Protein AF-0000000085149514 (afdb_homodimer)

InterPro domains:
  IPR011990 Tetratricopeptide-like helical domain superfamily [G3DSA:1.25.40.10] (76-224)
  IPR011990 Tetratricopeptide-like helical domain superfamily [G3DSA:1.25.40.10] (225-409)
  IPR011990 Tetratricopeptide-like helical domain superfamily [SSF48452] (76-214)
  IPR011990 Tetratricopeptide-like helical domain superfamily [SSF48452] (236-387)
  IPR029787 Nucleotide cyclase [SSF55073] (459-567)
  IPR043128 Reverse transcriptase/Diguanylate cyclase domain [G3DSA:3.30.70.270] (490-583)
  IPR051476 Bacterial Response Regulator Aspartate Phosphatase [PTHR46630] (238-574)

Organism: Shewanella frigidimarina (strain NCIMB 400) (NCBI:txid318167)

pLDDT: mean 81.16, std 20.0, range [20.03, 98.31]

Solvent-accessible surface area (backbone atoms only — not comparable to full-atom values): 60755 Å² total; per-residue (Å²): 129,80,77,74,70,80,73,72,73,52,68,67,52,74,69,37,94,53,37,66,69,60,40,70,72,46,54,72,68,54,34,52,49,45,35,58,67,28,32,78,29,38,46,69,60,25,48,52,53,48,53,51,51,54,55,44,32,73,78,52,70,58,56,69,70,56,48,49,40,49,50,51,53,49,27,52,40,30,51,76,69,67,38,32,70,60,19,36,55,46,18,52,51,48,32,52,47,21,54,73,73,67,39,62,78,50,30,28,51,25,32,42,46,29,16,54,29,27,48,77,71,64,38,54,63,62,17,43,36,30,36,42,43,18,30,51,49,11,51,48,62,64,34,48,29,38,34,35,48,28,28,48,54,49,21,52,51,25,43,75,67,67,37,46,68,61,16,49,51,33,38,52,52,27,59,71,44,40,69,60,23,74,64,40,86,79,81,75,64,60,74,62,71,48,58,52,37,41,49,51,12,49,43,30,43,75,72,63,40,52,68,60,14,49,52,30,36,51,54,35,61,66,37,80,88,57,44,52,50,47,41,23,51,39,24,46,49,48,20,54,56,27,53,78,68,66,37,62,70,58,23,52,54,24,46,53,54,20,52,58,37,49,71,68,53,83,47,68,66,58,41,26,53,46,28,38,56,48,15,53,52,28,43,71,75,64,40,43,69,61,14,46,53,28,26,52,52,15,36,54,48,31,54,72,68,70,35,64,68,60,33,45,55,41,44,51,52,41,22,53,37,26,45,76,69,69,35,49,69,62,16,52,51,44,48,54,52,39,44,54,50,23,62,76,67,66,35,28,64,59,33,20,52,53,23,45,55,53,14,50,51,27,44,76,70,68,37,25,61,59,12,29,54,29,44,52,50,17,45,53,22,44,54,51,31,49,53,51,50,52,50,49,52,52,45,48,48,49,27,50,50,43,39,59,47,47,73,55,52,77,84,76,76,81,78,73,82,60,73,64,41,65,65,48,47,60,48,51,60,56,48,58,66,58,57,65,66,62,66,72,69,76,80,83,80,80,76,84,73,57,73,70,54,55,65,52,48,54,52,52,47,49,29,54,52,43,46,21,53,74,63,63,40,40,25,18,37,37,38,36,38,47,47,83,91,48,49,85,45,45,79,64,46,50,61,57,50,54,59,66,45,54,69,69,39,44,80,40,79,74,52,93,43,30,37,34,35,42,33,70,63,15,42,67,68,32,41,51,48,51,50,53,38,49,51,49,55,46,33,71,76,37,70,84,64,66,67,52,68,10,52,26,59,64,51,89,83,59,44,71,66,52,37,46,48,44,9,48,49,41,30,49,51,52,47,44,51,51,42,54,70,57,44,66,78,78,122,130,81,76,72,69,81,73,73,74,52,66,67,52,75,70,37,94,52,37,67,68,60,40,70,74,47,55,71,68,55,35,53,51,45,35,57,68,28,31,76,27,38,45,68,62,24,47,53,53,50,53,52,52,52,54,43,31,72,77,53,72,58,58,68,69,56,46,49,40,50,51,50,54,47,27,53,41,30,51,76,70,67,38,32,71,61,19,36,53,47,18,52,51,47,32,52,47,21,54,73,72,68,38,61,77,51,31,29,51,25,32,42,44,28,16,53,29,27,47,76,71,64,38,55,64,59,17,43,36,28,36,44,42,18,31,50,48,12,56,54,63,64,32,48,30,38,32,34,47,28,28,49,53,49,20,53,51,25,43,77,69,66,36,44,68,61,16,49,50,33,41,52,51,29,58,72,44,39,69,59,23,74,65,40,87,80,78,74,65,60,74,62,71,49,58,52,37,39,48,50,12,50,43,30,41,74,72,64,41,51,67,61,13,50,52,29,35,51,54,35,61,67,38,81,87,56,43,54,50,47,42,23,51,39,24,47,50,48,20,53,56,26,53,77,68,67,36,62,68,58,24,51,54,25,47,54,53,20,52,59,37,49,70,66,53,82,48,67,67,59,41,25,53,46,26,38,56,49,15,53,52,28,44,74,75,65,41,44,69,60,16,44,52,28,26,52,52,16,37,52,49,30,54,73,69,69,34,63,68,59,32,45,56,40,45,53,51,41,22,52,38,26,45,76,69,68,34,50,68,62,15,50,52,46,48,54,51,39,42,54,48,23,61,77,69,65,36,26,64,58,32,20,53,51,24,45,54,54,14,52,52,27,44,75,70,69,37,24,60,61,12,29,54,28,45,52,50,17,43,54,23,46,52,51,30,49,52,51,49,53,51,49,53,50,45,49,50,49,29,51,49,44,39,58,48,46,74,60,52,77,83,76,74,81,80,74,80,57,73,65,41,63,64,48,48,58,47,50,61,57,49,60,66,59,57,66,67,64,68,73,67,76,79,82,82,82,78,85,74,59,76,71,53,56,65,52,49,54,50,53,48,51,32,54,52,48,48,21,55,75,62,57,39,40,26,19,36,37,36,37,39,46,46,83,92,48,50,85,46,43,82,65,45,50,61,58,50,53,60,66,45,53,70,68,39,44,80,41,80,73,51,94,43,30,36,33,35,41,33,69,64,15,41,67,69,33,42,52,50,50,49,54,39,49,50,48,56,44,34,70,76,36,71,85,62,65,69,53,66,9,53,27,60,65,49,89,85,57,45,70,64,51,38,46,49,43,10,47,49,41,31,48,50,52,48,47,52,51,43,55,70,59,48,68,78,77,125

Structure (mmCIF, N/CA/C/O backbone):
data_AF-0000000085149514-model_v1
#
loop_
_entity.id
_entity.type
_entity.pdbx_description
1 polymer 'Uncharacterized protein'
#
loop_
_atom_site.group_PDB
_atom_site.id
_atom_site.type_symbol
_atom_site.label_atom_id
_atom_site.label_alt_id
_atom_site.label_comp_id
_atom_site.label_asym_id
_atom_site.label_entity_id
_atom_site.label_seq_id
_atom_site.pdbx_PDB_ins_code
_atom_site.Cartn_x
_atom_site.Cartn_y
_atom_site.Cartn_z
_atom_site.occupancy
_atom_site.B_iso_or_equiv
_atom_site.auth_seq_id
_atom_site.auth_comp_id
_atom_site.auth_asym_id
_atom_site.auth_atom_id
_atom_site.pdbx_PDB_model_num
ATOM 1 N N . MET A 1 1 ? 41.094 -24.156 -29.297 1 20.64 1 MET A N 1
ATOM 2 C CA . MET A 1 1 ? 40.375 -24.859 -28.234 1 20.64 1 MET A CA 1
ATOM 3 C C . MET A 1 1 ? 38.906 -24.531 -28.281 1 20.64 1 MET A C 1
ATOM 5 O O . MET A 1 1 ? 38.5 -23.359 -28.234 1 20.64 1 MET A O 1
ATOM 9 N N . THR A 1 2 ? 38.125 -25.219 -29.062 1 24.23 2 THR A N 1
ATOM 10 C CA . THR A 1 2 ? 36.719 -25.016 -29.406 1 24.23 2 THR A CA 1
ATOM 11 C C . THR A 1 2 ? 35.875 -24.797 -28.156 1 24.23 2 THR A C 1
ATOM 13 O O . THR A 1 2 ? 35.938 -25.594 -27.219 1 24.23 2 THR A O 1
ATOM 16 N N . THR A 1 3 ? 35.688 -23.625 -27.703 1 31.42 3 THR A N 1
ATOM 17 C CA . THR A 1 3 ? 34.781 -23.266 -26.625 1 31.42 3 THR A CA 1
ATOM 18 C C . THR A 1 3 ? 33.5 -24.109 -26.672 1 31.42 3 THR A C 1
ATOM 20 O O . THR A 1 3 ? 32.75 -24.031 -27.641 1 31.42 3 THR A O 1
ATOM 23 N N . ALA A 1 4 ? 33.562 -25.328 -26.328 1 36.44 4 ALA A N 1
ATOM 24 C CA . ALA A 1 4 ? 32.406 -26.25 -26.297 1 36.44 4 ALA A CA 1
ATOM 25 C C . ALA A 1 4 ? 31.172 -25.547 -25.766 1 36.44 4 ALA A C 1
ATOM 27 O O . ALA A 1 4 ? 31.109 -25.156 -24.594 1 36.44 4 ALA A O 1
ATOM 28 N N . ALA A 1 5 ? 30.594 -24.766 -26.484 1 39.62 5 ALA A N 1
ATOM 29 C CA . ALA A 1 5 ? 29.25 -24.281 -26.234 1 39.62 5 ALA A CA 1
ATOM 30 C C . ALA A 1 5 ? 28.375 -25.375 -25.609 1 39.62 5 ALA A C 1
ATOM 32 O O . ALA A 1 5 ? 28.219 -26.453 -26.188 1 39.62 5 ALA A O 1
ATOM 33 N N . PHE A 1 6 ? 28.391 -25.562 -24.359 1 46.84 6 PHE A N 1
ATOM 34 C CA . PHE A 1 6 ? 27.625 -26.562 -23.625 1 46.84 6 PHE A CA 1
ATOM 35 C C . PHE A 1 6 ? 26.203 -26.656 -24.172 1 46.84 6 PHE A C 1
ATOM 37 O O . PHE A 1 6 ? 25.469 -25.672 -24.219 1 46.84 6 PHE A O 1
ATOM 44 N N . ALA A 1 7 ? 26.031 -27.531 -25.141 1 52.53 7 ALA A N 1
ATOM 45 C CA . ALA A 1 7 ? 24.812 -27.75 -25.922 1 52.53 7 ALA A CA 1
ATOM 46 C C . ALA A 1 7 ? 23.641 -28.094 -25.016 1 52.53 7 ALA A C 1
ATOM 48 O O . ALA A 1 7 ? 23.766 -28.938 -24.109 1 52.53 7 ALA A O 1
ATOM 49 N N . GLN A 1 8 ? 22.578 -27.266 -24.812 1 68.5 8 GLN A N 1
ATOM 50 C CA . GLN A 1 8 ? 21.266 -27.578 -24.234 1 68.5 8 GLN A CA 1
ATOM 51 C C . GLN A 1 8 ? 20.734 -28.906 -24.75 1 68.5 8 GLN A C 1
ATOM 53 O O . GLN A 1 8 ? 21.031 -29.297 -25.891 1 68.5 8 GLN A O 1
ATOM 58 N N . PRO A 1 9 ? 20.219 -29.719 -23.781 1 81.5 9 PRO A N 1
ATOM 59 C CA . PRO A 1 9 ? 19.641 -30.984 -24.25 1 81.5 9 PRO A CA 1
ATOM 60 C C . PRO A 1 9 ? 18.703 -30.797 -25.438 1 81.5 9 PRO A C 1
ATOM 62 O O . PRO A 1 9 ? 18.016 -29.781 -25.547 1 81.5 9 PRO A O 1
ATOM 65 N N . SER A 1 10 ? 18.797 -31.703 -26.297 1 78 10 SER A N 1
ATOM 66 C CA . SER A 1 10 ? 17.969 -31.625 -27.5 1 78 10 SER A CA 1
ATOM 67 C C . SER A 1 10 ? 16.484 -31.766 -27.141 1 78 10 SER A C 1
ATOM 69 O O . SER A 1 10 ? 16.125 -32.469 -26.188 1 78 10 SER A O 1
ATOM 71 N N . GLN A 1 11 ? 15.734 -31.125 -27.922 1 81.44 11 GLN A N 1
ATOM 72 C CA . GLN A 1 11 ? 14.289 -31.188 -27.734 1 81.44 11 GLN A CA 1
ATOM 73 C C . GLN A 1 11 ? 13.773 -32.625 -27.922 1 81.44 11 GLN A C 1
ATOM 75 O O . GLN A 1 11 ? 12.828 -33.031 -27.234 1 81.44 11 GLN A O 1
ATOM 80 N N . ARG A 1 12 ? 14.391 -33.312 -28.797 1 82.12 12 ARG A N 1
ATOM 81 C CA . ARG A 1 12 ? 14.023 -34.688 -29 1 82.12 12 ARG A CA 1
ATOM 82 C C . ARG A 1 12 ? 14.188 -35.5 -27.734 1 82.12 12 ARG A C 1
ATOM 84 O O . ARG A 1 12 ? 13.32 -36.312 -27.391 1 82.12 12 ARG A O 1
ATOM 91 N N . LEU A 1 13 ? 15.203 -35.312 -27.062 1 86.69 13 LEU A N 1
ATOM 92 C CA . LEU A 1 13 ? 15.461 -36.031 -25.828 1 86.69 13 LEU A CA 1
ATOM 93 C C . LEU A 1 13 ? 14.461 -35.625 -24.75 1 86.69 13 LEU A C 1
ATOM 95 O O . LEU A 1 13 ? 13.93 -36.469 -24.047 1 86.69 13 LEU A O 1
ATOM 99 N N . LEU A 1 14 ? 14.164 -34.438 -24.672 1 86.88 14 LEU A N 1
ATOM 100 C CA . LEU A 1 14 ? 13.305 -33.906 -23.609 1 86.88 14 LEU A CA 1
ATOM 101 C C . LEU A 1 14 ? 11.867 -34.375 -23.781 1 86.88 14 LEU A C 1
ATOM 103 O O . LEU A 1 14 ? 11.133 -34.5 -22.797 1 86.88 14 LEU A O 1
ATOM 107 N N . LEU A 1 15 ? 11.523 -34.719 -25.016 1 82.69 15 LEU A N 1
ATOM 108 C CA . LEU A 1 15 ? 10.148 -35.125 -25.297 1 82.69 15 LEU A CA 1
ATOM 109 C C . LEU A 1 15 ? 10.062 -36.625 -25.484 1 82.69 15 LEU A C 1
ATOM 111 O O . LEU A 1 15 ? 9 -37.156 -25.812 1 82.69 15 LEU A O 1
ATOM 115 N N . SER A 1 16 ? 11.148 -37.25 -25.234 1 85.88 16 SER A N 1
ATOM 116 C CA . SER A 1 16 ? 11.211 -38.688 -25.484 1 85.88 16 SER A CA 1
ATOM 117 C C . SER A 1 16 ? 10.438 -39.469 -24.422 1 85.88 16 SER A C 1
ATOM 119 O O . SER A 1 16 ? 10.469 -39.125 -23.25 1 85.88 16 SER A O 1
ATOM 121 N N . ASP A 1 17 ? 9.766 -40.562 -24.812 1 82.62 17 ASP A N 1
ATOM 122 C CA . ASP A 1 17 ? 9.062 -41.469 -23.891 1 82.62 17 ASP A CA 1
ATOM 123 C C . ASP A 1 17 ? 10.047 -42.219 -23.016 1 82.62 17 ASP A C 1
ATOM 125 O O . ASP A 1 17 ? 9.688 -42.688 -21.922 1 82.62 17 ASP A O 1
ATOM 129 N N . ASP A 1 18 ? 11.227 -42.344 -23.484 1 89.5 18 ASP A N 1
ATOM 130 C CA . ASP A 1 18 ? 12.258 -43.031 -22.734 1 89.5 18 ASP A CA 1
ATOM 131 C C . ASP A 1 18 ? 13.305 -42.062 -22.188 1 89.5 18 ASP A C 1
ATOM 133 O O . ASP A 1 18 ? 14.508 -42.344 -22.234 1 89.5 18 ASP A O 1
ATOM 137 N N . ILE A 1 19 ? 12.867 -40.969 -21.75 1 90.62 19 ILE A N 1
ATOM 138 C CA . ILE A 1 19 ? 13.766 -39.906 -21.328 1 90.62 19 ILE A CA 1
ATOM 139 C C . ILE A 1 19 ? 14.68 -40.406 -20.219 1 90.62 19 ILE A C 1
ATOM 141 O O . ILE A 1 19 ? 15.852 -40.031 -20.141 1 90.62 19 ILE A O 1
ATOM 145 N N . ILE A 1 20 ? 14.219 -41.312 -19.359 1 92.81 20 ILE A N 1
ATOM 146 C CA . ILE A 1 20 ? 15.008 -41.812 -18.25 1 92.81 20 ILE A CA 1
ATOM 147 C C . ILE A 1 20 ? 16.172 -42.625 -18.766 1 92.81 20 ILE A C 1
ATOM 149 O O . ILE A 1 20 ? 17.344 -42.344 -18.469 1 92.81 20 ILE A O 1
ATOM 153 N N . ALA A 1 21 ? 15.906 -43.594 -19.625 1 93.19 21 ALA A N 1
ATOM 154 C CA . ALA A 1 21 ? 16.938 -44.469 -20.141 1 93.19 21 ALA A CA 1
ATOM 155 C C . ALA A 1 21 ? 17.922 -43.719 -21.016 1 93.19 21 ALA A C 1
ATOM 157 O O . ALA A 1 21 ? 19.141 -43.969 -20.953 1 93.19 21 ALA A O 1
ATOM 158 N N . GLU A 1 22 ? 17.422 -42.875 -21.781 1 93.19 22 GLU A N 1
ATOM 159 C CA . GLU A 1 22 ? 18.297 -42.094 -22.672 1 93.19 22 GLU A CA 1
ATOM 160 C C . GLU A 1 22 ? 19.203 -41.156 -21.891 1 93.19 22 GLU A C 1
ATOM 162 O O . GLU A 1 22 ? 20.359 -40.969 -22.25 1 93.19 22 GLU A O 1
ATOM 167 N N . THR A 1 23 ? 18.625 -40.562 -20.906 1 93.75 23 THR A N 1
ATOM 168 C CA . THR A 1 23 ? 19.391 -39.625 -20.109 1 93.75 23 THR A CA 1
ATOM 169 C C . THR A 1 23 ? 20.484 -40.312 -19.312 1 93.75 23 THR A C 1
ATOM 171 O O . THR A 1 23 ? 21.594 -39.781 -19.156 1 93.75 23 THR A O 1
ATOM 174 N N . GLN A 1 24 ? 20.25 -41.5 -18.828 1 93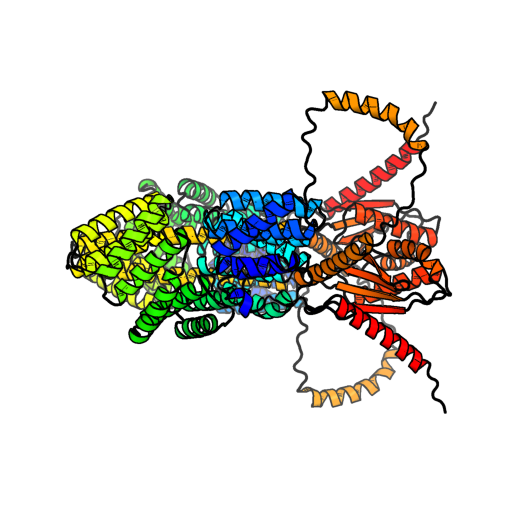 24 GLN A N 1
ATOM 175 C CA . GLN A 1 24 ? 21.188 -42.25 -18 1 93 24 GLN A CA 1
ATOM 176 C C . GLN A 1 24 ? 22.422 -42.656 -18.797 1 93 24 GLN A C 1
ATOM 178 O O . GLN A 1 24 ? 23.453 -43 -18.219 1 93 24 GLN A O 1
ATOM 183 N N . GLN A 1 25 ? 22.422 -42.5 -20.109 1 92.12 25 GLN A N 1
ATOM 184 C CA . GLN A 1 25 ? 23.562 -42.844 -20.969 1 92.12 25 GLN A CA 1
ATOM 185 C C . GLN A 1 25 ? 24.469 -41.625 -21.172 1 92.12 25 GLN A C 1
ATOM 187 O O . GLN A 1 25 ? 25.578 -41.781 -21.703 1 92.12 25 GLN A O 1
ATOM 192 N N . LEU A 1 26 ? 24.031 -40.531 -20.703 1 93.38 26 LEU A N 1
ATOM 193 C CA . LEU A 1 26 ? 24.781 -39.312 -20.906 1 93.38 26 LEU A CA 1
ATOM 194 C C . LEU A 1 26 ? 25.797 -39.094 -19.781 1 93.38 26 LEU A C 1
ATOM 196 O O . LEU A 1 26 ? 25.812 -39.844 -18.797 1 93.38 26 LEU A O 1
ATOM 200 N N . SER A 1 27 ? 26.703 -38.062 -19.953 1 92 27 SER A N 1
ATOM 201 C CA . SER A 1 27 ? 27.625 -37.656 -18.891 1 92 27 SER A CA 1
ATOM 202 C C . SER A 1 27 ? 26.875 -37.062 -17.703 1 92 27 SER A C 1
ATOM 204 O O . SER A 1 27 ? 25.703 -36.688 -17.828 1 92 27 SER A O 1
ATOM 206 N N . ILE A 1 28 ? 27.484 -37.031 -16.562 1 93.06 28 ILE A N 1
ATOM 207 C CA . ILE A 1 28 ? 26.859 -36.5 -15.359 1 93.06 28 ILE A CA 1
ATOM 208 C C . ILE A 1 28 ? 26.391 -35.062 -15.602 1 93.06 28 ILE A C 1
ATOM 210 O O . ILE A 1 28 ? 25.266 -34.719 -15.242 1 93.06 28 ILE A O 1
ATOM 214 N N . ARG A 1 29 ? 27.172 -34.312 -16.219 1 90.88 29 ARG A N 1
ATOM 215 C CA . ARG A 1 29 ? 26.828 -32.906 -16.5 1 90.88 29 ARG A CA 1
ATOM 216 C C . ARG A 1 29 ? 25.609 -32.812 -17.406 1 90.88 29 ARG A C 1
ATOM 218 O O . ARG A 1 29 ? 24.719 -31.969 -17.203 1 90.88 29 ARG A O 1
ATOM 225 N N . GLU A 1 30 ? 25.625 -33.625 -18.359 1 92.25 30 GLU A N 1
ATOM 226 C CA . GLU A 1 30 ? 24.5 -33.656 -19.297 1 92.25 30 GLU A CA 1
ATOM 227 C C . GLU A 1 30 ? 23.219 -34.125 -18.625 1 92.25 30 GLU A C 1
ATOM 229 O O . GLU A 1 30 ? 22.141 -33.656 -18.938 1 92.25 30 GLU A O 1
ATOM 234 N N . GLN A 1 31 ? 23.344 -35.125 -17.75 1 94.94 31 GLN A N 1
ATOM 235 C CA . GLN A 1 31 ? 22.188 -35.562 -17 1 94.94 31 GLN A CA 1
ATOM 236 C C . GLN A 1 31 ? 21.594 -34.438 -16.156 1 94.94 31 GLN A C 1
ATOM 238 O O . GLN A 1 31 ? 20.359 -34.281 -16.125 1 94.94 31 GLN A O 1
ATOM 243 N N . LEU A 1 32 ? 22.438 -33.719 -15.531 1 95.25 32 LEU A N 1
ATOM 244 C CA . LEU A 1 32 ? 21.984 -32.594 -14.711 1 95.25 32 LEU A CA 1
ATOM 245 C C . LEU A 1 32 ? 21.328 -31.531 -15.562 1 95.25 32 LEU A C 1
ATOM 247 O O . LEU A 1 32 ? 20.375 -30.891 -15.117 1 95.25 32 LEU A O 1
ATOM 251 N N . ASP A 1 33 ? 21.797 -31.344 -16.766 1 92.5 33 ASP A N 1
ATOM 252 C CA . ASP A 1 33 ? 21.188 -30.391 -17.688 1 92.5 33 ASP A CA 1
ATOM 253 C C . ASP A 1 33 ? 19.766 -30.844 -18.062 1 92.5 33 ASP A C 1
ATOM 255 O O . ASP A 1 33 ? 18.859 -30.016 -18.141 1 92.5 33 ASP A O 1
ATOM 259 N N . VAL A 1 34 ? 19.641 -32.094 -18.281 1 93.5 34 VAL A N 1
ATOM 260 C CA . VAL A 1 34 ? 18.328 -32.625 -18.594 1 93.5 34 VAL A CA 1
ATOM 261 C C . VAL A 1 34 ? 17.391 -32.438 -17.391 1 93.5 34 VAL A C 1
ATOM 263 O O . VAL A 1 34 ? 16.25 -31.984 -17.562 1 93.5 34 VAL A O 1
ATOM 266 N N . ILE A 1 35 ? 17.859 -32.781 -16.203 1 95.06 35 ILE A N 1
ATOM 267 C CA . ILE A 1 35 ? 17.062 -32.656 -14.992 1 95.06 35 ILE A CA 1
ATOM 268 C C . ILE A 1 35 ? 16.625 -31.188 -14.82 1 95.06 35 ILE A C 1
ATOM 270 O O . ILE A 1 35 ? 15.469 -30.922 -14.477 1 95.06 35 ILE A O 1
ATOM 274 N N . ASN A 1 36 ? 17.469 -30.266 -15.055 1 92.81 36 ASN A N 1
ATOM 275 C CA . ASN A 1 36 ? 17.125 -28.844 -14.969 1 92.81 36 ASN A CA 1
ATOM 276 C C . ASN A 1 36 ? 15.953 -28.484 -15.883 1 92.81 36 ASN A C 1
ATOM 278 O O . ASN A 1 36 ? 15.062 -27.734 -15.492 1 92.81 36 ASN A O 1
ATOM 282 N N . ASN A 1 37 ? 15.961 -29.016 -17.031 1 89.12 37 ASN A N 1
ATOM 283 C CA . ASN A 1 37 ? 14.961 -28.672 -18.031 1 89.12 37 ASN A CA 1
ATOM 284 C C . ASN A 1 37 ? 13.617 -29.328 -17.734 1 89.12 37 ASN A C 1
ATOM 286 O O . ASN A 1 37 ? 12.562 -28.766 -18.016 1 89.12 37 ASN A O 1
ATOM 290 N N . ILE A 1 38 ? 13.672 -30.484 -17.094 1 90.88 38 ILE A N 1
ATOM 291 C CA . ILE A 1 38 ? 12.422 -31.234 -17 1 90.88 38 ILE A CA 1
ATOM 292 C C . ILE A 1 38 ? 11.867 -31.125 -15.586 1 90.88 38 ILE A C 1
A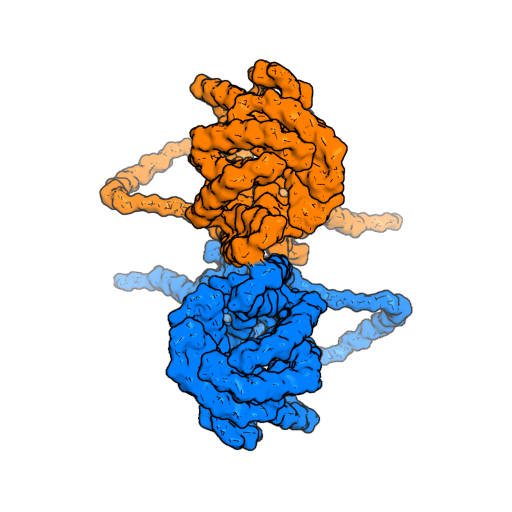TOM 294 O O . ILE A 1 38 ? 10.727 -31.516 -15.328 1 90.88 38 ILE A O 1
ATOM 298 N N . ASN A 1 39 ? 12.586 -30.562 -14.688 1 91.62 39 ASN A N 1
ATOM 299 C CA . ASN A 1 39 ? 12.219 -30.547 -13.281 1 91.62 39 ASN A CA 1
ATOM 300 C C . ASN A 1 39 ? 10.836 -29.938 -13.07 1 91.62 39 ASN A C 1
ATOM 302 O O . ASN A 1 39 ? 10.039 -30.438 -12.281 1 91.62 39 ASN A O 1
ATOM 306 N N . THR A 1 40 ? 10.508 -28.859 -13.828 1 88.94 40 THR A N 1
ATOM 307 C CA . THR A 1 40 ? 9.234 -28.156 -13.656 1 88.94 40 THR A CA 1
ATOM 308 C C . THR A 1 40 ? 8.219 -28.656 -14.68 1 88.94 40 THR A C 1
ATOM 310 O O . THR A 1 40 ? 7.039 -28.297 -14.609 1 88.94 40 THR A O 1
ATOM 313 N N . GLN A 1 41 ? 8.625 -29.422 -15.57 1 88.81 41 GLN A N 1
ATOM 314 C CA . GLN A 1 41 ? 7.75 -29.812 -16.672 1 88.81 41 GLN A CA 1
ATOM 315 C C . GLN A 1 41 ? 7.344 -31.281 -16.547 1 88.81 41 GLN A C 1
ATOM 317 O O . GLN A 1 41 ? 6.23 -31.656 -16.922 1 88.81 41 GLN A O 1
ATOM 322 N N . SER A 1 42 ? 8.25 -32.062 -16.125 1 89.44 42 SER A N 1
ATOM 323 C CA . SER A 1 42 ? 8.062 -33.469 -15.805 1 89.44 42 SER A CA 1
ATOM 324 C C . SER A 1 42 ? 8.758 -33.875 -14.5 1 89.44 42 SER A C 1
ATOM 326 O O . SER A 1 42 ? 9.766 -34.562 -14.508 1 89.44 42 SER A O 1
ATOM 328 N N . SER A 1 43 ? 8.117 -33.469 -13.453 1 90.62 43 SER A N 1
ATOM 329 C CA . SER A 1 43 ? 8.766 -33.5 -12.148 1 90.62 43 SER A CA 1
ATOM 330 C C . SER A 1 43 ? 8.992 -34.938 -11.688 1 90.62 43 SER A C 1
ATOM 332 O O . SER A 1 43 ? 9.977 -35.219 -11.008 1 90.62 43 SER A O 1
ATOM 334 N N . ALA A 1 44 ? 8.133 -35.812 -12.047 1 89.31 44 ALA A N 1
ATOM 335 C CA . ALA A 1 44 ? 8.289 -37.219 -11.648 1 89.31 44 ALA A CA 1
ATOM 336 C C . ALA A 1 44 ? 9.5 -37.844 -12.336 1 89.31 44 ALA A C 1
ATOM 338 O O . ALA A 1 44 ? 10.25 -38.594 -11.711 1 89.31 44 ALA A O 1
ATOM 339 N N . ASP A 1 45 ? 9.664 -37.562 -13.602 1 91.44 45 ASP A N 1
ATOM 340 C CA . ASP A 1 45 ? 10.836 -38.062 -14.328 1 91.44 45 ASP A CA 1
ATOM 341 C C . ASP A 1 45 ? 12.117 -37.5 -13.742 1 91.44 45 ASP A C 1
ATOM 343 O O . ASP A 1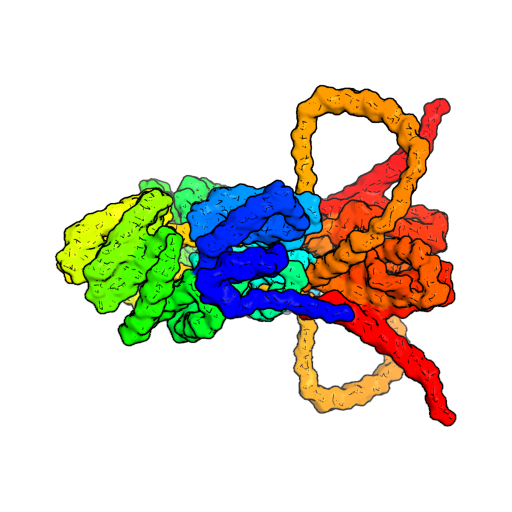 45 ? 13.117 -38.188 -13.609 1 91.44 45 ASP A O 1
ATOM 347 N N . ALA A 1 46 ? 12.039 -36.219 -13.484 1 94.12 46 ALA A N 1
ATOM 348 C CA . ALA A 1 46 ? 13.195 -35.562 -12.867 1 94.12 46 ALA A CA 1
ATOM 349 C C . ALA A 1 46 ? 13.547 -36.219 -11.539 1 94.12 46 ALA A C 1
ATOM 351 O O . ALA A 1 46 ? 14.727 -36.438 -11.234 1 94.12 46 ALA A O 1
ATOM 352 N N . LYS A 1 47 ? 12.555 -36.5 -10.758 1 94.31 47 LYS A N 1
ATOM 353 C CA . LYS A 1 47 ? 12.773 -37.156 -9.469 1 94.31 47 LYS A CA 1
ATOM 354 C C . LYS A 1 47 ? 13.469 -38.5 -9.648 1 94.31 47 LYS A C 1
ATOM 356 O O . LYS A 1 47 ? 14.406 -38.812 -8.914 1 94.31 47 LYS A O 1
ATOM 361 N N . THR A 1 48 ? 13.039 -39.281 -10.602 1 94.75 48 THR A N 1
ATOM 362 C CA . THR A 1 48 ? 13.633 -40.594 -10.867 1 94.75 48 THR A CA 1
ATOM 363 C C . THR A 1 48 ? 15.117 -40.469 -11.219 1 94.75 48 THR A C 1
ATOM 365 O O . THR A 1 48 ? 15.945 -41.219 -10.734 1 94.75 48 THR A O 1
ATOM 368 N N . LEU A 1 49 ? 15.383 -39.5 -12.07 1 96.5 49 LEU A N 1
ATOM 369 C CA . LEU A 1 49 ? 16.766 -39.281 -12.477 1 96.5 49 LEU A CA 1
ATOM 370 C C . LEU A 1 49 ? 17.594 -38.781 -11.297 1 96.5 49 LEU A C 1
ATOM 372 O O . LEU A 1 49 ? 18.75 -39.188 -11.141 1 96.5 49 LEU A O 1
ATOM 376 N N . ILE A 1 50 ? 17.016 -37.938 -10.484 1 97.56 50 ILE A N 1
ATOM 377 C CA . ILE A 1 50 ? 17.703 -37.406 -9.305 1 97.56 50 ILE A CA 1
ATOM 378 C C . ILE A 1 50 ? 18.016 -38.562 -8.344 1 97.56 50 ILE A C 1
ATOM 380 O O . ILE A 1 50 ? 19.156 -38.688 -7.875 1 97.56 50 ILE A O 1
ATOM 384 N N . ASP A 1 51 ? 17.062 -39.406 -8.078 1 96.62 51 ASP A N 1
ATOM 385 C CA . ASP A 1 51 ? 17.25 -40.531 -7.191 1 96.62 51 ASP A CA 1
ATOM 386 C C . ASP A 1 51 ? 18.359 -41.469 -7.703 1 96.62 51 ASP A C 1
ATOM 388 O O . ASP A 1 51 ? 19.172 -41.938 -6.926 1 96.62 51 ASP A O 1
ATOM 392 N N . SER A 1 52 ? 18.312 -41.688 -8.953 1 96.38 52 SER A N 1
ATOM 393 C CA . SER A 1 52 ? 19.328 -42.531 -9.562 1 96.38 52 SER A CA 1
ATOM 394 C C . SER A 1 52 ? 20.734 -41.969 -9.383 1 96.38 52 SER A C 1
ATOM 396 O O . SER A 1 52 ? 21.672 -42.688 -9.031 1 96.38 52 SER A O 1
ATOM 398 N N . LEU A 1 53 ? 20.906 -40.688 -9.672 1 96.5 53 LEU A N 1
ATOM 399 C CA . LEU A 1 53 ? 22.188 -40.031 -9.539 1 96.5 53 LEU A CA 1
ATOM 400 C C . LEU A 1 53 ? 22.641 -39.969 -8.086 1 96.5 53 LEU A C 1
ATOM 402 O O . LEU A 1 53 ? 23.844 -40.062 -7.801 1 96.5 53 LEU A O 1
ATOM 406 N N . GLU A 1 54 ? 21.75 -39.75 -7.191 1 96.75 54 GLU A N 1
ATOM 407 C CA . GLU A 1 54 ? 22.094 -39.75 -5.773 1 96.75 54 GLU A CA 1
ATOM 408 C C . GLU A 1 54 ? 22.578 -41.125 -5.312 1 96.75 54 GLU A C 1
ATOM 410 O O . GLU A 1 54 ? 23.5 -41.219 -4.504 1 96.75 54 GLU A O 1
ATOM 415 N N . GLN A 1 55 ? 21.938 -42.188 -5.809 1 95.31 55 GLN A N 1
ATOM 416 C CA . GLN A 1 55 ? 22.391 -43.531 -5.508 1 95.31 55 GLN A CA 1
ATOM 417 C C . GLN A 1 55 ? 23.797 -43.781 -6.062 1 95.31 55 GLN A C 1
ATOM 419 O O . GLN A 1 55 ? 24.641 -44.406 -5.41 1 95.31 55 GLN A O 1
ATOM 424 N N . GLN A 1 56 ? 24.016 -43.312 -7.234 1 94.44 56 GLN A N 1
ATOM 425 C CA . GLN A 1 56 ? 25.344 -43.406 -7.836 1 94.44 56 GLN A CA 1
ATOM 426 C C . GLN A 1 56 ? 26.375 -42.656 -7.016 1 94.44 56 GLN A C 1
ATOM 428 O O . GLN A 1 56 ? 27.516 -43.094 -6.855 1 94.44 56 GLN A O 1
ATOM 433 N N . HIS A 1 57 ? 26.031 -41.469 -6.629 1 94.31 57 HIS A N 1
ATOM 434 C CA . HIS A 1 57 ? 26.938 -40.625 -5.832 1 94.31 57 HIS A CA 1
ATOM 435 C C . HIS A 1 57 ? 27.359 -41.344 -4.562 1 94.31 57 HIS A C 1
ATOM 437 O O . HIS A 1 57 ? 28.5 -41.188 -4.105 1 94.31 57 HIS A O 1
ATOM 443 N N . VAL A 1 58 ? 26.5 -42.125 -3.951 1 93 58 VAL A N 1
ATOM 444 C CA . VAL A 1 58 ? 26.812 -42.906 -2.744 1 93 58 VAL A CA 1
ATOM 445 C C . VAL A 1 58 ? 27.859 -43.969 -3.061 1 93 58 VAL A C 1
ATOM 447 O O . VAL A 1 58 ? 28.766 -44.219 -2.264 1 93 58 VAL A O 1
ATOM 450 N N . LYS A 1 59 ? 27.797 -44.594 -4.184 1 93.31 59 LYS A N 1
ATOM 451 C CA . LYS A 1 59 ? 28.719 -45.625 -4.594 1 93.31 59 LYS A CA 1
ATOM 452 C C . LYS A 1 59 ? 30.031 -45.062 -5.102 1 93.31 59 LYS A C 1
ATOM 454 O O . LYS A 1 59 ? 31.109 -45.531 -4.738 1 93.31 59 LYS A O 1
ATOM 459 N N . GLN A 1 60 ? 29.891 -44.062 -5.961 1 93.56 60 GLN A N 1
ATOM 460 C CA . GLN A 1 60 ? 31.031 -43.344 -6.527 1 93.56 60 GLN A CA 1
ATOM 461 C C . GLN A 1 60 ? 30.812 -41.844 -6.43 1 93.56 60 GLN A C 1
ATOM 463 O O . GLN A 1 60 ? 30.156 -41.219 -7.293 1 93.56 60 GLN A O 1
ATOM 468 N N . PRO A 1 61 ? 31.422 -41.25 -5.5 1 92.69 61 PRO A N 1
ATOM 469 C CA . PRO A 1 61 ? 31.156 -39.844 -5.227 1 92.69 61 PRO A CA 1
ATOM 470 C C . PRO A 1 61 ? 31.422 -38.938 -6.441 1 92.69 61 PRO A C 1
ATOM 472 O O . PRO A 1 61 ? 32.438 -39.094 -7.113 1 92.69 61 PRO A O 1
ATOM 475 N N . LEU A 1 62 ? 30.453 -38.094 -6.711 1 94.81 62 LEU A N 1
ATOM 476 C CA . LEU A 1 62 ? 30.562 -37.094 -7.773 1 94.81 62 LEU A CA 1
ATOM 477 C C . LEU A 1 62 ? 31.516 -35.969 -7.379 1 94.81 62 LEU A C 1
ATOM 479 O O . LEU A 1 62 ? 31.828 -35.812 -6.199 1 94.81 62 LEU A O 1
ATOM 483 N N . ALA A 1 63 ? 31.938 -35.25 -8.461 1 93.31 63 ALA A N 1
ATOM 484 C CA . ALA A 1 63 ? 32.688 -34.031 -8.18 1 93.31 63 ALA A CA 1
ATOM 485 C C . ALA A 1 63 ? 31.844 -33.062 -7.336 1 93.31 63 ALA A C 1
ATOM 487 O O . ALA A 1 63 ? 30.625 -33.031 -7.461 1 93.31 63 ALA A O 1
ATOM 488 N N . ASN A 1 64 ? 32.5 -32.281 -6.516 1 92.69 64 ASN A N 1
ATOM 489 C CA . ASN A 1 64 ? 31.812 -31.375 -5.605 1 92.69 64 ASN A CA 1
ATOM 490 C C . ASN A 1 64 ? 30.828 -30.469 -6.352 1 92.69 64 ASN A C 1
ATOM 492 O O . ASN A 1 64 ? 29.703 -30.25 -5.883 1 92.69 64 ASN A O 1
ATOM 496 N N . ILE A 1 65 ? 31.219 -30.031 -7.48 1 94.19 65 ILE A N 1
ATOM 497 C CA . ILE A 1 65 ? 30.375 -29.094 -8.242 1 94.19 65 ILE A CA 1
ATOM 498 C C . ILE A 1 65 ? 29.125 -29.812 -8.727 1 94.19 65 ILE A C 1
ATOM 500 O O . ILE A 1 65 ? 28.031 -29.25 -8.703 1 94.19 65 ILE A O 1
ATOM 504 N N . ASP A 1 66 ? 29.281 -31.016 -9.164 1 95.06 66 ASP A N 1
ATOM 505 C CA . ASP A 1 66 ? 28.156 -31.797 -9.656 1 95.06 66 ASP A CA 1
ATOM 506 C C . ASP A 1 66 ? 27.25 -32.219 -8.516 1 95.06 66 ASP A C 1
ATOM 508 O O . ASP A 1 66 ? 26.016 -32.219 -8.656 1 95.06 66 ASP A O 1
ATOM 512 N N . ALA A 1 67 ? 27.844 -32.594 -7.426 1 95.88 67 ALA A N 1
ATOM 513 C CA . ALA A 1 67 ? 27.078 -32.969 -6.246 1 95.88 67 ALA A CA 1
ATOM 514 C C . ALA A 1 67 ? 26.25 -31.781 -5.734 1 95.88 67 ALA A C 1
ATOM 516 O O . ALA A 1 67 ? 25.094 -31.953 -5.316 1 95.88 67 ALA A O 1
ATOM 517 N N . LEU A 1 68 ? 26.844 -30.656 -5.766 1 96.38 68 LEU A N 1
ATOM 518 C CA . LEU A 1 68 ? 26.156 -29.438 -5.332 1 96.38 68 LEU A CA 1
ATOM 519 C C . LEU A 1 68 ? 24.984 -29.125 -6.262 1 96.38 68 LEU A C 1
ATOM 521 O O . LEU A 1 68 ? 23.906 -28.766 -5.801 1 96.38 68 LEU A O 1
ATOM 525 N N . ARG A 1 69 ? 25.203 -29.203 -7.5 1 97.19 69 ARG A N 1
ATOM 526 C CA . ARG A 1 69 ? 24.141 -28.922 -8.461 1 97.19 69 ARG A CA 1
ATOM 527 C C . ARG A 1 69 ? 23.016 -29.953 -8.359 1 97.19 69 ARG A C 1
ATOM 529 O O . ARG A 1 69 ? 21.844 -29.609 -8.484 1 97.19 69 ARG A O 1
ATOM 536 N N . LEU A 1 70 ? 23.422 -31.188 -8.141 1 97.25 70 LEU A N 1
ATOM 537 C CA . LEU A 1 70 ? 22.422 -32.25 -7.926 1 97.25 70 LEU A CA 1
ATOM 538 C C . LEU A 1 70 ? 21.562 -31.906 -6.715 1 97.25 70 LEU A C 1
ATOM 540 O O . LEU A 1 70 ? 20.328 -32.062 -6.773 1 97.25 70 LEU A O 1
ATOM 544 N N . THR A 1 71 ? 22.141 -31.469 -5.66 1 97.69 71 THR A N 1
ATOM 545 C CA . THR A 1 71 ? 21.422 -31.078 -4.453 1 97.69 71 THR A CA 1
ATOM 546 C C . THR A 1 71 ? 20.484 -29.906 -4.738 1 97.69 71 THR A C 1
ATOM 548 O O . THR A 1 71 ? 19.344 -29.891 -4.25 1 97.69 71 THR A O 1
ATOM 551 N N . LEU A 1 72 ? 20.953 -29 -5.48 1 98.06 72 LEU A N 1
ATOM 552 C CA . LEU A 1 72 ? 20.156 -27.828 -5.852 1 98.06 72 LEU A CA 1
ATOM 553 C C . LEU A 1 72 ? 18.922 -28.25 -6.645 1 98.06 72 LEU A C 1
ATOM 555 O O . LEU A 1 72 ? 17.812 -27.797 -6.355 1 98.06 72 LEU A O 1
ATOM 559 N N . LEU A 1 73 ? 19.125 -29.047 -7.617 1 97.81 73 LEU A N 1
ATOM 560 C CA . LEU A 1 73 ? 18.031 -29.5 -8.453 1 97.81 73 LEU A CA 1
ATOM 561 C C . LEU A 1 73 ? 17.047 -30.344 -7.645 1 97.81 73 LEU A C 1
ATOM 563 O O . LEU A 1 73 ? 15.836 -30.266 -7.867 1 97.81 73 LEU A O 1
ATOM 567 N N . HIS A 1 74 ? 17.578 -31.109 -6.734 1 97.94 74 HIS A N 1
ATOM 568 C CA . HIS A 1 74 ? 16.719 -31.859 -5.824 1 97.94 74 HIS A CA 1
ATOM 569 C C . HIS A 1 74 ? 15.875 -30.938 -4.973 1 97.94 74 HIS A C 1
ATOM 571 O O . HIS A 1 74 ? 14.688 -31.188 -4.754 1 97.94 74 HIS A O 1
ATOM 577 N N . CYS A 1 75 ? 16.5 -29.922 -4.477 1 97.69 75 CYS A N 1
ATOM 578 C CA . CYS A 1 75 ? 15.773 -28.922 -3.68 1 97.69 75 CYS A CA 1
ATOM 579 C C . CYS A 1 75 ? 14.562 -28.391 -4.438 1 97.69 75 CYS A C 1
ATOM 581 O O . CYS A 1 75 ? 13.453 -28.375 -3.906 1 97.69 75 CYS A O 1
ATOM 583 N N . PHE A 1 76 ? 14.727 -28 -5.66 1 96.56 76 PHE A N 1
ATOM 584 C CA . PHE A 1 76 ? 13.641 -27.453 -6.461 1 96.56 76 PHE A CA 1
ATOM 585 C C . PHE A 1 76 ? 12.617 -28.531 -6.797 1 96.56 76 PHE A C 1
ATOM 587 O O . PHE A 1 76 ? 11.43 -28.25 -6.938 1 96.56 76 PHE A O 1
ATOM 594 N N . ASN A 1 77 ? 13.141 -29.719 -6.957 1 95.44 77 ASN A N 1
ATOM 595 C CA . ASN A 1 77 ? 12.219 -30.828 -7.223 1 95.44 77 ASN A CA 1
ATOM 596 C C . ASN A 1 77 ? 11.297 -31.078 -6.035 1 95.44 77 ASN A C 1
ATOM 598 O O . ASN A 1 77 ? 10.117 -31.406 -6.223 1 95.44 77 ASN A O 1
ATOM 602 N N . LEU A 1 78 ? 11.812 -30.984 -4.848 1 94.44 78 LEU A N 1
ATOM 603 C CA . LEU A 1 78 ? 11 -31.141 -3.646 1 94.44 78 LEU A CA 1
ATOM 604 C C . LEU A 1 78 ? 9.836 -30.156 -3.641 1 94.44 78 LEU A C 1
ATOM 606 O O . LEU A 1 78 ? 8.742 -30.484 -3.188 1 94.44 78 LEU A O 1
ATOM 610 N N . LEU A 1 79 ? 10.047 -28.969 -4.141 1 91.81 79 LEU A N 1
ATOM 611 C CA . LEU A 1 79 ? 9 -27.953 -4.195 1 91.81 79 LEU A CA 1
ATOM 612 C C . LEU A 1 79 ? 7.832 -28.438 -5.062 1 91.81 79 LEU A C 1
ATOM 614 O O . LEU A 1 79 ? 6.672 -28.156 -4.75 1 91.81 79 LEU A O 1
ATOM 618 N N . GLU A 1 80 ? 8.148 -29.125 -6.133 1 87.56 80 GLU A N 1
ATOM 619 C CA . GLU A 1 80 ? 7.133 -29.594 -7.066 1 87.56 80 GLU A CA 1
ATOM 620 C C . GLU A 1 80 ? 6.207 -30.609 -6.402 1 87.56 80 GLU A C 1
ATOM 622 O O . GLU A 1 80 ? 5.062 -30.781 -6.824 1 87.56 80 GLU A O 1
ATOM 627 N N . PHE A 1 81 ? 6.684 -31.188 -5.355 1 87.38 81 PHE A N 1
ATOM 628 C CA . PHE A 1 81 ? 5.895 -32.219 -4.695 1 87.38 81 PHE A CA 1
ATOM 629 C C . PHE A 1 81 ? 5.34 -31.719 -3.367 1 87.38 81 PHE A C 1
ATOM 631 O O . PHE A 1 81 ? 4.82 -32.5 -2.568 1 87.38 81 PHE A O 1
ATOM 638 N N . GLY A 1 82 ? 5.574 -30.469 -3.057 1 83.56 82 GLY A N 1
ATOM 639 C CA . GLY A 1 82 ? 5.012 -29.875 -1.86 1 83.56 82 GLY A CA 1
ATOM 640 C C . GLY A 1 82 ? 5.801 -30.188 -0.604 1 83.56 82 GLY A C 1
ATOM 641 O O . GLY A 1 82 ? 5.297 -30.031 0.509 1 83.56 82 GLY A O 1
ATOM 642 N N . GLU A 1 83 ? 6.914 -30.719 -0.766 1 91.06 83 GLU A N 1
ATOM 643 C CA . GLU A 1 83 ? 7.781 -31 0.375 1 91.06 83 GLU A CA 1
ATOM 644 C C . GLU A 1 83 ? 8.609 -29.781 0.758 1 91.06 83 GLU A C 1
ATOM 646 O O . GLU A 1 83 ? 9.844 -29.828 0.72 1 91.06 83 GLU A O 1
ATOM 651 N N . PHE A 1 84 ? 7.988 -28.797 1.254 1 92.06 84 PHE A N 1
ATOM 652 C CA . PHE A 1 84 ? 8.57 -27.484 1.442 1 92.06 84 PHE A CA 1
ATOM 653 C C . PHE A 1 84 ? 9.539 -27.484 2.623 1 92.06 84 PHE A C 1
ATOM 655 O O . PHE A 1 84 ? 10.617 -26.891 2.545 1 92.06 84 PHE A O 1
ATOM 662 N N . ASN A 1 85 ? 9.172 -28.125 3.709 1 93.62 85 ASN A N 1
ATOM 663 C CA . ASN A 1 85 ? 10.062 -28.172 4.867 1 93.62 85 ASN A CA 1
ATOM 664 C C . ASN A 1 85 ? 11.367 -28.891 4.547 1 93.62 85 ASN A C 1
ATOM 666 O O . ASN A 1 85 ? 12.445 -28.438 4.949 1 93.62 85 ASN A O 1
ATOM 670 N N . GLN A 1 86 ? 11.211 -29.938 3.861 1 95.56 86 GLN A N 1
ATOM 671 C CA . GLN A 1 86 ? 12.406 -30.672 3.451 1 95.56 86 GLN A CA 1
ATOM 672 C C . GLN A 1 86 ? 13.273 -29.828 2.514 1 95.56 86 GLN A C 1
ATOM 674 O O . GLN A 1 86 ? 14.5 -29.891 2.574 1 95.56 86 GLN A O 1
ATOM 679 N N . ALA A 1 87 ? 12.617 -29.094 1.628 1 97.06 87 ALA A N 1
ATOM 680 C CA . ALA A 1 87 ? 13.336 -28.219 0.715 1 97.06 87 ALA A CA 1
ATOM 681 C C . ALA A 1 87 ? 14.133 -27.156 1.482 1 97.06 87 ALA A C 1
ATOM 683 O O . ALA A 1 87 ? 15.273 -26.844 1.125 1 97.06 87 ALA A O 1
ATOM 684 N N . ILE A 1 88 ? 13.547 -26.609 2.504 1 97.5 88 ILE A N 1
ATOM 685 C CA . ILE A 1 88 ? 14.219 -25.594 3.312 1 97.5 88 ILE A CA 1
ATOM 686 C C . ILE A 1 88 ? 15.477 -26.188 3.945 1 97.5 88 ILE A C 1
ATOM 688 O O . ILE A 1 88 ? 16.547 -25.578 3.891 1 97.5 88 ILE A O 1
ATOM 692 N N . VAL A 1 89 ? 15.336 -27.391 4.523 1 97.25 89 VAL A N 1
ATOM 693 C CA . VAL A 1 89 ? 16.469 -28.047 5.164 1 97.25 89 VAL A CA 1
ATOM 694 C C . VAL A 1 89 ? 17.562 -28.312 4.137 1 97.25 89 VAL A C 1
ATOM 696 O O . VAL A 1 89 ? 18.734 -28.031 4.379 1 97.25 89 VAL A O 1
ATOM 699 N N . LEU A 1 90 ? 17.156 -28.812 3.051 1 97.56 90 LEU A N 1
ATOM 700 C CA . LEU A 1 90 ? 18.125 -29.156 2.004 1 97.56 90 LEU A CA 1
ATOM 701 C C . LEU A 1 90 ? 18.812 -27.906 1.47 1 97.56 90 LEU A C 1
ATOM 703 O O . LEU A 1 90 ? 20 -27.922 1.175 1 97.56 90 LEU A O 1
ATOM 707 N N . ALA A 1 91 ? 18.047 -26.875 1.228 1 98.19 91 ALA A N 1
ATOM 708 C CA . ALA A 1 91 ? 18.594 -25.609 0.741 1 98.19 91 ALA A CA 1
ATOM 709 C C . ALA A 1 91 ? 19.625 -25.062 1.708 1 98.19 91 ALA A C 1
ATOM 711 O O . ALA A 1 91 ? 20.688 -24.578 1.286 1 98.19 91 ALA A O 1
ATOM 712 N N . LYS A 1 92 ? 19.344 -25.094 2.973 1 97.56 92 LYS A N 1
ATOM 713 C CA . LYS A 1 92 ? 20.297 -24.609 3.977 1 97.56 92 LYS A CA 1
ATOM 714 C C . LYS A 1 92 ? 21.578 -25.438 3.961 1 97.56 92 LYS A C 1
ATOM 716 O O . LYS A 1 92 ? 22.672 -24.891 4.039 1 97.56 92 LYS A O 1
ATOM 721 N N . GLN A 1 93 ? 21.422 -26.703 3.924 1 96.62 93 GLN A N 1
ATOM 722 C CA . GLN A 1 93 ? 22.578 -27.594 3.832 1 96.62 93 GLN A CA 1
ATOM 723 C C . GLN A 1 93 ? 23.391 -27.312 2.568 1 96.62 93 GLN A C 1
ATOM 725 O O . GLN A 1 93 ? 24.625 -27.281 2.607 1 96.62 93 GLN A O 1
ATOM 730 N N . GLY A 1 94 ? 22.656 -27.188 1.471 1 97.56 94 GLY A N 1
ATOM 731 C CA . GLY A 1 94 ? 23.312 -26.891 0.214 1 97.56 94 GLY A CA 1
ATOM 732 C C . GLY A 1 94 ? 24.094 -25.578 0.249 1 97.56 94 GLY A C 1
ATOM 733 O O . GLY A 1 94 ? 25.203 -25.5 -0.267 1 97.56 94 GLY A O 1
ATOM 734 N N . GLU A 1 95 ? 23.5 -24.594 0.771 1 96.94 95 GLU A N 1
ATOM 735 C CA . GLU A 1 95 ? 24.188 -23.312 0.893 1 96.94 95 GLU A CA 1
ATOM 736 C C . GLU A 1 95 ? 25.453 -23.438 1.735 1 96.94 95 GLU A C 1
ATOM 738 O O . GLU A 1 95 ? 26.484 -22.844 1.403 1 96.94 95 GLU A O 1
ATOM 743 N N . SER A 1 96 ? 25.375 -24.156 2.859 1 95.19 96 SER A N 1
ATOM 744 C CA . SER A 1 96 ? 26.531 -24.406 3.705 1 95.19 96 SER A CA 1
ATOM 745 C C . SER A 1 96 ? 27.625 -25.141 2.941 1 95.19 96 SER A C 1
ATOM 747 O O . SER A 1 96 ? 28.797 -24.797 3.031 1 95.19 96 SER A O 1
ATOM 749 N N . ASN A 1 97 ? 27.281 -26.156 2.254 1 95.81 97 ASN A N 1
ATOM 750 C CA . ASN A 1 97 ? 28.234 -26.922 1.448 1 95.81 97 ASN A CA 1
ATOM 751 C C . ASN A 1 97 ? 28.875 -26.047 0.377 1 95.81 97 ASN A C 1
ATOM 753 O O . ASN A 1 97 ? 30.062 -26.219 0.066 1 95.81 97 ASN A O 1
ATOM 757 N N . ALA A 1 98 ? 28 -25.156 -0.233 1 96.38 98 ALA A N 1
ATOM 758 C CA . ALA A 1 98 ? 28.531 -24.25 -1.24 1 96.38 98 ALA A CA 1
ATOM 759 C C . ALA A 1 98 ? 29.672 -23.406 -0.665 1 96.38 98 ALA A C 1
ATOM 761 O O . ALA A 1 98 ? 30.688 -23.188 -1.332 1 96.38 98 ALA A O 1
ATOM 762 N N . ARG A 1 99 ? 29.547 -23.016 0.512 1 92.38 99 ARG A N 1
ATOM 763 C CA . ARG A 1 99 ? 30.594 -22.266 1.187 1 92.38 99 ARG A CA 1
ATOM 764 C C . ARG A 1 99 ? 31.812 -23.141 1.464 1 92.38 99 ARG A C 1
ATOM 766 O O . ARG A 1 99 ? 32.938 -22.75 1.202 1 92.38 99 ARG A O 1
ATOM 773 N N . GLN A 1 100 ? 31.562 -24.297 1.974 1 90.06 100 GLN A N 1
ATOM 774 C CA . GLN A 1 100 ? 32.625 -25.234 2.336 1 90.06 100 GLN A CA 1
ATOM 775 C C . GLN A 1 100 ? 33.438 -25.641 1.112 1 90.06 100 GLN A C 1
ATOM 777 O O . GLN A 1 100 ? 34.656 -25.75 1.185 1 90.06 100 GLN A O 1
ATOM 782 N N . PHE A 1 101 ? 32.719 -25.875 0 1 92.75 101 PHE A N 1
ATOM 783 C CA . PHE A 1 101 ? 33.375 -26.312 -1.228 1 92.75 101 PHE A CA 1
ATOM 784 C C . PHE A 1 101 ? 33.906 -25.125 -2.014 1 92.75 101 PHE A C 1
ATOM 786 O O . PHE A 1 101 ? 34.5 -25.297 -3.094 1 92.75 101 PHE A O 1
ATOM 793 N N . LYS A 1 102 ? 33.656 -23.844 -1.539 1 89.94 102 LYS A N 1
ATOM 794 C CA . LYS A 1 102 ? 34.125 -22.594 -2.121 1 89.94 102 LYS A CA 1
ATOM 795 C C . LYS A 1 102 ? 33.438 -22.328 -3.463 1 89.94 102 LYS A C 1
ATOM 797 O O . LYS A 1 102 ? 34.094 -21.922 -4.426 1 89.94 102 LYS A O 1
ATOM 802 N N . TYR A 1 103 ? 32.219 -22.703 -3.594 1 93.44 103 TYR A N 1
ATOM 803 C CA . TYR A 1 103 ? 31.359 -22.328 -4.707 1 93.44 103 TYR A CA 1
ATOM 804 C C . TYR A 1 103 ? 30.328 -21.297 -4.27 1 93.44 103 TYR A C 1
ATOM 806 O O . TYR A 1 103 ? 29.125 -21.516 -4.391 1 93.44 103 TYR A O 1
ATOM 814 N N . ASP A 1 104 ? 30.719 -20.188 -3.951 1 92.62 104 ASP A N 1
ATOM 815 C CA . ASP A 1 104 ? 29.859 -19.125 -3.416 1 92.62 104 ASP A CA 1
ATOM 816 C C . ASP A 1 104 ? 28.828 -18.688 -4.449 1 92.62 104 ASP A C 1
ATOM 818 O O . ASP A 1 104 ? 27.734 -18.25 -4.086 1 92.62 104 ASP A O 1
ATOM 822 N N . THR A 1 105 ? 29.141 -18.875 -5.645 1 93.62 105 THR A N 1
ATOM 823 C CA . THR A 1 105 ? 28.25 -18.469 -6.715 1 93.62 105 THR A CA 1
ATOM 824 C C . THR A 1 105 ? 26.969 -19.297 -6.711 1 93.62 105 THR A C 1
ATOM 826 O O . THR A 1 105 ? 25.969 -18.922 -7.32 1 93.62 105 THR A O 1
ATOM 829 N N . ALA A 1 106 ? 26.984 -20.391 -6 1 96.44 106 ALA A N 1
ATOM 830 C CA . ALA A 1 106 ? 25.828 -21.266 -5.934 1 96.44 106 ALA A CA 1
ATOM 831 C C . ALA A 1 106 ? 24.875 -20.844 -4.82 1 96.44 106 ALA A C 1
ATOM 833 O O . ALA A 1 106 ? 23.719 -21.25 -4.797 1 96.44 106 ALA A O 1
ATOM 834 N N . ARG A 1 107 ? 25.281 -20.062 -3.963 1 97 107 ARG A N 1
ATOM 835 C CA . ARG A 1 107 ? 24.547 -19.734 -2.744 1 97 107 ARG A CA 1
ATOM 836 C C . ARG A 1 107 ? 23.219 -19.078 -3.07 1 97 107 ARG A C 1
ATOM 838 O O . ARG A 1 107 ? 22.172 -19.453 -2.52 1 97 107 ARG A O 1
ATOM 845 N N . PRO A 1 108 ? 23.219 -18.094 -4.008 1 97.25 108 PRO A N 1
ATOM 846 C CA . PRO A 1 108 ? 21.938 -17.438 -4.289 1 97.25 108 PRO A CA 1
ATOM 847 C C . PRO A 1 108 ? 20.859 -18.422 -4.77 1 97.25 108 PRO A C 1
ATOM 849 O O . PRO A 1 108 ? 19.672 -18.234 -4.496 1 97.25 108 PRO A O 1
ATOM 852 N N . TYR A 1 109 ? 21.266 -19.406 -5.426 1 97.94 109 TYR A N 1
ATOM 853 C CA . TYR A 1 109 ? 20.297 -20.375 -5.945 1 97.94 109 TYR A CA 1
ATOM 854 C C . TYR A 1 109 ? 19.641 -21.156 -4.816 1 97.94 109 TYR A C 1
ATOM 856 O O . TYR A 1 109 ? 18.438 -21.422 -4.859 1 97.94 109 TYR A O 1
ATOM 864 N N . PHE A 1 110 ? 20.406 -21.531 -3.869 1 98.06 110 PHE A N 1
ATOM 865 C CA . PHE A 1 110 ? 19.859 -22.219 -2.715 1 98.06 110 PHE A CA 1
ATOM 866 C C . PHE A 1 110 ? 18.938 -21.312 -1.921 1 98.06 110 PHE A C 1
ATOM 868 O O . PHE A 1 110 ? 17.906 -21.734 -1.409 1 98.06 110 PHE A O 1
ATOM 875 N N . MET A 1 111 ? 19.312 -20.062 -1.858 1 97.38 111 MET A N 1
ATOM 876 C CA . MET A 1 111 ? 18.453 -19.078 -1.208 1 97.38 111 MET A CA 1
ATOM 877 C C . MET A 1 111 ? 17.125 -18.938 -1.95 1 97.38 111 MET A C 1
ATOM 879 O O . MET A 1 111 ? 16.078 -18.734 -1.329 1 97.38 111 MET A O 1
ATOM 883 N N . GLN A 1 112 ? 17.188 -18.984 -3.195 1 97.44 112 GLN A N 1
ATOM 884 C CA . GLN A 1 112 ? 15.984 -18.891 -4.016 1 97.44 112 GLN A CA 1
ATOM 885 C C . GLN A 1 112 ? 15.055 -20.078 -3.752 1 97.44 112 GLN A C 1
ATOM 887 O O . GLN A 1 112 ? 13.836 -19.906 -3.672 1 97.44 112 GLN A O 1
ATOM 892 N N . CYS A 1 113 ? 15.641 -21.234 -3.684 1 97.44 113 CYS A N 1
ATOM 893 C CA . CYS A 1 113 ? 14.836 -22.406 -3.367 1 97.44 113 CYS A CA 1
ATOM 894 C C . CYS A 1 113 ? 14.188 -22.266 -1.995 1 97.44 113 CYS A C 1
ATOM 896 O O . CYS A 1 113 ? 13 -22.562 -1.833 1 97.44 113 CYS A O 1
ATOM 898 N N . GLN A 1 114 ? 14.938 -21.828 -1.068 1 97.38 114 GLN A N 1
ATOM 899 C CA . GLN A 1 114 ? 14.414 -21.594 0.273 1 97.38 114 GLN A CA 1
ATOM 900 C C . GLN A 1 114 ? 13.281 -20.562 0.249 1 97.38 114 GLN A C 1
ATOM 902 O O . GLN A 1 114 ? 12.258 -20.75 0.908 1 97.38 114 GLN A O 1
ATOM 907 N N . ALA A 1 115 ? 13.477 -19.516 -0.476 1 94.94 115 ALA A N 1
ATOM 908 C CA . ALA A 1 115 ? 12.477 -18.453 -0.592 1 94.94 115 ALA A CA 1
ATOM 909 C C . ALA A 1 115 ? 11.172 -19 -1.17 1 94.94 115 ALA A C 1
ATOM 911 O O . ALA A 1 115 ? 10.086 -18.688 -0.68 1 94.94 115 ALA A O 1
ATOM 912 N N . ALA A 1 116 ? 11.289 -19.766 -2.166 1 94.38 116 ALA A N 1
ATOM 913 C CA . ALA A 1 116 ? 10.109 -20.359 -2.797 1 94.38 116 ALA A CA 1
ATOM 914 C C . ALA A 1 116 ? 9.352 -21.25 -1.818 1 94.38 116 ALA A C 1
ATOM 916 O O . ALA A 1 116 ? 8.117 -21.25 -1.806 1 94.38 116 ALA A O 1
ATOM 917 N N . ALA A 1 117 ? 10.102 -22 -1.034 1 93.44 117 ALA A N 1
ATOM 918 C CA . ALA A 1 117 ? 9.477 -22.844 -0.029 1 93.44 117 ALA A CA 1
ATOM 919 C C . ALA A 1 117 ? 8.727 -22.016 1.006 1 93.44 117 ALA A C 1
ATOM 921 O O . ALA A 1 117 ? 7.582 -22.328 1.351 1 93.44 117 ALA A O 1
ATOM 922 N N . HIS A 1 118 ? 9.344 -20.969 1.445 1 90.75 118 HIS A N 1
ATOM 923 C CA . HIS A 1 118 ? 8.719 -20.078 2.42 1 90.75 118 HIS A CA 1
ATOM 924 C C . HIS A 1 118 ? 7.473 -19.422 1.839 1 90.75 118 HIS A C 1
ATOM 926 O O . HIS A 1 118 ? 6.488 -19.203 2.551 1 90.75 118 HIS A O 1
ATOM 932 N N . GLN A 1 119 ? 7.555 -19.062 0.615 1 86.69 119 GLN A N 1
ATOM 933 C CA . GLN A 1 119 ? 6.383 -18.484 -0.042 1 86.69 119 GLN A CA 1
ATOM 934 C C . GLN A 1 119 ? 5.188 -19.438 0.047 1 86.69 119 GLN A C 1
ATOM 936 O O . GLN A 1 119 ? 4.082 -19 0.388 1 86.69 119 GLN A O 1
ATOM 941 N N . SER A 1 120 ? 5.43 -20.672 -0.26 1 81.88 120 SER A N 1
ATOM 942 C CA . SER A 1 120 ? 4.363 -21.656 -0.274 1 81.88 120 SER A CA 1
ATOM 943 C C . SER A 1 120 ? 3.816 -21.906 1.128 1 81.88 120 SER A C 1
ATOM 945 O O . SER A 1 120 ? 2.65 -22.266 1.29 1 81.88 120 SER A O 1
ATOM 947 N N . LEU A 1 121 ? 4.672 -21.672 2.131 1 83 121 LEU A N 1
ATOM 948 C CA . LEU A 1 121 ? 4.262 -21.891 3.514 1 83 121 LEU A CA 1
ATOM 949 C C . LEU A 1 121 ? 3.617 -20.625 4.094 1 83 121 LEU A C 1
ATOM 951 O O . LEU A 1 121 ? 3.135 -20.641 5.23 1 83 121 LEU A O 1
ATOM 955 N N . GLY A 1 122 ? 3.662 -19.547 3.328 1 75.62 122 GLY A N 1
ATOM 956 C CA . GLY A 1 122 ? 3.051 -18.312 3.785 1 75.62 122 GLY A CA 1
ATOM 957 C C . GLY A 1 122 ? 3.975 -17.484 4.656 1 75.62 122 GLY A C 1
ATOM 958 O O . GLY A 1 122 ? 3.535 -16.516 5.285 1 75.62 122 GLY A O 1
ATOM 959 N N . ASN A 1 123 ? 5.219 -17.859 4.73 1 83.25 123 ASN A N 1
ATOM 960 C CA . ASN A 1 123 ? 6.207 -17.078 5.469 1 83.25 123 ASN A CA 1
ATOM 961 C C . ASN A 1 123 ? 6.73 -15.914 4.645 1 83.25 123 ASN A C 1
ATOM 963 O O . ASN A 1 123 ? 7.848 -15.961 4.133 1 83.25 123 ASN A O 1
ATOM 967 N N . THR A 1 124 ? 5.996 -14.883 4.59 1 80.12 124 THR A N 1
ATOM 968 C CA . THR A 1 124 ? 6.199 -13.781 3.65 1 80.12 124 THR A CA 1
ATOM 969 C C . THR A 1 124 ? 7.492 -13.031 3.967 1 80.12 124 THR A C 1
ATOM 971 O O . THR A 1 124 ? 8.266 -12.703 3.061 1 80.12 124 THR A O 1
ATOM 974 N N . LEU A 1 125 ? 7.719 -12.711 5.199 1 79 125 LEU A N 1
ATOM 975 C CA . LEU A 1 125 ? 8.914 -11.945 5.551 1 79 125 LEU A CA 1
ATOM 976 C C . LEU A 1 125 ? 10.18 -12.695 5.133 1 79 125 LEU A C 1
ATOM 978 O O . LEU A 1 125 ? 11.078 -12.109 4.531 1 79 125 LEU A O 1
ATOM 982 N N . GLN A 1 126 ? 10.234 -13.984 5.52 1 87.44 126 GLN A N 1
ATOM 983 C CA . GLN A 1 126 ? 11.398 -14.789 5.156 1 87.44 126 GLN A CA 1
ATOM 984 C C . GLN A 1 126 ? 11.555 -14.875 3.641 1 87.44 126 GLN A C 1
ATOM 986 O O . GLN A 1 126 ? 12.672 -14.773 3.119 1 87.44 126 GLN A O 1
ATOM 991 N N . GLU A 1 127 ? 10.453 -15.094 2.939 1 90.44 127 GLU A N 1
ATOM 992 C CA . GLU A 1 127 ? 10.469 -15.141 1.48 1 90.44 127 GLU A CA 1
ATOM 993 C C . GLU A 1 127 ? 11.07 -13.875 0.886 1 90.44 127 GLU A C 1
ATOM 995 O O . GLU A 1 127 ? 11.93 -13.945 0.003 1 90.44 127 GLU A O 1
ATOM 1000 N N . GLN A 1 128 ? 10.641 -12.789 1.371 1 85.94 128 GLN A N 1
ATOM 1001 C CA . GLN A 1 128 ? 11.078 -11.5 0.832 1 85.94 128 GLN A CA 1
ATOM 1002 C C . GLN A 1 128 ? 12.555 -11.25 1.137 1 85.94 128 GLN A C 1
ATOM 1004 O O . GLN A 1 128 ? 13.305 -10.82 0.263 1 85.94 128 GLN A O 1
ATOM 1009 N N . GLN A 1 129 ? 12.93 -11.531 2.334 1 86.94 129 GLN A N 1
ATOM 1010 C CA . GLN A 1 129 ? 14.312 -11.32 2.738 1 86.94 129 GLN A CA 1
ATOM 1011 C C . GLN A 1 129 ? 15.258 -12.188 1.913 1 86.94 129 GLN A C 1
ATOM 1013 O O . GLN A 1 129 ? 16.297 -11.711 1.434 1 86.94 129 GLN A O 1
ATOM 1018 N N . LEU A 1 130 ? 14.875 -13.367 1.8 1 92.88 130 LEU A N 1
ATOM 1019 C CA . LEU A 1 130 ? 15.719 -14.305 1.055 1 92.88 130 LEU A CA 1
ATOM 1020 C C . LEU A 1 130 ? 15.781 -13.914 -0.419 1 92.88 130 LEU A C 1
ATOM 1022 O O . LEU A 1 130 ? 16.844 -14.031 -1.048 1 92.88 130 LEU A O 1
ATOM 1026 N N . THR A 1 131 ? 14.703 -13.492 -1 1 93.62 131 THR A N 1
ATOM 1027 C CA . THR A 1 131 ? 14.68 -13.078 -2.398 1 93.62 131 THR A CA 1
ATOM 1028 C C . THR A 1 131 ? 15.594 -11.883 -2.627 1 93.62 131 THR A C 1
ATOM 1030 O O . THR A 1 131 ? 16.375 -11.867 -3.576 1 93.62 131 THR A O 1
ATOM 1033 N N . GLU A 1 132 ? 15.5 -10.953 -1.751 1 88.06 132 GLU A N 1
ATOM 1034 C CA . GLU A 1 132 ? 16.344 -9.773 -1.872 1 88.06 132 GLU A CA 1
ATOM 1035 C C . GLU A 1 132 ? 17.812 -10.117 -1.655 1 88.06 132 GLU A C 1
ATOM 1037 O O . GLU A 1 132 ? 18.688 -9.594 -2.352 1 88.06 132 GLU A O 1
ATOM 1042 N N . GLU A 1 133 ? 18.062 -10.953 -0.697 1 90.31 133 GLU A N 1
ATOM 1043 C CA . GLU A 1 133 ? 19.438 -11.359 -0.436 1 90.31 133 GLU A CA 1
ATOM 1044 C C . GLU A 1 133 ? 20.016 -12.164 -1.605 1 90.31 133 GLU A C 1
ATOM 1046 O O . GLU A 1 133 ? 21.172 -11.984 -1.979 1 90.31 133 GLU A O 1
ATOM 1051 N N . ALA A 1 134 ? 19.219 -13.031 -2.109 1 95.75 134 ALA A N 1
ATOM 1052 C CA . ALA A 1 134 ? 19.656 -13.812 -3.268 1 95.75 134 ALA A CA 1
ATOM 1053 C C . ALA A 1 134 ? 19.984 -12.906 -4.445 1 95.75 134 ALA A C 1
ATOM 1055 O O . ALA A 1 134 ? 20.984 -13.117 -5.137 1 95.75 134 ALA A O 1
ATOM 1056 N N . LEU A 1 135 ? 19.125 -11.977 -4.676 1 92.62 135 LEU A N 1
ATOM 1057 C CA . LEU A 1 135 ? 19.375 -11.039 -5.77 1 92.62 135 LEU A CA 1
ATOM 1058 C C . LEU A 1 135 ? 20.641 -10.242 -5.535 1 92.62 135 LEU A C 1
ATOM 1060 O O . LEU A 1 135 ? 21.438 -10.047 -6.457 1 92.62 135 LEU A O 1
ATOM 1064 N N . ARG A 1 136 ? 20.781 -9.82 -4.34 1 88.19 136 ARG A N 1
ATOM 1065 C CA . ARG A 1 136 ? 21.984 -9.07 -3.982 1 88.19 136 ARG A CA 1
ATOM 1066 C C . ARG A 1 136 ? 23.234 -9.898 -4.238 1 88.19 136 ARG A C 1
ATOM 1068 O O . ARG A 1 136 ? 24.172 -9.43 -4.883 1 88.19 136 ARG A O 1
ATOM 1075 N N . LEU A 1 137 ? 23.281 -11.109 -3.756 1 90.5 137 LEU A N 1
ATOM 1076 C CA . LEU A 1 137 ? 24.422 -11.984 -3.938 1 90.5 137 LEU A CA 1
ATOM 1077 C C . LEU A 1 137 ? 24.625 -12.328 -5.41 1 90.5 137 LEU A C 1
ATOM 1079 O O . LEU A 1 137 ? 25.766 -12.414 -5.883 1 90.5 137 LEU A O 1
ATOM 1083 N N . ALA A 1 138 ? 23.516 -12.539 -6.098 1 94.31 138 ALA A N 1
ATOM 1084 C CA . ALA A 1 138 ? 23.594 -12.844 -7.527 1 94.31 138 ALA A CA 1
ATOM 1085 C C . ALA A 1 138 ? 24.266 -11.703 -8.289 1 94.31 138 ALA A C 1
ATOM 1087 O O . ALA A 1 138 ? 25.062 -11.945 -9.188 1 94.31 138 ALA A O 1
ATOM 1088 N N . LYS A 1 139 ? 23.859 -10.602 -7.938 1 89.19 139 LYS A N 1
ATOM 1089 C CA . LYS A 1 139 ? 24.453 -9.438 -8.57 1 89.19 139 LYS A CA 1
ATOM 1090 C C . LYS A 1 139 ? 25.938 -9.305 -8.203 1 89.19 139 LYS A C 1
ATOM 1092 O O . LYS A 1 139 ? 26.766 -9.008 -9.062 1 89.19 139 LYS A O 1
ATOM 1097 N N . ARG A 1 140 ? 26.188 -9.594 -6.934 1 84.94 140 ARG A N 1
ATOM 1098 C CA . ARG A 1 140 ? 27.562 -9.539 -6.445 1 84.94 140 ARG A CA 1
ATOM 1099 C C . ARG A 1 140 ? 28.469 -10.492 -7.227 1 84.94 140 ARG A C 1
ATOM 1101 O O . ARG A 1 140 ? 29.578 -10.125 -7.594 1 84.94 140 ARG A O 1
ATOM 1108 N N . TYR A 1 141 ? 27.984 -11.609 -7.543 1 89.62 141 TYR A N 1
ATOM 1109 C CA . TYR A 1 141 ? 28.766 -12.648 -8.203 1 89.62 141 TYR A CA 1
ATOM 1110 C C . TYR A 1 141 ? 28.547 -12.625 -9.711 1 89.62 141 TYR A C 1
ATOM 1112 O O . TYR A 1 141 ? 29.047 -13.484 -10.438 1 89.62 141 TYR A O 1
ATOM 1120 N N . SER A 1 142 ? 27.672 -11.727 -10.164 1 88.62 142 SER A N 1
ATOM 1121 C CA . SER A 1 142 ? 27.312 -11.617 -11.57 1 88.62 142 SER A CA 1
ATOM 1122 C C . SER A 1 142 ? 26.75 -12.938 -12.094 1 88.62 142 SER A C 1
ATOM 1124 O O . SER A 1 142 ? 27.156 -13.406 -13.164 1 88.62 142 SER A O 1
ATOM 1126 N N . GLU A 1 143 ? 26.078 -13.562 -11.289 1 92.88 143 GLU A N 1
ATOM 1127 C CA . GLU A 1 143 ? 25.375 -14.797 -11.648 1 92.88 143 GLU A CA 1
ATOM 1128 C C . GLU A 1 143 ? 24.078 -14.492 -12.375 1 92.88 143 GLU A C 1
ATOM 1130 O O . GLU A 1 143 ? 23.016 -14.406 -11.75 1 92.88 143 GLU A O 1
ATOM 1135 N N . LYS A 1 144 ? 24.125 -14.477 -13.672 1 93.62 144 LYS A N 1
ATOM 1136 C CA . LYS A 1 144 ? 22.984 -14.008 -14.461 1 93.62 144 LYS A CA 1
ATOM 1137 C C . LYS A 1 144 ? 21.797 -14.938 -14.312 1 93.62 144 LYS A C 1
ATOM 1139 O O . LYS A 1 144 ? 20.641 -14.484 -14.297 1 93.62 144 LYS A O 1
ATOM 1144 N N . GLN A 1 145 ? 22.016 -16.203 -14.211 1 96.19 145 GLN A N 1
ATOM 1145 C CA . GLN A 1 145 ? 20.922 -17.141 -13.992 1 96.19 145 GLN A CA 1
ATOM 1146 C C . GLN A 1 145 ? 20.188 -16.828 -12.695 1 96.19 145 GLN A C 1
ATOM 1148 O O . GLN A 1 145 ? 18.953 -16.781 -12.664 1 96.19 145 GLN A O 1
ATOM 1153 N N . ALA A 1 146 ? 20.922 -16.547 -11.68 1 96.69 146 ALA A N 1
ATOM 1154 C CA . ALA A 1 146 ? 20.344 -16.25 -10.375 1 96.69 146 ALA A CA 1
ATOM 1155 C C . ALA A 1 146 ? 19.641 -14.898 -10.391 1 96.69 146 ALA A C 1
ATOM 1157 O O . ALA A 1 146 ? 18.625 -14.711 -9.703 1 96.69 146 ALA A O 1
ATOM 1158 N N . ILE A 1 147 ? 20.188 -14.008 -11.148 1 95.38 147 ILE A N 1
ATOM 1159 C CA . ILE A 1 147 ? 19.531 -12.711 -11.266 1 95.38 147 ILE A CA 1
ATOM 1160 C C . ILE A 1 147 ? 18.156 -12.875 -11.914 1 95.38 147 ILE A C 1
ATOM 1162 O O . ILE A 1 147 ? 17.156 -12.383 -11.391 1 95.38 147 ILE A O 1
ATOM 1166 N N . VAL A 1 148 ? 18.141 -13.555 -12.992 1 96.44 148 VAL A N 1
ATOM 1167 C CA . VAL A 1 148 ? 16.891 -13.781 -13.711 1 96.44 148 VAL A CA 1
ATOM 1168 C C . VAL A 1 148 ? 15.875 -14.453 -12.781 1 96.44 148 VAL A C 1
ATOM 1170 O O . VAL A 1 148 ? 14.727 -14.016 -12.672 1 96.44 148 VAL A O 1
ATOM 1173 N N . ASN A 1 149 ? 16.312 -15.461 -12.062 1 97.06 149 ASN A N 1
ATOM 1174 C CA . ASN A 1 149 ? 15.438 -16.188 -11.156 1 97.06 149 ASN A CA 1
ATOM 1175 C C . ASN A 1 149 ? 14.906 -15.281 -10.047 1 97.06 149 ASN A C 1
ATOM 1177 O O . ASN A 1 149 ? 13.734 -15.352 -9.688 1 97.06 149 ASN A O 1
ATOM 1181 N N . SER A 1 150 ? 15.781 -14.484 -9.531 1 96 150 SER A N 1
ATOM 1182 C CA . SER A 1 150 ? 15.398 -13.594 -8.438 1 96 150 SER A CA 1
ATOM 1183 C C . SER A 1 150 ? 14.414 -12.531 -8.914 1 96 150 SER A C 1
ATOM 1185 O O . SER A 1 150 ? 13.484 -12.172 -8.195 1 96 150 SER A O 1
ATOM 1187 N N . LEU A 1 151 ? 14.703 -12.062 -10.055 1 94 151 LEU A N 1
ATOM 1188 C CA . LEU A 1 151 ? 13.805 -11.055 -10.609 1 94 151 LEU A CA 1
ATOM 1189 C C . LEU A 1 151 ? 12.422 -11.633 -10.867 1 94 151 LEU A C 1
ATOM 1191 O O . LEU A 1 151 ? 11.406 -10.969 -10.633 1 94 151 LEU A O 1
ATOM 1195 N N . TYR A 1 152 ? 12.406 -12.797 -11.297 1 96 152 TYR A N 1
ATOM 1196 C CA . TYR A 1 152 ? 11.125 -13.484 -11.469 1 96 152 TYR A CA 1
ATOM 1197 C C . TYR A 1 152 ? 10.398 -13.609 -10.133 1 96 152 TYR A C 1
ATOM 1199 O O . TYR A 1 152 ? 9.211 -13.281 -10.039 1 96 152 TYR A O 1
ATOM 1207 N N . ALA A 1 153 ? 11.086 -14.062 -9.164 1 94.69 153 ALA A N 1
ATOM 1208 C CA . ALA A 1 153 ? 10.492 -14.242 -7.84 1 94.69 153 ALA A CA 1
ATOM 1209 C C . ALA A 1 153 ? 9.977 -12.914 -7.289 1 94.69 153 ALA A C 1
ATOM 1211 O O . ALA A 1 153 ? 8.867 -12.852 -6.75 1 94.69 153 ALA A O 1
ATOM 1212 N N . ARG A 1 154 ? 10.75 -11.945 -7.465 1 91.06 154 ARG A N 1
ATOM 1213 C CA . ARG A 1 154 ? 10.359 -10.625 -6.977 1 91.06 154 ARG A CA 1
ATOM 1214 C C . ARG A 1 154 ? 9.156 -10.094 -7.746 1 91.06 154 ARG A C 1
ATOM 1216 O O . ARG A 1 154 ? 8.289 -9.422 -7.172 1 91.06 154 ARG A O 1
ATOM 1223 N N . SER A 1 155 ? 9.148 -10.312 -9.023 1 91.44 155 SER A N 1
ATOM 1224 C CA . SER A 1 155 ? 8.016 -9.867 -9.828 1 91.44 155 SER A CA 1
ATOM 1225 C C . SER A 1 155 ? 6.719 -10.531 -9.367 1 91.44 155 SER A C 1
ATOM 1227 O O . SER A 1 155 ? 5.664 -9.891 -9.336 1 91.44 155 SER A O 1
ATOM 1229 N N . ARG A 1 156 ? 6.758 -11.75 -9.023 1 91.56 156 ARG A N 1
ATOM 1230 C CA . ARG A 1 156 ? 5.582 -12.445 -8.516 1 91.56 156 ARG A CA 1
ATOM 1231 C C . ARG A 1 156 ? 5.109 -11.836 -7.199 1 91.56 156 ARG A C 1
ATOM 1233 O O . ARG A 1 156 ? 3.904 -11.688 -6.973 1 91.56 156 ARG A O 1
ATOM 1240 N N . GLN A 1 157 ? 6.109 -11.57 -6.418 1 86.75 157 GLN A N 1
ATOM 1241 C CA . GLN A 1 157 ? 5.789 -10.898 -5.16 1 86.75 157 GLN A CA 1
ATOM 1242 C C . GLN A 1 157 ? 5.105 -9.562 -5.41 1 86.75 157 GLN A C 1
ATOM 1244 O O . GLN A 1 157 ? 4.09 -9.25 -4.781 1 86.75 157 GLN A O 1
ATOM 1249 N N . ASN A 1 158 ? 5.656 -8.836 -6.281 1 83.94 158 ASN A N 1
ATOM 1250 C CA . ASN A 1 158 ? 5.117 -7.52 -6.602 1 83.94 158 ASN A CA 1
ATOM 1251 C C . ASN A 1 158 ? 3.721 -7.617 -7.203 1 83.94 158 ASN A C 1
ATOM 1253 O O . ASN A 1 158 ? 2.857 -6.781 -6.922 1 83.94 158 ASN A O 1
ATOM 1257 N N . THR A 1 159 ? 3.51 -8.57 -8.039 1 85.44 159 THR A N 1
ATOM 1258 C CA . THR A 1 159 ? 2.184 -8.781 -8.602 1 85.44 159 THR A CA 1
ATOM 1259 C C . THR A 1 159 ? 1.164 -9.062 -7.504 1 85.44 159 THR A C 1
ATOM 1261 O O . THR A 1 159 ? 0.063 -8.508 -7.516 1 85.44 159 THR A O 1
ATOM 1264 N N . SER A 1 160 ? 1.574 -9.93 -6.566 1 81.88 160 SER A N 1
ATOM 1265 C CA . SER A 1 160 ? 0.688 -10.266 -5.457 1 81.88 160 SER A CA 1
ATOM 1266 C C . SER A 1 160 ? 0.396 -9.047 -4.594 1 81.88 160 SER A C 1
ATOM 1268 O O . SER A 1 160 ? -0.66 -8.961 -3.963 1 81.88 160 SER A O 1
ATOM 1270 N N . LEU A 1 161 ? 1.303 -8.148 -4.637 1 75.31 161 LEU A N 1
ATOM 1271 C CA . LEU A 1 161 ? 1.151 -6.93 -3.848 1 75.31 161 LEU A CA 1
ATOM 1272 C C . LEU A 1 161 ? 0.553 -5.809 -4.691 1 75.31 161 LEU A C 1
ATOM 1274 O O . LEU A 1 161 ? 0.5 -4.656 -4.254 1 75.31 161 LEU A O 1
ATOM 1278 N N . GLU A 1 162 ? 0.268 -6.109 -5.938 1 76.12 162 GLU A N 1
ATOM 1279 C CA . GLU A 1 162 ? -0.383 -5.203 -6.879 1 76.12 162 GLU A CA 1
ATOM 1280 C C . GLU A 1 162 ? 0.547 -4.059 -7.277 1 76.12 162 GLU A C 1
ATOM 1282 O O . GLU A 1 162 ? 0.091 -2.949 -7.555 1 76.12 162 GLU A O 1
ATOM 1287 N N . ASN A 1 163 ? 1.789 -4.281 -7.082 1 76.88 163 ASN A N 1
ATOM 1288 C CA . ASN A 1 163 ? 2.811 -3.402 -7.641 1 76.88 163 ASN A CA 1
ATOM 1289 C C . ASN A 1 163 ? 3.164 -3.793 -9.07 1 76.88 163 ASN A C 1
ATOM 1291 O O . ASN A 1 163 ? 4.285 -4.234 -9.344 1 76.88 163 ASN A O 1
ATOM 1295 N N . TYR A 1 164 ? 2.303 -3.566 -9.984 1 77.62 164 TYR A N 1
ATOM 1296 C CA . TYR A 1 164 ? 2.369 -4.148 -11.32 1 77.62 164 TYR A CA 1
ATOM 1297 C C . TYR A 1 164 ? 3.486 -3.508 -12.133 1 77.62 164 TYR A C 1
ATOM 1299 O O . TYR A 1 164 ? 4.199 -4.195 -12.867 1 77.62 164 TYR A O 1
ATOM 1307 N N . ASN A 1 165 ? 3.652 -2.25 -12.008 1 73.31 165 ASN A N 1
ATOM 1308 C CA . ASN A 1 165 ? 4.688 -1.571 -12.781 1 73.31 165 ASN A CA 1
ATOM 1309 C C . ASN A 1 165 ? 6.078 -2.088 -12.438 1 73.31 165 ASN A C 1
ATOM 1311 O O . ASN A 1 165 ? 6.891 -2.348 -13.32 1 73.31 165 ASN A O 1
ATOM 1315 N N . THR A 1 166 ? 6.297 -2.215 -11.148 1 77.81 166 THR A N 1
ATOM 1316 C CA . THR A 1 166 ? 7.582 -2.746 -10.703 1 77.81 166 THR A CA 1
ATOM 1317 C C . THR A 1 166 ? 7.762 -4.188 -11.172 1 77.81 166 THR A C 1
ATOM 1319 O O . THR A 1 166 ? 8.867 -4.594 -11.531 1 77.81 166 THR A O 1
ATOM 1322 N N . ALA A 1 167 ? 6.703 -4.93 -11.133 1 87.19 167 ALA A N 1
ATOM 1323 C CA . ALA A 1 167 ? 6.758 -6.309 -11.609 1 87.19 167 ALA A CA 1
ATOM 1324 C C . ALA A 1 167 ? 7.164 -6.367 -13.078 1 87.19 167 ALA A C 1
ATOM 1326 O O . ALA A 1 167 ? 8.039 -7.145 -13.461 1 87.19 167 ALA A O 1
ATOM 1327 N N . ILE A 1 168 ? 6.566 -5.52 -13.914 1 84.19 168 ILE A N 1
ATOM 1328 C CA . ILE A 1 168 ? 6.852 -5.516 -15.344 1 84.19 168 ILE A CA 1
ATOM 1329 C C . ILE A 1 168 ? 8.297 -5.098 -15.586 1 84.19 168 ILE A C 1
ATOM 1331 O O . ILE A 1 168 ? 8.977 -5.656 -16.453 1 84.19 168 ILE A O 1
ATOM 1335 N N . GLU A 1 169 ? 8.734 -4.156 -14.828 1 82 169 GLU A N 1
ATOM 1336 C CA . GLU A 1 169 ? 10.117 -3.709 -14.961 1 82 169 GLU A CA 1
ATOM 1337 C C . GLU A 1 169 ? 11.102 -4.84 -14.656 1 82 169 GLU A C 1
ATOM 1339 O O . GLU A 1 169 ? 12.07 -5.039 -15.383 1 82 169 GLU A O 1
ATOM 1344 N N . ASP A 1 170 ? 10.891 -5.535 -13.578 1 90.25 170 ASP A N 1
ATOM 1345 C CA . ASP A 1 170 ? 11.727 -6.672 -13.219 1 90.25 170 ASP A CA 1
ATOM 1346 C C . ASP A 1 170 ? 11.727 -7.73 -14.32 1 90.25 170 ASP A C 1
ATOM 1348 O O . ASP A 1 170 ? 12.773 -8.25 -14.695 1 90.25 170 ASP A O 1
ATOM 1352 N N . LEU A 1 171 ? 10.539 -8.016 -14.859 1 93.38 171 LEU A N 1
ATOM 1353 C CA . LEU A 1 171 ? 10.406 -9.055 -15.867 1 93.38 171 LEU A CA 1
ATOM 1354 C C . LEU A 1 171 ? 11.07 -8.641 -17.172 1 93.38 171 LEU A C 1
ATOM 1356 O O . LEU A 1 171 ? 11.695 -9.461 -17.844 1 93.38 171 LEU A O 1
ATOM 1360 N N . ARG A 1 172 ? 10.898 -7.41 -17.562 1 86.94 172 ARG A N 1
ATOM 1361 C CA . ARG A 1 172 ? 11.562 -6.902 -18.766 1 86.94 172 ARG A CA 1
ATOM 1362 C C . ARG A 1 172 ? 13.078 -6.996 -18.641 1 86.94 172 ARG A C 1
ATOM 1364 O O . ARG A 1 172 ? 13.766 -7.402 -19.578 1 86.94 172 ARG A O 1
ATOM 1371 N N . PHE A 1 173 ? 13.586 -6.648 -17.469 1 89.12 173 PHE A N 1
ATOM 1372 C CA . PHE A 1 173 ? 15.016 -6.75 -17.219 1 89.12 173 PHE A CA 1
ATOM 1373 C C . PHE A 1 173 ? 15.477 -8.203 -17.281 1 89.12 173 PHE A C 1
ATOM 1375 O O . PHE A 1 173 ? 16.516 -8.508 -17.891 1 89.12 173 PHE A O 1
ATOM 1382 N N . ALA A 1 174 ? 14.742 -9.047 -16.641 1 94.75 174 ALA A N 1
ATOM 1383 C CA . ALA A 1 174 ? 15.07 -10.469 -16.672 1 94.75 174 ALA A CA 1
ATOM 1384 C C . ALA A 1 174 ? 15.109 -10.992 -18.109 1 94.75 174 ALA A C 1
ATOM 1386 O O . ALA A 1 174 ? 16 -11.758 -18.469 1 94.75 174 ALA A O 1
ATOM 1387 N N . LEU A 1 175 ? 14.164 -10.586 -18.938 1 91.69 175 LEU A N 1
ATOM 1388 C CA . LEU A 1 175 ? 14.109 -11.023 -20.328 1 91.69 175 LEU A CA 1
ATOM 1389 C C . LEU A 1 175 ? 15.305 -10.484 -21.125 1 91.69 175 LEU A C 1
ATOM 1391 O O . LEU A 1 175 ? 15.844 -11.18 -21.984 1 91.69 175 LEU A O 1
ATOM 1395 N N . ASP A 1 176 ? 15.625 -9.266 -20.812 1 88.62 176 ASP A N 1
ATOM 1396 C CA . ASP A 1 176 ? 16.734 -8.617 -21.516 1 88.62 176 ASP A CA 1
ATOM 1397 C C . ASP A 1 176 ? 18.031 -9.383 -21.312 1 88.62 176 ASP A C 1
ATOM 1399 O O . ASP A 1 176 ? 18.875 -9.438 -22.219 1 88.62 176 ASP A O 1
ATOM 1403 N N . ILE A 1 177 ? 18.203 -10.008 -20.141 1 91.81 177 ILE A N 1
ATOM 1404 C CA . ILE A 1 177 ? 19.484 -10.641 -19.859 1 91.81 177 ILE A CA 1
ATOM 1405 C C . ILE A 1 177 ? 19.344 -12.164 -19.953 1 91.81 177 ILE A C 1
ATOM 1407 O O . ILE A 1 177 ? 20.266 -12.898 -19.609 1 91.81 177 ILE A O 1
ATOM 1411 N N . PHE A 1 178 ? 18.234 -12.672 -20.422 1 94.06 178 PHE A N 1
ATOM 1412 C CA . PHE A 1 178 ? 17.938 -14.102 -20.375 1 94.06 178 PHE A CA 1
ATOM 1413 C C . PHE A 1 178 ? 18.906 -14.883 -21.266 1 94.06 178 PHE A C 1
ATOM 1415 O O . PHE A 1 178 ? 19.406 -15.938 -20.875 1 94.06 178 PHE A O 1
ATOM 1422 N N . ASP A 1 179 ? 19.172 -14.336 -22.453 1 90.5 179 ASP A N 1
ATOM 1423 C CA . ASP A 1 179 ? 20.047 -15.039 -23.375 1 90.5 179 ASP A CA 1
ATOM 1424 C C . ASP A 1 179 ? 21.469 -15.148 -22.812 1 90.5 179 ASP A C 1
ATOM 1426 O O . ASP A 1 179 ? 22.125 -16.188 -22.953 1 90.5 179 ASP A O 1
ATOM 1430 N N . GLU A 1 180 ? 21.812 -14.117 -22.156 1 90.25 180 GLU A N 1
ATOM 1431 C CA . GLU A 1 180 ? 23.125 -14.141 -21.5 1 90.25 180 GLU A CA 1
ATOM 1432 C C . GLU A 1 180 ? 23.125 -15.133 -20.344 1 90.25 180 GLU A C 1
ATOM 1434 O O . GLU A 1 180 ? 24.141 -15.797 -20.094 1 90.25 180 GLU A O 1
ATOM 1439 N N . ALA A 1 181 ? 22.078 -15.219 -19.656 1 93.25 181 ALA A N 1
ATOM 1440 C CA . ALA A 1 181 ? 21.953 -16.141 -18.531 1 93.25 181 ALA A CA 1
ATOM 1441 C C . ALA A 1 181 ? 22.016 -17.594 -19 1 93.25 181 ALA A C 1
ATOM 1443 O O . ALA A 1 181 ? 22.594 -18.453 -18.328 1 93.25 181 ALA A O 1
ATOM 1444 N N . GLN A 1 182 ? 21.484 -17.844 -20.172 1 88.88 182 GLN A N 1
ATOM 1445 C CA . GLN A 1 182 ? 21.453 -19.203 -20.719 1 88.88 182 GLN A CA 1
ATOM 1446 C C . GLN A 1 182 ? 22.859 -19.672 -21.094 1 88.88 182 GLN A C 1
ATOM 1448 O O . GLN A 1 182 ? 23.141 -20.875 -21.109 1 88.88 182 GLN A O 1
ATOM 1453 N N . THR A 1 183 ? 23.719 -18.656 -21.359 1 86.06 183 THR A N 1
ATOM 1454 C CA . THR A 1 183 ? 25.062 -19 -21.812 1 86.06 183 THR A CA 1
ATOM 1455 C C . THR A 1 183 ? 26.078 -18.828 -20.688 1 86.06 183 THR A C 1
ATOM 1457 O O . THR A 1 183 ? 27.281 -18.734 -20.953 1 86.06 183 THR A O 1
ATOM 1460 N N . GLN A 1 184 ? 25.5 -18.766 -19.531 1 87.75 184 GLN A N 1
ATOM 1461 C CA . GLN A 1 184 ? 26.375 -18.641 -18.359 1 87.75 184 GLN A CA 1
ATOM 1462 C C . GLN A 1 184 ? 27.328 -19.844 -18.266 1 87.75 184 GLN A C 1
ATOM 1464 O O . GLN A 1 184 ? 26.938 -20.984 -18.516 1 87.75 184 GLN A O 1
ATOM 1469 N N . PHE A 1 185 ? 28.578 -19.578 -17.906 1 80.25 185 PHE A N 1
ATOM 1470 C CA . PHE A 1 185 ? 29.625 -20.594 -17.906 1 80.25 185 PHE A CA 1
ATOM 1471 C C . PHE A 1 185 ? 29.266 -21.75 -16.969 1 80.25 185 PHE A C 1
ATOM 1473 O O . PHE A 1 185 ? 29.234 -22.906 -17.391 1 80.25 185 PHE A O 1
ATOM 1480 N N . GLN A 1 186 ? 29.078 -21.406 -15.758 1 84.81 186 GLN A N 1
ATOM 1481 C CA . GLN A 1 186 ? 28.641 -22.422 -14.812 1 84.81 186 GLN A CA 1
ATOM 1482 C C . GLN A 1 186 ? 27.125 -22.453 -14.703 1 84.81 186 GLN A C 1
ATOM 1484 O O . GLN A 1 186 ? 26.5 -21.5 -14.242 1 84.81 186 GLN A O 1
ATOM 1489 N N . ASP A 1 187 ? 26.625 -23.594 -15.156 1 90 187 ASP A N 1
ATOM 1490 C CA . ASP A 1 187 ? 25.172 -23.734 -15.141 1 90 187 ASP A CA 1
ATOM 1491 C C . ASP A 1 187 ? 24.688 -24.281 -13.797 1 90 187 ASP A C 1
ATOM 1493 O O . ASP A 1 187 ? 25.125 -25.359 -13.367 1 90 187 ASP A O 1
ATOM 1497 N N . TRP A 1 188 ? 23.891 -23.562 -13.133 1 94.81 188 TRP A N 1
ATOM 1498 C CA . TRP A 1 188 ? 23.312 -24.047 -11.883 1 94.81 188 TRP A CA 1
ATOM 1499 C C . TRP A 1 188 ? 21.828 -24.359 -12.062 1 94.81 188 TRP A C 1
ATOM 1501 O O . TRP A 1 188 ? 21.438 -25.531 -12.062 1 94.81 188 TRP A O 1
ATOM 1511 N N . TYR A 1 189 ? 21.047 -23.312 -12.234 1 95 189 TYR A N 1
ATOM 1512 C CA . TYR A 1 189 ? 19.609 -23.469 -12.43 1 95 189 TYR A CA 1
ATOM 1513 C C . TYR A 1 189 ? 19 -22.188 -13 1 95 189 TYR A C 1
ATOM 1515 O O . TYR A 1 189 ? 19.266 -21.094 -12.5 1 95 189 TYR A O 1
ATOM 1523 N N . ILE A 1 190 ? 18.281 -22.328 -14 1 92.81 190 ILE A N 1
ATOM 1524 C CA . ILE A 1 190 ? 17.547 -21.203 -14.555 1 92.81 190 ILE A CA 1
ATOM 1525 C C . ILE A 1 190 ? 16.141 -21.656 -14.953 1 92.81 190 ILE A C 1
ATOM 1527 O O . ILE A 1 190 ? 15.961 -22.75 -15.484 1 92.81 190 ILE A O 1
ATOM 1531 N N . LEU A 1 191 ? 15.203 -20.891 -14.633 1 91.69 191 LEU A N 1
ATOM 1532 C CA . LEU A 1 191 ? 13.828 -21.203 -15.016 1 91.69 191 LEU A CA 1
ATOM 1533 C C . LEU A 1 191 ? 13.625 -21.016 -16.516 1 91.69 191 LEU A C 1
ATOM 1535 O O . LEU A 1 191 ? 14.383 -20.297 -17.172 1 91.69 191 LEU A O 1
ATOM 1539 N N . PRO A 1 192 ? 12.711 -21.656 -17.047 1 88.62 192 PRO A N 1
ATOM 1540 C CA . PRO A 1 192 ? 12.406 -21.469 -18.469 1 88.62 192 PRO A CA 1
ATOM 1541 C C . PRO A 1 192 ? 11.945 -20.047 -18.797 1 88.62 192 PRO A C 1
ATOM 1543 O O . PRO A 1 192 ? 11.289 -19.406 -17.969 1 88.62 192 PRO A O 1
ATOM 1546 N N . LYS A 1 193 ? 12.234 -19.609 -19.984 1 89.56 193 LYS A N 1
ATOM 1547 C CA . LYS A 1 193 ? 11.875 -18.266 -20.453 1 89.56 193 LYS A CA 1
ATOM 1548 C C . LYS A 1 193 ? 10.359 -18.062 -20.406 1 89.56 193 LYS A C 1
ATOM 1550 O O . LYS A 1 193 ? 9.891 -16.969 -20.125 1 89.56 193 LYS A O 1
ATOM 1555 N N . SER A 1 194 ? 9.664 -19.125 -20.594 1 91.12 194 SER A N 1
ATOM 1556 C CA . SER A 1 194 ? 8.211 -19.078 -20.625 1 91.12 194 SER A CA 1
ATOM 1557 C C . SER A 1 194 ? 7.637 -18.656 -19.281 1 91.12 194 SER A C 1
ATOM 1559 O O . SER A 1 194 ? 6.543 -18.094 -19.219 1 91.12 194 SER A O 1
ATOM 1561 N N . TYR A 1 195 ? 8.312 -18.891 -18.188 1 92.12 195 TYR A N 1
ATOM 1562 C CA . TYR A 1 195 ? 7.879 -18.422 -16.875 1 92.12 195 TYR A CA 1
ATOM 1563 C C . TYR A 1 195 ? 7.801 -16.906 -16.828 1 92.12 195 TYR A C 1
ATOM 1565 O O . TYR A 1 195 ? 6.848 -16.328 -16.297 1 92.12 195 TYR A O 1
ATOM 1573 N N . LEU A 1 196 ? 8.812 -16.297 -17.422 1 93.31 196 LEU A N 1
ATOM 1574 C CA . LEU A 1 196 ? 8.844 -14.836 -17.453 1 93.31 196 LEU A CA 1
ATOM 1575 C C . LEU A 1 196 ? 7.699 -14.273 -18.281 1 93.31 196 LEU A C 1
ATOM 1577 O O . LEU A 1 196 ? 6.988 -13.367 -17.844 1 93.31 196 LEU A O 1
ATOM 1581 N N . GLN A 1 197 ? 7.547 -14.828 -19.406 1 92.06 197 GLN A N 1
ATOM 1582 C CA . GLN A 1 197 ? 6.496 -14.367 -20.312 1 92.06 197 GLN A CA 1
ATOM 1583 C C . GLN A 1 197 ? 5.113 -14.617 -19.719 1 92.06 197 GLN A C 1
ATOM 1585 O O . GLN A 1 197 ? 4.219 -13.773 -19.844 1 92.06 197 GLN A O 1
ATOM 1590 N N . ALA A 1 198 ? 4.969 -15.766 -19.125 1 93.62 198 ALA A N 1
ATOM 1591 C CA . ALA A 1 198 ? 3.697 -16.078 -18.484 1 93.62 198 ALA A CA 1
ATOM 1592 C C . ALA A 1 198 ? 3.393 -15.102 -17.359 1 93.62 198 ALA A C 1
ATOM 1594 O O . ALA A 1 198 ? 2.24 -14.703 -17.156 1 93.62 198 ALA A O 1
ATOM 1595 N N . GLU A 1 199 ? 4.379 -14.75 -16.625 1 94.25 199 GLU A N 1
ATOM 1596 C CA . GLU A 1 199 ? 4.172 -13.789 -15.531 1 94.25 199 GLU A CA 1
ATOM 1597 C C . GLU A 1 199 ? 3.82 -12.406 -16.078 1 94.25 199 GLU A C 1
ATOM 1599 O O . GLU A 1 199 ? 3.018 -11.688 -15.477 1 94.25 199 GLU A O 1
ATOM 1604 N N . ILE A 1 200 ? 4.438 -12.031 -17.188 1 92.81 200 ILE A N 1
ATOM 1605 C CA . ILE A 1 200 ? 4.066 -10.766 -17.828 1 92.81 200 ILE A CA 1
ATOM 1606 C C . ILE A 1 200 ? 2.584 -10.797 -18.188 1 92.81 200 ILE A C 1
ATOM 1608 O O . ILE A 1 200 ? 1.855 -9.836 -17.938 1 92.81 200 ILE A O 1
ATOM 1612 N N . SER A 1 201 ? 2.156 -11.891 -18.75 1 92.69 201 SER A N 1
ATOM 1613 C CA . SER A 1 201 ? 0.74 -12.062 -19.062 1 92.69 201 SER A CA 1
ATOM 1614 C C . SER A 1 201 ? -0.122 -11.906 -17.812 1 92.69 201 SER A C 1
ATOM 1616 O O . SER A 1 201 ? -1.151 -11.227 -17.844 1 92.69 201 SER A O 1
ATOM 1618 N N . ASN A 1 202 ? 0.29 -12.531 -16.781 1 93.06 202 ASN A N 1
ATOM 1619 C CA . ASN A 1 202 ? -0.448 -12.469 -15.523 1 93.06 202 ASN A CA 1
ATOM 1620 C C . ASN A 1 202 ? -0.542 -11.039 -15 1 93.06 202 ASN A C 1
ATOM 1622 O O . ASN A 1 202 ? -1.58 -10.641 -14.477 1 93.06 202 ASN A O 1
ATOM 1626 N N . VAL A 1 203 ? 0.556 -10.312 -15.102 1 89.19 203 VAL A N 1
ATOM 1627 C CA . VAL A 1 203 ? 0.579 -8.93 -14.641 1 89.19 203 VAL A CA 1
ATOM 1628 C C . VAL A 1 203 ? -0.422 -8.102 -15.445 1 89.19 203 VAL A C 1
ATOM 1630 O O . VAL A 1 203 ? -1.239 -7.375 -14.875 1 89.19 203 VAL A O 1
ATOM 1633 N N . PHE A 1 204 ? -0.405 -8.211 -16.734 1 87.25 204 PHE A N 1
ATOM 1634 C CA . PHE A 1 204 ? -1.314 -7.457 -17.594 1 87.25 204 PHE A CA 1
ATOM 1635 C C . PHE A 1 204 ? -2.762 -7.852 -17.328 1 87.25 204 PHE A C 1
ATOM 1637 O O . PHE A 1 204 ? -3.65 -7 -17.297 1 87.25 204 PHE A O 1
ATOM 1644 N N . PHE A 1 205 ? -2.961 -9.141 -17.094 1 89.5 205 PHE A N 1
ATOM 1645 C CA . PHE A 1 205 ? -4.301 -9.609 -16.766 1 89.5 205 PHE A CA 1
ATOM 1646 C C . PHE A 1 205 ? -4.797 -8.969 -15.469 1 89.5 205 PHE A C 1
ATOM 1648 O O . PHE A 1 205 ? -5.938 -8.508 -15.398 1 89.5 205 PHE A O 1
ATOM 1655 N N . SER A 1 206 ? -3.93 -8.953 -14.516 1 86.25 206 SER A N 1
ATOM 1656 C CA . SER A 1 206 ? -4.273 -8.398 -13.211 1 86.25 206 SER A CA 1
ATOM 1657 C C . SER A 1 206 ? -4.539 -6.898 -13.305 1 86.25 206 SER A C 1
ATOM 1659 O O . SER A 1 206 ? -5.34 -6.355 -12.539 1 86.25 206 SER A O 1
ATOM 1661 N N . MET A 1 207 ? -3.947 -6.266 -14.281 1 79.31 207 MET A N 1
ATOM 1662 C CA . MET A 1 207 ? -4.137 -4.832 -14.5 1 79.31 207 MET A CA 1
ATOM 1663 C C . MET A 1 207 ? -5.422 -4.57 -15.281 1 79.31 207 MET A C 1
ATOM 1665 O O . MET A 1 207 ? -5.852 -3.424 -15.406 1 79.31 207 MET A O 1
ATOM 1669 N N . GLY A 1 208 ? -5.961 -5.641 -15.891 1 80.81 208 GLY A N 1
ATOM 1670 C CA . GLY A 1 208 ? -7.18 -5.512 -16.672 1 80.81 208 GLY A CA 1
ATOM 1671 C C . GLY A 1 208 ? -6.91 -5.305 -18.156 1 80.81 208 GLY A C 1
ATOM 1672 O O . GLY A 1 208 ? -7.84 -5.066 -18.938 1 80.81 208 GLY A O 1
ATOM 1673 N N . ASP A 1 209 ? -5.664 -5.238 -18.469 1 86.56 209 ASP A N 1
ATOM 1674 C CA . ASP A 1 209 ? -5.309 -5.16 -19.891 1 86.56 209 ASP A CA 1
ATOM 1675 C C . ASP A 1 209 ? -5.355 -6.535 -20.547 1 86.56 209 ASP A C 1
ATOM 1677 O O . ASP A 1 209 ? -4.32 -7.172 -20.734 1 86.56 209 ASP A O 1
ATOM 1681 N N . ILE A 1 210 ? -6.457 -6.945 -20.969 1 89.69 210 ILE A N 1
ATOM 1682 C CA . ILE A 1 210 ? -6.734 -8.297 -21.438 1 89.69 210 ILE A CA 1
ATOM 1683 C C . ILE A 1 210 ? -6.035 -8.539 -22.766 1 89.69 210 ILE A C 1
ATOM 1685 O O . ILE A 1 210 ? -5.57 -9.648 -23.047 1 89.69 210 ILE A O 1
ATOM 1689 N N . GLU A 1 211 ? -5.965 -7.531 -23.609 1 90.5 211 GLU A N 1
ATOM 1690 C CA . GLU A 1 211 ? -5.332 -7.672 -24.906 1 90.5 211 GLU A CA 1
ATOM 1691 C C . GLU A 1 211 ? -3.854 -8.031 -24.766 1 90.5 211 GLU A C 1
ATOM 1693 O O . GLU A 1 211 ? -3.377 -8.984 -25.391 1 90.5 211 GLU A O 1
ATOM 1698 N N . GLU A 1 212 ? -3.146 -7.305 -23.953 1 90.5 212 GLU A N 1
ATOM 1699 C CA . GLU A 1 212 ? -1.733 -7.594 -23.719 1 90.5 212 GLU A CA 1
ATOM 1700 C C . GLU A 1 212 ? -1.55 -8.93 -23.016 1 90.5 212 GLU A C 1
ATOM 1702 O O . GLU A 1 212 ? -0.602 -9.664 -23.297 1 90.5 212 GLU A O 1
ATOM 1707 N N . ALA A 1 213 ? -2.428 -9.195 -22.016 1 92.69 213 ALA A N 1
ATOM 1708 C CA . ALA A 1 213 ? -2.377 -10.492 -21.328 1 92.69 213 ALA A CA 1
ATOM 1709 C C . ALA A 1 213 ? -2.488 -11.641 -22.328 1 92.69 213 ALA A C 1
ATOM 1711 O O . ALA A 1 213 ? -1.719 -12.602 -22.266 1 92.69 213 ALA A O 1
ATOM 1712 N N . LEU A 1 214 ? -3.447 -11.477 -23.25 1 93.44 214 LEU A N 1
ATOM 1713 C CA . LEU A 1 214 ? -3.668 -12.508 -24.266 1 93.44 214 LEU A CA 1
ATOM 1714 C C . LEU A 1 214 ? -2.457 -12.641 -25.172 1 93.44 214 LEU A C 1
ATOM 1716 O O . LEU A 1 214 ? -2.047 -13.758 -25.516 1 93.44 214 LEU A O 1
ATOM 1720 N N . HIS A 1 215 ? -1.902 -11.562 -25.578 1 92.88 215 HIS A N 1
ATOM 1721 C CA . HIS A 1 215 ? -0.731 -11.555 -26.438 1 92.88 215 HIS A CA 1
ATOM 1722 C C . HIS A 1 215 ? 0.412 -12.359 -25.828 1 92.88 215 HIS A C 1
ATOM 1724 O O . HIS A 1 215 ? 0.957 -13.258 -26.484 1 92.88 215 HIS A O 1
ATOM 1730 N N . PHE A 1 216 ? 0.742 -12.109 -24.641 1 92.5 216 PHE A N 1
ATOM 1731 C CA . PHE A 1 216 ? 1.859 -12.781 -24 1 92.5 216 PHE A CA 1
ATOM 1732 C C . PHE A 1 216 ? 1.502 -14.234 -23.672 1 92.5 216 PHE A C 1
ATOM 1734 O O . PHE A 1 216 ? 2.361 -15.117 -23.719 1 92.5 216 PHE A O 1
ATOM 1741 N N . ALA A 1 217 ? 0.284 -14.469 -23.312 1 94.62 217 ALA A N 1
ATOM 1742 C CA . ALA A 1 217 ? -0.142 -15.852 -23.078 1 94.62 217 ALA A CA 1
ATOM 1743 C C . ALA A 1 217 ? 0.025 -16.688 -24.344 1 94.62 217 ALA A C 1
ATOM 1745 O O . ALA A 1 217 ? 0.47 -17.844 -24.281 1 94.62 217 ALA A O 1
ATOM 1746 N N . GLU A 1 218 ? -0.322 -16.109 -25.453 1 94.25 218 GLU A N 1
ATOM 1747 C CA . GLU A 1 218 ? -0.175 -16.812 -26.734 1 94.25 218 GLU A CA 1
ATOM 1748 C C . GLU A 1 218 ? 1.296 -17.047 -27.062 1 94.25 218 GLU A C 1
ATOM 1750 O O . GLU A 1 218 ? 1.669 -18.109 -27.562 1 94.25 218 GLU A O 1
ATOM 1755 N N . LEU A 1 219 ? 2.092 -16.047 -26.797 1 91.06 219 LEU A N 1
ATOM 1756 C CA . LEU A 1 219 ? 3.529 -16.172 -27.016 1 91.06 219 LEU A CA 1
ATOM 1757 C C . LEU A 1 219 ? 4.105 -17.312 -26.172 1 91.06 219 LEU A C 1
ATOM 1759 O O . LEU A 1 219 ? 4.941 -18.078 -26.656 1 91.06 219 LEU A O 1
ATOM 1763 N N . THR A 1 220 ? 3.686 -17.438 -24.969 1 92.12 220 THR A N 1
ATOM 1764 C CA . THR A 1 220 ? 4.156 -18.469 -24.047 1 92.12 220 THR A CA 1
ATOM 1765 C C . THR A 1 220 ? 3.742 -19.844 -24.547 1 92.12 220 THR A C 1
ATOM 1767 O O . THR A 1 220 ? 4.535 -20.797 -24.5 1 92.12 220 THR A O 1
ATOM 1770 N N . TYR A 1 221 ? 2.559 -19.953 -24.984 1 91.94 221 TYR A N 1
ATOM 1771 C CA . TYR A 1 221 ? 2.02 -21.234 -25.406 1 91.94 221 TYR A CA 1
ATOM 1772 C C . TYR A 1 221 ? 2.693 -21.734 -26.672 1 91.94 221 TYR A C 1
ATOM 1774 O O . TYR A 1 221 ? 2.83 -22.938 -26.891 1 91.94 221 TYR A O 1
ATOM 1782 N N . LYS A 1 222 ? 3.15 -20.812 -27.516 1 88.56 222 LYS A N 1
ATOM 1783 C CA . LYS A 1 222 ? 3.781 -21.141 -28.797 1 88.56 222 LYS A CA 1
ATOM 1784 C C . LYS A 1 222 ? 5.242 -21.531 -28.594 1 88.56 222 LYS A C 1
ATOM 1786 O O . LYS A 1 222 ? 5.879 -22.062 -29.516 1 88.56 222 LYS A O 1
ATOM 1791 N N . ASP A 1 223 ? 5.715 -21.359 -27.406 1 85.94 223 ASP A N 1
ATOM 1792 C CA . ASP A 1 223 ? 7.102 -21.734 -27.109 1 85.94 223 ASP A CA 1
ATOM 1793 C C . ASP A 1 223 ? 7.301 -23.234 -27.219 1 85.94 223 ASP A C 1
ATOM 1795 O O . ASP A 1 223 ? 6.727 -24 -26.422 1 85.94 223 ASP A O 1
ATOM 1799 N N . SER A 1 224 ? 8.203 -23.656 -28.062 1 81.5 224 SER A N 1
ATOM 1800 C CA . SER A 1 224 ? 8.398 -25.062 -28.359 1 81.5 224 SER A CA 1
ATOM 1801 C C . SER A 1 224 ? 9.133 -25.781 -27.234 1 81.5 224 SER A C 1
ATOM 1803 O O . SER A 1 224 ? 9.109 -27 -27.141 1 81.5 224 SER A O 1
ATOM 1805 N N . SER A 1 225 ? 9.672 -25.047 -26.406 1 79.94 225 SER A N 1
ATOM 1806 C CA . SER A 1 225 ? 10.43 -25.656 -25.312 1 79.94 225 SER A CA 1
ATOM 1807 C C . SER A 1 225 ? 9.508 -26.078 -24.172 1 79.94 225 SER A C 1
ATOM 1809 O O . SER A 1 225 ? 9.945 -26.75 -23.234 1 79.94 225 SER A O 1
ATOM 1811 N N . THR A 1 226 ? 8.25 -25.797 -24.281 1 87.81 226 THR A N 1
ATOM 1812 C CA . THR A 1 226 ? 7.32 -26.078 -23.188 1 87.81 226 THR A CA 1
ATOM 1813 C C . THR A 1 226 ? 6.582 -27.391 -23.438 1 87.81 226 THR A C 1
ATOM 1815 O O . THR A 1 226 ? 6.207 -27.688 -24.578 1 87.81 226 THR A O 1
ATOM 1818 N N . PHE A 1 227 ? 6.539 -28.156 -22.391 1 86.75 227 PHE A N 1
ATOM 1819 C CA . PHE A 1 227 ? 5.801 -29.422 -22.453 1 86.75 227 PHE A CA 1
ATOM 1820 C C . PHE A 1 227 ? 5.301 -29.812 -21.078 1 86.75 227 PHE A C 1
ATOM 1822 O O . PHE A 1 227 ? 5.602 -29.156 -20.078 1 86.75 227 PHE A O 1
ATOM 1829 N N . GLY A 1 228 ? 4.418 -30.828 -21.031 1 88.38 228 GLY A N 1
ATOM 1830 C CA . GLY A 1 228 ? 3.957 -31.375 -19.766 1 88.38 228 GLY A CA 1
ATOM 1831 C C . GLY A 1 228 ? 3.184 -30.391 -18.922 1 88.38 228 GLY A C 1
ATOM 1832 O O . GLY A 1 228 ? 2.234 -29.766 -19.406 1 88.38 228 GLY A O 1
ATOM 1833 N N . LYS A 1 229 ? 3.633 -30.172 -17.75 1 89.19 229 LYS A N 1
ATOM 1834 C CA . LYS A 1 229 ? 2.951 -29.344 -16.75 1 89.19 229 LYS A CA 1
ATOM 1835 C C . LYS A 1 229 ? 2.834 -27.891 -17.234 1 89.19 229 LYS A C 1
ATOM 1837 O O . LYS A 1 229 ? 1.817 -27.234 -17 1 89.19 229 LYS A O 1
ATOM 1842 N N . LEU A 1 230 ? 3.82 -27.422 -17.859 1 89.88 230 LEU A N 1
ATOM 1843 C CA . LEU A 1 230 ? 3.807 -26.047 -18.312 1 89.88 230 LEU A CA 1
ATOM 1844 C C . LEU A 1 230 ? 2.811 -25.859 -19.453 1 89.88 230 LEU A C 1
ATOM 1846 O O . LEU A 1 230 ? 2.105 -24.844 -19.5 1 89.88 230 LEU A O 1
ATOM 1850 N N . LYS A 1 231 ? 2.842 -26.781 -20.312 1 91.12 231 LYS A N 1
ATOM 1851 C CA . LYS A 1 231 ? 1.88 -26.703 -21.406 1 91.12 231 LYS A CA 1
ATOM 1852 C C . LYS A 1 231 ? 0.447 -26.719 -20.875 1 91.12 231 LYS A C 1
ATOM 1854 O O . LYS A 1 231 ? -0.419 -26.016 -21.391 1 91.12 231 LYS A O 1
ATOM 1859 N N . PHE A 1 232 ? 0.199 -27.609 -19.953 1 93.31 232 PHE A N 1
ATOM 1860 C CA . PHE A 1 232 ? -1.096 -27.625 -19.297 1 93.31 232 PHE A CA 1
ATOM 1861 C C . PHE A 1 232 ? -1.417 -26.25 -18.703 1 93.31 232 PHE A C 1
ATOM 1863 O O . PHE A 1 232 ? -2.494 -25.703 -18.938 1 93.31 232 PHE A O 1
ATOM 1870 N N . ALA A 1 233 ? -0.513 -25.734 -17.969 1 92.88 233 ALA A N 1
ATOM 1871 C CA . ALA A 1 233 ? -0.709 -24.453 -17.281 1 92.88 233 ALA A CA 1
ATOM 1872 C C . ALA A 1 233 ? -0.988 -23.328 -18.266 1 92.88 233 ALA A C 1
ATOM 1874 O O . ALA A 1 233 ? -1.83 -22.469 -18.016 1 92.88 233 ALA A O 1
ATOM 1875 N N . PHE A 1 234 ? -0.308 -23.344 -19.359 1 94.56 234 PHE A N 1
ATOM 1876 C CA . PHE A 1 234 ? -0.467 -22.266 -20.328 1 94.56 234 PHE A CA 1
ATOM 1877 C C . PHE A 1 234 ? -1.803 -22.391 -21.047 1 94.56 234 PHE A C 1
ATOM 1879 O O . PHE A 1 234 ? -2.438 -21.391 -21.375 1 94.56 234 PHE A O 1
ATOM 1886 N N . ALA A 1 235 ? -2.184 -23.609 -21.297 1 95.44 235 ALA A N 1
ATOM 1887 C CA . ALA A 1 235 ? -3.506 -23.812 -21.875 1 95.44 235 ALA A CA 1
ATOM 1888 C C . ALA A 1 235 ? -4.605 -23.328 -20.938 1 95.44 235 ALA A C 1
ATOM 1890 O O . ALA A 1 235 ? -5.562 -22.688 -21.375 1 95.44 235 ALA A O 1
ATOM 1891 N N . ILE A 1 236 ? -4.469 -23.625 -19.719 1 95.25 236 ILE A N 1
ATOM 1892 C CA . ILE A 1 236 ? -5.422 -23.172 -18.703 1 95.25 236 ILE A CA 1
ATOM 1893 C C . ILE A 1 236 ? -5.461 -21.641 -18.672 1 95.25 236 ILE A C 1
ATOM 1895 O O . ILE A 1 236 ? -6.539 -21.047 -18.625 1 95.25 236 ILE A O 1
ATOM 1899 N N . ASN A 1 237 ? -4.348 -21.062 -18.625 1 94.44 237 ASN A N 1
ATOM 1900 C CA . ASN A 1 237 ? -4.266 -19.609 -18.609 1 94.44 237 ASN A CA 1
ATOM 1901 C C . ASN A 1 237 ? -4.977 -18.984 -19.797 1 94.44 237 ASN A C 1
ATOM 1903 O O . ASN A 1 237 ? -5.711 -18 -19.641 1 94.44 237 ASN A O 1
ATOM 1907 N N . LEU A 1 238 ? -4.727 -19.484 -20.938 1 95.5 238 LEU A N 1
ATOM 1908 C CA . LEU A 1 238 ? -5.371 -18.984 -22.141 1 95.5 238 LEU A CA 1
ATOM 1909 C C . LEU A 1 238 ? -6.883 -19.172 -22.078 1 95.5 238 LEU A C 1
ATOM 1911 O O . LEU A 1 238 ? -7.641 -18.281 -22.484 1 95.5 238 LEU A O 1
ATOM 1915 N N . ALA A 1 239 ? -7.309 -20.312 -21.578 1 96.12 239 ALA A N 1
ATOM 1916 C CA . ALA A 1 239 ? -8.742 -20.516 -21.391 1 96.12 239 ALA A CA 1
ATOM 1917 C C . ALA A 1 239 ? -9.336 -19.453 -20.469 1 96.12 239 ALA A C 1
ATOM 1919 O O . ALA A 1 239 ? -10.398 -18.891 -20.766 1 96.12 239 ALA A O 1
ATOM 1920 N N . ARG A 1 240 ? -8.68 -19.203 -19.422 1 94.5 240 ARG A N 1
ATOM 1921 C CA . ARG A 1 240 ? -9.156 -18.25 -18.438 1 94.5 240 ARG A CA 1
ATOM 1922 C C . ARG A 1 240 ? -9.234 -16.844 -19.016 1 94.5 240 ARG A C 1
ATOM 1924 O O . ARG A 1 240 ? -10.195 -16.109 -18.766 1 94.5 240 ARG A O 1
ATOM 1931 N N . ILE A 1 241 ? -8.227 -16.406 -19.719 1 94.25 241 ILE A N 1
ATOM 1932 C CA . ILE A 1 241 ? -8.219 -15.094 -20.344 1 94.25 241 ILE A CA 1
ATOM 1933 C C . ILE A 1 241 ? -9.375 -14.977 -21.328 1 94.25 241 ILE A C 1
ATOM 1935 O O . ILE A 1 241 ? -10.07 -13.961 -21.375 1 94.25 241 ILE A O 1
ATOM 1939 N N . ASN A 1 242 ? -9.602 -16 -22.062 1 94.5 242 ASN A N 1
ATOM 1940 C CA . ASN A 1 242 ? -10.672 -15.984 -23.047 1 94.5 242 ASN A CA 1
ATOM 1941 C C . ASN A 1 242 ? -12.047 -16.047 -22.391 1 94.5 242 ASN A C 1
ATOM 1943 O O . ASN A 1 242 ? -13.047 -15.633 -22.984 1 94.5 242 ASN A O 1
ATOM 1947 N N . MET A 1 243 ? -12.141 -16.594 -21.25 1 94 243 MET A N 1
ATOM 1948 C CA . MET A 1 243 ? -13.391 -16.516 -20.5 1 94 243 MET A CA 1
ATOM 1949 C C . MET A 1 243 ? -13.797 -15.07 -20.25 1 94 243 MET A C 1
ATOM 1951 O O . MET A 1 243 ? -14.969 -14.719 -20.375 1 94 243 MET A O 1
ATOM 1955 N N . VAL A 1 244 ? -12.812 -14.273 -19.922 1 91.88 244 VAL A N 1
ATOM 1956 C CA . VAL A 1 244 ? -13.07 -12.867 -19.625 1 91.88 244 VAL A CA 1
ATOM 1957 C C . VAL A 1 244 ? -13.508 -12.156 -20.906 1 91.88 244 VAL A C 1
ATOM 1959 O O . VAL A 1 244 ? -14.328 -11.242 -20.859 1 91.88 244 VAL A O 1
ATOM 1962 N N . GLN A 1 245 ? -13.086 -12.633 -22 1 91.88 245 GLN A N 1
ATOM 1963 C CA . GLN A 1 245 ? -13.445 -12.055 -23.297 1 91.88 245 GLN A CA 1
ATOM 1964 C C . GLN A 1 245 ? -14.742 -12.656 -23.828 1 91.88 245 GLN A C 1
ATOM 1966 O O . GLN A 1 245 ? -15.195 -12.297 -24.922 1 91.88 245 GLN A O 1
ATOM 1971 N N . ASN A 1 246 ? -15.297 -13.617 -23.109 1 92.44 246 ASN A N 1
ATOM 1972 C CA . ASN A 1 246 ? -16.5 -14.336 -23.484 1 92.44 246 ASN A CA 1
ATOM 1973 C C . ASN A 1 246 ? -16.359 -15.008 -24.859 1 92.44 246 ASN A C 1
ATOM 1975 O O . ASN A 1 246 ? -17.297 -14.992 -25.656 1 92.44 246 ASN A O 1
ATOM 1979 N N . ASP A 1 247 ? -15.203 -15.391 -25.141 1 94.62 247 ASP A N 1
ATOM 1980 C CA . ASP A 1 247 ? -14.945 -16.156 -26.359 1 94.62 247 ASP A CA 1
ATOM 1981 C C . ASP A 1 247 ? -15.047 -17.656 -26.094 1 94.62 247 ASP A C 1
ATOM 1983 O O . ASP A 1 247 ? -14.031 -18.344 -25.938 1 94.62 247 ASP A O 1
ATOM 1987 N N . LYS A 1 248 ? -16.156 -18.234 -26.172 1 95.31 248 LYS A N 1
ATOM 1988 C CA . LYS A 1 248 ? -16.438 -19.609 -25.797 1 95.31 248 LYS A CA 1
ATOM 1989 C C . LYS A 1 248 ? -15.68 -20.594 -26.688 1 95.31 248 LYS A C 1
ATOM 1991 O O . LYS A 1 248 ? -15.25 -21.656 -26.219 1 95.31 248 LYS A O 1
ATOM 1996 N N . ALA A 1 249 ? -15.586 -20.25 -27.953 1 96.69 249 ALA A N 1
ATOM 1997 C CA . ALA A 1 249 ? -14.891 -21.141 -28.891 1 96.69 249 ALA A CA 1
ATOM 1998 C C . ALA A 1 249 ? -13.438 -21.344 -28.469 1 96.69 249 ALA A C 1
ATOM 2000 O O . ALA A 1 249 ? -12.938 -22.469 -28.453 1 96.69 249 ALA A O 1
ATOM 2001 N N . GLN A 1 250 ? -12.781 -20.281 -28.141 1 96.75 250 GLN A N 1
ATOM 2002 C CA . GLN A 1 250 ? -11.383 -20.359 -27.719 1 96.75 250 GLN A CA 1
ATOM 2003 C C . GLN A 1 250 ? -11.258 -21.047 -26.375 1 96.75 250 GLN A C 1
ATOM 2005 O O . GLN A 1 250 ? -10.289 -21.766 -26.125 1 96.75 250 GLN A O 1
ATOM 2010 N N . VAL A 1 251 ? -12.172 -20.812 -25.484 1 97.31 251 VAL A N 1
ATOM 2011 C CA . VAL A 1 251 ? -12.164 -21.484 -24.188 1 97.31 251 VAL A CA 1
ATOM 2012 C C . VAL A 1 251 ? -12.227 -23 -24.391 1 97.31 251 VAL A C 1
ATOM 2014 O O . VAL A 1 251 ? -11.438 -23.734 -23.797 1 97.31 251 VAL A O 1
ATOM 2017 N N . LEU A 1 252 ? -13.141 -23.438 -25.266 1 97.44 252 LEU A N 1
ATOM 2018 C CA . LEU A 1 252 ? -13.305 -24.859 -25.516 1 97.44 252 LEU A CA 1
ATOM 2019 C C . LEU A 1 252 ? -12.047 -25.438 -26.156 1 97.44 252 LEU A C 1
ATOM 2021 O O . LEU A 1 252 ? -11.648 -26.562 -25.844 1 97.44 252 LEU A O 1
ATOM 2025 N N . TYR A 1 253 ? -11.461 -24.688 -27.047 1 97.19 253 TYR A N 1
ATOM 2026 C CA . TYR A 1 253 ? -10.234 -25.141 -27.703 1 97.19 253 TYR A CA 1
ATOM 2027 C C . TYR A 1 253 ? -9.133 -25.391 -26.688 1 97.19 253 TYR A C 1
ATOM 2029 O O . TYR A 1 253 ? -8.539 -26.484 -26.672 1 97.19 253 TYR A O 1
ATOM 2037 N N . TYR A 1 254 ? -8.875 -24.484 -25.875 1 97.19 254 TYR A N 1
ATOM 2038 C CA . TYR A 1 254 ? -7.785 -24.609 -24.906 1 97.19 254 TYR A CA 1
ATOM 2039 C C . TYR A 1 254 ? -8.164 -25.562 -23.781 1 97.19 254 TYR A C 1
ATOM 2041 O O . TYR A 1 254 ? -7.293 -26.203 -23.188 1 97.19 254 TYR A O 1
ATOM 2049 N N . LEU A 1 255 ? -9.438 -25.656 -23.422 1 97.25 255 LEU A N 1
ATOM 2050 C CA . LEU A 1 255 ? -9.898 -26.672 -22.484 1 97.25 255 LEU A CA 1
ATOM 2051 C C . LEU A 1 255 ? -9.523 -28.062 -22.953 1 97.25 255 LEU A C 1
ATOM 2053 O O . LEU A 1 255 ? -8.992 -28.875 -22.172 1 97.25 255 LEU A O 1
ATOM 2057 N N . ASN A 1 256 ? -9.781 -28.312 -24.188 1 96.94 256 ASN A N 1
ATOM 2058 C CA . ASN A 1 256 ? -9.445 -29.609 -24.766 1 96.94 256 ASN A CA 1
ATOM 2059 C C . ASN A 1 256 ? -7.938 -29.859 -24.703 1 96.94 256 ASN A C 1
ATOM 2061 O O . ASN A 1 256 ? -7.508 -30.969 -24.391 1 96.94 256 ASN A O 1
ATOM 2065 N N . LYS A 1 257 ? -7.16 -28.875 -25.047 1 95.94 257 LYS A N 1
ATOM 2066 C CA . LYS A 1 257 ? -5.707 -29 -24.984 1 95.94 257 LYS A CA 1
ATOM 2067 C C . LYS A 1 257 ? -5.242 -29.266 -23.547 1 95.94 257 LYS A C 1
ATOM 2069 O O . LYS A 1 257 ? -4.359 -30.094 -23.312 1 95.94 257 LYS A O 1
ATOM 2074 N N . ALA A 1 258 ? -5.828 -28.547 -22.625 1 96.06 258 ALA A N 1
ATOM 2075 C CA . ALA A 1 258 ? -5.469 -28.703 -21.203 1 96.06 258 ALA A CA 1
ATOM 2076 C C . ALA A 1 258 ? -5.824 -30.094 -20.703 1 96.06 258 ALA A C 1
ATOM 2078 O O . ALA A 1 258 ? -5.047 -30.719 -19.984 1 96.06 258 ALA A O 1
ATOM 2079 N N . GLU A 1 259 ? -6.969 -30.594 -21.047 1 95.62 259 GLU A N 1
ATOM 2080 C CA . GLU A 1 259 ? -7.402 -31.922 -20.625 1 95.62 259 GLU A CA 1
ATOM 2081 C C . GLU A 1 259 ? -6.477 -33 -21.172 1 95.62 259 GLU A C 1
ATOM 2083 O O . GLU A 1 259 ? -6.145 -33.969 -20.469 1 95.62 259 GLU A O 1
ATOM 2088 N N . THR A 1 260 ? -6.07 -32.812 -22.391 1 93.12 260 THR A N 1
ATOM 2089 C CA . THR A 1 260 ? -5.148 -33.75 -23 1 93.12 260 THR A CA 1
ATOM 2090 C C . THR A 1 260 ? -3.834 -33.812 -22.234 1 93.12 260 THR A C 1
ATOM 2092 O O . THR A 1 260 ? -3.297 -34.906 -21.984 1 93.12 260 THR A O 1
ATOM 2095 N N . GLU A 1 261 ? -3.33 -32.688 -21.859 1 90.38 261 GLU A N 1
ATOM 2096 C CA . GLU A 1 261 ? -2.078 -32.625 -21.109 1 90.38 261 GLU A CA 1
ATOM 2097 C C . GLU A 1 261 ? -2.258 -33.156 -19.703 1 90.38 261 GLU A C 1
ATOM 2099 O O . GLU A 1 261 ? -1.368 -33.812 -19.172 1 90.38 261 GLU A O 1
ATOM 2104 N N . ASN A 1 262 ? -3.348 -32.812 -19.062 1 89.75 262 ASN A N 1
ATOM 2105 C CA . ASN A 1 262 ? -3.605 -33.25 -17.688 1 89.75 262 ASN A CA 1
ATOM 2106 C C . ASN A 1 262 ? -3.662 -34.781 -17.578 1 89.75 262 ASN A C 1
ATOM 2108 O O . ASN A 1 262 ? -3.262 -35.344 -16.562 1 89.75 262 ASN A O 1
ATOM 2112 N N . ASN A 1 263 ? -4.145 -35.375 -18.547 1 86.69 263 ASN A N 1
ATOM 2113 C CA . ASN A 1 263 ? -4.281 -36.812 -18.578 1 86.69 263 ASN A CA 1
ATOM 2114 C C . ASN A 1 263 ? -2.918 -37.531 -18.594 1 86.69 263 ASN A C 1
ATOM 2116 O O . ASN A 1 263 ? -2.809 -38.688 -18.25 1 86.69 263 ASN A O 1
ATOM 2120 N N . LYS A 1 264 ? -1.899 -36.75 -18.938 1 81 264 LYS A N 1
ATOM 2121 C CA . LYS A 1 264 ? -0.551 -37.312 -18.984 1 81 264 LYS A CA 1
ATOM 2122 C C . LYS A 1 264 ? 0.156 -37.156 -17.641 1 81 264 LYS A C 1
ATOM 2124 O O . LYS A 1 264 ? 1.24 -37.719 -17.438 1 81 264 LYS A O 1
ATOM 2129 N N . ASN A 1 265 ? -0.528 -36.438 -16.766 1 78.06 265 ASN A N 1
ATOM 2130 C CA . ASN A 1 265 ? 0.103 -36.188 -15.477 1 78.06 265 ASN A CA 1
ATOM 2131 C C . ASN A 1 265 ? 0.144 -37.469 -14.625 1 78.06 265 ASN A C 1
ATOM 2133 O O . ASN A 1 265 ? -0.847 -38.188 -14.539 1 78.06 265 ASN A O 1
ATOM 2137 N N . THR A 1 266 ? 1.343 -37.656 -14.055 1 74.44 266 THR A N 1
ATOM 2138 C CA . THR A 1 266 ? 1.488 -38.875 -13.242 1 74.44 266 THR A CA 1
ATOM 2139 C C . THR A 1 266 ? 1.526 -38.5 -11.758 1 74.44 266 THR A C 1
ATOM 2141 O O . THR A 1 266 ? 1.346 -39.375 -10.898 1 74.44 266 THR A O 1
ATOM 2144 N N . SER A 1 267 ? 1.676 -37.312 -11.414 1 77.75 267 SER A N 1
ATOM 2145 C CA . SER A 1 267 ? 1.692 -36.875 -10.016 1 77.75 267 SER A CA 1
ATOM 2146 C C . SER A 1 267 ? 0.282 -36.625 -9.5 1 77.75 267 SER A C 1
ATOM 2148 O O . SER A 1 267 ? -0.487 -35.875 -10.125 1 77.75 267 SER A O 1
ATOM 2150 N N . GLU A 1 268 ? -0.012 -37.219 -8.359 1 82.06 268 GLU A N 1
ATOM 2151 C CA . GLU A 1 268 ? -1.336 -37.062 -7.766 1 82.06 268 GLU A CA 1
ATOM 2152 C C . GLU A 1 268 ? -1.608 -35.594 -7.43 1 82.06 268 GLU A C 1
ATOM 2154 O O . GLU A 1 268 ? -2.732 -35.125 -7.586 1 82.06 268 GLU A O 1
ATOM 2159 N N . ARG A 1 269 ? -0.665 -34.938 -6.961 1 82.12 269 ARG A N 1
ATOM 2160 C CA . ARG A 1 269 ? -0.844 -33.531 -6.594 1 82.12 269 ARG A CA 1
ATOM 2161 C C . ARG A 1 269 ? -1.132 -32.688 -7.824 1 82.12 269 ARG A C 1
ATOM 2163 O O . ARG A 1 269 ? -1.992 -31.797 -7.785 1 82.12 269 ARG A O 1
ATOM 2170 N N . ASP A 1 270 ? -0.388 -32.938 -8.844 1 84.94 270 ASP A N 1
ATOM 2171 C CA . ASP A 1 270 ? -0.605 -32.219 -10.086 1 84.94 270 ASP A CA 1
ATOM 2172 C C . ASP A 1 270 ? -1.995 -32.5 -10.648 1 84.94 270 ASP A C 1
ATOM 2174 O O . ASP A 1 270 ? -2.643 -31.594 -11.195 1 84.94 270 ASP A O 1
ATOM 2178 N N . PHE A 1 271 ? -2.303 -33.719 -10.453 1 88.25 271 PHE A N 1
ATOM 2179 C CA . PHE A 1 271 ? -3.625 -34.094 -10.922 1 88.25 271 PHE A CA 1
ATOM 2180 C C . PHE A 1 271 ? -4.715 -33.375 -10.148 1 88.25 271 PHE A C 1
ATOM 2182 O O . PHE A 1 271 ? -5.699 -32.906 -10.734 1 88.25 271 PHE A O 1
ATOM 2189 N N . ALA A 1 272 ? -4.598 -33.312 -8.875 1 90 272 ALA A N 1
ATOM 2190 C CA . ALA A 1 272 ? -5.555 -32.594 -8.039 1 90 272 ALA A CA 1
ATOM 2191 C C . ALA A 1 272 ? -5.66 -31.141 -8.453 1 90 272 ALA A C 1
ATOM 2193 O O . ALA A 1 272 ? -6.762 -30.594 -8.578 1 90 272 ALA A O 1
ATOM 2194 N N . THR A 1 273 ? -4.566 -30.484 -8.648 1 90.5 273 THR A N 1
ATOM 2195 C CA . THR A 1 273 ? -4.539 -29.094 -9.086 1 90.5 273 THR A CA 1
ATOM 2196 C C . THR A 1 273 ? -5.207 -28.938 -10.453 1 90.5 273 THR A C 1
ATOM 2198 O O . THR A 1 273 ? -5.996 -28.016 -10.664 1 90.5 273 THR A O 1
ATOM 2201 N N . GLY A 1 274 ? -4.809 -29.828 -11.336 1 92.94 274 GLY A N 1
ATOM 2202 C CA . GLY A 1 274 ? -5.406 -29.797 -12.664 1 92.94 274 GLY A CA 1
ATOM 2203 C C . GLY A 1 274 ? -6.914 -29.953 -12.641 1 92.94 274 GLY A C 1
ATOM 2204 O O . GLY A 1 274 ? -7.625 -29.203 -13.312 1 92.94 274 GLY A O 1
ATOM 2205 N N . ASN A 1 275 ? -7.355 -30.906 -11.852 1 94.81 275 ASN A N 1
ATOM 2206 C CA . ASN A 1 275 ? -8.797 -31.125 -11.742 1 94.81 275 ASN A CA 1
ATOM 2207 C C . ASN A 1 275 ? -9.516 -29.891 -11.227 1 94.81 275 ASN A C 1
ATOM 2209 O O . ASN A 1 275 ? -10.602 -29.562 -11.703 1 94.81 275 ASN A O 1
ATOM 2213 N N . ALA A 1 276 ? -8.961 -29.25 -10.273 1 94.88 276 ALA A N 1
ATOM 2214 C CA . ALA A 1 276 ? -9.562 -28.031 -9.727 1 94.88 276 ALA A CA 1
ATOM 2215 C C . ALA A 1 276 ? -9.703 -26.953 -10.797 1 94.88 276 ALA A C 1
ATOM 2217 O O . ALA A 1 276 ? -10.75 -26.328 -10.914 1 94.88 276 ALA A O 1
ATOM 2218 N N . LEU A 1 277 ? -8.695 -26.734 -11.531 1 95.5 277 LEU A N 1
ATOM 2219 C CA . LEU A 1 277 ? -8.68 -25.703 -12.562 1 95.5 277 LEU A CA 1
ATOM 2220 C C . LEU A 1 277 ? -9.641 -26.062 -13.695 1 95.5 277 LEU A C 1
ATOM 2222 O O . LEU A 1 277 ? -10.367 -25.188 -14.188 1 95.5 277 LEU A O 1
ATOM 2226 N N . LEU A 1 278 ? -9.625 -27.297 -14.07 1 96.88 278 LEU A N 1
ATOM 2227 C CA . LEU A 1 278 ? -10.531 -27.75 -15.125 1 96.88 278 LEU A CA 1
ATOM 2228 C C . LEU A 1 278 ? -11.984 -27.625 -14.688 1 96.88 278 LEU A C 1
ATOM 2230 O O . LEU A 1 278 ? -12.852 -27.297 -15.492 1 96.88 278 LEU A O 1
ATOM 2234 N N . ALA A 1 279 ? -12.242 -27.922 -13.43 1 96.81 279 ALA A N 1
ATOM 2235 C CA . ALA A 1 279 ? -13.594 -27.797 -12.906 1 96.81 279 ALA A CA 1
ATOM 2236 C C . ALA A 1 279 ? -14.133 -26.375 -13.125 1 96.81 279 ALA A C 1
ATOM 2238 O O . ALA A 1 279 ? -15.297 -26.203 -13.508 1 96.81 279 ALA A O 1
ATOM 2239 N N . SER A 1 280 ? -13.336 -25.422 -12.883 1 96.38 280 SER A N 1
ATOM 2240 C CA . SER A 1 280 ? -13.75 -24.031 -13.047 1 96.38 280 SER A CA 1
ATOM 2241 C C . SER A 1 280 ? -14.078 -23.719 -14.5 1 96.38 280 SER A C 1
ATOM 2243 O O . SER A 1 280 ? -15.008 -22.969 -14.781 1 96.38 280 SER A O 1
ATOM 2245 N N . ILE A 1 281 ? -13.328 -24.234 -15.391 1 96.38 281 ILE A N 1
ATOM 2246 C CA . ILE A 1 281 ? -13.562 -23.969 -16.812 1 96.38 281 ILE A CA 1
ATOM 2247 C C . ILE A 1 281 ? -14.82 -24.688 -17.266 1 96.38 281 ILE A C 1
ATOM 2249 O O . ILE A 1 281 ? -15.617 -24.141 -18.031 1 96.38 281 ILE A O 1
ATOM 2253 N N . HIS A 1 282 ? -14.938 -25.922 -16.797 1 97.31 282 HIS A N 1
ATOM 2254 C CA . HIS A 1 282 ? -16.156 -26.656 -17.141 1 97.31 282 HIS A CA 1
ATOM 2255 C C . HIS A 1 282 ? -17.391 -25.969 -16.594 1 97.31 282 HIS A C 1
ATOM 2257 O O . HIS A 1 282 ? -18.453 -26.016 -17.219 1 97.31 282 HIS A O 1
ATOM 2263 N N . LEU A 1 283 ? -17.281 -25.406 -15.461 1 96.19 283 LEU A N 1
ATOM 2264 C CA . LEU A 1 283 ? -18.375 -24.594 -14.922 1 96.19 283 LEU A CA 1
ATOM 2265 C C . LEU A 1 283 ? -18.75 -23.484 -15.898 1 96.19 283 LEU A C 1
ATOM 2267 O O . LEU A 1 283 ? -19.938 -23.266 -16.156 1 96.19 283 LEU A O 1
ATOM 2271 N N . TYR A 1 284 ? -17.812 -22.828 -16.422 1 95.19 284 TYR A N 1
ATOM 2272 C CA . TYR A 1 284 ? -18.047 -21.719 -17.344 1 95.19 284 TYR A CA 1
ATOM 2273 C C . TYR A 1 284 ? -18.719 -22.203 -18.625 1 95.19 284 TYR A C 1
ATOM 2275 O O . TYR A 1 284 ? -19.609 -21.562 -19.156 1 95.19 284 TYR A O 1
ATOM 2283 N N . VAL A 1 285 ? -18.281 -23.359 -19.125 1 96.5 285 VAL A N 1
ATOM 2284 C CA . VAL A 1 285 ? -18.766 -23.812 -20.422 1 96.5 285 VAL A CA 1
ATOM 2285 C C . VAL A 1 285 ? -20.109 -24.5 -20.25 1 96.5 285 VAL A C 1
ATOM 2287 O O . VAL A 1 285 ? -20.75 -24.875 -21.234 1 96.5 285 VAL A O 1
ATOM 2290 N N . GLY A 1 286 ? -20.547 -24.797 -19.016 1 96.38 286 GLY A N 1
ATOM 2291 C CA . GLY A 1 286 ? -21.891 -25.297 -18.781 1 96.38 286 GLY A CA 1
ATOM 2292 C C . GLY A 1 286 ? -21.922 -26.797 -18.531 1 96.38 286 GLY A C 1
ATOM 2293 O O . GLY A 1 286 ? -23 -27.406 -18.516 1 96.38 286 GLY A O 1
ATOM 2294 N N . ASP A 1 287 ? -20.766 -27.391 -18.438 1 97.19 287 ASP A N 1
ATOM 2295 C CA . ASP A 1 287 ? -20.688 -28.812 -18.109 1 97.19 287 ASP A CA 1
ATOM 2296 C C . ASP A 1 287 ? -20.625 -29.016 -16.594 1 97.19 287 ASP A C 1
ATOM 2298 O O . ASP A 1 287 ? -19.578 -29.422 -16.062 1 97.19 287 ASP A O 1
ATOM 2302 N N . TYR A 1 288 ? -21.703 -28.906 -15.984 1 97.81 288 TYR A N 1
ATOM 2303 C CA . TYR A 1 288 ? -21.75 -28.828 -14.523 1 97.81 288 TYR A CA 1
ATOM 2304 C C . TYR A 1 288 ? -21.469 -30.188 -13.891 1 97.81 288 TYR A C 1
ATOM 2306 O O . TYR A 1 288 ? -20.859 -30.266 -12.828 1 97.81 288 TYR A O 1
ATOM 2314 N N . ASN A 1 289 ? -21.891 -31.266 -14.508 1 98 289 ASN A N 1
ATOM 2315 C CA . ASN A 1 289 ? -21.641 -32.594 -13.969 1 98 289 ASN A CA 1
ATOM 2316 C C . ASN A 1 289 ? -20.141 -32.938 -13.961 1 98 289 ASN A C 1
ATOM 2318 O O . ASN A 1 289 ? -19.641 -33.469 -12.984 1 98 289 ASN A O 1
ATOM 2322 N N . ILE A 1 290 ? -19.547 -32.625 -15.07 1 97.88 290 ILE A N 1
ATOM 2323 C CA . ILE A 1 290 ? -18.109 -32.844 -15.164 1 97.88 290 ILE A CA 1
ATOM 2324 C C . ILE A 1 290 ? -17.375 -31.969 -14.141 1 97.88 290 ILE A C 1
ATOM 2326 O O . ILE A 1 290 ? -16.469 -32.438 -13.445 1 97.88 290 ILE A O 1
ATOM 2330 N N . ALA A 1 291 ? -17.797 -30.719 -14.07 1 98 291 ALA A N 1
ATOM 2331 C CA . ALA A 1 291 ? -17.203 -29.797 -13.109 1 98 291 ALA A CA 1
ATOM 2332 C C . ALA A 1 291 ? -17.328 -30.328 -11.688 1 98 291 ALA A C 1
ATOM 2334 O O . ALA A 1 291 ? -16.375 -30.266 -10.906 1 98 291 ALA A O 1
ATOM 2335 N N . GLU A 1 292 ? -18.469 -30.812 -11.328 1 98.19 292 GLU A N 1
ATOM 2336 C CA . GLU A 1 292 ? -18.703 -31.359 -9.992 1 98.19 292 GLU A CA 1
ATOM 2337 C C . GLU A 1 292 ? -17.766 -32.531 -9.703 1 98.19 292 GLU A C 1
ATOM 2339 O O . GLU A 1 292 ? -17.156 -32.594 -8.641 1 98.19 292 GLU A O 1
ATOM 2344 N N . LYS A 1 293 ? -17.719 -33.406 -10.633 1 98.19 293 LYS A N 1
ATOM 2345 C CA . LYS A 1 293 ? -16.875 -34.594 -10.461 1 98.19 293 LYS A CA 1
ATOM 2346 C C . LYS A 1 293 ? -15.414 -34.188 -10.273 1 98.19 293 LYS A C 1
ATOM 2348 O O . LYS A 1 293 ? -14.727 -34.719 -9.398 1 98.19 293 LYS A O 1
ATOM 2353 N N . LEU A 1 294 ? -14.953 -33.344 -11.148 1 97.5 294 LEU A N 1
ATOM 2354 C CA . LEU A 1 294 ? -13.57 -32.875 -11.07 1 97.5 294 LEU A CA 1
ATOM 2355 C C . LEU A 1 294 ? -13.305 -32.188 -9.734 1 97.5 294 LEU A C 1
ATOM 2357 O O . LEU A 1 294 ? -12.273 -32.438 -9.102 1 97.5 294 LEU A O 1
ATOM 2361 N N . ALA A 1 295 ? -14.195 -31.312 -9.289 1 97.81 295 ALA A N 1
ATOM 2362 C CA . ALA A 1 295 ? -14.039 -30.578 -8.031 1 97.81 295 ALA A CA 1
ATOM 2363 C C . ALA A 1 295 ? -13.984 -31.547 -6.848 1 97.81 295 ALA A C 1
ATOM 2365 O O . ALA A 1 295 ? -13.117 -31.438 -5.98 1 97.81 295 ALA A O 1
ATOM 2366 N N . LEU A 1 296 ? -14.922 -32.469 -6.84 1 97.94 296 LEU A N 1
ATOM 2367 C CA . LEU A 1 296 ? -14.984 -33.438 -5.754 1 97.94 296 LEU A CA 1
ATOM 2368 C C . LEU A 1 296 ? -13.711 -34.281 -5.699 1 97.94 296 LEU A C 1
ATOM 2370 O O . LEU A 1 296 ? -13.18 -34.562 -4.617 1 97.94 296 LEU A O 1
ATOM 2374 N N . SER A 1 297 ? -13.266 -34.688 -6.867 1 96.56 297 SER A N 1
ATOM 2375 C CA . SER A 1 297 ? -12.016 -35.469 -6.934 1 96.56 297 SER A CA 1
ATOM 2376 C C . SER A 1 297 ? -10.852 -34.656 -6.383 1 96.56 297 SER A C 1
ATOM 2378 O O . SER A 1 297 ? -10.023 -35.188 -5.629 1 96.56 297 SER A O 1
ATOM 2380 N N . SER A 1 298 ? -10.789 -33.438 -6.797 1 96.06 298 SER A N 1
ATOM 2381 C CA . SER A 1 298 ? -9.727 -32.562 -6.328 1 96.06 298 SER A CA 1
ATOM 2382 C C . SER A 1 298 ? -9.797 -32.375 -4.816 1 96.06 298 SER A C 1
ATOM 2384 O O . SER A 1 298 ? -8.773 -32.406 -4.129 1 96.06 298 SER A O 1
ATOM 2386 N N . ILE A 1 299 ? -10.953 -32.156 -4.25 1 96.44 299 ILE A N 1
ATOM 2387 C CA . ILE A 1 299 ? -11.164 -31.969 -2.82 1 96.44 299 ILE A CA 1
ATOM 2388 C C . ILE A 1 299 ? -10.688 -33.219 -2.059 1 96.44 299 ILE A C 1
ATOM 2390 O O . ILE A 1 299 ? -10.008 -33.094 -1.036 1 96.44 299 ILE A O 1
ATOM 2394 N N . GLU A 1 300 ? -11.023 -34.344 -2.57 1 96.12 300 GLU A N 1
ATOM 2395 C CA . GLU A 1 300 ? -10.617 -35.594 -1.935 1 96.12 300 GLU A CA 1
ATOM 2396 C C . GLU A 1 300 ? -9.102 -35.688 -1.843 1 96.12 300 GLU A C 1
ATOM 2398 O O . GLU A 1 300 ? -8.555 -36 -0.783 1 96.12 300 GLU A O 1
ATOM 2403 N N . LEU A 1 301 ? -8.461 -35.406 -2.934 1 92.06 301 LEU A N 1
ATOM 2404 C CA . LEU A 1 301 ? -7.012 -35.531 -2.99 1 92.06 301 LEU A CA 1
ATOM 2405 C C . LEU A 1 301 ? -6.34 -34.5 -2.098 1 92.06 301 LEU A C 1
ATOM 2407 O O . LEU A 1 301 ? -5.43 -34.844 -1.332 1 92.06 301 LEU A O 1
ATOM 2411 N N . PHE A 1 302 ? -6.77 -33.25 -2.137 1 91.88 302 PHE A N 1
ATOM 2412 C CA . PHE A 1 302 ? -6.145 -32.219 -1.337 1 91.88 302 PHE A CA 1
ATOM 2413 C C . PHE A 1 302 ? -6.457 -32.406 0.143 1 91.88 302 PHE A C 1
ATOM 2415 O O . PHE A 1 302 ? -5.691 -31.969 1.006 1 91.88 302 PHE A O 1
ATOM 2422 N N . THR A 1 303 ? -7.574 -32.969 0.464 1 92.88 303 THR A N 1
ATOM 2423 C CA . THR A 1 303 ? -7.852 -33.344 1.848 1 92.88 303 THR A CA 1
ATOM 2424 C C . THR A 1 303 ? -6.859 -34.406 2.338 1 92.88 303 THR A C 1
ATOM 2426 O O . THR A 1 303 ? -6.352 -34.312 3.457 1 92.88 303 THR A O 1
ATOM 2429 N N . LYS A 1 304 ? -6.617 -35.375 1.433 1 88.81 304 LYS A N 1
ATOM 2430 C CA . LYS A 1 304 ? -5.641 -36.406 1.737 1 88.81 304 LYS A CA 1
ATOM 2431 C C . LYS A 1 304 ? -4.266 -35.812 2.027 1 88.81 304 LYS A C 1
ATOM 2433 O O . LYS A 1 304 ? -3.559 -36.281 2.926 1 88.81 304 LYS A O 1
ATOM 2438 N N . TYR A 1 305 ? -3.955 -34.781 1.331 1 81 305 TYR A N 1
ATOM 2439 C CA . TYR A 1 305 ? -2.639 -34.156 1.467 1 81 305 TYR A CA 1
ATOM 2440 C C . TYR A 1 305 ? -2.658 -33.062 2.518 1 81 305 TYR A C 1
ATOM 2442 O O . TYR A 1 305 ? -1.679 -32.312 2.676 1 81 305 TYR A O 1
ATOM 2450 N N . GLN A 1 306 ? -3.785 -32.844 3.238 1 83.94 306 GLN A N 1
ATOM 2451 C CA . GLN A 1 306 ? -3.943 -31.891 4.332 1 83.94 306 GLN A CA 1
ATOM 2452 C C . GLN A 1 306 ? -3.609 -30.469 3.881 1 83.94 306 GLN A C 1
ATOM 2454 O O . GLN A 1 306 ? -2.793 -29.781 4.504 1 83.94 306 GLN A O 1
ATOM 2459 N N . GLU A 1 307 ? -4.258 -30.094 2.787 1 86.25 307 GLU A N 1
ATOM 2460 C CA . GLU A 1 307 ? -4.145 -28.75 2.24 1 86.25 307 GLU A CA 1
ATOM 2461 C C . GLU A 1 307 ? -5.473 -28 2.34 1 86.25 307 GLU A C 1
ATOM 2463 O O . GLU A 1 307 ? -6.176 -27.844 1.341 1 86.25 307 GLU A O 1
ATOM 2468 N N . PRO A 1 308 ? -5.68 -27.422 3.463 1 88.75 308 PRO A N 1
ATOM 2469 C CA . PRO A 1 308 ? -7.023 -26.891 3.727 1 88.75 308 PRO A CA 1
ATOM 2470 C C . PRO A 1 308 ? -7.359 -25.672 2.883 1 88.75 308 PRO A C 1
ATOM 2472 O O . PRO A 1 308 ? -8.516 -25.469 2.516 1 88.75 308 PRO A O 1
ATOM 2475 N N . ILE A 1 309 ? -6.422 -24.859 2.561 1 88.69 309 ILE A N 1
ATOM 2476 C CA . ILE A 1 309 ? -6.684 -23.641 1.799 1 88.69 309 ILE A CA 1
ATOM 2477 C C . ILE A 1 309 ? -7.113 -24 0.379 1 88.69 309 ILE A C 1
ATOM 2479 O O . ILE A 1 309 ? -8.047 -23.406 -0.163 1 88.69 309 ILE A O 1
ATOM 2483 N N . TYR A 1 310 ? -6.496 -24.969 -0.192 1 89.06 310 TYR A N 1
ATOM 2484 C CA . TYR A 1 310 ? -6.883 -25.438 -1.52 1 89.06 310 TYR A CA 1
ATOM 2485 C C . TYR A 1 310 ? -8.289 -26.031 -1.503 1 89.06 310 TYR A C 1
ATOM 2487 O O . TYR A 1 310 ? -9.102 -25.734 -2.385 1 89.06 310 TYR A O 1
ATOM 2495 N N . VAL A 1 311 ? -8.508 -26.828 -0.49 1 94.31 311 VAL A N 1
ATOM 2496 C CA . VAL A 1 311 ? -9.82 -27.453 -0.358 1 94.31 311 VAL A CA 1
ATOM 2497 C C . VAL A 1 311 ? -10.898 -26.359 -0.273 1 94.31 311 VAL A C 1
ATOM 2499 O O . VAL A 1 311 ? -11.914 -26.438 -0.968 1 94.31 311 VAL A O 1
ATOM 2502 N N . MET A 1 312 ? -10.602 -25.359 0.55 1 95.06 312 MET A N 1
ATOM 2503 C CA . MET A 1 312 ? -11.531 -24.25 0.751 1 95.06 312 MET A CA 1
ATOM 2504 C C . MET A 1 312 ? -11.828 -23.547 -0.566 1 95.06 312 MET A C 1
ATOM 2506 O O . MET A 1 312 ? -12.984 -23.281 -0.891 1 95.06 312 MET A O 1
ATOM 2510 N N . ARG A 1 313 ? -10.859 -23.328 -1.379 1 95.06 313 ARG A N 1
ATOM 2511 C CA . ARG A 1 313 ? -11 -22.594 -2.631 1 95.06 313 ARG A CA 1
ATOM 2512 C C . ARG A 1 313 ? -11.734 -23.438 -3.676 1 95.06 313 ARG A C 1
ATOM 2514 O O . ARG A 1 313 ? -12.516 -22.906 -4.465 1 95.06 313 ARG A O 1
ATOM 2521 N N . ILE A 1 314 ? -11.516 -24.703 -3.666 1 96.44 314 ILE A N 1
ATOM 2522 C CA . ILE A 1 314 ? -12.211 -25.578 -4.609 1 96.44 314 ILE A CA 1
ATOM 2523 C C . ILE A 1 314 ? -13.68 -25.703 -4.203 1 96.44 314 ILE A C 1
ATOM 2525 O O . ILE A 1 314 ? -14.562 -25.797 -5.059 1 96.44 314 ILE A O 1
ATOM 2529 N N . LYS A 1 315 ? -13.891 -25.719 -2.926 1 97.44 315 LYS A N 1
ATOM 2530 C CA . LYS A 1 315 ? -15.266 -25.75 -2.445 1 97.44 315 LYS A CA 1
ATOM 2531 C C . LYS A 1 315 ? -16.047 -24.531 -2.91 1 97.44 315 LYS A C 1
ATOM 2533 O O . LYS A 1 315 ? -17.25 -24.609 -3.152 1 97.44 315 LYS A O 1
ATOM 2538 N N . ARG A 1 316 ? -15.383 -23.406 -3.041 1 97.12 316 ARG A N 1
ATOM 2539 C CA . ARG A 1 316 ? -16.016 -22.234 -3.629 1 97.12 316 ARG A CA 1
ATOM 2540 C C . ARG A 1 316 ? -16.516 -22.531 -5.043 1 97.12 316 ARG A C 1
ATOM 2542 O O . ARG A 1 316 ? -17.656 -22.203 -5.383 1 97.12 316 ARG A O 1
ATOM 2549 N N . THR A 1 317 ? -15.633 -23.125 -5.832 1 96.88 317 THR A N 1
ATOM 2550 C CA . THR A 1 317 ? -16.016 -23.516 -7.191 1 96.88 317 THR A CA 1
ATOM 2551 C C . THR A 1 317 ? -17.172 -24.5 -7.176 1 96.88 317 THR A C 1
ATOM 2553 O O . THR A 1 317 ? -18.109 -24.375 -7.969 1 96.88 317 THR A O 1
ATOM 2556 N N . LEU A 1 318 ? -17.109 -25.438 -6.266 1 98 318 LEU A N 1
ATOM 2557 C CA . LEU A 1 318 ? -18.156 -26.438 -6.156 1 98 318 LEU A CA 1
ATOM 2558 C C . LEU A 1 318 ? -19.484 -25.797 -5.785 1 98 318 LEU A C 1
ATOM 2560 O O . LEU A 1 318 ? -20.531 -26.188 -6.305 1 98 318 LEU A O 1
ATOM 2564 N N . ALA A 1 319 ? -19.438 -24.859 -4.898 1 98.06 319 ALA A N 1
ATOM 2565 C CA . ALA A 1 319 ? -20.656 -24.125 -4.531 1 98.06 319 ALA A CA 1
ATOM 2566 C C . ALA A 1 319 ? -21.281 -23.453 -5.746 1 98.06 319 ALA A C 1
ATOM 2568 O O . ALA A 1 319 ? -22.5 -23.484 -5.934 1 98.06 319 ALA A O 1
ATOM 2569 N N . LYS A 1 320 ? -20.484 -22.828 -6.551 1 97.38 320 LYS A N 1
ATOM 2570 C CA . LYS A 1 320 ? -20.969 -22.188 -7.766 1 97.38 320 LYS A CA 1
ATOM 2571 C C . LYS A 1 320 ? -21.578 -23.203 -8.719 1 97.38 320 LYS A C 1
ATOM 2573 O O . LYS A 1 320 ? -22.578 -22.922 -9.383 1 97.38 320 LYS A O 1
ATOM 2578 N N . VAL A 1 321 ? -20.938 -24.375 -8.781 1 97.81 321 VAL A N 1
ATOM 2579 C CA . VAL A 1 321 ? -21.484 -25.453 -9.602 1 97.81 321 VAL A CA 1
ATOM 2580 C C . VAL A 1 321 ? -22.859 -25.844 -9.086 1 97.81 321 VAL A C 1
ATOM 2582 O O . VAL A 1 321 ? -23.797 -26 -9.867 1 97.81 321 VAL A O 1
ATOM 2585 N N . TYR A 1 322 ? -22.969 -25.969 -7.805 1 98.31 322 TYR A N 1
ATOM 2586 C CA . TYR A 1 322 ? -24.25 -26.344 -7.199 1 98.31 322 TYR A CA 1
ATOM 2587 C C . TYR A 1 322 ? -25.312 -25.297 -7.473 1 98.31 322 TYR A C 1
ATOM 2589 O O . TYR A 1 322 ? -26.469 -25.641 -7.766 1 98.31 322 TYR A O 1
ATOM 2597 N N . PHE A 1 323 ? -25 -24.031 -7.332 1 97.12 323 PHE A N 1
ATOM 2598 C CA . PHE A 1 323 ? -25.953 -23 -7.699 1 97.12 323 PHE A CA 1
ATOM 2599 C C . PHE A 1 323 ? -26.422 -23.172 -9.141 1 97.12 323 PHE A C 1
ATOM 2601 O O . PHE A 1 323 ? -27.609 -23.078 -9.438 1 97.12 323 PHE A O 1
ATOM 2608 N N . ALA A 1 324 ? -25.469 -23.422 -10.07 1 96.19 324 ALA A N 1
ATOM 2609 C CA . ALA A 1 324 ? -25.781 -23.562 -11.484 1 96.19 324 ALA A CA 1
ATOM 2610 C C . ALA A 1 324 ? -26.688 -24.781 -11.727 1 96.19 324 ALA A C 1
ATOM 2612 O O . ALA A 1 324 ? -27.469 -24.797 -12.672 1 96.19 324 ALA A O 1
ATOM 2613 N N . GLN A 1 325 ? -26.594 -25.719 -10.828 1 97.56 325 GLN A N 1
ATOM 2614 C CA . GLN A 1 325 ? -27.406 -26.938 -10.922 1 97.56 325 GLN A CA 1
ATOM 2615 C C . GLN A 1 325 ? -28.703 -26.781 -10.133 1 97.56 325 GLN A C 1
ATOM 2617 O O . GLN A 1 325 ? -29.438 -27.766 -9.938 1 97.56 325 GLN A O 1
ATOM 2622 N N . ASN A 1 326 ? -28.922 -25.641 -9.562 1 96.62 326 ASN A N 1
ATOM 2623 C CA . ASN A 1 326 ? -30.109 -25.328 -8.773 1 96.62 326 ASN A CA 1
ATOM 2624 C C . ASN A 1 326 ? -30.141 -26.125 -7.465 1 96.62 326 ASN A C 1
ATOM 2626 O O . ASN A 1 326 ? -31.203 -26.547 -7.016 1 96.62 326 ASN A O 1
ATOM 2630 N N . LYS A 1 327 ? -28.953 -26.484 -7.043 1 97.69 327 LYS A N 1
ATOM 2631 C CA . LYS A 1 327 ? -28.781 -27.078 -5.719 1 97.69 327 LYS A CA 1
ATOM 2632 C C . LYS A 1 327 ? -28.422 -26.031 -4.684 1 97.69 327 LYS A C 1
ATOM 2634 O O . LYS A 1 327 ? -27.359 -26.109 -4.055 1 97.69 327 LYS A O 1
ATOM 2639 N N . ASP A 1 328 ? -29.328 -25.156 -4.422 1 97.38 328 ASP A N 1
ATOM 2640 C CA . ASP A 1 328 ? -29.062 -23.938 -3.656 1 97.38 328 ASP A CA 1
ATOM 2641 C C . ASP A 1 328 ? -28.719 -24.266 -2.207 1 97.38 328 ASP A C 1
ATOM 2643 O O . ASP A 1 328 ? -27.797 -23.672 -1.638 1 97.38 328 ASP A O 1
ATOM 2647 N N . ASN A 1 329 ? -29.422 -25.203 -1.598 1 97.44 329 ASN A N 1
ATOM 2648 C CA . ASN A 1 329 ? -29.172 -25.547 -0.203 1 97.44 329 ASN A CA 1
ATOM 2649 C C . ASN A 1 329 ? -27.766 -26.094 -0.011 1 97.44 329 ASN A C 1
ATOM 2651 O O . ASN A 1 329 ? -27.094 -25.766 0.966 1 97.44 329 ASN A O 1
ATOM 2655 N N . GLN A 1 330 ? -27.375 -26.938 -0.962 1 97.56 330 GLN A N 1
ATOM 2656 C CA . GLN A 1 330 ? -26.016 -27.484 -0.9 1 97.56 330 GLN A CA 1
ATOM 2657 C C . GLN A 1 330 ? -24.969 -26.391 -1.088 1 97.56 330 GLN A C 1
ATOM 2659 O O . GLN A 1 330 ? -23.953 -26.375 -0.386 1 97.56 330 GLN A O 1
ATOM 2664 N N . ALA A 1 331 ? -25.219 -25.516 -2.023 1 98.12 331 ALA A N 1
ATOM 2665 C CA . ALA A 1 331 ? -24.297 -24.422 -2.301 1 98.12 331 ALA A CA 1
ATOM 2666 C C . ALA A 1 331 ? -24.141 -23.516 -1.082 1 98.12 331 ALA A C 1
ATOM 2668 O O . ALA A 1 331 ? -23.031 -23.172 -0.688 1 98.12 331 ALA A O 1
ATOM 2669 N N . LEU A 1 332 ? -25.281 -23.156 -0.479 1 97.69 332 LEU A N 1
ATOM 2670 C CA . LEU A 1 332 ? -25.281 -22.266 0.668 1 97.69 332 LEU A CA 1
ATOM 2671 C C . LEU A 1 332 ? -24.594 -22.906 1.864 1 97.69 332 LEU A C 1
ATOM 2673 O O . LEU A 1 332 ? -23.859 -22.234 2.6 1 97.69 332 LEU A O 1
ATOM 2677 N N . SER A 1 333 ? -24.859 -24.188 2.053 1 97.62 333 SER A N 1
ATOM 2678 C CA . SER A 1 333 ? -24.203 -24.906 3.137 1 97.62 333 SER A CA 1
ATOM 2679 C C . SER A 1 333 ? -22.688 -24.906 2.963 1 97.62 333 SER A C 1
ATOM 2681 O O . SER A 1 333 ? -21.953 -24.656 3.92 1 97.62 333 SER A O 1
ATOM 2683 N N . LEU A 1 334 ? -22.25 -25.141 1.739 1 97.56 334 LEU A N 1
ATOM 2684 C CA . LEU A 1 334 ? -20.828 -25.141 1.434 1 97.56 334 LEU A CA 1
ATOM 2685 C C . LEU A 1 334 ? -20.219 -23.766 1.633 1 97.56 334 LEU A C 1
ATOM 2687 O O . LEU A 1 334 ? -19.125 -23.625 2.191 1 97.56 334 LEU A O 1
ATOM 2691 N N . LEU A 1 335 ? -20.875 -22.734 1.17 1 97.75 335 LEU A N 1
ATOM 2692 C CA . LEU A 1 335 ? -20.391 -21.375 1.291 1 97.75 335 LEU A CA 1
ATOM 2693 C C . LEU A 1 335 ? -20.281 -20.953 2.756 1 97.75 335 LEU A C 1
ATOM 2695 O O . LEU A 1 335 ? -19.297 -20.328 3.156 1 97.75 335 LEU A O 1
ATOM 2699 N N . ASN A 1 336 ? -21.266 -21.312 3.545 1 97.25 336 ASN A N 1
ATOM 2700 C CA . ASN A 1 336 ? -21.203 -20.984 4.965 1 97.25 336 ASN A CA 1
ATOM 2701 C C . ASN A 1 336 ? -20.031 -21.672 5.652 1 97.25 336 ASN A C 1
ATOM 2703 O O . ASN A 1 336 ? -19.375 -21.094 6.512 1 97.25 336 ASN A O 1
ATOM 2707 N N . GLU A 1 337 ? -19.828 -22.906 5.254 1 97.31 337 GLU A N 1
ATOM 2708 C CA . GLU A 1 337 ? -18.703 -23.672 5.793 1 97.31 337 GLU A CA 1
ATOM 2709 C C . GLU A 1 337 ? -17.375 -22.969 5.488 1 97.31 337 GLU A C 1
ATOM 2711 O O . GLU A 1 337 ? -16.547 -22.781 6.383 1 97.31 337 GLU A O 1
ATOM 2716 N N . ILE A 1 338 ? -17.188 -22.531 4.258 1 97.19 338 ILE A N 1
ATOM 2717 C CA . ILE A 1 338 ? -15.891 -22 3.877 1 97.19 338 ILE A CA 1
ATOM 2718 C C . ILE A 1 338 ? -15.766 -20.562 4.367 1 97.19 338 ILE A C 1
ATOM 2720 O O . ILE A 1 338 ? -14.656 -20.047 4.551 1 97.19 338 ILE A O 1
ATOM 2724 N N . ILE A 1 339 ? -16.812 -19.844 4.57 1 97.31 339 ILE A N 1
ATOM 2725 C CA . ILE A 1 339 ? -16.781 -18.516 5.188 1 97.31 339 ILE A CA 1
ATOM 2726 C C . ILE A 1 339 ? -16.219 -18.625 6.605 1 97.31 339 ILE A C 1
ATOM 2728 O O . ILE A 1 339 ? -15.352 -17.859 7.004 1 97.31 339 ILE A O 1
ATOM 2732 N N . GLU A 1 340 ? -16.688 -19.609 7.367 1 96.12 340 GLU A N 1
ATOM 2733 C CA . GLU A 1 340 ? -16.172 -19.859 8.711 1 96.12 340 GLU A CA 1
ATOM 2734 C C . GLU A 1 340 ? -14.695 -20.219 8.68 1 96.12 340 GLU A C 1
ATOM 2736 O O . GLU A 1 340 ? -13.906 -19.719 9.484 1 96.12 340 GLU A O 1
ATOM 2741 N N . GLN A 1 341 ? -14.359 -21.078 7.738 1 95.06 341 GLN A N 1
ATOM 2742 C CA . GLN A 1 341 ? -12.977 -21.516 7.605 1 95.06 341 GLN A CA 1
ATOM 2743 C C . GLN A 1 341 ? -12.062 -20.344 7.246 1 95.06 341 GLN A C 1
ATOM 2745 O O . GLN A 1 341 ? -10.969 -20.203 7.805 1 95.06 341 GLN A O 1
ATOM 2750 N N . ALA A 1 342 ? -12.508 -19.531 6.258 1 95 342 ALA A N 1
ATOM 2751 C CA . ALA A 1 342 ? -11.711 -18.391 5.824 1 95 342 ALA A CA 1
ATOM 2752 C C . ALA A 1 342 ? -11.523 -17.391 6.965 1 95 342 ALA A C 1
ATOM 2754 O O . ALA A 1 342 ? -10.469 -16.766 7.082 1 95 342 ALA A O 1
ATOM 2755 N N . THR A 1 343 ? -12.523 -17.188 7.805 1 93.62 343 THR A N 1
ATOM 2756 C CA . THR A 1 343 ? -12.445 -16.312 8.969 1 93.62 343 THR A CA 1
ATOM 2757 C C . THR A 1 343 ? -11.414 -16.828 9.969 1 93.62 343 THR A C 1
ATOM 2759 O O . THR A 1 343 ? -10.57 -16.062 10.438 1 93.62 343 THR A O 1
ATOM 2762 N N . GLU A 1 344 ? -11.406 -18.156 10.211 1 92.06 344 GLU A N 1
ATOM 2763 C CA . GLU A 1 344 ? -10.492 -18.781 11.156 1 92.06 344 GLU A CA 1
ATOM 2764 C C . GLU A 1 344 ? -9.047 -18.703 10.656 1 92.06 344 GLU A C 1
ATOM 2766 O O . GLU A 1 344 ? -8.125 -18.469 11.445 1 92.06 344 GLU A O 1
ATOM 2771 N N . LEU A 1 345 ? -8.945 -18.859 9.336 1 88.5 345 LEU A N 1
ATOM 2772 C CA . LEU A 1 345 ? -7.613 -18.906 8.742 1 88.5 345 LEU A CA 1
ATOM 2773 C C . LEU A 1 345 ? -7.148 -17.516 8.352 1 88.5 345 LEU A C 1
ATOM 2775 O O . LEU A 1 345 ? -6.059 -17.344 7.797 1 88.5 345 LEU A O 1
ATOM 2779 N N . GLU A 1 346 ? -7.992 -16.469 8.516 1 89.5 346 GLU A N 1
ATOM 2780 C CA . GLU A 1 346 ? -7.703 -15.07 8.195 1 89.5 346 GLU A CA 1
ATOM 2781 C C . GLU A 1 346 ? -7.375 -14.898 6.715 1 89.5 346 GLU A C 1
ATOM 2783 O O . GLU A 1 346 ? -6.398 -14.234 6.359 1 89.5 346 GLU A O 1
ATOM 2788 N N . GLN A 1 347 ? -8.062 -15.688 5.891 1 90.88 347 GLN A N 1
ATOM 2789 C CA . GLN A 1 347 ? -7.996 -15.523 4.441 1 90.88 347 GLN A CA 1
ATOM 2790 C C . GLN A 1 347 ? -9.023 -14.508 3.955 1 90.88 347 GLN A C 1
ATOM 2792 O O . GLN A 1 347 ? -10.047 -14.883 3.369 1 90.88 347 GLN A O 1
ATOM 2797 N N . PHE A 1 348 ? -8.703 -13.258 4.07 1 91.44 348 PHE A N 1
ATOM 2798 C CA . PHE A 1 348 ? -9.688 -12.195 3.959 1 91.44 348 PHE A CA 1
ATOM 2799 C C . PHE A 1 348 ? -10.047 -11.938 2.498 1 91.44 348 PHE A C 1
ATOM 2801 O O . PHE A 1 348 ? -11.18 -11.586 2.182 1 91.44 348 PHE A O 1
ATOM 2808 N N . SER A 1 349 ? -9.102 -12.117 1.606 1 90.06 349 SER A N 1
ATOM 2809 C CA . SER A 1 349 ? -9.422 -11.969 0.191 1 90.06 349 SER A CA 1
ATOM 2810 C C . SER A 1 349 ? -10.422 -13.023 -0.265 1 90.06 349 SER A C 1
ATOM 2812 O O . SER A 1 349 ? -11.344 -12.719 -1.026 1 90.06 349 SER A O 1
ATOM 2814 N N . ASP A 1 350 ? -10.195 -14.25 0.185 1 92.69 350 ASP A N 1
ATOM 2815 C CA . ASP A 1 350 ? -11.156 -15.312 -0.101 1 92.69 350 ASP A CA 1
ATOM 2816 C C . ASP A 1 350 ? -12.508 -15.008 0.528 1 92.69 350 ASP A C 1
ATOM 2818 O O . ASP A 1 350 ? -13.547 -15.172 -0.114 1 92.69 350 ASP A O 1
ATOM 2822 N N . LEU A 1 351 ? -12.438 -14.539 1.769 1 95.19 351 LEU A N 1
ATOM 2823 C CA . LEU A 1 351 ? -13.656 -14.211 2.5 1 95.19 351 LEU A CA 1
ATOM 2824 C C . LEU A 1 351 ? -14.469 -13.156 1.757 1 95.19 351 LEU A C 1
ATOM 2826 O O . LEU A 1 351 ? -15.695 -13.227 1.714 1 95.19 351 LEU A O 1
ATOM 2830 N N . GLU A 1 352 ? -13.781 -12.172 1.246 1 95.56 352 GLU A N 1
ATOM 2831 C CA . GLU A 1 352 ? -14.438 -11.141 0.445 1 95.56 352 GLU A CA 1
ATOM 2832 C C . GLU A 1 352 ? -15.195 -11.766 -0.728 1 95.56 352 GLU A C 1
ATOM 2834 O O . GLU A 1 352 ? -16.359 -11.422 -0.979 1 95.56 352 GLU A O 1
ATOM 2839 N N . GLU A 1 353 ? -14.57 -12.656 -1.427 1 94.81 353 GLU A N 1
ATOM 2840 C CA . GLU A 1 353 ? -15.195 -13.297 -2.58 1 94.81 353 GLU A CA 1
ATOM 2841 C C . GLU A 1 353 ? -16.375 -14.156 -2.156 1 94.81 353 GLU A C 1
ATOM 2843 O O . GLU A 1 353 ? -17.422 -14.148 -2.809 1 94.81 353 GLU A O 1
ATOM 2848 N N . PHE A 1 354 ? -16.25 -14.984 -1.083 1 97.81 354 PHE A N 1
ATOM 2849 C CA . PHE A 1 354 ? -17.328 -15.852 -0.618 1 97.81 354 PHE A CA 1
ATOM 2850 C C . PHE A 1 354 ? -18.562 -15.039 -0.257 1 97.81 354 PHE A C 1
ATOM 2852 O O . PHE A 1 354 ? -19.672 -15.383 -0.654 1 97.81 354 PHE A O 1
ATOM 2859 N N . ASN A 1 355 ? -18.312 -13.945 0.457 1 97.38 355 ASN A N 1
ATOM 2860 C CA . ASN A 1 355 ? -19.406 -13.07 0.82 1 97.38 355 ASN A CA 1
ATOM 2861 C C . ASN A 1 355 ? -20.047 -12.43 -0.41 1 97.38 355 ASN A C 1
ATOM 2863 O O . ASN A 1 355 ? -21.266 -12.188 -0.436 1 97.38 355 ASN A O 1
ATOM 2867 N N . GLN A 1 356 ? -19.281 -12.141 -1.407 1 96.69 356 GLN A N 1
ATOM 2868 C CA . GLN A 1 356 ? -19.812 -11.609 -2.654 1 96.69 356 GLN A CA 1
ATOM 2869 C C . GLN A 1 356 ? -20.781 -12.602 -3.311 1 96.69 356 GLN A C 1
ATOM 2871 O O . GLN A 1 356 ? -21.859 -12.219 -3.766 1 96.69 356 GLN A O 1
ATOM 2876 N N . ILE A 1 357 ? -20.359 -13.836 -3.367 1 96.62 357 ILE A N 1
ATOM 2877 C CA . ILE A 1 357 ? -21.141 -14.875 -4.027 1 96.62 357 ILE A CA 1
ATOM 2878 C C . ILE A 1 357 ? -22.5 -15.023 -3.33 1 96.62 357 ILE A C 1
ATOM 2880 O O . ILE A 1 357 ? -23.547 -15.008 -3.982 1 96.62 357 ILE A O 1
ATOM 2884 N N . ILE A 1 358 ? -22.484 -15.094 -2.018 1 97.19 358 ILE A N 1
ATOM 2885 C CA . ILE A 1 358 ? -23.719 -15.32 -1.27 1 97.19 358 ILE A CA 1
ATOM 2886 C C . ILE A 1 358 ? -24.594 -14.07 -1.318 1 97.19 358 ILE A C 1
ATOM 2888 O O . ILE A 1 358 ? -25.812 -14.164 -1.422 1 97.19 358 ILE A O 1
ATOM 2892 N N . SER A 1 359 ? -23.969 -12.891 -1.193 1 97.12 359 SER A N 1
ATOM 2893 C CA . SER A 1 359 ? -24.703 -11.641 -1.297 1 97.12 359 SER A CA 1
ATOM 2894 C C . SER A 1 359 ? -25.438 -11.539 -2.629 1 97.12 359 SER A C 1
ATOM 2896 O O . SER A 1 359 ? -26.609 -11.18 -2.67 1 97.12 359 SER A O 1
ATOM 2898 N N . GLN A 1 360 ? -24.766 -11.844 -3.676 1 95.94 360 GLN A N 1
ATOM 2899 C CA . GLN A 1 360 ? -25.359 -11.789 -5.012 1 95.94 360 GLN A CA 1
ATOM 2900 C C . GLN A 1 360 ? -26.5 -12.789 -5.16 1 95.94 360 GLN A C 1
ATOM 2902 O O . GLN A 1 360 ? -27.516 -12.484 -5.785 1 95.94 360 GLN A O 1
ATOM 2907 N N . TYR A 1 361 ? -26.328 -14.039 -4.559 1 96 361 TYR A N 1
ATOM 2908 C CA . TYR A 1 361 ? -27.375 -15.047 -4.582 1 96 361 TYR A CA 1
ATOM 2909 C C . TYR A 1 361 ? -28.656 -14.508 -3.951 1 96 361 TYR A C 1
ATOM 2911 O O . TYR A 1 361 ? -29.734 -14.586 -4.551 1 96 361 TYR A O 1
ATOM 2919 N N . TYR A 1 362 ? -28.531 -13.906 -2.816 1 96.88 362 TYR A N 1
ATOM 2920 C CA . TYR A 1 362 ? -29.703 -13.414 -2.104 1 96.88 362 TYR A CA 1
ATOM 2921 C C . TYR A 1 362 ? -30.328 -12.219 -2.828 1 96.88 362 TYR A C 1
ATOM 2923 O O . TYR A 1 362 ? -31.547 -12.062 -2.846 1 96.88 362 TYR A O 1
ATOM 2931 N N . ALA A 1 363 ? -29.516 -11.383 -3.387 1 96.5 363 ALA A N 1
ATOM 2932 C CA . ALA A 1 363 ? -30.047 -10.258 -4.152 1 96.5 363 ALA A CA 1
ATOM 2933 C C . ALA A 1 363 ? -30.844 -10.742 -5.355 1 96.5 363 ALA A C 1
ATOM 2935 O O . ALA A 1 363 ? -31.906 -10.188 -5.66 1 96.5 363 ALA A O 1
ATOM 2936 N N . GLU A 1 364 ? -30.359 -11.789 -6.047 1 95.31 364 GLU A N 1
ATOM 2937 C CA . GLU A 1 364 ? -31.047 -12.352 -7.203 1 95.31 364 GLU A CA 1
ATOM 2938 C C . GLU A 1 364 ? -32.375 -12.992 -6.797 1 95.31 364 GLU A C 1
ATOM 2940 O O . GLU A 1 364 ? -33.312 -13.039 -7.59 1 95.31 364 GLU A O 1
ATOM 2945 N N . GLN A 1 365 ? -32.469 -13.469 -5.543 1 95.88 365 GLN A N 1
ATOM 2946 C CA . GLN A 1 365 ? -33.688 -14.055 -5.008 1 95.88 365 GLN A CA 1
ATOM 2947 C C . GLN A 1 365 ? -34.594 -12.984 -4.391 1 95.88 365 GLN A C 1
ATOM 2949 O O . GLN A 1 365 ? -35.562 -13.297 -3.736 1 95.88 365 GLN A O 1
ATOM 2954 N N . ASN A 1 366 ? -34.188 -11.695 -4.48 1 96.19 366 ASN A N 1
ATOM 2955 C CA . ASN A 1 366 ? -34.906 -10.547 -3.953 1 96.19 366 ASN A CA 1
ATOM 2956 C C . ASN A 1 366 ? -35 -10.594 -2.43 1 96.19 366 ASN A C 1
ATOM 2958 O O . ASN A 1 366 ? -36 -10.188 -1.846 1 96.19 366 ASN A O 1
ATOM 2962 N N . GLN A 1 367 ? -34.094 -11.352 -1.838 1 96.75 367 GLN A N 1
ATOM 2963 C CA . GLN A 1 367 ? -33.938 -11.328 -0.389 1 96.75 367 GLN A CA 1
ATOM 2964 C C . GLN A 1 367 ? -32.875 -10.312 0.025 1 96.75 367 GLN A C 1
ATOM 2966 O O . GLN A 1 367 ? -31.781 -10.68 0.466 1 96.75 367 GLN A O 1
ATOM 2971 N N . PHE A 1 368 ? -33.25 -9.078 0.022 1 96.69 368 PHE A N 1
ATOM 2972 C CA . PHE A 1 368 ? -32.281 -7.984 0.063 1 96.69 368 PHE A CA 1
ATOM 2973 C C . PHE A 1 368 ? -31.766 -7.77 1.48 1 96.69 368 PHE A C 1
ATOM 2975 O O . PHE A 1 368 ? -30.688 -7.211 1.674 1 96.69 368 PHE A O 1
ATOM 2982 N N . GLU A 1 369 ? -32.5 -8.195 2.498 1 96.75 369 GLU A N 1
ATOM 2983 C CA . GLU A 1 369 ? -31.969 -8.102 3.854 1 96.75 369 GLU A CA 1
ATOM 2984 C C . GLU A 1 369 ? -30.719 -8.953 4.012 1 96.75 369 GLU A C 1
ATOM 2986 O O . GLU A 1 369 ? -29.703 -8.477 4.508 1 96.75 369 GLU A O 1
ATOM 2991 N N . SER A 1 370 ? -30.875 -10.188 3.564 1 96.75 370 SER A N 1
ATOM 2992 C CA . SER A 1 370 ? -29.719 -11.086 3.607 1 96.75 370 SER A CA 1
ATOM 2993 C C . SER A 1 370 ? -28.609 -10.602 2.686 1 96.75 370 SER A C 1
ATOM 2995 O O . SER A 1 370 ? -27.438 -10.633 3.057 1 96.75 370 SER A O 1
ATOM 2997 N N . ALA A 1 371 ? -28.969 -10.148 1.514 1 97.56 371 ALA A N 1
ATOM 2998 C CA . ALA A 1 371 ? -27.984 -9.625 0.567 1 97.56 371 ALA A CA 1
ATOM 2999 C C . ALA A 1 371 ? -27.188 -8.484 1.181 1 97.56 371 ALA A C 1
ATOM 3001 O O . ALA A 1 371 ? -25.953 -8.438 1.047 1 97.56 371 ALA A O 1
ATOM 3002 N N . TYR A 1 372 ? -27.922 -7.625 1.87 1 97.06 372 TYR A N 1
ATOM 3003 C CA . TYR A 1 372 ? -27.297 -6.469 2.512 1 97.06 372 TYR A CA 1
ATOM 3004 C C . TYR A 1 372 ? -26.328 -6.906 3.596 1 97.06 372 TYR A C 1
ATOM 3006 O O . TYR A 1 372 ? -25.203 -6.395 3.676 1 97.06 372 TYR A O 1
ATOM 3014 N N . GLN A 1 373 ? -26.719 -7.832 4.391 1 96.44 373 GLN A N 1
ATOM 3015 C CA . GLN A 1 373 ? -25.875 -8.289 5.488 1 96.44 373 GLN A CA 1
ATOM 3016 C C . GLN A 1 373 ? -24.562 -8.891 4.965 1 96.44 373 GLN A C 1
ATOM 3018 O O . GLN A 1 373 ? -23.484 -8.594 5.48 1 96.44 373 GLN A O 1
ATOM 3023 N N . PHE A 1 374 ? -24.625 -9.711 3.906 1 96.75 374 PHE A N 1
ATOM 3024 C CA . PHE A 1 374 ? -23.438 -10.336 3.359 1 96.75 374 PHE A CA 1
ATOM 3025 C C . PHE A 1 374 ? -22.578 -9.312 2.607 1 96.75 374 PHE A C 1
ATOM 3027 O O . PHE A 1 374 ? -21.359 -9.453 2.523 1 96.75 374 PHE A O 1
ATOM 3034 N N . GLN A 1 375 ? -23.219 -8.305 2.08 1 96.56 375 GLN A N 1
ATOM 3035 C CA . GLN A 1 375 ? -22.469 -7.227 1.439 1 96.56 375 GLN A CA 1
ATOM 3036 C C . GLN A 1 375 ? -21.672 -6.426 2.465 1 96.56 375 GLN A C 1
ATOM 3038 O O . GLN A 1 375 ? -20.562 -5.977 2.178 1 96.56 375 GLN A O 1
ATOM 3043 N N . VAL A 1 376 ? -22.297 -6.207 3.637 1 96.56 376 VAL A N 1
ATOM 3044 C CA . VAL A 1 376 ? -21.594 -5.551 4.73 1 96.56 376 VAL A CA 1
ATOM 3045 C C . VAL A 1 376 ? -20.391 -6.398 5.145 1 96.56 376 VAL A C 1
ATOM 3047 O O . VAL A 1 376 ? -19.281 -5.875 5.34 1 96.56 376 VAL A O 1
ATOM 3050 N N . GLN A 1 377 ? -20.578 -7.684 5.215 1 96 377 GLN A N 1
ATOM 3051 C CA . GLN A 1 377 ? -19.484 -8.586 5.566 1 96 377 GLN A CA 1
ATOM 3052 C C . GLN A 1 377 ? -18.406 -8.586 4.492 1 96 377 GLN A C 1
ATOM 3054 O O . GLN A 1 377 ? -17.219 -8.695 4.801 1 96 377 GLN A O 1
ATOM 3059 N N . ARG A 1 378 ? -18.828 -8.508 3.223 1 96.5 378 ARG A N 1
ATOM 3060 C CA . ARG A 1 378 ? -17.875 -8.398 2.121 1 96.5 378 ARG A CA 1
ATOM 3061 C C . ARG A 1 378 ? -16.984 -7.176 2.283 1 96.5 378 ARG A C 1
ATOM 3063 O O . ARG A 1 378 ? -15.773 -7.258 2.109 1 96.5 378 ARG A O 1
ATOM 3070 N N . PHE A 1 379 ? -17.641 -6.078 2.635 1 95.31 379 PHE A N 1
ATOM 3071 C CA . PHE A 1 379 ? -16.906 -4.832 2.84 1 95.31 379 PHE A CA 1
ATOM 3072 C C . PHE A 1 379 ? -15.898 -4.98 3.965 1 95.31 379 PHE A C 1
ATOM 3074 O O . PHE A 1 379 ? -14.742 -4.574 3.824 1 95.31 379 PHE A O 1
ATOM 3081 N N . ASP A 1 380 ? -16.312 -5.535 5.066 1 93.06 380 ASP A N 1
ATOM 3082 C CA . ASP A 1 380 ? -15.422 -5.727 6.211 1 93.06 380 ASP A CA 1
ATOM 3083 C C . ASP A 1 380 ? -14.242 -6.621 5.855 1 93.06 380 ASP A C 1
ATOM 3085 O O . ASP A 1 380 ? -13.102 -6.336 6.234 1 93.06 380 ASP A O 1
ATOM 3089 N N . ALA A 1 381 ? -14.508 -7.664 5.113 1 93 381 ALA A N 1
ATOM 3090 C CA . ALA A 1 381 ? -13.453 -8.57 4.676 1 93 381 ALA A CA 1
ATOM 3091 C C . ALA A 1 381 ? -12.453 -7.848 3.771 1 93 381 ALA A C 1
ATOM 3093 O O . ALA A 1 381 ? -11.242 -8.047 3.885 1 93 381 ALA A O 1
ATOM 3094 N N . ALA A 1 382 ? -12.992 -7.047 2.902 1 92.25 382 ALA A N 1
ATOM 3095 C CA . ALA A 1 382 ? -12.141 -6.285 1.994 1 92.25 382 ALA A CA 1
ATOM 3096 C C . ALA A 1 382 ? -11.227 -5.336 2.766 1 92.25 382 ALA A C 1
ATOM 3098 O O . ALA A 1 382 ? -10.055 -5.168 2.42 1 92.25 382 ALA A O 1
ATOM 3099 N N . LYS A 1 383 ? -11.742 -4.691 3.76 1 88.44 383 LYS A N 1
ATOM 3100 C CA . LYS A 1 383 ? -10.953 -3.787 4.586 1 88.44 383 LYS A CA 1
ATOM 3101 C C . LYS A 1 383 ? -9.828 -4.535 5.305 1 88.44 383 LYS A C 1
ATOM 3103 O O . LYS A 1 383 ? -8.703 -4.047 5.383 1 88.44 383 LYS A O 1
ATOM 3108 N N . GLN A 1 384 ? -10.172 -5.664 5.777 1 87.19 384 GLN A N 1
ATOM 3109 C CA . GLN A 1 384 ? -9.172 -6.48 6.449 1 87.19 384 GLN A CA 1
ATOM 3110 C C . GLN A 1 384 ? -8.109 -6.965 5.469 1 87.19 384 GLN A C 1
ATOM 3112 O O . GLN A 1 384 ? -6.922 -7.02 5.805 1 87.19 384 GLN A O 1
ATOM 3117 N N . ALA A 1 385 ? -8.531 -7.363 4.305 1 86.44 385 ALA A N 1
ATOM 3118 C CA . ALA A 1 385 ? -7.59 -7.789 3.273 1 86.44 385 ALA A CA 1
ATOM 3119 C C . ALA A 1 385 ? -6.625 -6.664 2.91 1 86.44 385 ALA A C 1
ATOM 3121 O O . ALA A 1 385 ? -5.422 -6.895 2.756 1 86.44 385 ALA A O 1
ATOM 3122 N N . THR A 1 386 ? -7.145 -5.527 2.803 1 81.31 386 THR A N 1
ATOM 3123 C CA . THR A 1 386 ? -6.328 -4.359 2.482 1 81.31 386 THR A CA 1
ATOM 3124 C C . THR A 1 386 ? -5.324 -4.078 3.596 1 81.31 386 THR A C 1
ATOM 3126 O O . THR A 1 386 ? -4.168 -3.744 3.328 1 81.31 386 THR A O 1
ATOM 3129 N N . ALA A 1 387 ? -5.758 -4.145 4.781 1 77 387 ALA A N 1
ATOM 3130 C CA . ALA A 1 387 ? -4.855 -3.949 5.91 1 77 387 ALA A CA 1
ATOM 3131 C C . ALA A 1 387 ? -3.709 -4.957 5.879 1 77 387 ALA A C 1
ATOM 3133 O O . ALA A 1 387 ? -2.555 -4.598 6.125 1 77 387 ALA A O 1
ATOM 3134 N N . LYS A 1 388 ? -4.047 -6.137 5.555 1 77.06 388 LYS A N 1
ATOM 3135 C CA . LYS A 1 388 ? -3.027 -7.18 5.449 1 77.06 388 LYS A CA 1
ATOM 3136 C C . LYS A 1 388 ? -2.055 -6.883 4.309 1 77.06 388 LYS A C 1
ATOM 3138 O O . LYS A 1 388 ? -0.849 -7.102 4.441 1 77.06 388 LYS A O 1
ATOM 3143 N N . LEU A 1 389 ? -2.582 -6.461 3.232 1 75.69 389 LEU A N 1
ATOM 3144 C CA . LEU A 1 389 ? -1.755 -6.109 2.084 1 75.69 389 LEU A CA 1
ATOM 3145 C C . LEU A 1 389 ? -0.809 -4.965 2.426 1 75.69 389 LEU A C 1
ATOM 3147 O O . LEU A 1 389 ? 0.364 -4.984 2.043 1 75.69 389 LEU A O 1
ATOM 3151 N N . ASN A 1 390 ? -1.265 -4.004 3.1 1 69.12 390 ASN A N 1
ATOM 3152 C CA . ASN A 1 390 ? -0.435 -2.881 3.523 1 69.12 390 ASN A CA 1
ATOM 3153 C C . ASN A 1 390 ? 0.71 -3.338 4.422 1 69.12 390 ASN A C 1
ATOM 3155 O O . ASN A 1 390 ? 1.835 -2.85 4.297 1 69.12 390 ASN A O 1
ATOM 3159 N N . ASN A 1 391 ? 0.427 -4.234 5.234 1 67.38 391 ASN A N 1
ATOM 3160 C CA . ASN A 1 391 ? 1.471 -4.797 6.082 1 67.38 391 ASN A CA 1
ATOM 3161 C C . ASN A 1 391 ? 2.521 -5.539 5.262 1 67.38 391 ASN A C 1
ATOM 3163 O O . ASN A 1 391 ? 3.715 -5.465 5.559 1 67.38 391 ASN A O 1
ATOM 3167 N N . ALA A 1 392 ? 1.986 -6.195 4.293 1 72 392 ALA A N 1
ATOM 3168 C CA . ALA A 1 392 ? 2.91 -6.906 3.412 1 72 392 ALA A CA 1
ATOM 3169 C C . ALA A 1 392 ? 3.809 -5.93 2.658 1 72 392 ALA A C 1
ATOM 3171 O O . ALA A 1 392 ? 4.996 -6.191 2.465 1 72 392 ALA A O 1
ATOM 3172 N N . HIS A 1 393 ? 3.305 -4.855 2.191 1 68.25 393 HIS A N 1
ATOM 3173 C CA . HIS A 1 393 ? 4.102 -3.801 1.579 1 68.25 393 HIS A CA 1
ATOM 3174 C C . HIS A 1 393 ? 5.199 -3.32 2.521 1 68.25 393 HIS A C 1
ATOM 3176 O O . HIS A 1 393 ? 6.348 -3.143 2.105 1 68.25 393 HIS A O 1
ATOM 3182 N N . PHE A 1 394 ? 4.816 -3.119 3.729 1 62.09 394 PHE A N 1
ATOM 3183 C CA . PHE A 1 394 ? 5.762 -2.648 4.734 1 62.09 394 PHE A CA 1
ATOM 3184 C C . PHE A 1 394 ? 6.895 -3.65 4.922 1 62.09 394 PHE A C 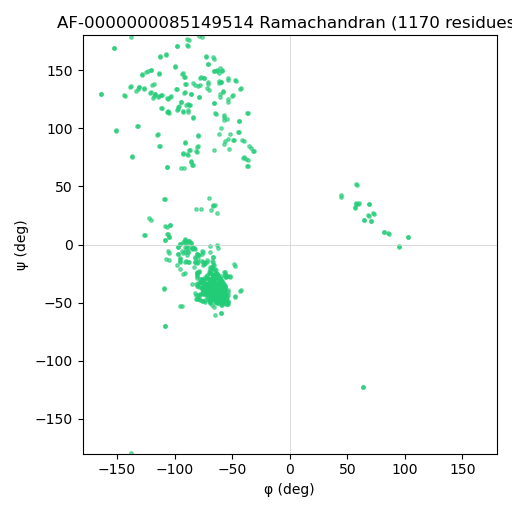1
ATOM 3186 O O . PHE A 1 394 ? 8.062 -3.266 4.996 1 62.09 394 PHE A O 1
ATOM 3193 N N . MET A 1 395 ? 6.57 -4.906 4.973 1 65.75 395 MET A N 1
ATOM 3194 C CA . MET A 1 395 ? 7.574 -5.953 5.148 1 65.75 395 MET A CA 1
ATOM 3195 C C . MET A 1 395 ? 8.523 -6 3.955 1 65.75 395 MET A C 1
ATOM 3197 O O . MET A 1 395 ? 9.727 -6.219 4.125 1 65.75 395 MET A O 1
ATOM 3201 N N . GLN A 1 396 ? 7.938 -5.91 2.793 1 71.88 396 GLN A N 1
ATOM 3202 C CA . GLN A 1 396 ? 8.773 -5.887 1.594 1 71.88 396 GLN A CA 1
ATOM 3203 C C . GLN A 1 396 ? 9.75 -4.715 1.625 1 71.88 396 GLN A C 1
ATOM 3205 O O . GLN A 1 396 ? 10.914 -4.867 1.268 1 71.88 396 GLN A O 1
ATOM 3210 N N . TYR A 1 397 ? 9.328 -3.652 2.045 1 62.53 397 TYR A N 1
ATOM 3211 C CA . TYR A 1 397 ? 10.18 -2.475 2.146 1 62.53 397 TYR A CA 1
ATOM 3212 C C . TYR A 1 397 ? 11.289 -2.689 3.17 1 62.53 397 TYR A C 1
ATOM 3214 O O . TYR A 1 397 ? 12.453 -2.367 2.914 1 62.53 397 TYR A O 1
ATOM 3222 N N . LYS A 1 398 ? 10.875 -3.182 4.25 1 60.31 398 LYS A N 1
ATOM 3223 C CA . LYS A 1 398 ? 11.852 -3.471 5.293 1 60.31 398 LYS A CA 1
ATOM 3224 C C . LYS A 1 398 ? 12.922 -4.43 4.789 1 60.31 398 LYS A C 1
ATOM 3226 O O . LYS A 1 398 ? 14.109 -4.242 5.062 1 60.31 398 LYS A O 1
ATOM 3231 N N . ALA A 1 399 ? 12.438 -5.418 4.098 1 66.81 399 ALA A N 1
ATOM 3232 C CA . ALA A 1 399 ? 13.367 -6.391 3.533 1 66.81 399 ALA A CA 1
ATOM 3233 C C . ALA A 1 399 ? 14.328 -5.719 2.553 1 66.81 399 ALA A C 1
ATOM 3235 O O . ALA A 1 399 ? 15.523 -6.031 2.531 1 66.81 399 ALA A O 1
ATOM 3236 N N . ARG A 1 400 ? 13.836 -4.855 1.77 1 67.81 400 ARG A N 1
ATOM 3237 C CA . ARG A 1 400 ? 14.648 -4.16 0.779 1 67.81 400 ARG A CA 1
ATOM 3238 C C . ARG A 1 400 ? 15.664 -3.24 1.453 1 67.81 400 ARG A C 1
ATOM 3240 O O . ARG A 1 400 ? 16.828 -3.184 1.045 1 67.81 400 ARG A O 1
ATOM 3247 N N . ILE A 1 401 ? 15.18 -2.605 2.521 1 59.06 401 ILE A N 1
ATOM 3248 C CA . ILE A 1 401 ? 16.062 -1.713 3.264 1 59.06 401 ILE A CA 1
ATOM 3249 C C . ILE A 1 401 ? 17.156 -2.525 3.959 1 59.06 401 ILE A C 1
ATOM 3251 O O . ILE A 1 401 ? 18.328 -2.131 3.967 1 59.06 401 ILE A O 1
ATOM 3255 N N . THR A 1 402 ? 16.703 -3.65 4.523 1 57.41 402 THR A N 1
ATOM 3256 C CA . THR A 1 402 ? 17.641 -4.52 5.211 1 57.41 402 THR A CA 1
ATOM 3257 C C . THR A 1 402 ? 18.688 -5.07 4.238 1 57.41 402 THR A C 1
ATOM 3259 O O . THR A 1 402 ? 19.875 -5.117 4.551 1 57.41 402 THR A O 1
ATOM 3262 N N . ALA A 1 403 ? 18.125 -5.516 3.129 1 61.31 403 ALA A N 1
ATOM 3263 C CA . ALA A 1 403 ? 19.031 -6.055 2.115 1 61.31 403 ALA A CA 1
ATOM 3264 C C . ALA A 1 403 ? 19.984 -4.98 1.62 1 61.31 403 ALA A C 1
ATOM 3266 O O . ALA A 1 403 ? 21.156 -5.266 1.358 1 61.31 403 ALA A O 1
ATOM 3267 N N . GLN A 1 404 ? 19.406 -3.832 1.618 1 55.03 404 GLN A N 1
ATOM 3268 C CA . GLN A 1 404 ? 20.234 -2.717 1.179 1 55.03 404 GLN A CA 1
ATOM 3269 C C . GLN A 1 404 ? 21.234 -2.307 2.268 1 55.03 404 GLN A C 1
ATOM 3271 O O . GLN A 1 404 ? 22.359 -1.924 1.971 1 55.03 404 GLN A O 1
ATOM 3276 N N . SER A 1 405 ? 20.672 -2.516 3.578 1 49.72 405 SER A N 1
ATOM 3277 C CA . SER A 1 405 ? 21.531 -2.195 4.711 1 49.72 405 SER A CA 1
ATOM 3278 C C . SER A 1 405 ? 22.594 -3.268 4.918 1 49.72 405 SER A C 1
ATOM 3280 O O . SER A 1 405 ? 23.719 -2.961 5.301 1 49.72 405 SER A O 1
ATOM 3282 N N . GLU A 1 406 ? 22.141 -4.754 4.941 1 46.09 406 GLU A N 1
ATOM 3283 C CA . GLU A 1 406 ? 23.109 -5.844 5.09 1 46.09 406 GLU A CA 1
ATOM 3284 C C . GLU A 1 406 ? 24.125 -5.836 3.959 1 46.09 406 GLU A C 1
ATOM 3286 O O . GLU A 1 406 ? 25.25 -6.32 4.125 1 46.09 406 GLU A O 1
ATOM 3291 N N . ALA A 1 407 ? 23.531 -5.656 2.965 1 44.88 407 ALA A N 1
ATOM 3292 C CA . ALA A 1 407 ? 24.484 -5.516 1.869 1 44.88 407 ALA A CA 1
ATOM 3293 C C . ALA A 1 407 ? 25.609 -4.551 2.238 1 44.88 407 ALA A C 1
ATOM 3295 O O . ALA A 1 407 ? 26.734 -4.695 1.767 1 44.88 407 ALA A O 1
ATOM 3296 N N . SER A 1 408 ? 25.219 -3.697 3.375 1 38.5 408 SER A N 1
ATOM 3297 C CA . SER A 1 408 ? 26.219 -2.758 3.869 1 38.5 408 SER A CA 1
ATOM 3298 C C . SER A 1 408 ? 26.984 -3.342 5.047 1 38.5 408 SER A C 1
ATOM 3300 O O . SER A 1 408 ? 27.969 -2.75 5.512 1 38.5 408 SER A O 1
ATOM 3302 N N . THR A 1 409 ? 26.438 -4.512 5.914 1 35.81 409 THR A N 1
ATOM 3303 C CA . THR A 1 409 ? 27.188 -5.059 7.047 1 35.81 409 THR A CA 1
ATOM 3304 C C . THR A 1 409 ? 28.078 -6.211 6.602 1 35.81 409 THR A C 1
ATOM 3306 O O . THR A 1 409 ? 27.625 -7.137 5.922 1 35.81 409 THR A O 1
ATOM 3309 N N . PRO A 1 410 ? 29.312 -6.371 6.867 1 32.28 410 PRO A N 1
ATOM 3310 C CA . PRO A 1 410 ? 30.125 -7.574 6.668 1 32.28 410 PRO A CA 1
ATOM 3311 C C . PRO A 1 410 ? 29.625 -8.766 7.484 1 32.28 410 PRO A C 1
ATOM 3313 O O . PRO A 1 410 ? 28.984 -8.578 8.516 1 32.28 410 PRO A O 1
ATOM 3316 N N . PRO A 1 411 ? 29.516 -10.047 7.141 1 32.69 411 PRO A N 1
ATOM 3317 C CA . PRO A 1 411 ? 29.125 -11.242 7.891 1 32.69 411 PRO A CA 1
ATOM 3318 C C . PRO A 1 411 ? 29.609 -11.227 9.336 1 32.69 411 PRO A C 1
ATOM 3320 O O . PRO A 1 411 ? 30.766 -10.883 9.586 1 32.69 411 PRO A O 1
ATOM 3323 N N . GLU A 1 412 ? 28.797 -11.148 10.336 1 32.19 412 GLU A N 1
ATOM 3324 C CA . GLU A 1 412 ? 29.219 -11.32 11.719 1 32.19 412 GLU A CA 1
ATOM 3325 C C . GLU A 1 412 ? 30.047 -12.594 11.891 1 32.19 412 GLU A C 1
ATOM 3327 O O . GLU A 1 412 ? 29.688 -13.648 11.375 1 32.19 412 GLU A O 1
ATOM 3332 N N . LYS A 1 413 ? 31.203 -12.594 12.461 1 32.81 413 LYS A N 1
ATOM 3333 C CA . LYS A 1 413 ? 31.891 -13.766 13 1 32.81 413 LYS A CA 1
ATOM 3334 C C . LYS A 1 413 ? 31 -14.516 13.984 1 32.81 413 LYS A C 1
ATOM 3336 O O . LYS A 1 413 ? 30.312 -13.898 14.805 1 32.81 413 LYS A O 1
ATOM 3341 N N . PRO A 1 414 ? 30.703 -15.82 13.867 1 26.14 414 PRO A N 1
ATOM 3342 C CA . PRO A 1 414 ? 30.016 -16.641 14.867 1 26.14 414 PRO A CA 1
ATOM 3343 C C . PRO A 1 414 ? 30.547 -16.422 16.281 1 26.14 414 PRO A C 1
ATOM 3345 O O . PRO A 1 414 ? 31.766 -16.469 16.5 1 26.14 414 PRO A O 1
ATOM 3348 N N . VAL A 1 415 ? 30 -15.648 17.094 1 28.22 415 VAL A N 1
ATOM 3349 C CA . VAL A 1 415 ? 30.375 -15.594 18.5 1 28.22 415 VAL A CA 1
ATOM 3350 C C . VAL A 1 415 ? 30.25 -16.984 19.125 1 28.22 415 VAL A C 1
ATOM 3352 O O . VAL A 1 415 ? 29.172 -17.562 19.141 1 28.22 415 VAL A O 1
ATOM 3355 N N . SER A 1 416 ? 31.312 -17.859 19.094 1 26.97 416 SER A N 1
ATOM 3356 C CA . SER A 1 416 ? 31.516 -19.031 19.938 1 26.97 416 SER A CA 1
ATOM 3357 C C . SER A 1 416 ? 31.188 -18.719 21.406 1 26.97 416 SER A C 1
ATOM 3359 O O . SER A 1 416 ? 31.5 -17.641 21.891 1 26.97 416 SER A O 1
ATOM 3361 N N . ASN A 1 417 ? 30.094 -19.188 21.922 1 25.7 417 ASN A N 1
ATOM 3362 C CA . ASN A 1 417 ? 29.75 -19.359 23.328 1 25.7 417 ASN A CA 1
ATOM 3363 C C . ASN A 1 417 ? 30.953 -19.797 24.156 1 25.7 417 ASN A C 1
ATOM 3365 O O . ASN A 1 417 ? 31.328 -20.969 24.125 1 25.7 417 ASN A O 1
ATOM 3369 N N . ILE A 1 418 ? 31.953 -19 24.344 1 27.47 418 ILE A N 1
ATOM 3370 C CA . ILE A 1 418 ? 33.125 -19.219 25.172 1 27.47 418 ILE A CA 1
ATOM 3371 C C . ILE A 1 418 ? 32.719 -19.344 26.641 1 27.47 418 ILE A C 1
ATOM 3373 O O . ILE A 1 418 ? 33.562 -19.453 27.531 1 27.47 418 ILE A O 1
ATOM 3377 N N . ASN A 1 419 ? 31.484 -19.266 27.156 1 27.62 419 ASN A N 1
ATOM 3378 C CA . ASN A 1 419 ? 31.562 -19.5 28.594 1 27.62 419 ASN A CA 1
ATOM 3379 C C . ASN A 1 419 ? 32.031 -20.922 28.922 1 27.62 419 ASN A C 1
ATOM 3381 O O . ASN A 1 419 ? 32.312 -21.25 30.078 1 27.62 419 ASN A O 1
ATOM 3385 N N . GLN A 1 420 ? 31.688 -21.938 28.359 1 26.38 420 GLN A N 1
ATOM 3386 C CA . GLN A 1 420 ? 32.188 -23.156 28.984 1 26.38 420 GLN A CA 1
ATOM 3387 C C . GLN A 1 420 ? 33.719 -23.219 28.953 1 26.38 420 GLN A C 1
ATOM 3389 O O . GLN A 1 420 ? 34.344 -23.812 29.828 1 26.38 420 GLN A O 1
ATOM 3394 N N . ASN A 1 421 ? 34.5 -22.938 28.047 1 25 421 ASN A N 1
ATOM 3395 C CA . ASN A 1 421 ? 35.906 -23.234 28.359 1 25 421 ASN A CA 1
ATOM 3396 C C . ASN A 1 421 ? 36.5 -22.172 29.281 1 25 421 ASN A C 1
ATOM 3398 O O . ASN A 1 421 ? 37.719 -22.094 29.438 1 25 421 ASN A O 1
ATOM 3402 N N . LEU A 1 422 ? 35.938 -21.422 30.219 1 27.09 422 LEU A N 1
ATOM 3403 C CA . LEU A 1 422 ? 36.719 -21.297 31.453 1 27.09 422 LEU A CA 1
ATOM 3404 C C . LEU A 1 422 ? 36.938 -22.656 32.094 1 27.09 422 LEU A C 1
ATOM 3406 O O . LEU A 1 422 ? 37.875 -22.844 32.844 1 27.09 422 LEU A O 1
ATOM 3410 N N . THR A 1 423 ? 36.375 -23.734 32.156 1 25.84 423 THR A N 1
ATOM 3411 C CA . THR A 1 423 ? 37.25 -24.859 32.469 1 25.84 423 THR A CA 1
ATOM 3412 C C . THR A 1 423 ? 38.25 -25.094 31.359 1 25.84 423 THR A C 1
ATOM 3414 O O . THR A 1 423 ? 39.438 -25.297 31.609 1 25.84 423 THR A O 1
ATOM 3417 N N . ILE A 1 424 ? 37.938 -25.391 30.109 1 26.31 424 ILE A N 1
ATOM 3418 C CA . ILE A 1 424 ? 39.031 -25.906 29.297 1 26.31 424 ILE A CA 1
ATOM 3419 C C . ILE A 1 424 ? 39.906 -24.766 28.781 1 26.31 424 ILE A C 1
ATOM 3421 O O . ILE A 1 424 ? 41.125 -24.906 28.656 1 26.31 424 ILE A O 1
ATOM 3425 N N . THR A 1 425 ? 39.531 -23.484 28.781 1 27.69 425 THR A N 1
ATOM 3426 C CA . THR A 1 425 ? 40.625 -22.609 28.375 1 27.69 425 THR A CA 1
ATOM 3427 C C . THR A 1 425 ? 41.656 -22.484 29.5 1 27.69 425 THR A C 1
ATOM 3429 O O . THR A 1 425 ? 42.812 -22.141 29.25 1 27.69 425 THR A O 1
ATOM 3432 N N . ALA A 1 426 ? 41.438 -22.797 30.703 1 29.33 426 ALA A N 1
ATOM 3433 C CA . ALA A 1 426 ? 42.562 -23.109 31.562 1 29.33 426 ALA A CA 1
ATOM 3434 C C . ALA A 1 426 ? 43.375 -24.266 31.016 1 29.33 426 ALA A C 1
ATOM 3436 O O . ALA A 1 426 ? 44.625 -24.25 31.062 1 29.33 426 ALA A O 1
ATOM 3437 N N . LEU A 1 427 ? 42.781 -25.344 30.484 1 28.19 427 LEU A N 1
ATOM 3438 C CA . LEU A 1 427 ? 43.625 -26.406 29.953 1 28.19 427 LEU A CA 1
ATOM 3439 C C . LEU A 1 427 ? 44.344 -25.953 28.688 1 28.19 427 LEU A C 1
ATOM 3441 O O . LEU A 1 427 ? 45.531 -26.203 28.516 1 28.19 427 LEU A O 1
ATOM 3445 N N . ILE A 1 428 ? 43.656 -25.391 27.703 1 30.2 428 ILE A N 1
ATOM 3446 C CA . ILE A 1 428 ? 44.469 -25.25 26.5 1 30.2 428 ILE A CA 1
ATOM 3447 C C . ILE A 1 428 ? 45.375 -24.031 26.656 1 30.2 428 ILE A C 1
ATOM 3449 O O . ILE A 1 428 ? 46.469 -23.984 26.078 1 30.2 428 ILE A O 1
ATOM 3453 N N . ILE A 1 429 ? 45.25 -23.031 27.578 1 33.12 429 ILE A N 1
ATOM 3454 C CA . ILE A 1 429 ? 46.375 -22.141 27.875 1 33.12 429 ILE A CA 1
ATOM 3455 C C . ILE A 1 429 ? 47.594 -22.953 28.328 1 33.12 429 ILE A C 1
ATOM 3457 O O . ILE A 1 429 ? 48.719 -22.656 27.938 1 33.12 429 ILE A O 1
ATOM 3461 N N . LEU A 1 430 ? 47.312 -24.016 29.047 1 30.42 430 LEU A N 1
ATOM 3462 C CA . LEU A 1 430 ? 48.375 -24.938 29.453 1 30.42 430 LEU A CA 1
ATOM 3463 C C . LEU A 1 430 ? 48.938 -25.688 28.25 1 30.42 430 LEU A C 1
ATOM 3465 O O . LEU A 1 430 ? 50.156 -25.844 28.125 1 30.42 430 LEU A O 1
ATOM 3469 N N . LEU A 1 431 ? 48.188 -26.219 27.312 1 29.73 431 LEU A N 1
ATOM 3470 C CA . LEU A 1 431 ? 48.812 -26.984 26.25 1 29.73 431 LEU A CA 1
ATOM 3471 C C . LEU A 1 431 ? 49.438 -26.062 25.219 1 29.73 431 LEU A C 1
ATOM 3473 O O . LEU A 1 431 ? 50.5 -26.391 24.641 1 29.73 431 LEU A O 1
ATOM 3477 N N . LEU A 1 432 ? 49.062 -24.859 24.875 1 31.88 432 LEU A N 1
ATOM 3478 C CA . LEU A 1 432 ? 49.875 -24.062 23.969 1 31.88 432 LEU A CA 1
ATOM 3479 C C . LEU A 1 432 ? 51.156 -23.641 24.641 1 31.88 432 LEU A C 1
ATOM 3481 O O . LEU A 1 432 ? 52.094 -23.203 23.969 1 31.88 432 LEU A O 1
ATOM 3485 N N . SER A 1 433 ? 51.375 -23.609 25.859 1 29.88 433 SER A N 1
ATOM 3486 C CA . SER A 1 433 ? 52.781 -23.484 26.297 1 29.88 433 SER A CA 1
ATOM 3487 C C . SER A 1 433 ? 53.625 -24.656 25.781 1 29.88 433 SER A C 1
ATOM 3489 O O . SER A 1 433 ? 54.812 -24.484 25.516 1 29.88 433 SER A O 1
ATOM 3491 N N . VAL A 1 434 ? 53.062 -25.875 25.703 1 29.84 434 VAL A N 1
ATOM 3492 C CA . VAL A 1 434 ? 53.938 -26.969 25.328 1 29.84 434 VAL A CA 1
ATOM 3493 C C . VAL A 1 434 ? 54.188 -26.938 23.812 1 29.84 434 VAL A C 1
ATOM 3495 O O . VAL A 1 434 ? 55.312 -27.156 23.359 1 29.84 434 VAL A O 1
ATOM 3498 N N . GLY A 1 435 ? 53.219 -26.797 22.906 1 26.34 435 GLY A N 1
ATOM 3499 C CA . GLY A 1 435 ? 53.5 -27.047 21.5 1 26.34 435 GLY A CA 1
ATOM 3500 C C . GLY A 1 435 ? 54.281 -25.922 20.844 1 26.34 435 GLY A C 1
ATOM 3501 O O . GLY A 1 435 ? 54.531 -25.984 19.641 1 26.34 435 GLY A O 1
ATOM 3502 N N . LEU A 1 436 ? 54.594 -24.672 21.375 1 30.48 436 LEU A N 1
ATOM 3503 C CA . LEU A 1 436 ? 55.562 -23.734 20.828 1 30.48 436 LEU A CA 1
ATOM 3504 C C . LEU A 1 436 ? 56.844 -24.453 20.406 1 30.48 436 LEU A C 1
ATOM 3506 O O . LEU A 1 436 ? 57.438 -24.109 19.391 1 30.48 436 LEU A O 1
ATOM 3510 N N . VAL A 1 437 ? 57.219 -25.359 21.188 1 28.95 437 VAL A N 1
ATOM 3511 C CA . VAL A 1 437 ? 58.562 -25.906 20.953 1 28.95 437 VAL A CA 1
ATOM 3512 C C . VAL A 1 437 ? 58.594 -26.672 19.641 1 28.95 437 VAL A C 1
ATOM 3514 O O . VAL A 1 437 ? 59.562 -26.578 18.891 1 28.95 437 VAL A O 1
ATOM 3517 N N . LEU A 1 438 ? 57.562 -27.5 19.422 1 26.27 438 LEU A N 1
ATOM 3518 C CA . LEU A 1 438 ? 57.875 -28.453 18.359 1 26.27 438 LEU A CA 1
ATOM 3519 C C . LEU A 1 438 ? 57.688 -27.828 16.984 1 26.27 438 LEU A C 1
ATOM 3521 O O . LEU A 1 438 ? 58.188 -28.328 15.984 1 26.27 438 LEU A O 1
ATOM 3525 N N . PHE A 1 439 ? 56.812 -26.812 16.828 1 28.06 439 PHE A N 1
ATOM 3526 C CA . PHE A 1 439 ? 56.625 -26.391 15.438 1 28.06 439 PHE A CA 1
ATOM 3527 C C . PHE A 1 439 ? 57.875 -25.719 14.898 1 28.06 439 PHE A C 1
ATOM 3529 O O . PHE A 1 439 ? 57.906 -25.312 13.734 1 28.06 439 PHE A O 1
ATOM 3536 N N . LEU A 1 440 ? 58.969 -25.391 15.5 1 27.41 440 LEU A N 1
ATOM 3537 C CA . LEU A 1 440 ? 60.188 -24.969 14.805 1 27.41 440 LEU A CA 1
ATOM 3538 C C . LEU A 1 440 ? 60.531 -25.922 13.664 1 27.41 440 LEU A C 1
ATOM 3540 O O . LEU A 1 440 ? 61.062 -25.5 12.648 1 27.41 440 LEU A O 1
ATOM 3544 N N . ALA A 1 441 ? 60.469 -27.188 13.875 1 25.12 441 ALA A N 1
ATOM 3545 C CA . ALA A 1 441 ? 61.406 -27.969 13.031 1 25.12 441 ALA A CA 1
ATOM 3546 C C . ALA A 1 441 ? 60.812 -28.188 11.641 1 25.12 441 ALA A C 1
ATOM 3548 O O . ALA A 1 441 ? 61.531 -28.547 10.703 1 25.12 441 ALA A O 1
ATOM 3549 N N . ARG A 1 442 ? 59.438 -28.562 11.469 1 27.58 442 ARG A N 1
ATOM 3550 C CA . ARG A 1 442 ? 59.312 -29.328 10.234 1 27.58 442 ARG A CA 1
ATOM 3551 C C . ARG A 1 442 ? 59.219 -28.422 9.016 1 27.58 442 ARG A C 1
ATOM 3553 O O . ARG A 1 442 ? 58.656 -27.328 9.102 1 27.58 442 ARG A O 1
ATOM 3560 N N . LYS A 1 443 ? 59.906 -28.688 7.855 1 25.84 443 LYS A N 1
ATOM 3561 C CA . LYS A 1 443 ? 60.25 -28.172 6.539 1 25.84 443 LYS A CA 1
ATOM 3562 C C . LYS A 1 443 ? 59.031 -27.938 5.668 1 25.84 443 LYS A C 1
ATOM 3564 O O . LYS A 1 443 ? 58.219 -28.859 5.473 1 25.84 443 LYS A O 1
ATOM 3569 N N . PRO A 1 444 ? 58.406 -26.703 5.562 1 26.83 444 PRO A N 1
ATOM 3570 C CA . PRO A 1 444 ? 57.156 -26.312 4.887 1 26.83 444 PRO A CA 1
ATOM 3571 C C . PRO A 1 444 ? 57.156 -26.656 3.398 1 26.83 444 PRO A C 1
ATOM 3573 O O . PRO A 1 444 ? 58.094 -26.266 2.678 1 26.83 444 PRO A O 1
ATOM 3576 N N . GLN A 1 445 ? 56.781 -27.844 2.955 1 23.84 445 GLN A N 1
ATOM 3577 C CA . GLN A 1 445 ? 56.812 -28.219 1.544 1 23.84 445 GLN A CA 1
ATOM 3578 C C . GLN A 1 445 ? 55.906 -27.297 0.723 1 23.84 445 GLN A C 1
ATOM 3580 O O . GLN A 1 445 ? 54.812 -26.938 1.161 1 23.84 445 GLN A O 1
ATOM 3585 N N . ARG A 1 446 ? 56.344 -26.547 -0.504 1 26.03 446 ARG A N 1
ATOM 3586 C CA . ARG A 1 446 ? 56.031 -25.547 -1.518 1 26.03 446 ARG A CA 1
ATOM 3587 C C . ARG A 1 446 ? 54.844 -25.953 -2.379 1 26.03 446 ARG A C 1
ATOM 3589 O O . ARG A 1 446 ? 54.656 -25.406 -3.463 1 26.03 446 ARG A O 1
ATOM 3596 N N . LEU A 1 447 ? 53.875 -26.734 -2.01 1 26.59 447 LEU A N 1
ATOM 3597 C CA . LEU A 1 447 ? 53.031 -27.234 -3.096 1 26.59 447 LEU A CA 1
ATOM 3598 C C . LEU A 1 447 ? 52.344 -26.078 -3.807 1 26.59 447 LEU A C 1
ATOM 3600 O O . LEU A 1 447 ? 52.062 -25.047 -3.197 1 26.59 447 LEU A O 1
ATOM 3604 N N . ASN A 1 448 ? 52.031 -26.125 -5.25 1 25.89 448 ASN A N 1
ATOM 3605 C CA . ASN A 1 448 ? 51.656 -25.438 -6.48 1 25.89 448 ASN A CA 1
ATOM 3606 C C . ASN A 1 448 ? 50.25 -24.828 -6.375 1 25.89 448 ASN A C 1
ATOM 3608 O O . ASN A 1 448 ? 49.312 -25.344 -6.969 1 25.89 448 ASN A O 1
ATOM 3612 N N . SER A 1 449 ? 49.844 -24.375 -5.266 1 28.95 449 SER A N 1
ATOM 3613 C CA . SER A 1 449 ? 48.469 -23.938 -5.055 1 28.95 449 SER A CA 1
ATOM 3614 C C . SER A 1 449 ? 48.156 -22.688 -5.879 1 28.95 449 SER A C 1
ATOM 3616 O O . SER A 1 449 ? 48 -21.594 -5.328 1 28.95 449 SER A O 1
ATOM 3618 N N . VAL A 1 450 ? 48.719 -22.453 -7.16 1 29.75 450 VAL A N 1
ATOM 3619 C CA . VAL A 1 450 ? 48.625 -21.25 -7.977 1 29.75 450 VAL A CA 1
ATOM 3620 C C . VAL A 1 450 ? 47.188 -21.031 -8.406 1 29.75 450 VAL A C 1
ATOM 3622 O O . VAL A 1 450 ? 46.688 -19.906 -8.445 1 29.75 450 VAL A O 1
ATOM 3625 N N . ASN A 1 451 ? 46.625 -22.125 -8.859 1 29.55 451 ASN A N 1
ATOM 3626 C CA . ASN A 1 451 ? 45.438 -21.891 -9.672 1 29.55 451 ASN A CA 1
ATOM 3627 C C . ASN A 1 451 ? 44.281 -21.297 -8.844 1 29.55 451 ASN A C 1
ATOM 3629 O O . ASN A 1 451 ? 43.312 -20.812 -9.398 1 29.55 451 ASN A O 1
ATOM 3633 N N . ALA A 1 452 ? 44.281 -21.547 -7.625 1 35.66 452 ALA A N 1
ATOM 3634 C CA . ALA A 1 452 ? 43.156 -21.062 -6.797 1 35.66 452 ALA A CA 1
ATOM 3635 C C . ALA A 1 452 ? 43.25 -19.547 -6.617 1 35.66 452 ALA A C 1
ATOM 3637 O O . ALA A 1 452 ? 42.25 -18.906 -6.27 1 35.66 452 ALA A O 1
ATOM 3638 N N . GLN A 1 453 ? 44.375 -18.969 -6.91 1 41.22 453 GLN A N 1
ATOM 3639 C CA . GLN A 1 453 ? 44.562 -17.547 -6.625 1 41.22 453 GLN A CA 1
ATOM 3640 C C . GLN A 1 453 ? 43.938 -16.672 -7.727 1 41.22 453 GLN A C 1
ATOM 3642 O O . GLN A 1 453 ? 43.406 -15.602 -7.453 1 41.22 453 GLN A O 1
ATOM 3647 N N . GLU A 1 454 ? 43.969 -17.109 -8.945 1 45.72 454 GLU A N 1
ATOM 3648 C CA . GLU A 1 454 ? 43.531 -16.281 -10.062 1 45.72 454 GLU A CA 1
ATOM 3649 C C . GLU A 1 454 ? 42.031 -16.141 -10.094 1 45.72 454 GLU A C 1
ATOM 3651 O O . GLU A 1 454 ? 41.5 -15.07 -10.391 1 45.72 454 GLU A O 1
ATOM 3656 N N . GLU A 1 455 ? 41.375 -17.172 -10 1 46.69 455 GLU A N 1
ATOM 3657 C CA . GLU A 1 455 ? 39.906 -17.156 -9.992 1 46.69 455 GLU A CA 1
ATOM 3658 C C . GLU A 1 455 ? 39.375 -16.266 -8.875 1 46.69 455 GLU A C 1
ATOM 3660 O O . GLU A 1 455 ? 38.375 -15.562 -9.062 1 46.69 455 GLU A O 1
ATOM 3665 N N . ASP A 1 456 ? 40.188 -16.109 -7.926 1 57.06 456 ASP A N 1
ATOM 3666 C CA . ASP A 1 456 ? 39.844 -15.297 -6.762 1 57.06 456 ASP A CA 1
ATOM 3667 C C . ASP A 1 456 ? 40.031 -13.805 -7.066 1 57.06 456 ASP A C 1
ATOM 3669 O O . ASP A 1 456 ? 39.188 -12.992 -6.676 1 57.06 456 ASP A O 1
ATOM 3673 N N . GLN A 1 457 ? 40.812 -13.547 -7.965 1 64.69 457 GLN A N 1
ATOM 3674 C CA . GLN A 1 457 ? 41.062 -12.156 -8.328 1 64.69 457 GLN A CA 1
ATOM 3675 C C . GLN A 1 457 ? 40 -11.617 -9.25 1 64.69 457 GLN A C 1
ATOM 3677 O O . GLN A 1 457 ? 39.531 -10.484 -9.078 1 64.69 457 GLN A O 1
ATOM 3682 N N . GLN A 1 458 ? 39.656 -12.422 -10.125 1 62.97 458 GLN A N 1
ATOM 3683 C CA . GLN A 1 458 ? 38.656 -11.977 -11.094 1 62.97 458 GLN A CA 1
ATOM 3684 C C . GLN A 1 458 ? 37.281 -11.781 -10.438 1 62.97 458 GLN A C 1
ATOM 3686 O O . GLN A 1 458 ? 36.594 -10.805 -10.727 1 62.97 458 GLN A O 1
ATOM 3691 N N . GLN A 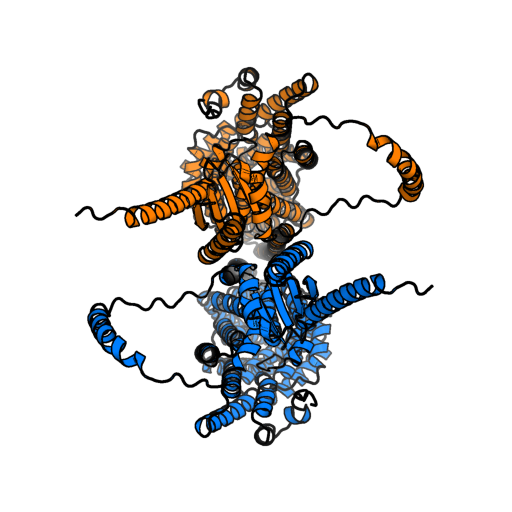1 459 ? 37.031 -12.531 -9.641 1 65.81 459 GLN A N 1
ATOM 3692 C CA . GLN A 1 459 ? 35.781 -12.398 -8.891 1 65.81 459 GLN A CA 1
ATOM 3693 C C . GLN A 1 459 ? 35.812 -11.148 -8.016 1 65.81 459 GLN A C 1
ATOM 3695 O O . GLN A 1 459 ? 34.812 -10.445 -7.902 1 65.81 459 GLN A O 1
ATOM 3700 N N . ARG A 1 460 ? 36.906 -10.852 -7.52 1 70.75 460 ARG A N 1
ATOM 3701 C CA . ARG A 1 460 ? 37.062 -9.648 -6.707 1 70.75 460 ARG A CA 1
ATOM 3702 C C . ARG A 1 460 ? 36.906 -8.391 -7.562 1 70.75 460 ARG A C 1
ATOM 3704 O O . ARG A 1 460 ? 36.281 -7.418 -7.145 1 70.75 460 ARG A O 1
ATOM 3711 N N . ILE A 1 461 ? 37.281 -8.547 -8.68 1 76.19 461 ILE A N 1
ATOM 3712 C CA . ILE A 1 461 ? 37.219 -7.41 -9.594 1 76.19 461 ILE A CA 1
ATOM 3713 C C . ILE A 1 461 ? 35.781 -7.219 -10.07 1 76.19 461 ILE A C 1
ATOM 3715 O O . ILE A 1 461 ? 35.25 -6.105 -10.039 1 76.19 461 ILE A O 1
ATOM 3719 N N . ASP A 1 462 ? 35.25 -8.219 -10.352 1 71.88 462 ASP A N 1
ATOM 3720 C CA . ASP A 1 462 ? 33.875 -8.141 -10.844 1 71.88 462 ASP A CA 1
ATOM 3721 C C . ASP A 1 462 ? 32.938 -7.66 -9.742 1 71.88 462 ASP A C 1
ATOM 3723 O O . ASP A 1 462 ? 32.031 -6.848 -10 1 71.88 462 ASP A O 1
ATOM 3727 N N . ASN A 1 463 ? 33.25 -7.941 -8.664 1 70.5 463 ASN A N 1
ATOM 3728 C CA . ASN A 1 463 ? 32.5 -7.453 -7.516 1 70.5 463 ASN A CA 1
ATOM 3729 C C . ASN A 1 463 ? 32.688 -5.953 -7.312 1 70.5 463 ASN A C 1
ATOM 3731 O O . ASN A 1 463 ? 31.719 -5.238 -7.012 1 70.5 463 ASN A O 1
ATOM 3735 N N . MET A 1 464 ? 33.75 -5.496 -7.469 1 75.69 464 MET A N 1
ATOM 3736 C CA . MET A 1 464 ? 34.062 -4.07 -7.336 1 75.69 464 MET A CA 1
ATOM 3737 C C . MET A 1 464 ? 33.344 -3.27 -8.422 1 75.69 464 MET A C 1
ATOM 3739 O O . MET A 1 464 ? 32.812 -2.188 -8.164 1 75.69 464 MET A O 1
ATOM 3743 N N . LEU A 1 465 ? 33.25 -3.902 -9.555 1 76.12 465 LEU A N 1
ATOM 3744 C CA . LEU A 1 465 ? 32.625 -3.219 -10.672 1 76.12 465 LEU A CA 1
ATOM 3745 C C . LEU A 1 465 ? 31.094 -3.197 -10.5 1 76.12 465 LEU A C 1
ATOM 3747 O O . LEU A 1 465 ? 30.453 -2.162 -10.703 1 76.12 465 LEU A O 1
ATOM 3751 N N . ASP A 1 466 ? 30.703 -4.16 -10.07 1 70.44 466 ASP A N 1
ATOM 3752 C CA . ASP A 1 466 ? 29.25 -4.266 -9.859 1 70.44 466 ASP A CA 1
ATOM 3753 C C . ASP A 1 466 ? 28.812 -3.408 -8.68 1 70.44 466 ASP A C 1
ATOM 3755 O O . ASP A 1 466 ? 27.766 -2.756 -8.742 1 70.44 466 ASP A O 1
ATOM 3759 N N . ASN A 1 467 ? 29.625 -3.318 -7.75 1 66.56 467 ASN A N 1
ATOM 3760 C CA . ASN A 1 467 ? 29.375 -2.436 -6.617 1 66.56 467 ASN A CA 1
ATOM 3761 C C . ASN A 1 467 ? 29.328 -0.971 -7.043 1 66.56 467 ASN A C 1
ATOM 3763 O O . ASN A 1 467 ? 28.5 -0.204 -6.566 1 66.56 467 ASN A O 1
ATOM 3767 N N . ALA A 1 468 ? 30.062 -0.682 -7.883 1 68.31 468 ALA A N 1
ATOM 3768 C CA . ALA A 1 468 ? 30.141 0.689 -8.383 1 68.31 468 ALA A CA 1
ATOM 3769 C C . ALA A 1 468 ? 28.922 1.023 -9.242 1 68.31 468 ALA A C 1
ATOM 3771 O O . ALA A 1 468 ? 28.359 2.117 -9.141 1 68.31 468 ALA A O 1
ATOM 3772 N N . LYS A 1 469 ? 28.5 0.083 -9.891 1 65 469 LYS A N 1
ATOM 3773 C CA . LYS A 1 469 ? 27.344 0.258 -10.766 1 65 469 LYS A CA 1
ATOM 3774 C C . LYS A 1 469 ? 26.047 0.329 -9.961 1 65 469 LYS A C 1
ATOM 3776 O O . LYS A 1 469 ? 25.203 1.187 -10.211 1 65 469 LYS A O 1
ATOM 3781 N N . GLN A 1 470 ? 25.984 -0.395 -8.984 1 56.91 470 GLN A N 1
ATOM 3782 C CA . GLN A 1 470 ? 24.812 -0.452 -8.125 1 56.91 470 GLN A CA 1
ATOM 3783 C C . GLN A 1 470 ? 24.797 0.716 -7.145 1 56.91 470 GLN A C 1
ATOM 3785 O O . GLN A 1 470 ? 23.734 1.271 -6.855 1 56.91 470 GLN A O 1
ATOM 3790 N N . GLY A 1 471 ? 25.953 1.028 -6.754 1 52.78 471 GLY A N 1
ATOM 3791 C CA . GLY A 1 471 ? 26.125 2.123 -5.812 1 52.78 471 GLY A CA 1
ATOM 3792 C C . GLY A 1 471 ? 26.219 3.479 -6.484 1 52.78 471 GLY A C 1
ATOM 3793 O O . GLY A 1 471 ? 26.391 4.5 -5.816 1 52.78 471 GLY A O 1
ATOM 3794 N N . HIS A 1 472 ? 26.094 3.367 -7.719 1 55.84 472 HIS A N 1
ATOM 3795 C CA . HIS A 1 472 ? 26.141 4.527 -8.602 1 55.84 472 HIS A CA 1
ATOM 3796 C C . HIS A 1 472 ? 27.297 5.457 -8.219 1 55.84 472 HIS A C 1
ATOM 3798 O O . HIS A 1 472 ? 27.109 6.676 -8.148 1 55.84 472 HIS A O 1
ATOM 3804 N N . TYR A 1 473 ? 28.422 4.766 -7.906 1 63.22 473 TYR A N 1
ATOM 3805 C CA . TYR A 1 473 ? 29.625 5.574 -7.727 1 63.22 473 TYR A CA 1
ATOM 3806 C C . TYR A 1 473 ? 30.641 5.297 -8.836 1 63.22 473 TYR A C 1
ATOM 3808 O O . TYR A 1 473 ? 30.594 4.238 -9.461 1 63.22 473 TYR A O 1
ATOM 3816 N N . GLN A 1 474 ? 31.469 6.176 -8.938 1 72.62 474 GLN A N 1
ATOM 3817 C CA . GLN A 1 474 ? 32.469 6.062 -9.992 1 72.62 474 GLN A CA 1
ATOM 3818 C C . GLN A 1 474 ? 33.562 5.07 -9.609 1 72.62 474 GLN A C 1
ATOM 3820 O O . GLN A 1 474 ? 33.938 4.977 -8.438 1 72.62 474 GLN A O 1
ATOM 3825 N N . LEU A 1 475 ? 33.844 4.348 -10.578 1 79.38 475 LEU A N 1
ATOM 3826 C CA . LEU A 1 475 ? 34.969 3.434 -10.453 1 79.38 475 LEU A CA 1
ATOM 3827 C C . LEU A 1 475 ? 35.875 3.508 -11.688 1 79.38 475 LEU A C 1
ATOM 3829 O O . LEU A 1 475 ? 35.375 3.498 -12.82 1 79.38 475 LEU A O 1
ATOM 3833 N N . SER A 1 476 ? 37.125 3.609 -11.32 1 86.88 476 SER A N 1
ATOM 3834 C CA . SER A 1 476 ? 38.094 3.596 -12.406 1 86.88 476 SER A CA 1
ATOM 3835 C C . SER A 1 476 ? 39.062 2.43 -12.258 1 86.88 476 SER A C 1
ATOM 3837 O O . SER A 1 476 ? 39.344 1.998 -11.141 1 86.88 476 SER A O 1
ATOM 3839 N N . MET A 1 477 ? 39.5 1.993 -13.336 1 88.75 477 MET A N 1
ATOM 3840 C CA . MET A 1 477 ? 40.5 0.918 -13.391 1 88.75 477 MET A CA 1
ATOM 3841 C C . MET A 1 477 ? 41.781 1.397 -14.047 1 88.75 477 MET A C 1
ATOM 3843 O O . MET A 1 477 ? 41.75 2.121 -15.047 1 88.75 477 MET A O 1
ATOM 3847 N N . LEU A 1 478 ? 42.812 0.961 -13.43 1 90.5 478 LEU A N 1
ATOM 3848 C CA . LEU A 1 478 ? 44.125 1.23 -14.008 1 90.5 478 LEU A CA 1
ATOM 3849 C C . LEU A 1 478 ? 44.781 -0.058 -14.5 1 90.5 478 LEU A C 1
ATOM 3851 O O . LEU A 1 478 ? 44.75 -1.078 -13.805 1 90.5 478 LEU A O 1
ATOM 3855 N N . LEU A 1 479 ? 45.219 -0.047 -15.688 1 88.19 479 LEU A N 1
ATOM 3856 C CA . LEU A 1 479 ? 46 -1.132 -16.266 1 88.19 479 LEU A CA 1
ATOM 3857 C C . LEU A 1 479 ? 47.469 -0.738 -16.375 1 88.19 479 LEU A C 1
ATOM 3859 O O . LEU A 1 479 ? 47.812 0.194 -17.109 1 88.19 479 LEU A O 1
ATOM 3863 N N . ILE A 1 480 ? 48.219 -1.424 -15.617 1 87 480 ILE A N 1
ATOM 3864 C CA . ILE A 1 480 ? 49.656 -1.097 -15.586 1 87 480 ILE A CA 1
ATOM 3865 C C . ILE A 1 480 ? 50.438 -2.168 -16.344 1 87 480 ILE A C 1
ATOM 3867 O O . ILE A 1 480 ? 50.469 -3.33 -15.922 1 87 480 ILE A O 1
ATOM 3871 N N . ASN A 1 481 ? 51.031 -1.823 -17.375 1 81.75 481 ASN A N 1
ATOM 3872 C CA . ASN A 1 481 ? 51.875 -2.715 -18.141 1 81.75 481 ASN A CA 1
ATOM 3873 C C . ASN A 1 481 ? 53.344 -2.523 -17.766 1 81.75 481 ASN A C 1
ATOM 3875 O O . ASN A 1 481 ? 53.906 -1.422 -17.891 1 81.75 481 ASN A O 1
ATOM 3879 N N . ILE A 1 482 ? 53.875 -3.531 -17.281 1 76.25 482 ILE A N 1
ATOM 3880 C CA . ILE A 1 482 ? 55.312 -3.504 -16.922 1 76.25 482 ILE A CA 1
ATOM 3881 C C . ILE A 1 482 ? 56.125 -4.051 -18.078 1 76.25 482 ILE A C 1
ATOM 3883 O O . ILE A 1 482 ? 55.844 -5.125 -18.625 1 76.25 482 ILE A O 1
ATOM 3887 N N . ASN A 1 483 ? 57.031 -3.391 -18.625 1 70.88 483 ASN A N 1
ATOM 3888 C CA . ASN A 1 483 ? 57.875 -3.818 -19.719 1 70.88 483 ASN A CA 1
ATOM 3889 C C . ASN A 1 483 ? 58.562 -5.145 -19.406 1 70.88 483 ASN A C 1
ATOM 3891 O O . ASN A 1 483 ? 58.906 -5.422 -18.266 1 70.88 483 ASN A O 1
ATOM 3895 N N . HIS A 1 484 ? 58.719 -6.012 -20.391 1 65.5 484 HIS A N 1
ATOM 3896 C CA . HIS A 1 484 ? 59.281 -7.355 -20.297 1 65.5 484 HIS A CA 1
ATOM 3897 C C . HIS A 1 484 ? 60.625 -7.344 -19.609 1 65.5 484 HIS A C 1
ATOM 3899 O O . HIS A 1 484 ? 61 -8.312 -18.938 1 65.5 484 HIS A O 1
ATOM 3905 N N . ASN A 1 485 ? 61.375 -6.195 -19.703 1 63.41 485 ASN A N 1
ATOM 3906 C CA . ASN A 1 485 ? 62.719 -6.113 -19.141 1 63.41 485 ASN A CA 1
ATOM 3907 C C . ASN A 1 485 ? 62.688 -5.883 -17.641 1 63.41 485 ASN A C 1
ATOM 3909 O O . ASN A 1 485 ? 63.719 -5.992 -16.953 1 63.41 485 ASN A O 1
ATOM 3913 N N . ASN A 1 486 ? 61.438 -5.598 -17.156 1 69.62 486 ASN A N 1
ATOM 3914 C CA . ASN A 1 486 ? 61.344 -5.258 -15.734 1 69.62 486 ASN A CA 1
ATOM 3915 C C . ASN A 1 486 ? 60.438 -6.203 -14.992 1 69.62 486 ASN A C 1
ATOM 3917 O O . ASN A 1 486 ? 59.938 -5.867 -13.914 1 69.62 486 ASN A O 1
ATOM 3921 N N . ILE A 1 487 ? 60.188 -7.363 -15.492 1 71.25 487 ILE A N 1
ATOM 3922 C CA . ILE A 1 487 ? 59.281 -8.328 -14.891 1 71.25 487 ILE A CA 1
ATOM 3923 C C . ILE A 1 487 ? 59.844 -8.812 -13.555 1 71.25 487 ILE A C 1
ATOM 3925 O O . ILE A 1 487 ? 59.094 -9.086 -12.625 1 71.25 487 ILE A O 1
ATOM 3929 N N . ALA A 1 488 ? 61.125 -8.852 -13.461 1 73.62 488 ALA A N 1
ATOM 3930 C CA . ALA A 1 488 ? 61.812 -9.312 -12.25 1 73.62 488 ALA A CA 1
ATOM 3931 C C . ALA A 1 488 ? 61.594 -8.336 -11.102 1 73.62 488 ALA A C 1
ATOM 3933 O O . ALA A 1 488 ? 61.781 -8.688 -9.93 1 73.62 488 ALA A O 1
ATOM 3934 N N . ASP A 1 489 ? 61.219 -7.172 -11.445 1 75.25 489 ASP A N 1
ATOM 3935 C CA . ASP A 1 489 ? 61.062 -6.137 -10.43 1 75.25 489 ASP A CA 1
ATOM 3936 C C . ASP A 1 489 ? 59.656 -6.125 -9.859 1 75.25 489 ASP A C 1
ATOM 3938 O O . ASP A 1 489 ? 59.344 -5.355 -8.945 1 75.25 489 ASP A O 1
ATOM 3942 N N . ILE A 1 490 ? 58.812 -7.012 -10.297 1 75.31 490 ILE A N 1
ATOM 3943 C CA . ILE A 1 490 ? 57.406 -6.992 -9.93 1 75.31 490 ILE A CA 1
ATOM 3944 C C . ILE A 1 490 ? 57.25 -7.23 -8.43 1 75.31 490 ILE A C 1
ATOM 3946 O O . ILE A 1 490 ? 56.469 -6.539 -7.766 1 75.31 490 ILE A O 1
ATOM 3950 N N . PRO A 1 491 ? 58 -8.023 -7.871 1 77.19 491 PRO A N 1
ATOM 3951 C CA . PRO A 1 491 ? 57.844 -8.234 -6.43 1 77.19 491 PRO A CA 1
ATOM 3952 C C . PRO A 1 491 ? 58.219 -7.004 -5.609 1 77.19 491 PRO A C 1
ATOM 3954 O O . PRO A 1 491 ? 57.75 -6.836 -4.48 1 77.19 491 PRO A O 1
ATOM 3957 N N . PHE A 1 492 ? 58.969 -6.133 -6.215 1 77.56 492 PHE A N 1
ATOM 3958 C CA . PHE A 1 492 ? 59.375 -4.902 -5.547 1 77.56 492 PHE A CA 1
ATOM 3959 C C . PHE A 1 492 ? 58.406 -3.773 -5.844 1 77.56 492 PHE A C 1
ATOM 3961 O O . PHE A 1 492 ? 58.25 -2.854 -5.039 1 77.56 492 PHE A O 1
ATOM 3968 N N . ILE A 1 493 ? 57.75 -3.902 -6.957 1 79.25 493 ILE A N 1
ATOM 3969 C CA . ILE A 1 493 ? 56.781 -2.885 -7.398 1 79.25 493 ILE A CA 1
ATOM 3970 C C . ILE A 1 493 ? 55.5 -3.01 -6.609 1 79.25 493 ILE A C 1
ATOM 3972 O O . ILE A 1 493 ? 54.906 -2.004 -6.176 1 79.25 493 ILE A O 1
ATOM 3976 N N . ILE A 1 494 ? 55.125 -4.148 -6.309 1 79.88 494 ILE A N 1
ATOM 3977 C CA . ILE A 1 494 ? 53.812 -4.422 -5.738 1 79.88 494 ILE A CA 1
ATOM 3978 C C . ILE A 1 494 ? 53.719 -3.805 -4.344 1 79.88 494 ILE A C 1
ATOM 3980 O O . ILE A 1 494 ? 52.75 -3.094 -4.039 1 79.88 494 ILE A O 1
ATOM 3984 N N . PRO A 1 495 ? 54.656 -3.963 -3.539 1 79.69 495 PRO A N 1
ATOM 3985 C CA . PRO A 1 495 ? 54.531 -3.324 -2.227 1 79.69 495 PRO A CA 1
ATOM 3986 C C . PRO A 1 495 ? 54.531 -1.801 -2.307 1 79.69 495 PRO A C 1
ATOM 3988 O O . PRO A 1 495 ? 53.875 -1.135 -1.518 1 79.69 495 PRO A O 1
ATOM 3991 N N . ARG A 1 496 ? 55.156 -1.191 -3.221 1 78.69 496 ARG A N 1
ATOM 3992 C CA . ARG A 1 496 ? 55.188 0.255 -3.412 1 78.69 496 ARG A CA 1
ATOM 3993 C C . ARG A 1 496 ? 53.875 0.785 -3.93 1 78.69 496 ARG A C 1
ATOM 3995 O O . ARG A 1 496 ? 53.406 1.856 -3.52 1 78.69 496 ARG A O 1
ATOM 4002 N N . LEU A 1 497 ? 53.281 -0.084 -4.836 1 79.75 497 LEU A N 1
ATOM 4003 C CA . LEU A 1 497 ? 51.938 0.272 -5.301 1 79.75 497 LEU A CA 1
ATOM 4004 C C . LEU A 1 497 ? 50.938 0.185 -4.164 1 79.75 497 LEU A C 1
ATOM 4006 O O . LEU A 1 497 ? 50.094 1.08 -4 1 79.75 497 LEU A O 1
ATOM 4010 N N . LYS A 1 498 ? 51.062 -0.766 -3.404 1 79.81 498 LYS A N 1
ATOM 4011 C CA . LYS A 1 498 ? 50.125 -0.976 -2.307 1 79.81 498 LYS A CA 1
ATOM 4012 C C . LYS A 1 498 ? 50.219 0.154 -1.284 1 79.81 498 LYS A C 1
ATOM 4014 O O . LYS A 1 498 ? 49.188 0.561 -0.714 1 79.81 498 LYS A O 1
ATOM 4019 N N . ASN A 1 499 ? 51.344 0.708 -1.171 1 73.75 499 ASN A N 1
ATOM 4020 C CA . ASN A 1 499 ? 51.531 1.822 -0.255 1 73.75 499 ASN A CA 1
ATOM 4021 C C . ASN A 1 499 ? 50.906 3.109 -0.78 1 73.75 499 ASN A C 1
ATOM 4023 O O . ASN A 1 499 ? 50.656 4.035 -0.011 1 73.75 499 ASN A O 1
ATOM 4027 N N . THR A 1 500 ? 50.594 3.111 -2.064 1 74.94 500 THR A N 1
ATOM 4028 C CA . THR A 1 500 ? 50 4.273 -2.701 1 74.94 500 THR A CA 1
ATOM 4029 C C . THR A 1 500 ? 48.469 4.137 -2.736 1 74.94 500 THR A C 1
ATOM 4031 O O . THR A 1 500 ? 47.75 5.133 -2.857 1 74.94 500 THR A O 1
ATOM 4034 N N . LEU A 1 501 ? 48.062 2.914 -2.428 1 77.19 501 LEU A N 1
ATOM 4035 C CA . LEU A 1 501 ? 46.656 2.617 -2.58 1 77.19 501 LEU A CA 1
ATOM 4036 C C . LEU A 1 501 ? 45.938 2.697 -1.237 1 77.19 501 LEU A C 1
ATOM 4038 O O . LEU A 1 501 ? 46.562 2.537 -0.185 1 77.19 501 LEU A O 1
ATOM 4042 N N . ARG A 1 502 ? 44.719 2.982 -1.234 1 75.69 502 ARG A N 1
ATOM 4043 C CA . ARG A 1 502 ? 43.875 3.035 -0.048 1 75.69 502 ARG A CA 1
ATOM 4044 C C . ARG A 1 502 ? 43.281 1.667 0.253 1 75.69 502 ARG A C 1
ATOM 4046 O O . ARG A 1 502 ? 43.438 0.727 -0.529 1 75.69 502 ARG A O 1
ATOM 4053 N N . GLU A 1 503 ? 42.594 1.721 1.371 1 69.38 503 GLU A N 1
ATOM 4054 C CA . GLU A 1 503 ? 42 0.486 1.895 1 69.38 503 GLU A CA 1
ATOM 4055 C C . GLU A 1 503 ? 41.031 -0.13 0.901 1 69.38 503 GLU A C 1
ATOM 4057 O O . GLU A 1 503 ? 40.969 -1.354 0.765 1 69.38 503 GLU A O 1
ATOM 4062 N N . GLN A 1 504 ? 40.406 0.721 0.143 1 72.56 504 GLN A N 1
ATOM 4063 C CA . GLN A 1 504 ? 39.375 0.215 -0.744 1 72.56 504 GLN A CA 1
ATOM 4064 C C . GLN A 1 504 ? 39.938 -0.165 -2.105 1 72.56 504 GLN A C 1
ATOM 4066 O O . GLN A 1 504 ? 39.281 -0.851 -2.893 1 72.56 504 GLN A O 1
ATOM 4071 N N . ASP A 1 505 ? 41.125 0.29 -2.326 1 81.56 505 ASP A N 1
ATOM 4072 C CA . ASP A 1 505 ? 41.781 -0.024 -3.594 1 81.56 505 ASP A CA 1
ATOM 4073 C C . ASP A 1 505 ? 42.344 -1.447 -3.59 1 81.56 505 ASP A C 1
ATOM 4075 O O . ASP A 1 505 ? 42.812 -1.931 -2.562 1 81.56 505 ASP A O 1
ATOM 4079 N N . GLN A 1 506 ? 42.188 -1.957 -4.805 1 83.19 506 GLN A N 1
ATOM 4080 C CA . GLN A 1 506 ? 42.75 -3.312 -4.859 1 83.19 506 GLN A CA 1
ATOM 4081 C C . GLN A 1 506 ? 43.656 -3.484 -6.059 1 83.19 506 GLN A C 1
ATOM 4083 O O . GLN A 1 506 ? 43.344 -3.039 -7.164 1 83.19 506 GLN A O 1
ATOM 4088 N N . LEU A 1 507 ? 44.75 -4.102 -5.742 1 84.81 507 LEU A N 1
ATOM 4089 C CA . LEU A 1 507 ? 45.75 -4.418 -6.762 1 84.81 507 LEU A CA 1
ATOM 4090 C C . LEU A 1 507 ? 45.688 -5.895 -7.148 1 84.81 507 LEU A C 1
ATOM 4092 O O . LEU A 1 507 ? 45.625 -6.766 -6.273 1 84.81 507 LEU A O 1
ATOM 4096 N N . PHE A 1 508 ? 45.594 -6.09 -8.375 1 81.56 508 PHE A N 1
ATOM 4097 C CA . PHE A 1 508 ? 45.5 -7.453 -8.898 1 81.56 508 PHE A CA 1
ATOM 4098 C C . PHE A 1 508 ? 46.594 -7.703 -9.922 1 81.56 508 PHE A C 1
ATOM 4100 O O . PHE A 1 508 ? 47 -6.789 -10.641 1 81.56 508 PHE A O 1
ATOM 4107 N N . ARG A 1 509 ? 46.969 -8.898 -9.938 1 77.5 509 ARG A N 1
ATOM 4108 C CA . ARG A 1 509 ? 47.812 -9.328 -11.047 1 77.5 509 ARG A CA 1
ATOM 4109 C C . ARG A 1 509 ? 47 -9.836 -12.211 1 77.5 509 ARG A C 1
ATOM 4111 O O . ARG A 1 509 ? 46.094 -10.68 -12.031 1 77.5 509 ARG A O 1
ATOM 4118 N N . HIS A 1 510 ? 47.031 -9.32 -13.375 1 76.25 510 HIS A N 1
ATOM 4119 C CA . HIS A 1 510 ? 46.25 -9.68 -14.539 1 76.25 510 HIS A CA 1
ATOM 4120 C C . HIS A 1 510 ? 46.969 -10.664 -15.43 1 76.25 510 HIS A C 1
ATOM 4122 O O . HIS A 1 510 ? 46.406 -11.672 -15.867 1 76.25 510 HIS A O 1
ATOM 4128 N N . ASN A 1 511 ? 48.219 -10.406 -15.867 1 68.69 511 ASN A N 1
ATOM 4129 C CA . ASN A 1 511 ? 49.125 -11.25 -16.641 1 68.69 511 ASN A CA 1
ATOM 4130 C C . ASN A 1 511 ? 50.562 -11.172 -16.109 1 68.69 511 ASN A C 1
ATOM 4132 O O . ASN A 1 511 ? 50.812 -10.5 -15.102 1 68.69 511 ASN A O 1
ATOM 4136 N N . THR A 1 512 ? 51.375 -11.875 -16.703 1 70.06 512 THR A N 1
ATOM 4137 C CA . THR A 1 512 ? 52.781 -11.938 -16.297 1 70.06 512 THR A CA 1
ATOM 4138 C C . THR A 1 512 ? 53.406 -10.539 -16.25 1 70.06 512 THR A C 1
ATOM 4140 O O . THR A 1 512 ? 54.281 -10.266 -15.422 1 70.06 512 THR A O 1
ATOM 4143 N N . ASN A 1 513 ? 52.844 -9.625 -17.078 1 72.31 513 ASN A N 1
ATOM 4144 C CA . ASN A 1 513 ? 53.469 -8.305 -17.172 1 72.31 513 ASN A CA 1
ATOM 4145 C C . ASN A 1 513 ? 52.469 -7.188 -16.906 1 72.31 513 ASN A C 1
ATOM 4147 O O . ASN A 1 513 ? 52.75 -6.016 -17.141 1 72.31 513 ASN A O 1
ATOM 4151 N N . GLU A 1 514 ? 51.344 -7.598 -16.5 1 81.38 514 GLU A N 1
ATOM 4152 C CA . GLU A 1 514 ? 50.281 -6.598 -16.328 1 81.38 514 GLU A CA 1
ATOM 4153 C C . GLU A 1 514 ? 49.688 -6.672 -14.93 1 81.38 514 GLU A C 1
ATOM 4155 O O . GLU A 1 514 ? 49.438 -7.762 -14.398 1 81.38 514 GLU A O 1
ATOM 4160 N N . LEU A 1 515 ? 49.562 -5.449 -14.375 1 84.56 515 LEU A N 1
ATOM 4161 C CA . LEU A 1 515 ? 48.844 -5.281 -13.109 1 84.56 515 LEU A CA 1
ATOM 4162 C C . LEU A 1 515 ? 47.562 -4.473 -13.297 1 84.56 515 LEU A C 1
ATOM 4164 O O . LEU A 1 515 ? 47.5 -3.59 -14.156 1 84.56 515 LEU A O 1
ATOM 4168 N N . ILE A 1 516 ? 46.562 -4.789 -12.516 1 86.5 516 ILE A N 1
ATOM 4169 C CA . ILE A 1 516 ? 45.312 -4.062 -12.516 1 86.5 516 ILE A CA 1
ATOM 4170 C C . ILE A 1 516 ? 45.031 -3.482 -11.133 1 86.5 516 ILE A C 1
ATOM 4172 O O . ILE A 1 516 ? 45.219 -4.168 -10.117 1 86.5 516 ILE A O 1
ATOM 4176 N N . ILE A 1 517 ? 44.688 -2.178 -11.156 1 88.25 517 ILE A N 1
ATOM 4177 C CA . ILE A 1 517 ? 44.219 -1.523 -9.938 1 88.25 517 ILE A CA 1
ATOM 4178 C C . ILE A 1 517 ? 42.781 -1.059 -10.117 1 88.25 517 ILE A C 1
ATOM 4180 O O . ILE A 1 517 ? 42.469 -0.355 -11.086 1 88.25 517 ILE A O 1
ATOM 4184 N N . ILE A 1 518 ? 42.062 -1.417 -9.219 1 87.5 518 ILE A N 1
ATOM 4185 C CA . ILE A 1 518 ? 40.688 -0.975 -9.188 1 87.5 518 ILE A CA 1
ATOM 4186 C C . ILE A 1 518 ? 40.5 0.083 -8.102 1 87.5 518 ILE A C 1
ATOM 4188 O O . ILE A 1 518 ? 40.875 -0.132 -6.949 1 87.5 518 ILE A O 1
ATOM 4192 N N . LEU A 1 519 ? 39.969 1.214 -8.508 1 85.44 519 LEU A N 1
ATOM 4193 C CA . LEU A 1 519 ? 39.781 2.393 -7.664 1 85.44 519 LEU A CA 1
ATOM 4194 C C . LEU A 1 519 ? 38.312 2.695 -7.465 1 85.44 519 LEU A C 1
ATOM 4196 O O . LEU A 1 519 ? 37.719 3.43 -8.25 1 85.44 519 LEU A O 1
ATOM 4200 N N . PRO A 1 520 ? 37.844 2.215 -6.441 1 80.5 520 PRO A N 1
ATOM 4201 C CA . PRO A 1 520 ? 36.438 2.576 -6.145 1 80.5 520 PRO A CA 1
ATOM 4202 C C . PRO A 1 520 ? 36.312 4.035 -5.715 1 80.5 520 PRO A C 1
ATOM 4204 O O . PRO A 1 520 ? 37.219 4.594 -5.086 1 80.5 520 PRO A O 1
ATOM 4207 N N . HIS A 1 521 ? 35.25 4.727 -6.195 1 71.19 521 HIS A N 1
ATOM 4208 C CA . HIS A 1 521 ? 34.875 6.09 -5.852 1 71.19 521 HIS A CA 1
ATOM 4209 C C . HIS A 1 521 ? 35.844 7.102 -6.473 1 71.19 521 HIS A C 1
ATOM 4211 O O . HIS A 1 521 ? 36 8.203 -5.938 1 71.19 521 HIS A O 1
ATOM 4217 N N . ALA A 1 522 ? 36.406 6.578 -7.609 1 75.75 522 ALA A N 1
ATOM 4218 C CA . ALA A 1 522 ? 37.312 7.473 -8.336 1 75.75 522 ALA A CA 1
ATOM 4219 C C . ALA A 1 522 ? 36.781 7.742 -9.742 1 75.75 522 ALA A C 1
ATOM 4221 O O . ALA A 1 522 ? 36.469 6.809 -10.484 1 75.75 522 ALA A O 1
ATOM 4222 N N . SER A 1 523 ? 36.688 8.984 -9.984 1 74.81 523 SER A N 1
ATOM 4223 C CA . SER A 1 523 ? 36.406 9.406 -11.352 1 74.81 523 SER A CA 1
ATOM 4224 C C . SER A 1 523 ? 37.625 9.305 -12.242 1 74.81 523 SER A C 1
ATOM 4226 O O . SER A 1 523 ? 38.719 8.938 -11.773 1 74.81 523 SER A O 1
ATOM 4228 N N . SER A 1 524 ? 37.344 9.656 -13.5 1 76.12 524 SER A N 1
ATOM 4229 C CA . SER A 1 524 ? 38.469 9.672 -14.422 1 76.12 524 SER A CA 1
ATOM 4230 C C . SER A 1 524 ? 39.562 10.656 -13.969 1 76.12 524 SER A C 1
ATOM 4232 O O . SER A 1 524 ? 40.75 10.391 -14.117 1 76.12 524 SER A O 1
ATOM 4234 N N . VAL A 1 525 ? 39.125 11.664 -13.359 1 73.56 525 VAL A N 1
ATOM 4235 C CA . VAL A 1 525 ? 40.062 12.68 -12.883 1 73.56 525 VAL A CA 1
ATOM 4236 C C . VAL A 1 525 ? 40.781 12.172 -11.633 1 73.56 525 VAL A C 1
ATOM 4238 O O . VAL A 1 525 ? 41.969 12.359 -11.484 1 73.56 525 VAL A O 1
ATOM 4241 N N . GLY A 1 526 ? 39.969 11.445 -10.828 1 76.56 526 GLY A N 1
ATOM 4242 C CA . GLY A 1 526 ? 40.562 10.836 -9.648 1 76.56 526 GLY A CA 1
ATOM 4243 C C . GLY A 1 526 ? 41.562 9.766 -9.984 1 76.56 526 GLY A C 1
ATOM 4244 O O . GLY A 1 526 ? 42.625 9.688 -9.352 1 76.56 526 GLY A O 1
ATOM 4245 N N . ALA A 1 527 ? 41.219 9.117 -10.914 1 83 527 ALA A N 1
ATOM 4246 C CA . ALA A 1 527 ? 42.125 8.047 -11.359 1 83 527 ALA A CA 1
ATOM 4247 C C . ALA A 1 527 ? 43.406 8.617 -11.938 1 83 527 ALA A C 1
ATOM 4249 O O . ALA A 1 527 ? 44.5 8.062 -11.719 1 83 527 ALA A O 1
ATOM 4250 N N . ALA A 1 528 ? 43.281 9.695 -12.633 1 80.38 528 ALA A N 1
ATOM 4251 C CA . ALA A 1 528 ? 44.469 10.352 -13.203 1 80.38 528 ALA A CA 1
ATOM 4252 C C . ALA A 1 528 ? 45.406 10.82 -12.109 1 80.38 528 ALA A C 1
ATOM 4254 O O . ALA A 1 528 ? 46.625 10.758 -12.266 1 80.38 528 ALA A O 1
ATOM 4255 N N . ARG A 1 529 ? 44.906 11.102 -11.047 1 79.62 529 ARG A N 1
ATOM 4256 C CA . ARG A 1 529 ? 45.719 11.508 -9.906 1 79.62 529 ARG A CA 1
ATOM 4257 C C . ARG A 1 529 ? 46.469 10.328 -9.32 1 79.62 529 ARG A C 1
ATOM 4259 O O . ARG A 1 529 ? 47.656 10.445 -8.961 1 79.62 529 ARG A O 1
ATOM 4266 N N . VAL A 1 530 ? 45.781 9.25 -9.305 1 83.75 530 VAL A N 1
ATOM 4267 C CA . VAL A 1 530 ? 46.406 8.039 -8.781 1 83.75 530 VAL A CA 1
ATOM 4268 C C . VAL A 1 530 ? 47.531 7.609 -9.711 1 83.75 530 VAL A C 1
ATOM 4270 O O . VAL A 1 530 ? 48.594 7.188 -9.242 1 83.75 530 VAL A O 1
ATOM 4273 N N . ILE A 1 531 ? 47.281 7.824 -10.906 1 84.94 531 ILE A N 1
ATOM 4274 C CA . ILE A 1 531 ? 48.281 7.488 -11.891 1 84.94 531 ILE A CA 1
ATOM 4275 C C . ILE A 1 531 ? 49.531 8.344 -11.656 1 84.94 531 ILE A C 1
ATOM 4277 O O . ILE A 1 531 ? 50.656 7.828 -11.672 1 84.94 531 ILE A O 1
ATOM 4281 N N . THR A 1 532 ? 49.312 9.617 -11.414 1 82.44 532 THR A N 1
ATOM 4282 C CA . THR A 1 532 ? 50.438 10.531 -11.164 1 82.44 532 THR A CA 1
ATOM 4283 C C . THR A 1 532 ? 51.188 10.117 -9.914 1 82.44 532 THR A C 1
ATOM 4285 O O . THR A 1 532 ? 52.438 10.164 -9.891 1 82.44 532 THR A O 1
ATOM 4288 N N . GLN A 1 533 ? 50.5 9.609 -8.969 1 81.88 533 GLN A N 1
ATOM 4289 C CA . GLN A 1 533 ? 51.125 9.164 -7.723 1 81.88 533 GLN A CA 1
ATOM 4290 C C . GLN A 1 533 ? 51.969 7.902 -7.941 1 81.88 533 GLN A C 1
ATOM 4292 O O . GLN A 1 533 ? 53.062 7.781 -7.41 1 81.88 533 GLN A O 1
ATOM 4297 N N . ILE A 1 534 ? 51.375 7.109 -8.68 1 83.44 534 ILE A N 1
ATOM 4298 C CA . ILE A 1 534 ? 52.031 5.848 -8.977 1 83.44 534 ILE A CA 1
ATOM 4299 C C . ILE A 1 534 ? 53.312 6.117 -9.766 1 83.44 534 ILE A C 1
ATOM 4301 O O . ILE A 1 534 ? 54.375 5.555 -9.453 1 83.44 534 ILE A O 1
ATOM 4305 N N . GLU A 1 535 ? 53.188 6.98 -10.695 1 81.56 535 GLU A N 1
ATOM 4306 C CA . GLU A 1 535 ? 54.344 7.324 -11.516 1 81.56 535 GLU A CA 1
ATOM 4307 C C . GLU A 1 535 ? 55.438 7.977 -10.688 1 81.56 535 GLU A C 1
ATOM 4309 O O . GLU A 1 535 ? 56.625 7.711 -10.891 1 81.56 535 GLU A O 1
ATOM 4314 N N . GLN A 1 536 ? 55.031 8.703 -9.82 1 80.19 536 GLN A N 1
ATOM 4315 C CA . GLN A 1 536 ? 55.969 9.367 -8.938 1 80.19 536 GLN A CA 1
ATOM 4316 C C . GLN A 1 536 ? 56.688 8.359 -8.047 1 80.19 536 GLN A C 1
ATOM 4318 O O . GLN A 1 536 ? 57.906 8.406 -7.898 1 80.19 536 GLN A O 1
ATOM 4323 N N . VAL A 1 537 ? 55.969 7.441 -7.469 1 80.12 537 VAL A N 1
ATOM 4324 C CA . VAL A 1 537 ? 56.5 6.465 -6.531 1 80.12 537 VAL A CA 1
ATOM 4325 C C . VAL A 1 537 ? 57.469 5.523 -7.266 1 80.12 537 VAL A C 1
ATOM 4327 O O . VAL A 1 537 ? 58.531 5.203 -6.762 1 80.12 537 VAL A O 1
ATOM 4330 N N . LEU A 1 538 ? 57.062 5.234 -8.398 1 81.19 538 LEU A N 1
ATOM 4331 C CA . LEU A 1 538 ? 57.875 4.32 -9.18 1 81.19 538 LEU A CA 1
ATOM 4332 C C . LEU A 1 538 ? 59.125 5.035 -9.727 1 81.19 538 LEU A C 1
ATOM 4334 O O . LEU A 1 538 ? 60.219 4.461 -9.773 1 81.19 538 LEU A O 1
ATOM 4338 N N . GLY A 1 539 ? 58.906 6.285 -10.156 1 80 539 GLY A N 1
ATOM 4339 C CA . GLY A 1 539 ? 60 7.098 -10.641 1 80 539 GLY A CA 1
ATOM 4340 C C . GLY A 1 539 ? 61.062 7.363 -9.578 1 80 539 GLY A C 1
ATOM 4341 O O . GLY A 1 539 ? 62.25 7.398 -9.883 1 80 539 GLY A O 1
ATOM 4342 N N . GLU A 1 540 ? 60.625 7.492 -8.453 1 77 540 GLU A N 1
ATOM 4343 C CA . GLU A 1 540 ? 61.562 7.766 -7.348 1 77 540 GLU A CA 1
ATOM 4344 C C . GLU A 1 540 ? 62.344 6.523 -6.977 1 77 540 GLU A C 1
ATOM 4346 O O . GLU A 1 540 ? 63.5 6.633 -6.543 1 77 540 GLU A O 1
ATOM 4351 N N . TRP A 1 541 ? 61.688 5.371 -7.082 1 77 541 TRP A N 1
ATOM 4352 C CA . TRP A 1 541 ? 62.344 4.109 -6.785 1 77 541 TRP A CA 1
ATOM 4353 C C . TRP A 1 541 ? 63.344 3.758 -7.883 1 77 541 TRP A C 1
ATOM 4355 O O . TRP A 1 541 ? 64.5 3.418 -7.594 1 77 541 TRP A O 1
ATOM 4365 N N . LYS A 1 542 ? 62.844 3.938 -9.141 1 79.25 542 LYS A N 1
ATOM 4366 C CA . LYS A 1 542 ? 63.688 3.617 -10.297 1 79.25 542 LYS A CA 1
ATOM 4367 C C . LYS A 1 542 ? 63.312 4.492 -11.492 1 79.25 542 LYS A C 1
ATOM 4369 O O . LYS A 1 542 ? 62.312 4.27 -12.141 1 79.25 542 LYS A O 1
ATOM 4374 N N . PRO A 1 543 ? 64.062 5.504 -11.664 1 74.69 543 PRO A N 1
ATOM 4375 C CA . PRO A 1 543 ? 63.781 6.484 -12.711 1 74.69 543 PRO A CA 1
ATOM 4376 C C . PRO A 1 543 ? 63.656 5.852 -14.094 1 74.69 543 PRO A C 1
ATOM 4378 O O . PRO A 1 543 ? 62.969 6.379 -14.961 1 74.69 543 PRO A O 1
ATOM 4381 N N . GLU A 1 544 ? 64.312 4.676 -14.367 1 71.88 544 GLU A N 1
ATOM 4382 C CA . GLU A 1 544 ? 64.312 4.051 -15.688 1 71.88 544 GLU A CA 1
ATOM 4383 C C . GLU A 1 544 ? 63.062 3.201 -15.914 1 71.88 544 GLU A C 1
ATOM 4385 O O . GLU A 1 544 ? 62.812 2.746 -17.031 1 71.88 544 GLU A O 1
ATOM 4390 N N . ILE A 1 545 ? 62.219 3.088 -14.93 1 69.88 545 ILE A N 1
ATOM 4391 C CA . ILE A 1 545 ? 61.062 2.234 -15.07 1 69.88 545 ILE A CA 1
ATOM 4392 C C . ILE A 1 545 ? 59.938 3.004 -15.773 1 69.88 545 ILE A C 1
ATOM 4394 O O . ILE A 1 545 ? 59.531 4.074 -15.312 1 69.88 545 ILE A O 1
ATOM 4398 N N . LYS A 1 546 ? 59.688 2.619 -16.969 1 72.44 546 LYS A N 1
ATOM 4399 C CA . LYS A 1 546 ? 58.594 3.168 -17.734 1 72.44 546 LYS A CA 1
ATOM 4400 C C . LYS A 1 546 ? 57.375 2.262 -17.656 1 72.44 546 LYS A C 1
ATOM 4402 O O . LYS A 1 546 ? 57.438 1.068 -17.953 1 72.44 546 LYS A O 1
ATOM 4407 N N . VAL A 1 547 ? 56.312 2.812 -17.062 1 74.94 547 VAL A N 1
ATOM 4408 C CA . VAL A 1 547 ? 55.062 2.045 -17 1 74.94 547 VAL A CA 1
ATOM 4409 C C . VAL A 1 547 ? 54 2.738 -17.828 1 74.94 547 VAL A C 1
ATOM 4411 O O . VAL A 1 547 ? 53.938 3.971 -17.875 1 74.94 547 VAL A O 1
ATOM 4414 N N . ASN A 1 548 ? 53.438 1.956 -18.703 1 80.5 548 ASN A N 1
ATOM 4415 C CA . ASN A 1 548 ? 52.25 2.428 -19.406 1 80.5 548 ASN A CA 1
ATOM 4416 C C . ASN A 1 548 ? 50.969 2.102 -18.641 1 80.5 548 ASN A C 1
ATOM 4418 O O . ASN A 1 548 ? 50.656 0.933 -18.391 1 80.5 548 ASN A O 1
ATOM 4422 N N . ILE A 1 549 ? 50.312 3.213 -18.234 1 84.94 549 ILE A N 1
ATOM 4423 C CA . ILE A 1 549 ? 49.125 3.014 -17.438 1 84.94 549 ILE A CA 1
ATOM 4424 C C . ILE A 1 549 ? 47.875 3.457 -18.25 1 84.94 549 ILE A C 1
ATOM 4426 O O . ILE A 1 549 ? 47.812 4.605 -18.688 1 84.94 549 ILE A O 1
ATOM 4430 N N . GLY A 1 550 ? 47 2.555 -18.516 1 86 550 GLY A N 1
ATOM 4431 C CA . GLY A 1 550 ? 45.688 2.84 -19.078 1 86 550 GLY A CA 1
ATOM 4432 C C . GLY A 1 550 ? 44.625 3.008 -18.016 1 86 550 GLY A C 1
ATOM 4433 O O . GLY A 1 550 ? 44.688 2.424 -16.938 1 86 550 GLY A O 1
ATOM 4434 N N . MET A 1 551 ? 43.688 3.887 -18.375 1 86.81 551 MET A N 1
ATOM 4435 C CA . MET A 1 551 ? 42.594 4.086 -17.438 1 86.81 551 MET A CA 1
ATOM 4436 C C . MET A 1 551 ? 41.25 3.939 -18.141 1 86.81 551 MET A C 1
ATOM 4438 O O . MET A 1 551 ? 41.125 4.266 -19.312 1 86.81 551 MET A O 1
ATOM 4442 N N . ALA A 1 552 ? 40.281 3.422 -17.391 1 85.12 552 ALA A N 1
ATOM 4443 C CA . ALA A 1 552 ? 38.906 3.312 -17.844 1 85.12 552 ALA A CA 1
ATOM 4444 C C . ALA A 1 552 ? 37.906 3.559 -16.703 1 85.12 552 ALA A C 1
ATOM 4446 O O . ALA A 1 552 ? 38.125 3.076 -15.586 1 85.12 552 ALA A O 1
ATOM 4447 N N . SER A 1 553 ? 37.062 4.371 -16.969 1 83.81 553 SER A N 1
ATOM 4448 C CA . SER A 1 553 ? 36 4.598 -15.992 1 83.81 553 SER A CA 1
ATOM 4449 C C . SER A 1 553 ? 34.812 3.695 -16.266 1 83.81 553 SER A C 1
ATOM 4451 O O . SER A 1 553 ? 34.406 3.525 -17.406 1 83.81 553 SER A O 1
ATOM 4453 N N . LEU A 1 554 ? 34.312 3.35 -15.297 1 78.12 554 LEU A N 1
ATOM 4454 C CA . LEU A 1 554 ? 33.25 2.365 -15.375 1 78.12 554 LEU A CA 1
ATOM 4455 C C . LEU A 1 554 ? 31.938 3.023 -15.797 1 78.12 554 LEU A C 1
ATOM 4457 O O . LEU A 1 554 ? 31.547 4.062 -15.258 1 78.12 554 LEU A O 1
ATOM 4461 N N . GLN A 1 555 ? 31.312 2.545 -16.797 1 69.88 555 GLN A N 1
ATOM 4462 C CA . GLN A 1 555 ? 29.969 2.904 -17.203 1 69.88 555 GLN A CA 1
ATOM 4463 C C . GLN A 1 555 ? 28.984 1.771 -16.906 1 69.88 555 GLN A C 1
ATOM 4465 O O . GLN A 1 555 ? 29.391 0.621 -16.734 1 69.88 555 GLN A O 1
ATOM 4470 N N . GLN A 1 556 ? 27.797 2.178 -16.938 1 67 556 GLN A N 1
ATOM 4471 C CA . GLN A 1 556 ? 26.734 1.3 -16.453 1 67 556 GLN A CA 1
ATOM 4472 C C . GLN A 1 556 ? 26.734 -0.033 -17.188 1 67 556 GLN A C 1
ATOM 4474 O O . GLN A 1 556 ? 26.484 -1.082 -16.594 1 67 556 GLN A O 1
ATOM 4479 N N . LEU A 1 557 ? 27.203 -0.084 -18.375 1 60.84 557 LEU A N 1
ATOM 4480 C CA . LEU A 1 557 ? 27.109 -1.289 -19.188 1 60.84 557 LEU A CA 1
ATOM 4481 C C . LEU A 1 557 ? 28.484 -1.942 -19.344 1 60.84 557 LEU A C 1
ATOM 4483 O O . LEU A 1 557 ? 28.609 -2.959 -20.031 1 60.84 557 LEU A O 1
ATOM 4487 N N . ASP A 1 558 ? 29.391 -1.665 -18.656 1 70.19 558 ASP A N 1
ATOM 4488 C CA . ASP A 1 558 ? 30.75 -2.158 -18.844 1 70.19 558 ASP A CA 1
ATOM 4489 C C . ASP A 1 558 ? 30.984 -3.459 -18.078 1 70.19 558 ASP A C 1
ATOM 4491 O O . ASP A 1 558 ? 30.5 -3.611 -16.953 1 70.19 558 ASP A O 1
ATOM 4495 N N . THR A 1 559 ? 31.672 -4.379 -18.719 1 65.12 559 THR A N 1
ATOM 4496 C CA . THR A 1 559 ? 32.281 -5.535 -18.062 1 65.12 559 THR A CA 1
ATOM 4497 C C . THR A 1 559 ? 33.75 -5.305 -17.781 1 65.12 559 THR A C 1
ATOM 4499 O O . THR A 1 559 ? 34.344 -4.344 -18.297 1 65.12 559 THR A O 1
ATOM 4502 N N . PHE A 1 560 ? 34.219 -6.246 -17.047 1 76.94 560 PHE A N 1
ATOM 4503 C CA . PHE A 1 560 ? 35.625 -6.16 -16.781 1 76.94 560 PHE A CA 1
ATOM 4504 C C . PHE A 1 560 ? 36.438 -6.199 -18.078 1 76.94 560 PHE A C 1
ATOM 4506 O O . PHE A 1 560 ? 37.375 -5.41 -18.266 1 76.94 560 PHE A O 1
ATOM 4513 N N . GLU A 1 561 ? 35.938 -7.012 -18.891 1 69.19 561 GLU A N 1
ATOM 4514 C CA . GLU A 1 561 ? 36.688 -7.16 -20.141 1 69.19 561 GLU A CA 1
ATOM 4515 C C . GLU A 1 561 ? 36.594 -5.891 -20.984 1 69.19 561 GLU A C 1
ATOM 4517 O O . GLU A 1 561 ? 37.594 -5.492 -21.609 1 69.19 561 GLU A O 1
ATOM 4522 N N . VAL A 1 562 ? 35.406 -5.359 -20.922 1 75.44 562 VAL A N 1
ATOM 4523 C CA . VAL A 1 562 ? 35.219 -4.113 -21.656 1 75.44 562 VAL A CA 1
ATOM 4524 C C . VAL A 1 562 ? 36.062 -3.012 -21.031 1 75.44 562 VAL A C 1
ATOM 4526 O O . VAL A 1 562 ? 36.688 -2.207 -21.734 1 75.44 562 VAL A O 1
ATOM 4529 N N . LEU A 1 563 ? 36.125 -3.074 -19.844 1 81.12 563 LEU A N 1
ATOM 4530 C CA . LEU A 1 563 ? 36.875 -2.078 -19.109 1 81.12 563 LEU A CA 1
ATOM 4531 C C . LEU A 1 563 ? 38.375 -2.23 -19.391 1 81.12 563 LEU A C 1
ATOM 4533 O O . LEU A 1 563 ? 39.094 -1.234 -19.547 1 81.12 563 LEU A O 1
ATOM 4537 N N . VAL A 1 564 ? 38.656 -3.402 -19.469 1 81.12 564 VAL A N 1
ATOM 4538 C CA . VAL A 1 564 ? 40.062 -3.676 -19.797 1 81.12 564 VAL A CA 1
ATOM 4539 C C . VAL A 1 564 ? 40.375 -3.199 -21.203 1 81.12 564 VAL A C 1
ATOM 4541 O O . VAL A 1 564 ? 41.406 -2.566 -21.453 1 81.12 564 VAL A O 1
ATOM 4544 N N . LYS A 1 565 ? 39.469 -3.51 -22.031 1 74.94 565 LYS A N 1
ATOM 4545 C CA . LYS A 1 565 ? 39.656 -3.078 -23.422 1 74.94 565 LYS A CA 1
ATOM 4546 C C . LYS A 1 565 ? 39.719 -1.557 -23.516 1 74.94 565 LYS A C 1
ATOM 4548 O O . LYS A 1 565 ? 40.562 -1.018 -24.234 1 74.94 565 LYS A O 1
ATOM 4553 N N . LYS A 1 566 ? 38.906 -0.983 -22.781 1 80.81 566 LYS A N 1
ATOM 4554 C CA . LYS A 1 566 ? 38.906 0.476 -22.734 1 80.81 566 LYS A CA 1
ATOM 4555 C C . LYS A 1 566 ? 40.25 1.003 -22.188 1 80.81 566 LYS A C 1
ATOM 4557 O O . LYS A 1 566 ? 40.781 1.984 -22.703 1 80.81 566 LYS A O 1
ATOM 4562 N N . ALA A 1 567 ? 40.625 0.33 -21.281 1 83.5 567 ALA A N 1
ATOM 4563 C CA . ALA A 1 567 ? 41.906 0.739 -20.656 1 83.5 567 ALA A CA 1
ATOM 4564 C C . ALA A 1 567 ? 43.062 0.502 -21.594 1 83.5 567 ALA A C 1
ATOM 4566 O O . ALA A 1 567 ? 44 1.316 -21.656 1 83.5 567 ALA A O 1
ATOM 4567 N N . VAL A 1 568 ? 42.938 -0.57 -22.281 1 77.12 568 VAL A N 1
ATOM 4568 C CA . VAL A 1 568 ? 44 -0.883 -23.25 1 77.12 568 VAL A CA 1
ATOM 4569 C C . VAL A 1 568 ? 44 0.169 -24.359 1 77.12 568 VAL A C 1
ATOM 4571 O O . VAL A 1 568 ? 45.062 0.641 -24.766 1 77.12 568 VAL A O 1
ATOM 4574 N N . ILE A 1 569 ? 42.844 0.474 -24.75 1 75.44 569 ILE A N 1
ATOM 4575 C CA . ILE A 1 569 ? 42.719 1.475 -25.797 1 75.44 569 ILE A CA 1
ATOM 4576 C C . ILE A 1 569 ? 43.281 2.809 -25.312 1 75.44 569 ILE A C 1
ATOM 4578 O O . ILE A 1 569 ? 44 3.496 -26.062 1 75.44 569 ILE A O 1
ATOM 4582 N N . ASN A 1 570 ? 42.969 3.053 -24.109 1 79.5 570 ASN A N 1
ATOM 4583 C CA . ASN A 1 570 ? 43.5 4.273 -23.5 1 79.5 570 ASN A CA 1
ATOM 4584 C C . ASN A 1 570 ? 45.031 4.262 -23.438 1 79.5 570 ASN A C 1
ATOM 4586 O O . ASN A 1 570 ? 45.656 5.277 -23.719 1 79.5 570 ASN A O 1
ATOM 4590 N N . GLN A 1 571 ? 45.406 3.16 -23.219 1 77.44 571 GLN A N 1
ATOM 4591 C CA . GLN A 1 571 ? 46.844 2.967 -23.156 1 77.44 571 GLN A CA 1
ATOM 4592 C C . GLN A 1 571 ? 47.5 3.148 -24.531 1 77.44 571 GLN A C 1
ATOM 4594 O O . GLN A 1 571 ? 48.531 3.807 -24.656 1 77.44 571 GLN A O 1
ATOM 4599 N N . LEU A 1 572 ? 46.844 2.535 -25.469 1 71.12 572 LEU A N 1
ATOM 4600 C CA . LEU A 1 572 ? 47.344 2.578 -26.828 1 71.12 572 LEU A CA 1
ATOM 4601 C C . LEU A 1 572 ? 47.281 3.99 -27.391 1 71.12 572 LEU A C 1
ATOM 4603 O O . LEU A 1 572 ? 48.188 4.438 -28.094 1 71.12 572 LEU A O 1
ATOM 4607 N N . ASN A 1 573 ? 46.281 4.637 -27.031 1 71.62 573 ASN A N 1
ATOM 4608 C CA . ASN A 1 573 ? 46.094 6.008 -27.5 1 71.62 573 ASN A CA 1
ATOM 4609 C C . ASN A 1 573 ? 47.156 6.938 -26.906 1 71.62 573 ASN A C 1
ATOM 4611 O O . ASN A 1 573 ? 47.656 7.84 -27.594 1 71.62 573 ASN A O 1
ATOM 4615 N N . LYS A 1 574 ? 47.469 6.582 -25.734 1 72.12 574 LYS A N 1
ATOM 4616 C CA . LYS A 1 574 ? 48.5 7.371 -25.062 1 72.12 574 LYS A CA 1
ATOM 4617 C C . LYS A 1 574 ? 49.875 7.086 -25.656 1 72.12 574 LYS A C 1
ATOM 4619 O O . LYS A 1 574 ? 50.688 8.008 -25.828 1 72.12 574 LYS A O 1
ATOM 4624 N N . ILE A 1 575 ? 49.938 5.879 -26.016 1 65 575 ILE A N 1
ATOM 4625 C CA . ILE A 1 575 ? 51.188 5.469 -26.641 1 65 575 ILE A CA 1
ATOM 4626 C C . ILE A 1 575 ? 51.281 6.051 -28.047 1 65 575 ILE A C 1
ATOM 4628 O O . ILE A 1 575 ? 52.312 6.539 -28.453 1 65 575 ILE A O 1
ATOM 4632 N N . LYS A 1 576 ? 50.25 6.047 -28.766 1 62.38 576 LYS A N 1
ATOM 4633 C CA . LYS A 1 576 ? 50.25 6.578 -30.125 1 62.38 576 LYS A CA 1
ATOM 4634 C C . LYS A 1 576 ? 50.438 8.086 -30.125 1 62.38 576 LYS A C 1
ATOM 4636 O O . LYS A 1 576 ? 51.156 8.625 -30.984 1 62.38 576 LYS A O 1
ATOM 4641 N N . SER A 1 577 ? 49.812 8.523 -29.266 1 59.69 577 SER A N 1
ATOM 4642 C CA . SER A 1 577 ? 49.938 9.977 -29.172 1 59.69 577 SER A CA 1
ATOM 4643 C C . SER A 1 577 ? 51.344 10.391 -28.766 1 59.69 577 SER A C 1
ATOM 4645 O O . SER A 1 577 ? 51.844 11.406 -29.234 1 59.69 577 SER A O 1
ATOM 4647 N N . GLN A 1 578 ? 51.781 9.516 -28.062 1 58.22 578 GLN A N 1
ATOM 4648 C CA . GLN A 1 578 ? 53.188 9.758 -27.688 1 58.22 578 GLN A CA 1
ATOM 4649 C C . GLN A 1 578 ? 54.125 9.422 -28.828 1 58.22 578 GLN A C 1
ATOM 4651 O O . GLN A 1 578 ? 55.156 10.07 -29 1 58.22 578 GLN A O 1
ATOM 4656 N N . GLU A 1 579 ? 53.656 8.406 -29.578 1 53.53 579 GLU A N 1
ATOM 4657 C CA . GLU A 1 579 ? 54.469 8.062 -30.734 1 53.53 579 GLU A CA 1
ATOM 4658 C C . GLU A 1 579 ? 54.312 9.078 -31.859 1 53.53 579 GLU A C 1
ATOM 4660 O O . GLU A 1 579 ? 55.25 9.383 -32.594 1 53.53 579 GLU A O 1
ATOM 4665 N N . LYS A 1 580 ? 53.094 9.461 -32.031 1 53.88 580 LYS A N 1
ATOM 4666 C CA . LYS A 1 580 ? 52.906 10.477 -33.062 1 53.88 580 LYS A CA 1
ATOM 4667 C C . LYS A 1 580 ? 53.656 11.75 -32.75 1 53.88 580 LYS A C 1
ATOM 4669 O O . LYS A 1 580 ? 54.125 12.453 -33.625 1 53.88 580 LYS A O 1
ATOM 4674 N N . SER A 1 581 ? 53.562 11.867 -31.5 1 49.41 581 SER A N 1
ATOM 4675 C CA . SER A 1 581 ? 54.281 13.07 -31.141 1 49.41 581 SER A CA 1
ATOM 4676 C C . SER A 1 581 ? 55.781 12.875 -31.344 1 49.41 581 SER A C 1
ATOM 4678 O O . SER A 1 581 ? 56.531 13.844 -31.516 1 49.41 581 SER A O 1
ATOM 4680 N N . ASN A 1 582 ? 55.969 11.547 -31.328 1 44.47 582 ASN A N 1
ATOM 4681 C CA . ASN A 1 582 ? 57.375 11.297 -31.562 1 44.47 582 ASN A CA 1
ATOM 4682 C C . ASN A 1 582 ? 57.656 11.016 -33.031 1 44.47 582 ASN A C 1
ATOM 4684 O O . ASN A 1 582 ? 58.781 10.641 -33.406 1 44.47 582 ASN A O 1
ATOM 4688 N N . SER A 1 583 ? 56.469 10.734 -33.719 1 43.59 583 SER A N 1
ATOM 4689 C CA . SER A 1 583 ? 56.844 10.523 -35.094 1 43.59 583 SER A CA 1
ATOM 4690 C C . SER A 1 583 ? 57.438 11.797 -35.719 1 43.59 583 SER A C 1
ATOM 4692 O O . SER A 1 583 ? 56.781 12.844 -35.688 1 43.59 583 SER A O 1
ATOM 4694 N N . PRO A 1 584 ? 58.406 11.812 -35.969 1 40.22 584 PRO A N 1
ATOM 4695 C CA . PRO A 1 584 ? 59.094 12.891 -36.656 1 40.22 584 PRO A CA 1
ATOM 4696 C C . PRO A 1 584 ? 58.469 13.227 -38 1 40.22 584 PRO A C 1
ATOM 4698 O O . PRO A 1 584 ? 57.906 12.344 -38.656 1 40.22 584 PRO A O 1
ATOM 4701 N N . ASP A 1 585 ? 57.781 14.297 -38.188 1 36.78 585 ASP A N 1
ATOM 4702 C CA . ASP A 1 585 ? 57.594 14.867 -39.531 1 36.78 585 ASP A CA 1
ATOM 4703 C C . ASP A 1 585 ? 58.812 14.578 -40.406 1 36.78 585 ASP A C 1
ATOM 4705 O O . ASP A 1 585 ? 59.938 14.969 -40.094 1 36.78 585 ASP A O 1
ATOM 4709 N N . GLU A 1 586 ? 58.844 13.414 -40.906 1 29.95 586 GLU A N 1
ATOM 4710 C CA . GLU A 1 586 ? 59.719 13.336 -42.062 1 29.95 586 GLU A CA 1
ATOM 4711 C C . GLU A 1 586 ? 59.375 14.406 -43.094 1 29.95 586 GLU A C 1
ATOM 4713 O O . GLU A 1 586 ? 58.281 14.406 -43.656 1 29.95 586 GLU A O 1
ATOM 4718 N N . ASN A 1 587 ? 59.906 15.625 -42.844 1 25.3 587 ASN A N 1
ATOM 4719 C CA . ASN A 1 587 ? 60.469 16.297 -44 1 25.3 587 ASN A CA 1
ATOM 4720 C C . ASN A 1 587 ? 61.625 15.492 -44.625 1 25.3 587 ASN A C 1
ATOM 4722 O O . ASN A 1 587 ? 62.469 14.984 -43.875 1 25.3 587 ASN A O 1
ATOM 4726 N N . MET B 1 1 ? 33.156 36.281 26.031 1 20.03 1 MET B N 1
ATOM 4727 C CA . MET B 1 1 ? 32.188 36.719 25.031 1 20.03 1 MET B CA 1
ATOM 4728 C C . MET B 1 1 ? 30.875 35.938 25.203 1 20.03 1 MET B C 1
ATOM 4730 O O . MET B 1 1 ? 30.875 34.688 25.203 1 20.03 1 MET B O 1
ATOM 4734 N N . THR B 1 2 ? 30 36.375 26.031 1 24.44 2 THR B N 1
ATOM 4735 C CA . THR B 1 2 ? 28.75 35.75 26.484 1 24.44 2 THR B CA 1
ATOM 4736 C C . THR B 1 2 ? 27.938 35.25 25.312 1 24.44 2 THR B C 1
ATOM 4738 O O . THR B 1 2 ? 27.672 35.969 24.359 1 24.44 2 THR B O 1
ATOM 4741 N N . THR B 1 3 ? 28.094 34.062 24.875 1 31.34 3 THR B N 1
ATOM 4742 C CA . THR B 1 3 ? 27.281 33.406 23.875 1 31.34 3 THR B CA 1
ATOM 4743 C C . THR B 1 3 ? 25.812 33.781 24.031 1 31.34 3 THR B C 1
ATOM 4745 O O . THR B 1 3 ? 25.188 33.469 25.047 1 31.34 3 THR B O 1
ATOM 4748 N N . ALA B 1 4 ? 25.422 34.938 23.688 1 36.28 4 ALA B N 1
ATOM 4749 C CA . ALA B 1 4 ? 24.062 35.438 23.75 1 36.28 4 ALA B CA 1
ATOM 4750 C C . ALA B 1 4 ? 23.062 34.375 23.312 1 36.28 4 ALA B C 1
ATOM 4752 O O . ALA B 1 4 ? 23.047 33.969 22.156 1 36.28 4 ALA B O 1
ATOM 4753 N N . ALA B 1 5 ? 22.828 33.469 24.078 1 39.31 5 ALA B N 1
ATOM 4754 C CA . ALA B 1 5 ? 21.688 32.594 23.953 1 39.31 5 ALA B CA 1
ATOM 4755 C C . ALA B 1 5 ? 20.469 33.312 23.391 1 39.31 5 ALA B C 1
ATOM 4757 O O . ALA B 1 5 ? 20.031 34.312 23.984 1 39.31 5 ALA B O 1
ATOM 4758 N N . PHE B 1 6 ? 20.328 33.469 22.141 1 46.72 6 PHE B N 1
ATOM 4759 C CA . PHE B 1 6 ? 19.219 34.125 21.469 1 46.72 6 PHE B CA 1
ATOM 4760 C C . PHE B 1 6 ? 17.891 33.781 22.125 1 46.72 6 PHE B C 1
ATOM 4762 O O . PHE B 1 6 ? 17.531 32.594 22.25 1 46.72 6 PHE B O 1
ATOM 4769 N N . ALA B 1 7 ? 17.5 34.562 23.094 1 52.38 7 ALA B N 1
ATOM 4770 C CA . ALA B 1 7 ? 16.344 34.406 23.969 1 52.38 7 ALA B CA 1
ATOM 4771 C C . ALA B 1 7 ? 15.055 34.312 23.156 1 52.38 7 ALA B C 1
ATOM 4773 O O . ALA B 1 7 ? 14.828 35.156 22.25 1 52.38 7 ALA B O 1
ATOM 4774 N N . GLN B 1 8 ? 14.328 33.188 23.031 1 68.75 8 GLN B N 1
ATOM 4775 C CA . GLN B 1 8 ? 12.961 33.031 22.547 1 68.75 8 GLN B CA 1
ATOM 4776 C C . GLN B 1 8 ? 12.055 34.125 23.125 1 68.75 8 GLN B C 1
ATOM 4778 O O . GLN B 1 8 ? 12.289 34.625 24.234 1 68.75 8 GLN B O 1
ATOM 4783 N N . PRO B 1 9 ? 11.227 34.719 22.172 1 81.81 9 PRO B N 1
ATOM 4784 C CA . PRO B 1 9 ? 10.305 35.719 22.703 1 81.81 9 PRO B CA 1
ATOM 4785 C C . PRO B 1 9 ? 9.578 35.25 23.969 1 81.81 9 PRO B C 1
ATOM 4787 O O . PRO B 1 9 ? 9.266 34.062 24.094 1 81.81 9 PRO B O 1
ATOM 4790 N N . SER B 1 10 ? 9.445 36.156 24.828 1 77.88 10 SER B N 1
ATOM 4791 C CA . SER B 1 10 ? 8.766 35.812 26.094 1 77.88 10 SER B CA 1
ATOM 4792 C C . SER B 1 10 ? 7.305 35.469 25.844 1 77.88 10 SER B C 1
ATOM 4794 O O . SER B 1 10 ? 6.668 36 24.938 1 77.88 10 SER B O 1
ATOM 4796 N N . GLN B 1 11 ? 6.863 34.625 26.672 1 81.44 11 GLN B N 1
ATOM 4797 C CA . GLN B 1 11 ? 5.465 34.219 26.594 1 81.44 11 GLN B CA 1
ATOM 4798 C C . GLN B 1 11 ? 4.531 35.406 26.828 1 81.44 11 GLN B C 1
ATOM 4800 O O . GLN B 1 11 ? 3.453 35.469 26.234 1 81.44 11 GLN B O 1
ATOM 4805 N N . ARG B 1 12 ? 4.949 36.281 27.672 1 82.12 12 ARG B N 1
ATOM 4806 C CA . ARG B 1 12 ? 4.164 37.469 27.938 1 82.12 12 ARG B CA 1
ATOM 4807 C C . ARG B 1 12 ? 3.959 38.281 26.656 1 82.12 12 ARG B C 1
ATOM 4809 O O . ARG B 1 12 ? 2.854 38.75 26.391 1 82.12 12 ARG B O 1
ATOM 4816 N N . LEU B 1 13 ? 4.938 38.406 25.906 1 86.69 13 LEU B N 1
ATOM 4817 C CA . LEU B 1 13 ? 4.855 39.156 24.656 1 86.69 13 LEU B CA 1
ATOM 4818 C C . LEU B 1 13 ? 3.965 38.438 23.656 1 86.69 13 LEU B C 1
ATOM 4820 O O . LEU B 1 13 ? 3.127 39.062 23 1 86.69 13 LEU B O 1
ATOM 4824 N N . LEU B 1 14 ? 4.059 37.188 23.578 1 86.75 14 LEU B N 1
ATOM 4825 C CA . LEU B 1 14 ? 3.34 36.406 22.578 1 86.75 14 LEU B CA 1
ATOM 4826 C C . LEU B 1 14 ? 1.842 36.406 22.859 1 86.75 14 LEU B C 1
ATOM 4828 O O . LEU B 1 14 ? 1.031 36.281 21.953 1 86.75 14 LEU B O 1
ATOM 4832 N N . LEU B 1 15 ? 1.503 36.625 24.125 1 82.69 15 LEU B N 1
ATOM 4833 C CA . LEU B 1 15 ? 0.099 36.562 24.516 1 82.69 15 LEU B CA 1
ATOM 4834 C C . LEU B 1 15 ? -0.46 37.969 24.734 1 82.69 15 LEU B C 1
ATOM 4836 O O . LEU B 1 15 ? -1.61 38.125 25.156 1 82.69 15 LEU B O 1
ATOM 4840 N N . SER B 1 16 ? 0.345 38.906 24.406 1 85.88 16 SER B N 1
ATOM 4841 C CA . SER B 1 16 ? -0.046 40.281 24.672 1 85.88 16 SER B CA 1
ATOM 4842 C C . SER B 1 16 ? -1.106 40.75 23.688 1 85.88 16 SER B C 1
ATOM 4844 O O . SER B 1 16 ? -1.052 40.438 22.5 1 85.88 16 SER B O 1
ATOM 4846 N N . ASP B 1 17 ? -2.068 41.562 24.109 1 82.62 17 ASP B N 1
ATOM 4847 C CA . ASP B 1 17 ? -3.088 42.156 23.266 1 82.62 17 ASP B CA 1
ATOM 4848 C C . ASP B 1 17 ? -2.475 43.188 22.328 1 82.62 17 ASP B C 1
ATOM 4850 O O . ASP B 1 17 ? -3.049 43.5 21.281 1 82.62 17 ASP B O 1
ATOM 4854 N N . ASP B 1 18 ? -1.35 43.688 22.703 1 89.5 18 ASP B N 1
ATOM 4855 C CA . ASP B 1 18 ? -0.663 44.688 21.891 1 89.5 18 ASP B CA 1
ATOM 4856 C C . ASP B 1 18 ? 0.595 44.125 21.25 1 89.5 18 ASP B C 1
ATOM 4858 O O . ASP B 1 18 ? 1.634 44.781 21.203 1 89.5 18 ASP B O 1
ATOM 4862 N N . ILE B 1 19 ? 0.49 42.938 20.828 1 90.62 19 ILE B N 1
ATOM 4863 C CA . ILE B 1 19 ? 1.657 42.219 20.328 1 90.62 19 ILE B CA 1
ATOM 4864 C C . ILE B 1 19 ? 2.27 42.969 19.156 1 90.62 19 ILE B C 1
ATOM 4866 O O . ILE B 1 19 ? 3.49 43 19 1 90.62 19 ILE B O 1
ATOM 4870 N N . ILE B 1 20 ? 1.478 43.656 18.359 1 93 20 ILE B N 1
ATOM 4871 C CA . ILE B 1 20 ? 1.978 44.344 17.188 1 93 20 ILE B CA 1
ATOM 4872 C C . ILE B 1 20 ? 2.85 45.531 17.625 1 93 20 ILE B C 1
ATOM 4874 O O . ILE B 1 20 ? 4.016 45.625 17.234 1 93 20 ILE B O 1
ATOM 4878 N N . ALA B 1 21 ? 2.352 46.344 18.531 1 93.12 21 ALA B N 1
ATOM 4879 C CA . ALA B 1 21 ? 3.066 47.531 18.984 1 93.12 21 ALA B CA 1
ATOM 4880 C C . ALA B 1 21 ? 4.316 47.156 19.766 1 93.12 21 ALA B C 1
ATOM 4882 O O . ALA B 1 21 ? 5.367 47.781 19.609 1 93.12 21 ALA B O 1
ATOM 4883 N N . GLU B 1 22 ? 4.188 46.188 20.547 1 93.12 22 GLU B N 1
ATOM 4884 C CA . GLU B 1 22 ? 5.32 45.781 21.375 1 93.12 22 GLU B CA 1
ATOM 4885 C C . GLU B 1 22 ? 6.422 45.156 20.516 1 93.12 22 GLU B C 1
ATOM 4887 O O . GLU B 1 22 ? 7.609 45.375 20.781 1 93.12 22 GLU B O 1
ATOM 4892 N N . THR B 1 23 ? 5.992 44.406 19.562 1 93.81 23 THR B N 1
ATOM 4893 C CA . THR B 1 23 ? 6.965 43.75 18.703 1 93.81 23 THR B CA 1
ATOM 4894 C C . THR B 1 23 ? 7.703 44.781 17.844 1 93.81 23 THR B C 1
ATOM 4896 O O . THR B 1 23 ? 8.898 44.625 17.578 1 93.81 23 THR B O 1
ATOM 4899 N N . GLN B 1 24 ? 7.055 45.812 17.391 1 93.12 24 GLN B N 1
ATOM 4900 C CA . GLN B 1 24 ? 7.641 46.812 16.5 1 93.12 24 GLN B CA 1
ATOM 4901 C C . GLN B 1 24 ? 8.734 47.594 17.203 1 93.12 24 GLN B C 1
ATOM 4903 O O . GLN B 1 24 ? 9.539 48.25 16.547 1 93.12 24 GLN B O 1
ATOM 4908 N N . GLN B 1 25 ? 8.883 47.469 18.5 1 92.19 25 GLN B N 1
ATOM 4909 C CA . GLN B 1 25 ? 9.906 48.188 19.266 1 92.19 25 GLN B CA 1
ATOM 4910 C C . GLN B 1 25 ? 11.164 47.344 19.406 1 92.19 25 GLN B C 1
ATOM 4912 O O . GLN B 1 25 ? 12.211 47.812 19.844 1 92.19 25 GLN B O 1
ATOM 4917 N N . LEU B 1 26 ? 11.086 46.156 18.953 1 93.38 26 LEU B N 1
ATOM 4918 C CA . LEU B 1 26 ? 12.211 45.219 19.078 1 93.38 26 LEU B CA 1
ATOM 4919 C C . LEU B 1 26 ? 13.148 45.344 17.891 1 93.38 26 LEU B C 1
ATOM 4921 O O . LEU B 1 26 ? 12.836 46.031 16.922 1 93.38 26 LEU B O 1
ATOM 4925 N N . SER B 1 27 ? 14.344 44.656 17.969 1 92.06 27 SER B N 1
ATOM 4926 C CA . SER B 1 27 ? 15.258 44.562 16.828 1 92.06 27 SER B CA 1
ATOM 4927 C C . SER B 1 27 ? 14.656 43.75 15.703 1 92.06 27 SER B C 1
ATOM 4929 O O . SER B 1 27 ? 13.695 43 15.906 1 92.06 27 SER B O 1
ATOM 4931 N N . ILE B 1 28 ? 15.148 43.875 14.523 1 93.12 28 ILE B N 1
ATOM 4932 C CA . ILE B 1 28 ? 14.641 43.156 13.359 1 93.12 28 ILE B CA 1
ATOM 4933 C C . ILE B 1 28 ? 14.68 41.656 13.617 1 93.12 28 ILE B C 1
ATOM 4935 O O . ILE B 1 28 ? 13.711 40.938 13.344 1 93.12 28 ILE B O 1
ATOM 4939 N N . ARG B 1 29 ? 15.711 41.188 14.164 1 90.94 29 ARG B N 1
ATOM 4940 C CA . ARG B 1 29 ? 15.859 39.781 14.445 1 90.94 29 ARG B CA 1
ATOM 4941 C C . ARG B 1 29 ? 14.812 39.312 15.453 1 90.94 29 ARG B C 1
ATOM 4943 O O . ARG B 1 29 ? 14.242 38.219 15.305 1 90.94 29 ARG B O 1
ATOM 4950 N N . GLU B 1 30 ? 14.641 40.094 16.422 1 92.31 30 GLU B N 1
ATOM 4951 C CA . GLU B 1 30 ? 13.656 39.75 17.438 1 92.31 30 GLU B CA 1
ATOM 4952 C C . GLU B 1 30 ? 12.242 39.781 16.875 1 92.31 30 GLU B C 1
ATOM 4954 O O . GLU B 1 30 ? 11.391 38.969 17.25 1 92.31 30 GLU B O 1
ATOM 4959 N N . GLN B 1 31 ? 11.953 40.719 16 1 95 31 GLN B N 1
ATOM 4960 C CA . GLN B 1 31 ? 10.656 40.781 15.336 1 95 31 GLN B CA 1
ATOM 4961 C C . GLN B 1 31 ? 10.398 39.531 14.523 1 95 31 GLN B C 1
ATOM 4963 O O . GLN B 1 31 ? 9.305 38.938 14.578 1 95 31 GLN B O 1
ATOM 4968 N N . LEU B 1 32 ? 11.398 39.094 13.836 1 95.38 32 LEU B N 1
ATOM 4969 C CA . LEU B 1 32 ? 11.281 37.875 13.031 1 95.38 32 LEU B CA 1
ATOM 4970 C C . LEU B 1 32 ? 11.062 36.656 13.914 1 95.38 32 LEU B C 1
ATOM 4972 O O . LEU B 1 32 ? 10.344 35.75 13.539 1 95.38 32 LEU B O 1
ATOM 4976 N N . ASP B 1 33 ? 11.664 36.656 15.07 1 92.5 33 ASP B N 1
ATOM 4977 C CA . ASP B 1 33 ? 11.461 35.562 16.031 1 92.5 33 ASP B CA 1
ATOM 4978 C C . ASP B 1 33 ? 10.016 35.531 16.516 1 92.5 33 ASP B C 1
ATOM 4980 O O . ASP B 1 33 ? 9.43 34.469 16.656 1 92.5 33 ASP B O 1
ATOM 4984 N N . VAL B 1 34 ? 9.5 36.688 16.766 1 93.5 34 VAL B N 1
ATOM 4985 C CA . VAL B 1 34 ? 8.102 36.781 17.172 1 93.5 34 VAL B CA 1
ATOM 4986 C C . VAL B 1 34 ? 7.195 36.281 16.062 1 93.5 34 VAL B C 1
ATOM 4988 O O . VAL B 1 34 ? 6.281 35.469 16.297 1 93.5 34 VAL B O 1
ATOM 4991 N N . ILE B 1 35 ? 7.441 36.719 14.836 1 95.12 35 ILE B N 1
ATOM 4992 C CA . ILE B 1 35 ? 6.641 36.344 13.688 1 95.12 35 ILE B CA 1
ATOM 4993 C C . ILE B 1 35 ? 6.684 34.812 13.531 1 95.12 35 ILE B C 1
ATOM 4995 O O . ILE B 1 35 ? 5.66 34.188 13.273 1 95.12 35 ILE B O 1
ATOM 4999 N N . ASN B 1 36 ? 7.801 34.188 13.68 1 92.81 36 ASN B N 1
ATOM 5000 C CA . ASN B 1 36 ? 7.934 32.75 13.609 1 92.81 36 ASN B CA 1
ATOM 5001 C C . ASN B 1 36 ? 7.012 32.062 14.602 1 92.81 36 ASN B C 1
ATOM 5003 O O . ASN B 1 36 ? 6.387 31.047 14.273 1 92.81 36 ASN B O 1
ATOM 5007 N N . ASN B 1 37 ? 6.941 32.562 15.75 1 89.12 37 ASN B N 1
ATOM 5008 C CA . ASN B 1 37 ? 6.184 31.922 16.812 1 89.12 37 ASN B CA 1
ATOM 5009 C C . ASN B 1 37 ? 4.68 32.125 16.625 1 89.12 37 ASN B C 1
ATOM 5011 O O . ASN B 1 37 ? 3.889 31.25 17 1 89.12 37 ASN B O 1
ATOM 5015 N N . ILE B 1 38 ? 4.305 33.219 16.016 1 90.88 38 ILE B N 1
ATOM 5016 C CA . ILE B 1 38 ? 2.877 33.5 16.031 1 90.88 38 ILE B CA 1
ATOM 5017 C C . ILE B 1 38 ? 2.279 33.219 14.656 1 90.88 38 ILE B C 1
ATOM 5019 O O . ILE B 1 38 ? 1.058 33.219 14.492 1 90.88 38 ILE B O 1
ATOM 5023 N N . ASN B 1 39 ? 3.078 32.906 13.695 1 91.56 39 ASN B N 1
ATOM 5024 C CA . ASN B 1 39 ? 2.625 32.75 12.312 1 91.56 39 ASN B CA 1
ATOM 5025 C C . ASN B 1 39 ? 1.513 31.703 12.203 1 91.56 39 ASN B C 1
ATOM 5027 O O . ASN B 1 39 ? 0.542 31.906 11.477 1 91.56 39 ASN B O 1
ATOM 5031 N N . THR B 1 40 ? 1.615 30.594 12.984 1 88.75 40 THR B N 1
ATOM 5032 C CA . THR B 1 40 ? 0.628 29.516 12.906 1 88.75 40 THR B CA 1
ATOM 5033 C C . THR B 1 40 ? -0.415 29.672 14.008 1 88.75 40 THR B C 1
ATOM 5035 O O . THR B 1 40 ? -1.415 28.953 14.023 1 88.75 40 THR B O 1
ATOM 5038 N N . GLN B 1 41 ? -0.211 30.547 14.875 1 88.69 41 GLN B N 1
ATOM 5039 C CA . GLN B 1 41 ? -1.08 30.656 16.047 1 88.69 41 GLN B CA 1
ATOM 5040 C C . GLN B 1 41 ? -1.949 31.906 15.977 1 88.69 41 GLN B C 1
ATOM 5042 O O . GLN B 1 41 ? -3.092 31.906 16.438 1 88.69 41 GLN B O 1
ATOM 5047 N N . SER B 1 42 ? -1.385 32.938 15.477 1 89.25 42 SER B N 1
ATOM 5048 C CA . SER B 1 42 ? -2.045 34.219 15.195 1 89.25 42 SER B CA 1
ATOM 5049 C C . SER B 1 42 ? -1.613 34.781 13.844 1 89.25 42 SER B C 1
ATOM 5051 O O . SER B 1 42 ? -0.877 35.75 13.781 1 89.25 42 SER B O 1
ATOM 5053 N N . SER B 1 43 ? -2.16 34.156 12.844 1 90.5 43 SER B N 1
ATOM 5054 C CA . SER B 1 43 ? -1.666 34.375 11.492 1 90.5 43 SER B CA 1
ATOM 5055 C C . SER B 1 43 ? -1.949 35.812 11.031 1 90.5 43 SER B C 1
ATOM 5057 O O . SER B 1 43 ? -1.165 36.406 10.281 1 90.5 43 SER B O 1
ATOM 5059 N N . ALA B 1 44 ? -3.023 36.375 11.461 1 89.31 44 ALA B N 1
ATOM 5060 C CA . ALA B 1 44 ? -3.359 37.75 11.07 1 89.31 44 ALA B CA 1
ATOM 5061 C C . ALA B 1 44 ? -2.371 38.75 11.664 1 89.31 44 ALA B C 1
ATOM 5063 O O . ALA B 1 44 ? -1.959 39.688 10.992 1 89.31 44 ALA B O 1
ATOM 5064 N N . ASP B 1 45 ? -2.029 38.562 12.93 1 91.44 45 ASP B N 1
ATOM 5065 C CA . ASP B 1 45 ? -1.03 39.406 13.562 1 91.44 45 ASP B CA 1
ATOM 5066 C C . ASP B 1 45 ? 0.327 39.281 12.875 1 91.44 45 ASP B C 1
ATOM 5068 O O . ASP B 1 45 ? 1.031 40.281 12.68 1 91.44 45 ASP B O 1
ATOM 5072 N N . ALA B 1 46 ? 0.641 38.031 12.602 1 94.06 46 ALA B N 1
ATOM 5073 C CA . ALA B 1 46 ? 1.896 37.781 11.898 1 94.06 46 ALA B CA 1
ATOM 5074 C C . ALA B 1 46 ? 1.911 38.5 10.547 1 94.06 46 ALA B C 1
ATOM 5076 O O . ALA B 1 46 ? 2.93 39.094 10.156 1 94.06 46 ALA B O 1
ATOM 5077 N N . LYS B 1 47 ? 0.825 38.438 9.852 1 94.44 47 LYS B N 1
ATOM 5078 C CA . LYS B 1 47 ? 0.725 39.125 8.555 1 94.44 47 LYS B CA 1
ATOM 5079 C C . LYS B 1 47 ? 0.953 40.625 8.695 1 94.44 47 LYS B C 1
ATOM 5081 O O . LYS B 1 47 ? 1.675 41.219 7.895 1 94.44 47 LYS B O 1
ATOM 5086 N N . THR B 1 48 ? 0.363 41.25 9.688 1 94.81 48 THR B N 1
ATOM 5087 C CA . THR B 1 48 ? 0.52 42.656 9.93 1 94.81 48 THR B CA 1
ATOM 5088 C C . THR B 1 48 ? 1.986 43.031 10.156 1 94.81 48 THR B C 1
ATOM 5090 O O . THR B 1 48 ? 2.486 44 9.617 1 94.81 48 THR B O 1
ATOM 5093 N N . LEU B 1 49 ? 2.617 42.219 10.984 1 96.5 49 LEU B N 1
ATOM 5094 C CA . LEU B 1 49 ? 4.027 42.438 11.281 1 96.5 49 LEU B CA 1
ATOM 5095 C C . LEU B 1 49 ? 4.887 42.25 10.039 1 96.5 49 LEU B C 1
ATOM 5097 O O . LEU B 1 49 ? 5.828 43 9.797 1 96.5 49 LEU B O 1
ATOM 5101 N N . ILE B 1 50 ? 4.551 41.25 9.258 1 97.62 50 ILE B N 1
ATOM 5102 C CA . ILE B 1 50 ? 5.277 40.969 8.023 1 97.62 50 ILE B CA 1
ATOM 5103 C C . ILE B 1 50 ? 5.125 42.125 7.055 1 97.62 50 ILE B C 1
ATOM 5105 O O . ILE B 1 50 ? 6.117 42.625 6.5 1 97.62 50 ILE B O 1
ATOM 5109 N N . ASP B 1 51 ? 3.93 42.625 6.867 1 96.62 51 ASP B N 1
ATOM 5110 C CA . ASP B 1 51 ? 3.664 43.75 5.98 1 96.62 51 ASP B CA 1
ATOM 5111 C C . ASP B 1 51 ? 4.445 44.969 6.414 1 96.62 51 ASP B C 1
ATOM 5113 O O . ASP B 1 51 ? 5 45.688 5.582 1 96.62 51 ASP B O 1
ATOM 5117 N N . SER B 1 52 ? 4.441 45.219 7.664 1 96.38 52 SER B N 1
ATOM 5118 C CA . SER B 1 52 ? 5.16 46.344 8.203 1 96.38 52 SER B CA 1
ATOM 5119 C C . SER B 1 52 ? 6.656 46.25 7.914 1 96.38 52 SER B C 1
ATOM 5121 O O . SER B 1 52 ? 7.281 47.219 7.504 1 96.38 52 SER B O 1
ATOM 5123 N N . LEU B 1 53 ? 7.25 45.094 8.172 1 96.5 53 LEU B N 1
ATOM 5124 C CA . LEU B 1 53 ? 8.68 44.875 7.938 1 96.5 53 LEU B CA 1
ATOM 5125 C C . LEU B 1 53 ? 9.008 44.969 6.453 1 96.5 53 LEU B C 1
ATOM 5127 O O . LEU B 1 53 ? 10.086 45.438 6.078 1 96.5 53 LEU B O 1
ATOM 5131 N N . GLU B 1 54 ? 8.156 44.469 5.637 1 96.81 54 GLU B N 1
ATOM 5132 C CA . GLU B 1 54 ? 8.375 44.562 4.195 1 96.81 54 GLU B CA 1
ATOM 5133 C C . GLU B 1 54 ? 8.352 46 3.717 1 96.81 54 GLU B C 1
ATOM 5135 O O . GLU B 1 54 ? 9.125 46.375 2.842 1 96.81 54 GLU B O 1
ATOM 5140 N N . GLN B 1 55 ? 7.434 46.812 4.27 1 95.31 55 GLN B N 1
ATOM 5141 C CA . GLN B 1 55 ? 7.41 48.219 3.949 1 95.31 55 GLN B CA 1
ATOM 5142 C C . GLN B 1 55 ? 8.695 48.906 4.398 1 95.31 55 GLN B C 1
ATOM 5144 O O . GLN B 1 55 ? 9.227 49.781 3.689 1 95.31 55 GLN B O 1
ATOM 5149 N N . GLN B 1 56 ? 9.156 48.562 5.543 1 94.38 56 GLN B N 1
ATOM 5150 C CA . GLN B 1 56 ? 10.414 49.094 6.043 1 94.38 56 GLN B CA 1
ATOM 5151 C C . GLN B 1 56 ? 11.578 48.688 5.133 1 94.38 56 GLN B C 1
ATOM 5153 O O . GLN B 1 56 ? 12.484 49.5 4.891 1 94.38 56 GLN B O 1
ATOM 5158 N N . HIS B 1 57 ? 11.594 47.469 4.762 1 94.31 57 HIS B N 1
ATOM 5159 C CA . HIS B 1 57 ? 12.648 46.969 3.893 1 94.31 57 HIS B CA 1
ATOM 5160 C C . HIS B 1 57 ? 12.727 47.75 2.598 1 94.31 57 HIS B C 1
ATOM 5162 O O . HIS B 1 57 ? 13.82 47.969 2.055 1 94.31 57 HIS B O 1
ATOM 5168 N N . VAL B 1 58 ? 11.609 48.219 2.059 1 93.25 58 VAL B N 1
ATOM 5169 C CA . VAL B 1 58 ? 11.562 49 0.838 1 93.25 58 VAL B CA 1
ATOM 5170 C C . VAL B 1 58 ? 12.227 50.375 1.084 1 93.25 58 VAL B C 1
ATOM 5172 O O . VAL B 1 58 ? 12.93 50.875 0.219 1 93.25 58 VAL B O 1
ATOM 5175 N N . LYS B 1 59 ? 12.047 50.938 2.217 1 93.31 59 LYS B N 1
ATOM 5176 C CA . LYS B 1 59 ? 12.602 52.25 2.562 1 93.31 59 LYS B CA 1
ATOM 5177 C C . LYS B 1 59 ? 14.07 52.125 2.965 1 93.31 59 LYS B C 1
ATOM 5179 O O . LYS B 1 59 ? 14.906 52.906 2.521 1 93.31 59 LYS B O 1
ATOM 5184 N N . GLN B 1 60 ? 14.336 51.156 3.83 1 93.56 60 GLN B N 1
ATOM 5185 C CA . GLN B 1 60 ? 15.68 50.844 4.301 1 93.56 60 GLN B CA 1
ATOM 5186 C C . GLN B 1 60 ? 15.953 49.344 4.207 1 93.56 60 GLN B C 1
ATOM 5188 O O . GLN B 1 60 ? 15.609 48.594 5.109 1 93.56 60 GLN B O 1
ATOM 5193 N N . PRO B 1 61 ? 16.656 49 3.23 1 92.75 61 PRO B N 1
ATOM 5194 C CA . PRO B 1 61 ? 16.844 47.562 2.967 1 92.75 61 PRO B CA 1
ATOM 5195 C C . PRO B 1 61 ? 17.469 46.812 4.148 1 92.75 61 PRO B C 1
ATOM 5197 O O . PRO B 1 61 ? 18.438 47.312 4.742 1 92.75 61 PRO B O 1
ATOM 5200 N N . LEU B 1 62 ? 16.875 45.719 4.484 1 94.88 62 LEU B N 1
ATOM 5201 C CA . LEU B 1 62 ? 17.375 44.812 5.527 1 94.88 62 LEU B CA 1
ATOM 5202 C C . LEU B 1 62 ? 18.609 44.062 5.043 1 94.88 62 LEU B C 1
ATOM 5204 O O . LEU B 1 62 ? 18.859 44 3.842 1 94.88 62 LEU B O 1
ATOM 5208 N N . ALA B 1 63 ? 19.328 43.531 6.082 1 93.5 63 ALA B N 1
ATOM 5209 C CA . ALA B 1 63 ? 20.406 42.625 5.727 1 93.5 63 ALA B CA 1
ATOM 5210 C C . ALA B 1 63 ? 19.859 41.438 4.941 1 93.5 63 ALA B C 1
ATOM 5212 O O . ALA B 1 63 ? 18.734 41 5.164 1 93.5 63 ALA B O 1
ATOM 5213 N N . ASN B 1 64 ? 20.656 40.875 4.066 1 93 64 ASN B N 1
ATOM 5214 C CA . ASN B 1 64 ? 20.25 39.781 3.203 1 93 64 ASN B CA 1
ATOM 5215 C C . ASN B 1 64 ? 19.672 38.625 4.008 1 93 64 ASN B C 1
ATOM 5217 O O . ASN B 1 64 ? 18.656 38.031 3.617 1 93 64 ASN B O 1
ATOM 5221 N N . ILE B 1 65 ? 20.266 38.344 5.098 1 94.25 65 ILE B N 1
ATOM 5222 C CA . ILE B 1 65 ? 19.828 37.188 5.906 1 94.25 65 ILE B CA 1
ATOM 5223 C C . ILE B 1 65 ? 18.453 37.469 6.492 1 94.25 65 ILE B C 1
ATOM 5225 O O . ILE B 1 65 ? 17.609 36.594 6.547 1 94.25 65 ILE B O 1
ATOM 5229 N N . ASP B 1 66 ? 18.25 38.656 6.926 1 95.06 66 ASP B N 1
ATOM 5230 C CA . ASP B 1 66 ? 16.969 39.062 7.516 1 95.06 66 ASP B CA 1
ATOM 5231 C C . ASP B 1 66 ? 15.883 39.156 6.449 1 95.06 66 ASP B C 1
ATOM 5233 O O . ASP B 1 66 ? 14.742 38.75 6.688 1 95.06 66 ASP B O 1
ATOM 5237 N N . ALA B 1 67 ? 16.25 39.656 5.328 1 95.94 67 ALA B N 1
ATOM 5238 C CA . ALA B 1 67 ? 15.312 39.75 4.215 1 95.94 67 ALA B CA 1
ATOM 5239 C C . ALA B 1 67 ? 14.875 38.375 3.754 1 95.94 67 ALA B C 1
ATOM 5241 O O . ALA B 1 67 ? 13.711 38.156 3.424 1 95.94 67 ALA B O 1
ATOM 5242 N N . LEU B 1 68 ? 15.82 37.5 3.73 1 96.38 68 LEU B N 1
ATOM 5243 C CA . LEU B 1 68 ? 15.531 36.125 3.338 1 96.38 68 LEU B CA 1
ATOM 5244 C C . LEU B 1 68 ? 14.602 35.438 4.348 1 96.38 68 LEU B C 1
ATOM 5246 O O . LEU B 1 68 ? 13.664 34.75 3.965 1 96.38 68 LEU B O 1
ATOM 5250 N N . ARG B 1 69 ? 14.867 35.594 5.566 1 97.19 69 ARG B N 1
ATOM 5251 C CA . ARG B 1 69 ? 14.031 35 6.605 1 97.19 69 ARG B CA 1
ATOM 5252 C C . ARG B 1 69 ? 12.633 35.625 6.594 1 97.19 69 ARG B C 1
ATOM 5254 O O . ARG B 1 69 ? 11.641 34.906 6.809 1 97.19 69 ARG B O 1
ATOM 5261 N N . LEU B 1 70 ? 12.594 36.938 6.363 1 97.19 70 LEU B N 1
ATOM 5262 C CA . LEU B 1 70 ? 11.297 37.594 6.234 1 97.19 70 LEU B CA 1
ATOM 5263 C C . LEU B 1 70 ? 10.492 36.969 5.094 1 97.19 70 LEU B C 1
ATOM 5265 O O . LEU B 1 70 ? 9.297 36.719 5.242 1 97.19 70 LEU B O 1
ATOM 5269 N N . THR B 1 71 ? 11.117 36.719 3.982 1 97.69 71 THR B N 1
ATOM 5270 C CA . THR B 1 71 ? 10.477 36.094 2.83 1 97.69 71 THR B CA 1
ATOM 5271 C C . THR B 1 71 ? 9.984 34.688 3.178 1 97.69 71 THR B C 1
ATOM 5273 O O . THR B 1 71 ? 8.891 34.312 2.777 1 97.69 71 THR B O 1
ATOM 5276 N N . LEU B 1 72 ? 10.781 34 3.873 1 98.06 72 LEU B N 1
ATOM 5277 C CA . LEU B 1 72 ? 10.438 32.656 4.293 1 98.06 72 LEU B CA 1
ATOM 5278 C C . LEU B 1 72 ? 9.195 32.656 5.18 1 98.06 72 LEU B C 1
ATOM 5280 O O . LEU B 1 72 ? 8.273 31.859 4.973 1 98.06 72 LEU B O 1
ATOM 5284 N N . LEU B 1 73 ? 9.219 33.5 6.137 1 97.81 73 LEU B N 1
ATOM 5285 C CA . LEU B 1 73 ? 8.094 33.594 7.062 1 97.81 73 LEU B CA 1
ATOM 5286 C C . LEU B 1 73 ? 6.828 34.062 6.344 1 97.81 73 LEU B C 1
ATOM 5288 O O . LEU B 1 73 ? 5.727 33.594 6.656 1 97.81 73 LEU B O 1
ATOM 5292 N N . HIS B 1 74 ? 7.008 34.938 5.398 1 97.88 74 HIS B N 1
ATOM 5293 C CA . HIS B 1 74 ? 5.887 35.344 4.566 1 97.88 74 HIS B CA 1
ATOM 5294 C C . HIS B 1 74 ? 5.324 34.188 3.77 1 97.88 74 HIS B C 1
ATOM 5296 O O . HIS B 1 74 ? 4.105 34.031 3.645 1 97.88 74 HIS B O 1
ATOM 5302 N N . CYS B 1 75 ? 6.207 33.406 3.217 1 97.69 75 CYS B N 1
ATOM 5303 C CA . CYS B 1 75 ? 5.789 32.219 2.467 1 97.69 75 CYS B CA 1
ATOM 5304 C C . CYS B 1 75 ? 4.879 31.344 3.307 1 97.69 75 CYS B C 1
ATOM 5306 O O . CYS B 1 75 ? 3.795 30.969 2.861 1 97.69 75 CYS B O 1
ATOM 5308 N N . PHE B 1 76 ? 5.262 31.031 4.512 1 96.5 76 PHE B N 1
ATOM 5309 C CA . PHE B 1 76 ? 4.469 30.172 5.383 1 96.5 76 PHE B CA 1
ATOM 5310 C C . PHE B 1 76 ? 3.18 30.875 5.805 1 96.5 76 PHE B C 1
ATOM 5312 O O . PHE B 1 76 ? 2.158 30.219 6.031 1 96.5 76 PHE B O 1
ATOM 5319 N N . ASN B 1 77 ? 3.291 32.156 5.945 1 95.31 77 ASN B N 1
ATOM 5320 C CA . ASN B 1 77 ? 2.088 32.906 6.289 1 95.31 77 ASN B CA 1
ATOM 5321 C C . ASN B 1 77 ? 1.041 32.844 5.184 1 95.31 77 ASN B C 1
ATOM 5323 O O . ASN B 1 77 ? -0.158 32.781 5.461 1 95.31 77 ASN B O 1
ATOM 5327 N N . LEU B 1 78 ? 1.477 32.906 3.953 1 94.38 78 LEU B N 1
ATOM 5328 C CA . LEU B 1 78 ? 0.569 32.781 2.82 1 94.38 78 LEU B CA 1
ATOM 5329 C C . LEU B 1 78 ? -0.21 31.469 2.893 1 94.38 78 LEU B C 1
ATOM 5331 O O . LEU B 1 78 ? -1.387 31.422 2.527 1 94.38 78 LEU B O 1
ATOM 5335 N N . LEU B 1 79 ? 0.421 30.406 3.357 1 91.62 79 LEU B N 1
ATOM 5336 C CA . LEU B 1 79 ? -0.238 29.109 3.482 1 91.62 79 LEU B CA 1
ATOM 5337 C C . LEU B 1 79 ? -1.422 29.203 4.441 1 91.62 79 LEU B C 1
ATOM 5339 O O . LEU B 1 79 ? -2.455 28.562 4.215 1 91.62 79 LEU B O 1
ATOM 5343 N N . GLU B 1 80 ? -1.274 29.969 5.492 1 87.25 80 GLU B N 1
ATOM 5344 C CA . GLU B 1 80 ? -2.316 30.109 6.508 1 87.25 80 GLU B CA 1
ATOM 5345 C C . GLU B 1 80 ? -3.57 30.75 5.922 1 87.25 80 GLU B C 1
ATOM 5347 O O . GLU B 1 80 ? -4.672 30.562 6.438 1 87.25 80 GLU B O 1
ATOM 5352 N N . PHE B 1 81 ? -3.389 31.438 4.848 1 87 81 PHE B N 1
ATOM 5353 C CA . PHE B 1 81 ? -4.516 32.156 4.262 1 87 81 PHE B CA 1
ATOM 5354 C C . PHE B 1 81 ? -4.973 31.484 2.975 1 87 81 PHE B C 1
ATOM 5356 O O . PHE B 1 81 ? -5.777 32.031 2.225 1 87 81 PHE B O 1
ATOM 5363 N N . GLY B 1 82 ? -4.371 30.375 2.633 1 83.19 82 GLY B N 1
ATOM 5364 C CA . GLY B 1 82 ? -4.793 29.594 1.475 1 83.19 82 GLY B CA 1
ATOM 5365 C C . GLY B 1 82 ? -4.246 30.125 0.166 1 83.19 82 GLY B C 1
ATOM 5366 O O . GLY B 1 82 ? -4.75 29.797 -0.908 1 83.19 82 GLY B O 1
ATOM 5367 N N . GLU B 1 83 ? -3.352 31.016 0.254 1 90.81 83 GLU B N 1
ATOM 5368 C CA . GLU B 1 83 ? -2.715 31.547 -0.945 1 90.81 83 GLU B CA 1
ATOM 5369 C C . GLU B 1 83 ? -1.565 30.656 -1.406 1 90.81 83 GLU B C 1
ATOM 5371 O O . GLU B 1 83 ? -0.415 31.094 -1.456 1 90.81 83 GLU B O 1
ATOM 5376 N N . PHE B 1 84 ? -1.867 29.516 -1.866 1 91.81 84 PHE B N 1
ATOM 5377 C CA . PHE B 1 84 ? -0.903 28.438 -2.113 1 91.81 84 PHE B CA 1
ATOM 5378 C C . PHE B 1 84 ? -0.079 28.734 -3.361 1 91.81 84 PHE B C 1
ATOM 5380 O O . PHE B 1 84 ? 1.137 28.531 -3.373 1 91.81 84 PHE B O 1
ATOM 5387 N N . ASN B 1 85 ? -0.715 29.219 -4.41 1 93.56 85 ASN B N 1
ATOM 5388 C CA . ASN B 1 85 ? 0.024 29.531 -5.629 1 93.56 85 ASN B CA 1
ATOM 5389 C C . ASN B 1 85 ? 1.048 30.641 -5.398 1 93.56 85 ASN B C 1
ATOM 5391 O O . ASN B 1 85 ? 2.176 30.562 -5.891 1 93.56 85 ASN B O 1
ATOM 5395 N N . GLN B 1 86 ? 0.611 31.609 -4.695 1 95.5 86 GLN B N 1
ATOM 5396 C CA . GLN B 1 86 ? 1.533 32.688 -4.367 1 95.5 86 GLN B CA 1
ATOM 5397 C C . GLN B 1 86 ? 2.688 32.188 -3.506 1 95.5 86 GLN B C 1
ATOM 5399 O O . GLN B 1 86 ? 3.824 32.625 -3.656 1 95.5 86 GLN B O 1
ATOM 5404 N N . ALA B 1 87 ? 2.367 31.281 -2.576 1 96.94 87 ALA B N 1
ATOM 5405 C CA . ALA B 1 87 ? 3.404 30.703 -1.729 1 96.94 87 ALA B CA 1
ATOM 5406 C C . ALA B 1 87 ? 4.438 29.953 -2.566 1 96.94 87 ALA B C 1
ATOM 5408 O O . ALA B 1 87 ? 5.637 30.031 -2.295 1 96.94 87 ALA B O 1
ATOM 5409 N N . ILE B 1 88 ? 3.996 29.219 -3.551 1 97.5 88 ILE B N 1
ATOM 5410 C CA . ILE B 1 88 ? 4.895 28.469 -4.418 1 97.5 88 ILE B CA 1
ATOM 5411 C C . ILE B 1 88 ? 5.84 29.422 -5.137 1 97.5 88 ILE B C 1
ATOM 5413 O O . ILE B 1 88 ? 7.051 29.203 -5.18 1 97.5 88 ILE B O 1
ATOM 5417 N N . VAL B 1 89 ? 5.27 30.5 -5.688 1 97.31 89 VAL B N 1
ATOM 5418 C CA . VAL B 1 89 ? 6.066 31.5 -6.406 1 97.31 89 VAL B CA 1
ATOM 5419 C C . VAL B 1 89 ? 7.09 32.125 -5.461 1 97.31 89 VAL B C 1
ATOM 5421 O O . VAL B 1 89 ? 8.273 32.219 -5.801 1 97.31 89 VAL B O 1
ATOM 5424 N N . LEU B 1 90 ? 6.637 32.469 -4.344 1 97.56 90 LEU B N 1
ATOM 5425 C CA . LEU B 1 90 ? 7.512 33.125 -3.367 1 97.56 90 LEU B CA 1
ATOM 5426 C C . LEU B 1 90 ? 8.602 32.156 -2.898 1 97.56 90 LEU B C 1
ATOM 5428 O O . LEU B 1 90 ? 9.75 32.562 -2.693 1 97.56 90 LEU B O 1
ATOM 5432 N N . ALA B 1 91 ? 8.234 30.953 -2.621 1 98.19 91 ALA B N 1
ATOM 5433 C CA . ALA B 1 91 ? 9.195 29.938 -2.191 1 98.19 91 ALA B CA 1
ATOM 5434 C C . ALA B 1 91 ? 10.281 29.734 -3.24 1 98.19 91 ALA B C 1
ATOM 5436 O O . ALA B 1 91 ? 11.461 29.625 -2.906 1 98.19 91 ALA B O 1
ATOM 5437 N N . LYS B 1 92 ? 9.914 29.656 -4.473 1 97.56 92 LYS B N 1
ATOM 5438 C CA . LYS B 1 92 ? 10.883 29.5 -5.551 1 97.56 92 LYS B CA 1
ATOM 5439 C C . LYS B 1 92 ? 11.828 30.703 -5.625 1 97.56 92 LYS B C 1
ATOM 5441 O O . LYS B 1 92 ? 13.039 30.531 -5.789 1 97.56 92 LYS B O 1
ATOM 5446 N N . GLN B 1 93 ? 11.281 31.828 -5.566 1 96.69 93 GLN B N 1
ATOM 5447 C CA . GLN B 1 93 ? 12.078 33.062 -5.551 1 96.69 93 GLN B CA 1
ATOM 5448 C C . GLN B 1 93 ? 13.023 33.062 -4.355 1 96.69 93 GLN B C 1
ATOM 5450 O O . GLN B 1 93 ? 14.195 33.438 -4.484 1 96.69 93 GLN B O 1
ATOM 5455 N N . GLY B 1 94 ? 12.461 32.75 -3.201 1 97.56 94 GLY B N 1
ATOM 5456 C CA . GLY B 1 94 ? 13.281 32.688 -2 1 97.56 94 GLY B CA 1
ATOM 5457 C C . GLY B 1 94 ? 14.43 31.703 -2.107 1 97.56 94 GLY B C 1
ATOM 5458 O O . GLY B 1 94 ? 15.547 32 -1.674 1 97.56 94 GLY B O 1
ATOM 5459 N N . GLU B 1 95 ? 14.156 30.578 -2.605 1 97 95 GLU B N 1
ATOM 5460 C CA . GLU B 1 95 ? 15.203 29.578 -2.791 1 97 95 GLU B CA 1
ATOM 5461 C C . GLU B 1 95 ? 16.297 30.094 -3.727 1 97 95 GLU B C 1
ATOM 5463 O O . GLU B 1 95 ? 17.484 29.891 -3.479 1 97 95 GLU B O 1
ATOM 5468 N N . SER B 1 96 ? 15.898 30.734 -4.828 1 95.38 96 SER B N 1
ATOM 5469 C CA . SER B 1 96 ? 16.859 31.328 -5.758 1 95.38 96 SER B CA 1
ATOM 5470 C C . SER B 1 96 ? 17.703 32.406 -5.07 1 95.38 96 SER B C 1
ATOM 5472 O O . SER B 1 96 ? 18.906 32.438 -5.254 1 95.38 96 SER B O 1
ATOM 5474 N N . ASN B 1 97 ? 17.109 33.25 -4.344 1 95.88 97 ASN B N 1
ATOM 5475 C CA . ASN B 1 97 ? 17.812 34.281 -3.602 1 95.88 97 ASN B CA 1
ATOM 5476 C C . ASN B 1 97 ? 18.781 33.688 -2.592 1 95.88 97 ASN B C 1
ATOM 5478 O O . ASN B 1 97 ? 19.875 34.25 -2.369 1 95.88 97 ASN B O 1
ATOM 5482 N N . ALA B 1 98 ? 18.281 32.594 -1.93 1 96.44 98 ALA B N 1
ATOM 5483 C CA . ALA B 1 98 ? 19.172 31.922 -0.977 1 96.44 98 ALA B CA 1
ATOM 5484 C C . ALA B 1 98 ? 20.469 31.484 -1.646 1 96.44 98 ALA B C 1
ATOM 5486 O O . ALA B 1 98 ? 21.547 31.609 -1.062 1 96.44 98 ALA B O 1
ATOM 5487 N N . ARG B 1 99 ? 20.375 31.062 -2.811 1 92.44 99 ARG B N 1
ATOM 5488 C CA . ARG B 1 99 ? 21.562 30.672 -3.572 1 92.44 99 ARG B CA 1
ATOM 5489 C C . ARG B 1 99 ? 22.391 31.906 -3.93 1 92.44 99 ARG B C 1
ATOM 5491 O O . ARG B 1 99 ? 23.609 31.891 -3.762 1 92.44 99 ARG B O 1
ATOM 5498 N N . GLN B 1 100 ? 21.766 32.906 -4.418 1 90.31 100 GLN B N 1
ATOM 5499 C CA . GLN B 1 100 ? 22.422 34.125 -4.848 1 90.31 100 GLN B CA 1
ATOM 5500 C C . GLN B 1 100 ? 23.156 34.781 -3.686 1 90.31 100 GLN B C 1
ATOM 5502 O O . GLN B 1 100 ? 24.266 35.281 -3.852 1 90.31 100 GLN B O 1
ATOM 5507 N N . PHE B 1 101 ? 22.5 34.781 -2.51 1 92.94 101 PHE B N 1
ATOM 5508 C CA . PHE B 1 101 ? 23.062 35.438 -1.331 1 92.94 101 PHE B CA 1
ATOM 5509 C C . PHE B 1 101 ? 24.016 34.5 -0.6 1 92.94 101 PHE B C 1
ATOM 5511 O O . PHE B 1 101 ? 24.578 34.844 0.439 1 92.94 101 PHE B O 1
ATOM 5518 N N . LYS B 1 102 ? 24.141 33.219 -1.08 1 90.38 102 LYS B N 1
ATOM 5519 C CA . LYS B 1 102 ? 25.047 32.188 -0.544 1 90.38 102 LYS B CA 1
ATOM 5520 C C . LYS B 1 102 ? 24.594 31.734 0.84 1 90.38 102 LYS B C 1
ATOM 5522 O O . LYS B 1 102 ? 25.406 31.578 1.749 1 90.38 102 LYS B O 1
ATOM 5527 N N . TYR B 1 103 ? 23.312 31.688 1.071 1 93.5 103 TYR B N 1
ATOM 5528 C CA . TYR B 1 103 ? 22.703 31.062 2.242 1 93.5 103 TYR B CA 1
ATOM 5529 C C . TYR B 1 103 ? 22.031 29.75 1.876 1 93.5 103 TYR B C 1
ATOM 5531 O O . TYR B 1 103 ? 20.828 29.578 2.092 1 93.5 103 TYR B O 1
ATOM 5539 N N . ASP B 1 104 ? 22.734 28.812 1.511 1 92.88 104 ASP B N 1
ATOM 5540 C CA . ASP B 1 104 ? 22.219 27.531 1.033 1 92.88 104 ASP B CA 1
ATOM 5541 C C . ASP B 1 104 ? 21.469 26.797 2.137 1 92.88 104 ASP B C 1
ATOM 5543 O O . ASP B 1 104 ? 20.547 26.016 1.855 1 92.88 104 ASP B O 1
ATOM 5547 N N . THR B 1 105 ? 21.812 27.109 3.309 1 93.69 105 THR B N 1
ATOM 5548 C CA . THR B 1 105 ? 21.172 26.438 4.441 1 93.69 105 THR B CA 1
ATOM 5549 C C . THR B 1 105 ? 19.703 26.812 4.543 1 93.69 105 THR B C 1
ATOM 5551 O O . THR B 1 105 ? 18.922 26.141 5.23 1 93.69 105 THR B O 1
ATOM 5554 N N . ALA B 1 106 ? 19.312 27.844 3.844 1 96.44 106 ALA B N 1
ATOM 5555 C CA . ALA B 1 106 ? 17.922 28.297 3.879 1 96.44 106 ALA B CA 1
ATOM 5556 C C . ALA B 1 106 ? 17.078 27.578 2.832 1 96.44 106 ALA B C 1
ATOM 5558 O O . ALA B 1 106 ? 15.852 27.578 2.904 1 96.44 106 ALA B O 1
ATOM 5559 N N . ARG B 1 107 ? 17.641 26.969 1.932 1 97 107 ARG B N 1
ATOM 5560 C CA . ARG B 1 107 ? 16.969 26.391 0.77 1 97 107 ARG B CA 1
ATOM 5561 C C . ARG B 1 107 ? 15.961 25.328 1.189 1 97 107 ARG B C 1
ATOM 5563 O O . ARG B 1 107 ? 14.82 25.344 0.722 1 97 107 ARG B O 1
ATOM 5570 N N . PRO B 1 108 ? 16.344 24.422 2.111 1 97.31 108 PRO B N 1
ATOM 5571 C CA . PRO B 1 108 ? 15.367 23.391 2.48 1 97.31 108 PRO B CA 1
ATOM 5572 C C . PRO B 1 108 ? 14.086 23.984 3.053 1 97.31 108 PRO B C 1
ATOM 5574 O O . PRO B 1 108 ? 13.008 23.406 2.869 1 97.31 108 PRO B O 1
ATOM 5577 N N . TYR B 1 109 ? 14.18 25.047 3.688 1 97.94 109 TYR B N 1
ATOM 5578 C CA . TYR B 1 109 ? 13 25.656 4.289 1 97.94 109 TYR B CA 1
ATOM 5579 C C . TYR B 1 109 ? 12.039 26.156 3.219 1 97.94 109 TYR B C 1
ATOM 5581 O O . TYR B 1 109 ? 10.82 26.031 3.357 1 97.94 109 TYR B O 1
ATOM 5589 N N . PHE B 1 110 ? 12.578 26.75 2.221 1 98.06 110 PHE B N 1
ATOM 5590 C CA . PHE B 1 110 ? 11.734 27.219 1.119 1 98.06 110 PHE B CA 1
ATOM 5591 C C . PHE B 1 110 ? 11.117 26.031 0.387 1 98.06 110 PHE B C 1
ATOM 5593 O O . PHE B 1 110 ? 9.961 26.094 -0.04 1 98.06 110 PHE B O 1
ATOM 5600 N N . MET B 1 111 ? 11.875 24.969 0.285 1 97.38 111 MET B N 1
ATOM 5601 C CA . MET B 1 111 ? 11.344 23.75 -0.309 1 97.38 111 MET B CA 1
ATOM 5602 C C . MET B 1 111 ? 10.195 23.203 0.529 1 97.38 111 MET B C 1
ATOM 5604 O O . MET B 1 111 ? 9.227 22.656 -0.014 1 97.38 111 MET B O 1
ATOM 5608 N N . GLN B 1 112 ? 10.328 23.281 1.767 1 97.44 112 GLN B N 1
ATOM 5609 C CA . GLN B 1 112 ? 9.289 22.812 2.674 1 97.44 112 GLN B CA 1
ATOM 5610 C C . GLN B 1 112 ? 8.008 23.625 2.492 1 97.44 112 GLN B C 1
ATOM 5612 O O . GLN B 1 112 ? 6.906 23.062 2.502 1 97.44 112 GLN B O 1
ATOM 5617 N N . CYS B 1 113 ? 8.172 24.922 2.391 1 97.44 113 CYS B N 1
ATOM 5618 C CA . CYS B 1 113 ? 7.008 25.766 2.148 1 97.44 113 CYS B CA 1
ATOM 5619 C C . CYS B 1 113 ? 6.336 25.406 0.829 1 97.44 113 CYS B C 1
ATOM 5621 O O . CYS B 1 113 ? 5.113 25.297 0.759 1 97.44 113 CYS B O 1
ATOM 5623 N N . GLN B 1 114 ? 7.121 25.203 -0.156 1 97.31 114 GLN B N 1
ATOM 5624 C CA . GLN B 1 114 ? 6.602 24.797 -1.456 1 97.31 114 GLN B CA 1
ATOM 5625 C C . GLN B 1 114 ? 5.863 23.453 -1.354 1 97.31 114 GLN B C 1
ATOM 5627 O O . GLN B 1 114 ? 4.789 23.297 -1.929 1 97.31 114 GLN B O 1
ATOM 5632 N N . ALA B 1 115 ? 6.457 22.531 -0.663 1 95 115 ALA B N 1
ATOM 5633 C CA . ALA B 1 115 ? 5.859 21.203 -0.479 1 95 115 ALA B CA 1
ATOM 5634 C C . ALA B 1 115 ? 4.5 21.312 0.201 1 95 115 ALA B C 1
ATOM 5636 O O . ALA B 1 115 ? 3.543 20.641 -0.205 1 95 115 ALA B O 1
ATOM 5637 N N . ALA B 1 116 ? 4.434 22.094 1.201 1 94.25 116 ALA B N 1
ATOM 5638 C CA . ALA B 1 116 ? 3.18 22.281 1.926 1 94.25 116 ALA B CA 1
ATOM 5639 C C . ALA B 1 116 ? 2.1 22.859 1.015 1 94.25 116 ALA B C 1
ATOM 5641 O O . ALA B 1 116 ? 0.933 22.453 1.097 1 94.25 116 ALA B O 1
ATOM 5642 N N . ALA B 1 117 ? 2.506 23.797 0.179 1 93.25 117 ALA B N 1
ATOM 5643 C CA . ALA B 1 117 ? 1.562 24.375 -0.769 1 93.25 117 ALA B CA 1
ATOM 5644 C C . ALA B 1 117 ? 1.045 23.328 -1.749 1 93.25 117 ALA B C 1
ATOM 5646 O O . ALA B 1 117 ? -0.158 23.25 -2.006 1 93.25 117 ALA B O 1
ATOM 5647 N N . HIS B 1 118 ? 1.945 22.531 -2.24 1 90.62 118 HIS B N 1
ATOM 5648 C CA . HIS B 1 118 ? 1.567 21.484 -3.172 1 90.62 118 HIS B CA 1
ATOM 5649 C C . HIS B 1 118 ? 0.655 20.453 -2.504 1 90.62 118 HIS B C 1
ATOM 5651 O O . HIS B 1 118 ? -0.252 19.922 -3.141 1 90.62 118 HIS B O 1
ATOM 5657 N N . GLN B 1 119 ? 0.943 20.156 -1.299 1 86.44 119 GLN B N 1
ATOM 5658 C CA . GLN B 1 119 ? 0.076 19.25 -0.561 1 86.44 119 GLN B CA 1
ATOM 5659 C C . GLN B 1 119 ? -1.365 19.75 -0.548 1 86.44 119 GLN B C 1
ATOM 5661 O O . GLN B 1 119 ? -2.297 18.984 -0.803 1 86.44 119 GLN B O 1
ATOM 5666 N N . SER B 1 120 ? -1.519 21 -0.248 1 81.31 120 SER B N 1
ATOM 5667 C CA . SER B 1 120 ? -2.848 21.594 -0.141 1 81.31 120 SER B CA 1
ATOM 5668 C C . SER B 1 120 ? -3.551 21.625 -1.494 1 81.31 120 SER B C 1
ATOM 5670 O O . SER B 1 120 ? -4.781 21.594 -1.561 1 81.31 120 SER B O 1
ATOM 5672 N N . LEU B 1 121 ? -2.742 21.672 -2.562 1 82.44 121 LEU B N 1
ATOM 5673 C CA . LEU B 1 121 ? -3.305 21.719 -3.908 1 82.44 121 LEU B CA 1
ATOM 5674 C C . LEU B 1 121 ? -3.549 20.312 -4.449 1 82.44 121 LEU B C 1
ATOM 5676 O O . LEU B 1 121 ? -4.098 20.156 -5.539 1 82.44 121 LEU B O 1
ATOM 5680 N N . GLY B 1 122 ? -3.092 19.328 -3.695 1 75.19 122 GLY B N 1
ATOM 5681 C CA . GLY B 1 122 ? -3.297 17.953 -4.117 1 75.19 122 GLY B CA 1
ATOM 5682 C C . GLY B 1 122 ? -2.221 17.453 -5.062 1 75.19 122 GLY B C 1
ATOM 5683 O O . GLY B 1 122 ? -2.365 16.391 -5.672 1 75.19 122 GLY B O 1
ATOM 5684 N N . ASN B 1 123 ? -1.18 18.219 -5.23 1 83 123 ASN B N 1
ATOM 5685 C CA . ASN B 1 123 ? -0.05 17.797 -6.051 1 83 123 ASN B CA 1
ATOM 5686 C C . ASN B 1 123 ? 0.886 16.859 -5.281 1 83 123 ASN B C 1
ATOM 5688 O O . ASN B 1 123 ? 1.969 17.281 -4.863 1 83 123 ASN B O 1
ATOM 5692 N N . THR B 1 124 ? 0.542 15.648 -5.176 1 79.94 124 THR B N 1
ATOM 5693 C CA . THR B 1 124 ? 1.163 14.695 -4.27 1 79.94 124 THR B CA 1
ATOM 5694 C C . THR B 1 124 ? 2.6 14.398 -4.688 1 79.94 124 THR B C 1
ATOM 5696 O O . THR B 1 124 ? 3.5 14.352 -3.848 1 79.94 124 THR B O 1
ATOM 5699 N N . LEU B 1 125 ? 2.832 14.156 -5.934 1 79 125 LEU B N 1
ATOM 5700 C CA . LEU B 1 125 ? 4.18 13.812 -6.383 1 79 125 LEU B CA 1
ATOM 5701 C C . LEU B 1 125 ? 5.16 14.938 -6.062 1 79 125 LEU B C 1
ATOM 5703 O O . LEU B 1 125 ? 6.25 14.688 -5.543 1 79 125 LEU B O 1
ATOM 5707 N N . GLN B 1 126 ? 4.758 16.172 -6.445 1 87.19 126 GLN B N 1
ATOM 5708 C CA . GLN B 1 126 ? 5.621 17.312 -6.168 1 87.19 126 GLN B CA 1
ATOM 5709 C C . GLN B 1 126 ? 5.855 17.484 -4.668 1 87.19 126 GLN B C 1
ATOM 5711 O O . GLN B 1 126 ? 6.977 17.75 -4.234 1 87.19 126 GLN B O 1
ATOM 5716 N N . GLU B 1 127 ? 4.805 17.328 -3.875 1 90.25 127 GLU B N 1
ATOM 5717 C CA . GLU B 1 127 ? 4.906 17.406 -2.42 1 90.25 127 GLU B CA 1
ATOM 5718 C C . GLU B 1 127 ? 5.934 16.406 -1.885 1 90.25 127 GLU B C 1
ATOM 5720 O O . GLU B 1 127 ? 6.785 16.766 -1.071 1 90.25 127 GLU B O 1
ATOM 5725 N N . GLN B 1 128 ? 5.844 15.242 -2.348 1 85.81 128 GLN B N 1
ATOM 5726 C CA . GLN B 1 128 ? 6.711 14.172 -1.855 1 85.81 128 GLN B CA 1
ATOM 5727 C C . GLN B 1 128 ? 8.164 14.406 -2.275 1 85.81 128 GLN B C 1
ATOM 5729 O O . GLN B 1 128 ? 9.078 14.258 -1.466 1 85.81 128 GLN B O 1
ATOM 5734 N N . GLN B 1 129 ? 8.328 14.773 -3.498 1 86.81 129 GLN B N 1
ATOM 5735 C CA . GLN B 1 129 ? 9.672 15.023 -4.008 1 86.81 129 GLN B CA 1
ATOM 5736 C C . GLN B 1 129 ? 10.344 16.156 -3.25 1 86.81 129 GLN B C 1
ATOM 5738 O O . GLN B 1 129 ? 11.508 16.047 -2.855 1 86.81 129 GLN B O 1
ATOM 5743 N N . LEU B 1 130 ? 9.609 17.156 -3.088 1 92.81 130 LEU B N 1
ATOM 5744 C CA . LEU B 1 130 ? 10.156 18.312 -2.4 1 92.81 130 LEU B CA 1
ATOM 5745 C C . LEU B 1 130 ? 10.453 18 -0.939 1 92.81 130 LEU B C 1
ATOM 5747 O O . LEU B 1 130 ? 11.453 18.469 -0.391 1 92.81 130 LEU B O 1
ATOM 5751 N N . THR B 1 131 ? 9.617 17.25 -0.287 1 93.62 131 THR B N 1
ATOM 5752 C CA . THR B 1 131 ? 9.836 16.875 1.106 1 93.62 131 THR B CA 1
ATOM 5753 C C . THR B 1 131 ? 11.109 16.047 1.253 1 93.62 131 THR B C 1
ATOM 5755 O O . THR B 1 131 ? 11.922 16.297 2.141 1 93.62 131 THR B O 1
ATOM 5758 N N . GLU B 1 132 ? 11.242 15.133 0.38 1 88.19 132 GLU B N 1
ATOM 5759 C CA . GLU B 1 132 ? 12.43 14.289 0.425 1 88.19 132 GLU B CA 1
ATOM 5760 C C . GLU B 1 132 ? 13.688 15.086 0.099 1 88.19 132 GLU B C 1
ATOM 5762 O O . GLU B 1 132 ? 14.734 14.883 0.719 1 88.19 132 GLU B O 1
ATOM 5767 N N . GLU B 1 133 ? 13.586 15.945 -0.868 1 90.44 133 GLU B N 1
ATOM 5768 C CA . GLU B 1 133 ? 14.727 16.766 -1.229 1 90.44 133 GLU B CA 1
ATOM 5769 C C . GLU B 1 133 ? 15.094 17.734 -0.1 1 90.44 133 GLU B C 1
ATOM 5771 O O . GLU B 1 133 ? 16.281 17.953 0.181 1 90.44 133 GLU B O 1
ATOM 5776 N N . ALA B 1 134 ? 14.102 18.297 0.474 1 95.81 134 ALA B N 1
ATOM 5777 C CA . ALA B 1 134 ? 14.336 19.203 1.603 1 95.81 134 ALA B CA 1
ATOM 5778 C C . ALA B 1 134 ? 15.039 18.469 2.744 1 95.81 134 ALA B C 1
ATOM 5780 O O . ALA B 1 134 ? 15.961 19 3.363 1 95.81 134 ALA B O 1
ATOM 5781 N N . LEU B 1 135 ? 14.555 17.312 3.027 1 92.69 135 LEU B N 1
ATOM 5782 C CA . LEU B 1 135 ? 15.164 16.531 4.094 1 92.69 135 LEU B CA 1
ATOM 5783 C C . LEU B 1 135 ? 16.609 16.188 3.754 1 92.69 135 LEU B C 1
ATOM 5785 O O . LEU B 1 135 ? 17.484 16.266 4.613 1 92.69 135 LEU B O 1
ATOM 5789 N N . ARG B 1 136 ? 16.781 15.812 2.545 1 88.44 136 ARG B N 1
ATOM 5790 C CA . ARG B 1 136 ? 18.125 15.492 2.092 1 88.44 136 ARG B CA 1
ATOM 5791 C C . ARG B 1 136 ? 19.062 16.688 2.262 1 88.44 136 ARG B C 1
ATOM 5793 O O . ARG B 1 136 ? 20.141 16.547 2.826 1 88.44 136 ARG B O 1
ATOM 5800 N N . LEU B 1 137 ? 18.672 17.828 1.793 1 90.81 137 LEU B N 1
ATOM 5801 C CA . LEU B 1 137 ? 19.484 19.047 1.895 1 90.81 137 LEU B CA 1
ATOM 5802 C C . LEU B 1 137 ? 19.672 19.453 3.352 1 90.81 137 LEU B C 1
ATOM 5804 O O . LEU B 1 137 ? 20.734 19.922 3.736 1 90.81 137 LEU B O 1
ATOM 5808 N N . ALA B 1 138 ? 18.609 19.297 4.113 1 94.44 138 ALA B N 1
ATOM 5809 C CA . ALA B 1 138 ? 18.688 19.625 5.535 1 94.44 138 ALA B CA 1
ATOM 5810 C C . ALA B 1 138 ? 19.734 18.781 6.238 1 94.44 138 ALA B C 1
ATOM 5812 O O . ALA B 1 138 ? 20.484 19.281 7.074 1 94.44 138 ALA B O 1
ATOM 5813 N N . LYS B 1 139 ? 19.688 17.609 5.898 1 89.25 139 LYS B N 1
ATOM 5814 C CA . LYS B 1 139 ? 20.688 16.703 6.477 1 89.25 139 LYS B CA 1
ATOM 5815 C C . LYS B 1 139 ? 22.078 17.047 6 1 89.25 139 LYS B C 1
ATOM 5817 O O . LYS B 1 139 ? 23.031 17.062 6.785 1 89.25 139 LYS B O 1
ATOM 5822 N N . ARG B 1 140 ? 22.141 17.391 4.719 1 85.38 140 ARG B N 1
ATOM 5823 C CA . ARG B 1 140 ? 23.406 17.781 4.125 1 85.38 140 ARG B CA 1
ATOM 5824 C C . ARG B 1 140 ? 24.016 18.984 4.848 1 85.38 140 ARG B C 1
ATOM 5826 O O . ARG B 1 140 ? 25.219 19 5.125 1 85.38 140 ARG B O 1
ATOM 5833 N N . TYR B 1 141 ? 23.219 19.891 5.211 1 90.06 141 TYR B N 1
ATOM 5834 C CA . TYR B 1 141 ? 23.672 21.141 5.82 1 90.06 141 TYR B CA 1
ATOM 5835 C C . TYR B 1 141 ? 23.578 21.062 7.34 1 90.06 141 TYR B C 1
ATOM 5837 O O . TYR B 1 141 ? 23.828 22.062 8.031 1 90.06 141 TYR B O 1
ATOM 5845 N N . SER B 1 142 ? 23.094 19.953 7.844 1 88.94 142 SER B N 1
ATOM 5846 C CA . SER B 1 142 ? 22.891 19.75 9.273 1 88.94 142 SER B CA 1
ATOM 5847 C C . SER B 1 142 ? 21.969 20.812 9.859 1 88.94 142 SER B C 1
ATOM 5849 O O . SER B 1 142 ? 22.266 21.406 10.898 1 88.94 142 SER B O 1
ATOM 5851 N N . GLU B 1 143 ? 21.078 21.188 9.109 1 93.06 143 GLU B N 1
ATOM 5852 C CA . GLU B 1 143 ? 20.047 22.125 9.539 1 93.06 143 GLU B CA 1
ATOM 5853 C C . GLU B 1 143 ? 18.953 21.422 10.359 1 93.06 143 GLU B C 1
ATOM 5855 O O . GLU B 1 143 ? 17.938 20.984 9.805 1 93.06 143 GLU B O 1
ATOM 5860 N N . LYS B 1 144 ? 19.109 21.438 11.641 1 93.75 144 LYS B N 1
ATOM 5861 C CA . LYS B 1 144 ? 18.25 20.641 12.508 1 93.75 144 LYS B CA 1
ATOM 5862 C C . LYS B 1 144 ? 16.797 21.125 12.461 1 93.75 144 LYS B C 1
ATOM 5864 O O . LYS B 1 144 ? 15.867 20.328 12.523 1 93.75 144 LYS B O 1
ATOM 5869 N N . GLN B 1 145 ? 16.609 22.406 12.352 1 96.25 145 GLN B N 1
ATOM 5870 C CA . GLN B 1 145 ? 15.25 22.922 12.227 1 96.25 145 GLN B CA 1
ATOM 5871 C C . GLN B 1 145 ? 14.555 22.375 10.984 1 96.25 145 GLN B C 1
ATOM 5873 O O . GLN B 1 145 ? 13.406 21.922 11.047 1 96.25 145 GLN B O 1
ATOM 5878 N N . ALA B 1 146 ? 15.273 22.328 9.914 1 96.75 146 ALA B N 1
ATOM 5879 C CA . ALA B 1 146 ? 14.727 21.844 8.656 1 96.75 146 ALA B CA 1
ATOM 5880 C C . ALA B 1 146 ? 14.492 20.328 8.703 1 96.75 146 ALA B C 1
ATOM 5882 O O . ALA B 1 146 ? 13.555 19.828 8.094 1 96.75 146 ALA B O 1
ATOM 5883 N N . ILE B 1 147 ? 15.359 19.688 9.422 1 95.5 147 ILE B N 1
ATOM 5884 C CA . ILE B 1 147 ? 15.172 18.25 9.57 1 95.5 147 ILE B CA 1
ATOM 5885 C C . ILE B 1 147 ? 13.875 17.969 10.32 1 95.5 147 ILE B C 1
ATOM 5887 O O . ILE B 1 147 ? 13.047 17.172 9.867 1 95.5 147 ILE B O 1
ATOM 5891 N N . VAL B 1 148 ? 13.711 18.609 11.398 1 96.44 148 VAL B N 1
ATOM 5892 C CA . VAL B 1 148 ? 12.508 18.438 12.203 1 96.44 148 VAL B CA 1
ATOM 5893 C C . VAL B 1 148 ? 11.273 18.734 11.359 1 96.44 148 VAL B C 1
ATOM 5895 O O . VAL B 1 148 ? 10.32 17.938 11.344 1 96.44 148 VAL B O 1
ATOM 5898 N N . ASN B 1 149 ? 11.305 19.812 10.633 1 97 149 ASN B N 1
ATOM 5899 C CA . ASN B 1 149 ? 10.172 20.203 9.797 1 97 149 ASN B CA 1
ATOM 5900 C C . ASN B 1 149 ? 9.891 19.156 8.727 1 97 149 ASN B C 1
ATOM 5902 O O . ASN B 1 149 ? 8.727 18.828 8.453 1 97 149 ASN B O 1
ATOM 5906 N N . SER B 1 150 ? 10.93 18.672 8.133 1 96 150 SER B N 1
ATOM 5907 C CA . SER B 1 150 ? 10.773 17.688 7.07 1 96 150 SER B CA 1
ATOM 5908 C C . SER B 1 150 ? 10.234 16.375 7.609 1 96 150 SER B C 1
ATOM 5910 O O . SER B 1 150 ? 9.422 15.719 6.957 1 96 150 SER B O 1
ATOM 5912 N N . LEU B 1 151 ? 10.75 16.047 8.719 1 94.12 151 LEU B N 1
ATOM 5913 C CA . LEU B 1 151 ? 10.273 14.805 9.328 1 94.12 151 LEU B CA 1
ATOM 5914 C C . LEU B 1 151 ? 8.797 14.906 9.695 1 94.12 151 LEU B C 1
ATOM 5916 O O . LEU B 1 151 ? 8.047 13.945 9.531 1 94.12 151 LEU B O 1
ATOM 5920 N N . TYR B 1 152 ? 8.438 16.016 10.141 1 95.88 152 TYR B N 1
ATOM 5921 C CA . TYR B 1 152 ? 7.023 16.25 10.406 1 95.88 152 TYR B CA 1
ATOM 5922 C C . TYR B 1 152 ? 6.195 16.109 9.133 1 95.88 152 TYR B C 1
ATOM 5924 O O . TYR B 1 152 ? 5.176 15.414 9.125 1 95.88 152 TYR B O 1
ATOM 5932 N N . ALA B 1 153 ? 6.625 16.75 8.125 1 94.56 153 ALA B N 1
ATOM 5933 C CA . ALA B 1 153 ? 5.91 16.703 6.855 1 94.56 153 ALA B CA 1
ATOM 5934 C C . ALA B 1 153 ? 5.809 15.266 6.332 1 94.56 153 ALA B C 1
ATOM 5936 O O . ALA B 1 153 ? 4.746 14.836 5.875 1 94.56 153 ALA B O 1
ATOM 5937 N N . ARG B 1 154 ? 6.871 14.602 6.438 1 91.12 154 ARG B N 1
ATOM 5938 C CA . ARG B 1 154 ? 6.891 13.219 5.969 1 91.12 154 ARG B CA 1
ATOM 5939 C C . ARG B 1 154 ? 5.984 12.336 6.82 1 91.12 154 ARG B C 1
ATOM 5941 O O . ARG B 1 154 ? 5.348 11.414 6.309 1 91.12 154 ARG B O 1
ATOM 5948 N N . SER B 1 155 ? 6.012 12.555 8.102 1 91.31 155 SER B N 1
ATOM 5949 C CA . SER B 1 155 ? 5.145 11.781 8.977 1 91.31 155 SER B CA 1
ATOM 5950 C C . SER B 1 155 ? 3.674 11.984 8.625 1 91.31 155 SER B C 1
ATOM 5952 O O . SER B 1 155 ? 2.883 11.039 8.672 1 91.31 155 SER B O 1
ATOM 5954 N N . ARG B 1 156 ? 3.287 13.156 8.289 1 91.19 156 ARG B N 1
ATOM 5955 C CA . ARG B 1 156 ? 1.913 13.43 7.883 1 91.19 156 ARG B CA 1
ATOM 5956 C C . ARG B 1 156 ? 1.565 12.672 6.602 1 91.19 156 ARG B C 1
ATOM 5958 O O . ARG B 1 156 ? 0.462 12.141 6.469 1 91.19 156 ARG B O 1
ATOM 5965 N N . GLN B 1 157 ? 2.541 12.734 5.746 1 86.62 157 GLN B N 1
ATOM 5966 C CA . GLN B 1 157 ? 2.359 11.977 4.512 1 86.62 157 GLN B CA 1
ATOM 5967 C C . GLN B 1 157 ? 2.166 10.492 4.797 1 86.62 157 GLN B C 1
ATOM 5969 O O . GLN B 1 157 ? 1.262 9.859 4.246 1 86.62 157 GLN B O 1
ATOM 5974 N N . ASN B 1 158 ? 2.99 10 5.613 1 83.88 158 ASN B N 1
ATOM 5975 C CA . ASN B 1 158 ? 2.932 8.586 5.961 1 83.88 158 ASN B CA 1
ATOM 5976 C C . ASN B 1 158 ? 1.626 8.234 6.668 1 83.88 158 ASN B C 1
ATOM 5978 O O . ASN B 1 158 ? 1.06 7.16 6.441 1 83.88 158 ASN B O 1
ATOM 5982 N N . THR B 1 159 ? 1.184 9.086 7.535 1 85.12 159 THR B N 1
ATOM 5983 C CA . THR B 1 159 ? -0.094 8.867 8.203 1 85.12 159 THR B CA 1
ATOM 5984 C C . THR B 1 159 ? -1.229 8.781 7.191 1 85.12 159 THR B C 1
ATOM 5986 O O . THR B 1 159 ? -2.084 7.895 7.277 1 85.12 159 THR B O 1
ATOM 5989 N N . SER B 1 160 ? -1.203 9.727 6.227 1 81.5 160 SER B N 1
ATOM 5990 C CA . SER B 1 160 ? -2.234 9.742 5.195 1 81.5 160 SER B CA 1
ATOM 5991 C C . SER B 1 160 ? -2.18 8.477 4.34 1 81.5 160 SER B C 1
ATOM 5993 O O . SER B 1 160 ? -3.197 8.055 3.791 1 81.5 160 SER B O 1
ATOM 5995 N N . LEU B 1 161 ? -1.024 7.926 4.301 1 75.56 161 LEU B N 1
ATOM 5996 C CA . LEU B 1 161 ? -0.835 6.715 3.512 1 75.56 161 LEU B CA 1
ATOM 5997 C C . LEU B 1 161 ? -0.966 5.473 4.383 1 75.56 161 LEU B C 1
ATOM 5999 O O . LEU B 1 161 ? -0.661 4.363 3.939 1 75.56 161 LEU B O 1
ATOM 6003 N N . GLU B 1 162 ? -1.229 5.672 5.652 1 76 162 GLU B N 1
ATOM 6004 C CA . GLU B 1 162 ? -1.478 4.613 6.625 1 76 162 GLU B CA 1
ATOM 6005 C C . GLU B 1 162 ? -0.201 3.84 6.938 1 76 162 GLU B C 1
ATOM 6007 O O . GLU B 1 162 ? -0.251 2.646 7.246 1 76 162 GLU B O 1
ATOM 6012 N N . ASN B 1 163 ? 0.879 4.457 6.648 1 77.19 163 ASN B N 1
ATOM 6013 C CA . ASN B 1 163 ? 2.168 3.963 7.121 1 77.19 163 ASN B CA 1
ATOM 6014 C C . ASN B 1 163 ? 2.482 4.469 8.523 1 77.19 163 ASN B C 1
ATOM 6016 O O . ASN B 1 163 ? 3.416 5.25 8.711 1 77.19 163 ASN B O 1
ATOM 6020 N N . TYR B 1 164 ? 1.815 3.986 9.5 1 77.5 164 TYR B N 1
ATOM 6021 C CA . TYR B 1 164 ? 1.791 4.578 10.828 1 77.5 164 TYR B CA 1
ATOM 6022 C C . TYR B 1 164 ? 3.113 4.344 11.555 1 77.5 164 TYR B C 1
ATOM 6024 O O . TYR B 1 164 ? 3.619 5.238 12.234 1 77.5 164 TYR B O 1
ATOM 6032 N N . ASN B 1 165 ? 3.668 3.221 11.398 1 73.44 165 ASN B N 1
ATOM 6033 C CA . ASN B 1 165 ? 4.922 2.926 12.086 1 73.44 165 ASN B CA 1
ATOM 6034 C C . ASN B 1 165 ? 6.043 3.859 11.633 1 73.44 165 ASN B C 1
ATOM 6036 O O . ASN B 1 165 ? 6.793 4.375 12.461 1 73.44 165 ASN B O 1
ATOM 6040 N N . THR B 1 166 ? 6.109 4.023 10.336 1 78.06 166 THR B N 1
ATOM 6041 C CA . THR B 1 166 ? 7.113 4.938 9.797 1 78.06 166 THR B CA 1
ATOM 6042 C C . THR B 1 166 ? 6.852 6.363 10.273 1 78.06 166 THR B C 1
ATOM 6044 O O . THR B 1 166 ? 7.793 7.109 10.555 1 78.06 166 THR B O 1
ATOM 6047 N N . ALA B 1 167 ? 5.605 6.715 10.312 1 87.25 167 ALA B N 1
ATOM 6048 C CA . ALA B 1 167 ? 5.246 8.039 10.805 1 87.25 167 ALA B CA 1
ATOM 6049 C C . ALA B 1 167 ? 5.719 8.25 12.242 1 87.25 167 ALA B C 1
ATOM 6051 O O . ALA B 1 167 ? 6.32 9.273 12.562 1 87.25 167 ALA B O 1
ATOM 6052 N N . ILE B 1 168 ? 5.5 7.277 13.109 1 84.06 168 ILE B N 1
ATOM 6053 C CA . ILE B 1 168 ? 5.875 7.387 14.516 1 84.06 168 ILE B CA 1
ATOM 6054 C C . ILE B 1 168 ? 7.395 7.461 14.641 1 84.06 168 ILE B C 1
ATOM 6056 O O . ILE B 1 168 ? 7.922 8.227 15.453 1 84.06 168 ILE B O 1
ATOM 6060 N N . GLU B 1 169 ? 8.047 6.711 13.836 1 82.25 169 GLU B N 1
ATOM 6061 C CA . GLU B 1 169 ? 9.5 6.738 13.859 1 82.25 169 GLU B CA 1
ATOM 6062 C C . GLU B 1 169 ? 10.039 8.117 13.5 1 82.25 169 GLU B C 1
ATOM 6064 O O . GLU B 1 169 ? 10.945 8.633 14.148 1 82.25 169 GLU B O 1
ATOM 6069 N N . ASP B 1 170 ? 9.523 8.688 12.445 1 90.38 170 ASP B N 1
ATOM 6070 C CA . ASP B 1 170 ? 9.922 10.031 12.031 1 90.38 170 ASP B CA 1
ATOM 6071 C C . ASP B 1 170 ? 9.656 11.047 13.141 1 90.38 170 ASP B C 1
ATOM 6073 O O . ASP B 1 170 ? 10.508 11.883 13.438 1 90.38 170 ASP B O 1
ATOM 6077 N N . LEU B 1 171 ? 8.5 10.938 13.773 1 93.38 171 LEU B N 1
ATOM 6078 C CA . LEU B 1 171 ? 8.109 11.891 14.805 1 93.38 171 LEU B CA 1
ATOM 6079 C C . LEU B 1 171 ? 8.977 11.734 16.047 1 93.38 171 LEU B C 1
ATOM 6081 O O . LEU B 1 171 ? 9.344 12.719 16.688 1 93.38 171 LEU B O 1
ATOM 6085 N N . ARG B 1 172 ? 9.234 10.523 16.438 1 86.81 172 ARG B N 1
ATOM 6086 C CA . ARG B 1 172 ? 10.109 10.273 17.578 1 86.81 172 ARG B CA 1
ATOM 6087 C C . ARG B 1 172 ? 11.5 10.859 17.328 1 86.81 172 ARG B C 1
ATOM 6089 O O . ARG B 1 172 ? 12.086 11.477 18.234 1 86.81 172 ARG B O 1
ATOM 6096 N N . PHE B 1 173 ? 11.992 10.672 16.125 1 89.19 173 PHE B N 1
ATOM 6097 C CA . PHE B 1 173 ? 13.289 11.234 15.766 1 89.19 173 PHE B CA 1
ATOM 6098 C C . PHE B 1 173 ? 13.258 12.758 15.82 1 89.19 173 PHE B C 1
ATOM 6100 O O . PHE B 1 173 ? 14.18 13.391 16.344 1 89.19 173 PHE B O 1
ATOM 6107 N N . ALA B 1 174 ? 12.25 13.305 15.242 1 94.81 174 ALA B N 1
ATOM 6108 C CA . ALA B 1 174 ? 12.102 14.758 15.266 1 94.81 174 ALA B CA 1
ATOM 6109 C C . ALA B 1 174 ? 12.078 15.289 16.688 1 94.81 174 ALA B C 1
ATOM 6111 O O . ALA B 1 174 ? 12.703 16.312 17 1 94.81 174 ALA B O 1
ATOM 6112 N N . LEU B 1 175 ? 11.391 14.609 17.594 1 91.62 175 LEU B N 1
ATOM 6113 C CA . LEU B 1 175 ? 11.305 15.023 19 1 91.62 175 LEU B CA 1
ATOM 6114 C C . LEU B 1 175 ? 12.656 14.914 19.688 1 91.62 175 LEU B C 1
ATOM 6116 O O . LEU B 1 175 ? 13.008 15.75 20.516 1 91.62 175 LEU B O 1
ATOM 6120 N N . ASP B 1 176 ? 13.32 13.867 19.328 1 88.75 176 ASP B N 1
ATOM 6121 C CA . ASP B 1 176 ? 14.625 13.617 19.938 1 88.75 176 ASP B CA 1
ATOM 6122 C C . ASP B 1 176 ? 15.594 14.766 19.656 1 88.75 176 ASP B C 1
ATOM 6124 O O . ASP B 1 176 ? 16.438 15.102 20.484 1 88.75 176 ASP B O 1
ATOM 6128 N N . ILE B 1 177 ? 15.469 15.383 18.484 1 92.06 177 ILE B N 1
ATOM 6129 C CA . ILE B 1 177 ? 16.453 16.406 18.109 1 92.06 177 ILE B CA 1
ATOM 6130 C C . ILE B 1 177 ? 15.828 17.781 18.234 1 92.06 177 ILE B C 1
ATOM 6132 O O . ILE B 1 177 ? 16.422 18.781 17.828 1 92.06 177 ILE B O 1
ATOM 6136 N N . PHE B 1 178 ? 14.648 17.906 18.797 1 93.94 178 PHE B N 1
ATOM 6137 C CA . PHE B 1 178 ? 13.906 19.172 18.781 1 93.94 178 PHE B CA 1
ATOM 6138 C C . PHE B 1 178 ? 14.625 20.234 19.609 1 93.94 178 PHE B C 1
ATOM 6140 O O . PHE B 1 178 ? 14.727 21.375 19.188 1 93.94 178 PHE B O 1
ATOM 6147 N N . ASP B 1 179 ? 15.133 19.828 20.766 1 90.5 179 ASP B N 1
ATOM 6148 C CA . ASP B 1 179 ? 15.805 20.797 21.625 1 90.5 179 ASP B CA 1
ATOM 6149 C C . ASP B 1 179 ? 17.062 21.344 20.969 1 90.5 179 ASP B C 1
ATOM 6151 O O . ASP B 1 179 ? 17.344 22.547 21.062 1 90.5 179 ASP B O 1
ATOM 6155 N N . GLU B 1 180 ? 17.688 20.469 20.266 1 90.25 180 GLU B N 1
ATOM 6156 C CA . GLU B 1 180 ? 18.859 20.922 19.516 1 90.25 180 GLU B CA 1
ATOM 6157 C C . GLU B 1 180 ? 18.453 21.828 18.359 1 90.25 180 GLU B C 1
ATOM 6159 O O . GLU B 1 180 ? 19.172 22.797 18.047 1 90.25 180 GLU B O 1
ATOM 6164 N N . ALA B 1 181 ? 17.375 21.562 17.766 1 93.38 181 ALA B N 1
ATOM 6165 C CA . ALA B 1 181 ? 16.875 22.375 16.656 1 93.38 181 ALA B CA 1
ATOM 6166 C C . ALA B 1 181 ? 16.5 23.781 17.141 1 93.38 181 ALA B C 1
ATOM 6168 O O . ALA B 1 181 ? 16.719 24.766 16.438 1 93.38 181 ALA B O 1
ATOM 6169 N N . GLN B 1 182 ? 16 23.859 18.344 1 88.81 182 GLN B N 1
ATOM 6170 C CA . GLN B 1 182 ? 15.578 25.141 18.906 1 88.81 182 GLN B CA 1
ATOM 6171 C C . GLN B 1 182 ? 16.781 26.047 19.188 1 88.81 182 GLN B C 1
ATOM 6173 O O . GLN B 1 182 ? 16.641 27.281 19.203 1 88.81 182 GLN B O 1
ATOM 6178 N N . THR B 1 183 ? 17.938 25.391 19.375 1 86.19 183 THR B N 1
ATOM 6179 C CA . THR B 1 183 ? 19.125 26.156 19.719 1 86.19 183 THR B CA 1
ATOM 6180 C C . THR B 1 183 ? 20.062 26.297 18.531 1 86.19 183 THR B C 1
ATOM 6182 O O . THR B 1 183 ? 21.25 26.609 18.688 1 86.19 183 THR B O 1
ATOM 6185 N N . GLN B 1 184 ? 19.453 26.031 17.422 1 87.81 184 GLN B N 1
ATOM 6186 C CA . GLN B 1 184 ? 20.234 26.188 16.188 1 87.81 184 GLN B CA 1
ATOM 6187 C C . GLN B 1 184 ? 20.734 27.609 16.031 1 87.81 184 GLN B C 1
ATOM 6189 O O . GLN B 1 184 ? 20 28.562 16.328 1 87.81 184 GLN B O 1
ATOM 6194 N N . PHE B 1 185 ? 21.969 27.781 15.578 1 80.56 185 PHE B N 1
ATOM 6195 C CA . PHE B 1 185 ? 22.625 29.078 15.508 1 80.56 185 PHE B CA 1
ATOM 6196 C C . PHE B 1 185 ? 21.844 30.031 14.617 1 80.56 185 PHE B C 1
ATOM 6198 O O . PHE B 1 185 ? 21.453 31.125 15.047 1 80.56 185 PHE B O 1
ATOM 6205 N N . GLN B 1 186 ? 21.688 29.641 13.414 1 85 186 GLN B N 1
ATOM 6206 C CA . GLN B 1 186 ? 20.875 30.453 12.523 1 85 186 GLN B CA 1
ATOM 6207 C C . GLN B 1 186 ? 19.422 29.984 12.531 1 85 186 GLN B C 1
ATOM 6209 O O . GLN B 1 186 ? 19.109 28.859 12.094 1 85 186 GLN B O 1
ATOM 6214 N N . ASP B 1 187 ? 18.609 30.875 13.047 1 90.06 187 ASP B N 1
ATOM 6215 C CA . ASP B 1 187 ? 17.203 30.547 13.141 1 90.06 187 ASP B CA 1
ATOM 6216 C C . ASP B 1 187 ? 16.469 30.891 11.844 1 90.06 187 ASP B C 1
ATOM 6218 O O . ASP B 1 187 ? 16.5 32.031 11.391 1 90.06 187 ASP B O 1
ATOM 6222 N N . TRP B 1 188 ? 15.883 29.953 11.227 1 94.81 188 TRP B N 1
ATOM 6223 C CA . TRP B 1 188 ? 15.086 30.203 10.031 1 94.81 188 TRP B CA 1
ATOM 6224 C C . TRP B 1 188 ? 13.602 30.031 10.32 1 94.81 188 TRP B C 1
ATOM 6226 O O . TRP B 1 188 ? 12.852 31 10.344 1 94.81 188 TRP B O 1
ATOM 6236 N N . TYR B 1 189 ? 13.219 28.781 10.539 1 95 189 TYR B N 1
ATOM 6237 C CA . TYR B 1 189 ? 11.828 28.453 10.844 1 95 189 TYR B CA 1
ATOM 6238 C C . TYR B 1 189 ? 11.711 27.062 11.438 1 95 189 TYR B C 1
ATOM 6240 O O . TYR B 1 189 ? 12.289 26.109 10.914 1 95 189 TYR B O 1
ATOM 6248 N N . ILE B 1 190 ? 11.07 26.969 12.492 1 92.88 190 ILE B N 1
ATOM 6249 C CA . ILE B 1 190 ? 10.773 25.672 13.086 1 92.88 190 ILE B CA 1
ATOM 6250 C C . ILE B 1 190 ? 9.336 25.641 13.586 1 92.88 190 ILE B C 1
ATOM 6252 O O . ILE B 1 190 ? 8.844 26.641 14.141 1 92.88 190 ILE B O 1
ATOM 6256 N N . LEU B 1 191 ? 8.688 24.609 13.336 1 91.62 191 LEU B N 1
ATOM 6257 C CA . LEU B 1 191 ? 7.324 24.453 13.82 1 91.62 191 LEU B CA 1
ATOM 6258 C C . LEU B 1 191 ? 7.305 24.25 15.328 1 91.62 191 LEU B C 1
ATOM 6260 O O . LEU B 1 191 ? 8.305 23.812 15.914 1 91.62 191 LEU B O 1
ATOM 6264 N N . PRO B 1 192 ? 6.266 24.562 15.938 1 88.31 192 PRO B N 1
ATOM 6265 C CA . PRO B 1 192 ? 6.152 24.312 17.375 1 88.31 192 PRO B CA 1
ATOM 6266 C C . PRO B 1 192 ? 6.207 22.812 17.719 1 88.31 192 PRO B C 1
ATOM 6268 O O . PRO B 1 192 ? 5.738 21.984 16.938 1 88.31 192 PRO B O 1
ATOM 6271 N N . LYS B 1 193 ? 6.711 22.516 18.875 1 89.31 193 LYS B N 1
ATOM 6272 C CA . LYS B 1 193 ? 6.836 21.141 19.344 1 89.31 193 LYS B CA 1
ATOM 6273 C C . LYS B 1 193 ? 5.477 20.453 19.406 1 89.31 193 LYS B C 1
ATOM 6275 O O . LYS B 1 193 ? 5.371 19.25 19.172 1 89.31 193 LYS B O 1
ATOM 6280 N N . SER B 1 194 ? 4.492 21.234 19.672 1 90.94 194 SER B N 1
ATOM 6281 C CA . SER B 1 194 ? 3.141 20.703 19.828 1 90.94 194 SER B CA 1
ATOM 6282 C C . SER B 1 194 ? 2.639 20.109 18.516 1 90.94 194 SER B C 1
ATOM 6284 O O . SER B 1 194 ? 1.78 19.219 18.531 1 90.94 194 SER B O 1
ATOM 6286 N N . TYR B 1 195 ? 3.115 20.531 17.375 1 91.94 195 TYR B N 1
ATOM 6287 C CA . TYR B 1 195 ? 2.758 19.922 16.094 1 91.94 195 TYR B CA 1
ATOM 6288 C C . TYR B 1 195 ? 3.174 18.469 16.047 1 91.94 195 TYR B C 1
ATOM 6290 O O . TYR B 1 195 ? 2.416 17.609 15.578 1 91.94 195 TYR B O 1
ATOM 6298 N N . LEU B 1 196 ? 4.367 18.234 16.547 1 93.12 196 LEU B N 1
ATOM 6299 C CA . LEU B 1 196 ? 4.875 16.859 16.562 1 93.12 196 LEU B CA 1
ATOM 6300 C C . LEU B 1 196 ? 4.035 15.977 17.469 1 93.12 196 LEU B C 1
ATOM 6302 O O . LEU B 1 196 ? 3.625 14.883 17.078 1 93.12 196 LEU B O 1
ATOM 6306 N N . GLN B 1 197 ? 3.799 16.469 18.609 1 91.81 197 GLN B N 1
ATOM 6307 C CA . GLN B 1 197 ? 3.027 15.703 19.594 1 91.81 197 GLN B CA 1
ATOM 6308 C C . GLN B 1 197 ? 1.597 15.484 19.109 1 91.81 197 GLN B C 1
ATOM 6310 O O . GLN B 1 197 ? 1.036 14.398 19.297 1 91.81 197 GLN B O 1
ATOM 6315 N N . ALA B 1 198 ? 1.056 16.516 18.547 1 93.38 198 ALA B N 1
ATOM 6316 C CA . ALA B 1 198 ? -0.297 16.391 18 1 93.38 198 ALA B CA 1
ATOM 6317 C C . ALA B 1 198 ? -0.354 15.352 16.891 1 93.38 198 ALA B C 1
ATOM 6319 O O . ALA B 1 198 ? -1.325 14.602 16.781 1 93.38 198 ALA B O 1
ATOM 6320 N N . GLU B 1 199 ? 0.635 15.328 16.078 1 94 199 GLU B N 1
ATOM 6321 C CA . GLU B 1 199 ? 0.667 14.344 15 1 94 199 GLU B CA 1
ATOM 6322 C C . GLU B 1 199 ? 0.826 12.93 15.555 1 94 199 GLU B C 1
ATOM 6324 O O . GLU B 1 199 ? 0.259 11.977 15.008 1 94 199 GLU B O 1
ATOM 6329 N N . ILE B 1 200 ? 1.62 12.781 16.609 1 92.62 200 ILE B N 1
ATOM 6330 C CA . ILE B 1 200 ? 1.725 11.477 17.25 1 92.62 200 ILE B CA 1
ATOM 6331 C C . ILE B 1 200 ? 0.347 11.031 17.734 1 92.62 200 ILE B C 1
ATOM 6333 O O . ILE B 1 200 ? -0.043 9.875 17.531 1 92.62 200 ILE B O 1
ATOM 6337 N N . SER B 1 201 ? -0.363 11.93 18.328 1 92.38 201 SER B N 1
ATOM 6338 C CA . SER B 1 201 ? -1.729 11.641 18.75 1 92.38 201 SER B CA 1
ATOM 6339 C C . SER B 1 201 ? -2.586 11.188 17.578 1 92.38 201 SER B C 1
ATOM 6341 O O . SER B 1 201 ? -3.336 10.219 17.672 1 92.38 201 SER B O 1
ATOM 6343 N N . ASN B 1 202 ? -2.48 11.906 16.531 1 92.81 202 ASN B N 1
ATOM 6344 C CA . ASN B 1 202 ? -3.252 11.594 15.336 1 92.81 202 ASN B CA 1
ATOM 6345 C C . ASN B 1 202 ? -2.916 10.195 14.805 1 92.81 202 ASN B C 1
ATOM 6347 O O . ASN B 1 202 ? -3.803 9.469 14.352 1 92.81 202 ASN B O 1
ATOM 6351 N N . VAL B 1 203 ? -1.637 9.867 14.797 1 89 203 VAL B N 1
ATOM 6352 C CA . VAL B 1 203 ? -1.201 8.562 14.328 1 89 203 VAL B CA 1
ATOM 6353 C C . VAL B 1 203 ? -1.816 7.465 15.195 1 89 203 VAL B C 1
ATOM 6355 O O . VAL B 1 203 ? -2.396 6.508 14.68 1 89 203 VAL B O 1
ATOM 6358 N N . PHE B 1 204 ? -1.738 7.598 16.484 1 87.19 204 PHE B N 1
ATOM 6359 C CA . PHE B 1 204 ? -2.287 6.602 17.391 1 87.19 204 PHE B CA 1
ATOM 6360 C C . PHE B 1 204 ? -3.799 6.5 17.25 1 87.19 204 PHE B C 1
ATOM 6362 O O . PHE B 1 204 ? -4.363 5.402 17.281 1 87.19 204 PHE B O 1
ATOM 6369 N N . PHE B 1 205 ? -4.414 7.652 17.062 1 89.12 205 PHE B N 1
ATOM 6370 C CA . PHE B 1 205 ? -5.855 7.656 16.828 1 89.12 205 PHE B CA 1
ATOM 6371 C C . PHE B 1 205 ? -6.211 6.867 15.578 1 89.12 205 PHE B C 1
ATOM 6373 O O . PHE B 1 205 ? -7.141 6.059 15.594 1 89.12 205 PHE B O 1
ATOM 6380 N N . SER B 1 206 ? -5.473 7.117 14.555 1 86 206 SER B N 1
ATOM 6381 C CA . SER B 1 206 ? -5.719 6.457 13.273 1 86 206 SER B CA 1
ATOM 6382 C C . SER B 1 206 ? -5.473 4.957 13.375 1 86 206 SER B C 1
ATOM 6384 O O . SER B 1 206 ? -6.109 4.172 12.664 1 86 206 SER B O 1
ATOM 6386 N N . MET B 1 207 ? -4.633 4.562 14.289 1 79.19 207 MET B N 1
ATOM 6387 C CA . MET B 1 207 ? -4.328 3.152 14.508 1 79.19 207 MET B CA 1
ATOM 6388 C C . MET B 1 207 ? -5.391 2.496 15.383 1 79.19 207 MET B C 1
ATOM 6390 O O . MET B 1 207 ? -5.418 1.273 15.523 1 79.19 207 MET B O 1
ATOM 6394 N N . GLY B 1 208 ? -6.207 3.344 16.047 1 80.69 208 GLY B N 1
ATOM 6395 C CA . GLY B 1 208 ? -7.25 2.838 16.922 1 80.69 208 GLY B CA 1
ATOM 6396 C C . GLY B 1 208 ? -6.82 2.75 18.375 1 80.69 208 GLY B C 1
ATOM 6397 O O . GLY B 1 208 ? -7.562 2.242 19.219 1 80.69 208 GLY B O 1
ATOM 6398 N N . ASP B 1 209 ? -5.598 3.111 18.594 1 86.5 209 ASP B N 1
ATOM 6399 C CA . ASP B 1 209 ? -5.129 3.172 19.969 1 86.5 209 ASP B CA 1
ATOM 6400 C C . ASP B 1 209 ? -5.574 4.469 20.656 1 86.5 209 ASP B C 1
ATOM 6402 O O . ASP B 1 209 ? -4.781 5.402 20.781 1 86.5 209 ASP B O 1
ATOM 6406 N N . ILE B 1 210 ? -6.707 4.496 21.156 1 89.5 210 ILE B N 1
ATOM 6407 C CA . ILE B 1 210 ? -7.371 5.695 21.656 1 89.5 210 ILE B CA 1
ATOM 6408 C C . ILE B 1 210 ? -6.691 6.168 22.938 1 89.5 210 ILE B C 1
ATOM 6410 O O . ILE B 1 210 ? -6.59 7.371 23.188 1 89.5 210 ILE B O 1
ATOM 6414 N N . GLU B 1 211 ? -6.242 5.25 23.75 1 90.12 211 GLU B N 1
ATOM 6415 C CA . GLU B 1 211 ? -5.59 5.609 25.016 1 90.12 211 GLU B CA 1
ATOM 6416 C C . GLU B 1 211 ? -4.324 6.422 24.766 1 90.12 211 GLU B C 1
ATOM 6418 O O . GLU B 1 211 ? -4.133 7.484 25.359 1 90.12 211 GLU B O 1
ATOM 6423 N N . GLU B 1 212 ? -3.48 5.949 23.875 1 90.31 212 GLU B N 1
ATOM 6424 C CA . GLU B 1 212 ? -2.258 6.68 23.547 1 90.31 212 GLU B CA 1
ATOM 6425 C C . GLU B 1 212 ? -2.572 7.992 22.828 1 90.31 212 GLU B C 1
ATOM 6427 O O . GLU B 1 212 ? -1.897 9 23.047 1 90.31 212 GLU B O 1
ATOM 6432 N N . ALA B 1 213 ? -3.564 7.945 21.922 1 92.62 213 ALA B N 1
ATOM 6433 C CA . ALA B 1 213 ? -3.988 9.172 21.25 1 92.62 213 ALA B CA 1
ATOM 6434 C C . ALA B 1 213 ? -4.391 10.242 22.266 1 92.62 213 ALA B C 1
ATOM 6436 O O . ALA B 1 213 ? -3.986 11.398 22.156 1 92.62 213 ALA B O 1
ATOM 6437 N N . LEU B 1 214 ? -5.168 9.789 23.266 1 93.25 214 LEU B N 1
ATOM 6438 C CA . LEU B 1 214 ? -5.637 10.711 24.297 1 93.25 214 LEU B CA 1
ATOM 6439 C C . LEU B 1 214 ? -4.469 11.242 25.109 1 93.25 214 LEU B C 1
ATOM 6441 O O . LEU B 1 214 ? -4.418 12.43 25.422 1 93.25 214 LEU B O 1
ATOM 6445 N N . HIS B 1 215 ? -3.561 10.406 25.453 1 92.69 215 HIS B N 1
ATOM 6446 C CA . HIS B 1 215 ? -2.389 10.789 26.234 1 92.69 215 HIS B CA 1
ATOM 6447 C C . HIS B 1 215 ? -1.617 11.914 25.547 1 92.69 215 HIS B C 1
ATOM 6449 O O . HIS B 1 215 ? -1.347 12.953 26.156 1 92.69 215 HIS B O 1
ATOM 6455 N N . PHE B 1 216 ? -1.322 11.758 24.328 1 92.25 216 PHE B N 1
ATOM 6456 C CA . PHE B 1 216 ? -0.537 12.75 23.594 1 92.25 216 PHE B CA 1
ATOM 6457 C C . PHE B 1 216 ? -1.366 14 23.328 1 92.25 216 PHE B C 1
ATOM 6459 O O . PHE B 1 216 ? -0.838 15.109 23.312 1 92.25 216 PHE B O 1
ATOM 6466 N N . ALA B 1 217 ? -2.619 13.82 23.062 1 94.44 217 ALA B N 1
ATOM 6467 C CA . ALA B 1 217 ? -3.484 14.984 22.875 1 94.44 217 ALA B CA 1
ATOM 6468 C C . ALA B 1 217 ? -3.504 15.852 24.141 1 94.44 217 ALA B C 1
ATOM 6470 O O . ALA B 1 217 ? -3.465 17.078 24.047 1 94.44 217 ALA B O 1
ATOM 6471 N N . GLU B 1 218 ? -3.559 15.211 25.266 1 94.06 218 GLU B N 1
ATOM 6472 C CA . GLU B 1 218 ? -3.553 15.945 26.531 1 94.06 218 GLU B CA 1
ATOM 6473 C C . GLU B 1 218 ? -2.213 16.641 26.75 1 94.06 218 GLU B C 1
ATOM 6475 O O . GLU B 1 218 ? -2.17 17.781 27.219 1 94.06 218 GLU B O 1
ATOM 6480 N N . LEU B 1 219 ? -1.17 15.961 26.406 1 91 219 LEU B N 1
ATOM 6481 C CA . LEU B 1 219 ? 0.161 16.547 26.516 1 91 219 LEU B CA 1
ATOM 6482 C C . LEU B 1 219 ? 0.272 17.797 25.641 1 91 219 LEU B C 1
ATOM 6484 O O . LEU B 1 219 ? 0.849 18.812 26.078 1 91 219 LEU B O 1
ATOM 6488 N N . THR B 1 220 ? -0.255 17.75 24.469 1 91.94 220 THR B N 1
ATOM 6489 C CA . THR B 1 220 ? -0.219 18.875 23.531 1 91.94 220 THR B CA 1
ATOM 6490 C C . THR B 1 220 ? -1.02 20.047 24.078 1 91.94 220 THR B C 1
ATOM 6492 O O . THR B 1 220 ? -0.581 21.203 23.984 1 91.94 220 THR B O 1
ATOM 6495 N N . TYR B 1 221 ? -2.133 19.766 24.609 1 91.75 221 TYR B N 1
ATOM 6496 C CA . TYR B 1 221 ? -3.027 20.812 25.078 1 91.75 221 TYR B CA 1
ATOM 6497 C C . TYR B 1 221 ? -2.455 21.516 26.312 1 91.75 221 TYR B C 1
ATOM 6499 O O . TYR B 1 221 ? -2.695 22.703 26.516 1 91.75 221 TYR B O 1
ATOM 6507 N N . LYS B 1 222 ? -1.672 20.812 27.109 1 88.44 222 LYS B N 1
ATOM 6508 C CA . LYS B 1 222 ? -1.089 21.344 28.328 1 88.44 222 LYS B CA 1
ATOM 6509 C C . LYS B 1 222 ? 0.145 22.188 28.031 1 88.44 222 LYS B C 1
ATOM 6511 O O . LYS B 1 222 ? 0.642 22.906 28.906 1 88.44 222 LYS B O 1
ATOM 6516 N N . ASP B 1 223 ? 0.568 22.156 26.797 1 85.81 223 ASP B N 1
ATOM 6517 C CA . ASP B 1 223 ? 1.732 22.953 26.406 1 85.81 223 ASP B CA 1
ATOM 6518 C C . ASP B 1 223 ? 1.435 24.438 26.516 1 85.81 223 ASP B C 1
ATOM 6520 O O . ASP B 1 223 ? 0.589 24.953 25.781 1 85.81 223 ASP B O 1
ATOM 6524 N N . SER B 1 224 ? 2.201 25.141 27.297 1 81.38 224 SER B N 1
ATOM 6525 C CA . SER B 1 224 ? 1.949 26.547 27.594 1 81.38 224 SER B CA 1
ATOM 6526 C C . SER B 1 224 ? 2.316 27.438 26.422 1 81.38 224 SER B C 1
ATOM 6528 O O . SER B 1 224 ? 1.887 28.594 26.344 1 81.38 224 SER B O 1
ATOM 6530 N N . SER B 1 225 ? 3.008 26.922 25.547 1 79.75 225 SER B N 1
ATOM 6531 C CA . SER B 1 225 ? 3.441 27.719 24.406 1 79.75 225 SER B CA 1
ATOM 6532 C C . SER B 1 225 ? 2.354 27.812 23.344 1 79.75 225 SER B C 1
ATOM 6534 O O . SER B 1 225 ? 2.479 28.562 22.375 1 79.75 225 SER B O 1
ATOM 6536 N N . THR B 1 226 ? 1.264 27.125 23.547 1 87.69 226 THR B N 1
ATOM 6537 C CA . THR B 1 226 ? 0.214 27.078 22.531 1 87.69 226 THR B CA 1
ATOM 6538 C C . THR B 1 226 ? -0.889 28.078 22.844 1 87.69 226 THR B C 1
ATOM 6540 O O . THR B 1 226 ? -1.258 28.25 24.016 1 87.69 226 THR B O 1
ATOM 6543 N N . PHE B 1 227 ? -1.248 28.766 21.828 1 86.62 227 PHE B N 1
ATOM 6544 C CA . PHE B 1 227 ? -2.348 29.719 21.953 1 86.62 227 PHE B CA 1
ATOM 6545 C C . PHE B 1 227 ? -3.055 29.922 20.625 1 86.62 227 PHE B C 1
ATOM 6547 O O . PHE B 1 227 ? -2.635 29.359 19.609 1 86.62 227 PHE B O 1
ATOM 6554 N N . GLY B 1 228 ? -4.219 30.594 20.656 1 88.25 228 GLY B N 1
ATOM 6555 C CA . GLY B 1 228 ? -4.93 30.953 19.438 1 88.25 228 GLY B CA 1
ATOM 6556 C C . GLY B 1 228 ? -5.398 29.734 18.641 1 88.25 228 GLY B C 1
ATOM 6557 O O . GLY B 1 228 ? -6.059 28.859 19.188 1 88.25 228 GLY B O 1
ATOM 6558 N N . LYS B 1 229 ? -4.996 29.656 17.438 1 88.94 229 LYS B N 1
ATOM 6559 C CA . LYS B 1 229 ? -5.445 28.641 16.484 1 88.94 229 LYS B CA 1
ATOM 6560 C C . LYS B 1 229 ? -5.051 27.25 16.969 1 88.94 229 LYS B C 1
ATOM 6562 O O . LYS B 1 229 ? -5.809 26.281 16.797 1 88.94 229 LYS B O 1
ATOM 6567 N N . LEU B 1 230 ? -3.922 27.125 17.484 1 89.56 230 LEU B N 1
ATOM 6568 C CA . LEU B 1 230 ? -3.449 25.812 17.922 1 89.56 230 LEU B CA 1
ATOM 6569 C C . LEU B 1 230 ? -4.238 25.328 19.141 1 89.56 230 LEU B C 1
ATOM 6571 O O . LEU B 1 230 ? -4.57 24.156 19.234 1 89.56 230 LEU B O 1
ATOM 6575 N N . LYS B 1 231 ? -4.445 26.234 20 1 90.94 231 LYS B N 1
ATOM 6576 C CA . LYS B 1 231 ? -5.238 25.859 21.172 1 90.94 231 LYS B CA 1
ATOM 6577 C C . LYS B 1 231 ? -6.637 25.406 20.75 1 90.94 231 LYS B C 1
ATOM 6579 O O . LYS B 1 231 ? -7.184 24.469 21.328 1 90.94 231 LYS B O 1
ATOM 6584 N N . PHE B 1 232 ? -7.227 26.156 19.875 1 93.12 232 PHE B N 1
ATOM 6585 C CA . PHE B 1 232 ? -8.5 25.734 19.312 1 93.12 232 PHE B CA 1
ATOM 6586 C C . PHE B 1 232 ? -8.406 24.328 18.719 1 93.12 232 PHE B C 1
ATOM 6588 O O . PHE B 1 232 ? -9.227 23.469 19.047 1 93.12 232 PHE B O 1
ATOM 6595 N N . ALA B 1 233 ? -7.445 24.125 17.906 1 92.62 233 ALA B N 1
ATOM 6596 C CA . ALA B 1 233 ? -7.27 22.844 17.219 1 92.62 233 ALA B CA 1
ATOM 6597 C C . ALA B 1 233 ? -7.094 21.703 18.219 1 92.62 233 ALA B C 1
ATOM 6599 O O . ALA B 1 233 ? -7.625 20.609 18.031 1 92.62 233 ALA B O 1
ATOM 6600 N N . PHE B 1 234 ? -6.359 21.953 19.25 1 94.38 234 PHE B N 1
ATOM 6601 C CA . PHE B 1 234 ? -6.09 20.906 20.219 1 94.38 234 PHE B CA 1
ATOM 6602 C C . PHE B 1 234 ? -7.332 20.594 21.047 1 94.38 234 PHE B C 1
ATOM 6604 O O . PHE B 1 234 ? -7.574 19.438 21.406 1 94.38 234 PHE B O 1
ATOM 6611 N N . ALA B 1 235 ? -8.07 21.609 21.344 1 95.38 235 ALA B N 1
ATOM 6612 C CA . ALA B 1 235 ? -9.336 21.391 22.031 1 95.38 235 ALA B CA 1
ATOM 6613 C C . ALA B 1 235 ? -10.289 20.562 21.172 1 95.38 235 ALA B C 1
ATOM 6615 O O . ALA B 1 235 ? -10.953 19.641 21.672 1 95.38 235 ALA B O 1
ATOM 6616 N N . ILE B 1 236 ? -10.344 20.875 19.938 1 95 236 ILE B N 1
ATOM 6617 C CA . ILE B 1 236 ? -11.18 20.125 19.016 1 95 236 ILE B CA 1
ATOM 6618 C C . ILE B 1 236 ? -10.719 18.672 18.969 1 95 236 ILE B C 1
ATOM 6620 O O . ILE B 1 236 ? -11.547 17.75 19 1 95 236 ILE B O 1
ATOM 6624 N N . ASN B 1 237 ? -9.484 18.469 18.828 1 94.19 237 ASN B N 1
ATOM 6625 C CA . ASN B 1 237 ? -8.938 17.125 18.766 1 94.19 237 ASN B CA 1
ATOM 6626 C C . ASN B 1 237 ? -9.312 16.312 20.016 1 94.19 237 ASN B C 1
ATOM 6628 O O . ASN B 1 237 ? -9.703 15.148 19.906 1 94.19 237 ASN B O 1
ATOM 6632 N N . LEU B 1 238 ? -9.164 16.906 21.141 1 95.38 238 LEU B N 1
ATOM 6633 C CA . LEU B 1 238 ? -9.516 16.234 22.391 1 95.38 238 LEU B CA 1
ATOM 6634 C C . LEU B 1 238 ? -11 15.906 22.438 1 95.38 238 LEU B C 1
ATOM 6636 O O . LEU B 1 238 ? -11.398 14.828 22.891 1 95.38 238 LEU B O 1
ATOM 6640 N N . ALA B 1 239 ? -11.805 16.844 21.984 1 95.88 239 ALA B N 1
ATOM 6641 C CA . ALA B 1 239 ? -13.242 16.578 21.922 1 95.88 239 ALA B CA 1
ATOM 6642 C C . ALA B 1 239 ? -13.531 15.367 21.031 1 95.88 239 ALA B C 1
ATOM 6644 O O . ALA B 1 239 ? -14.328 14.492 21.391 1 95.88 239 ALA B O 1
ATOM 6645 N N . ARG B 1 240 ? -12.914 15.336 19.938 1 94.25 240 ARG B N 1
ATOM 6646 C CA . ARG B 1 240 ? -13.133 14.266 18.969 1 94.25 240 ARG B CA 1
ATOM 6647 C C . ARG B 1 240 ? -12.703 12.914 19.531 1 94.25 240 ARG B C 1
ATOM 6649 O O . ARG B 1 240 ? -13.391 11.914 19.344 1 94.25 240 ARG B O 1
ATOM 6656 N N . ILE B 1 241 ? -11.555 12.844 20.156 1 94.06 241 ILE B N 1
ATOM 6657 C CA . ILE B 1 241 ? -11.07 11.602 20.75 1 94.06 241 ILE B CA 1
ATOM 6658 C C . ILE B 1 241 ? -12.055 11.133 21.828 1 94.06 241 ILE B C 1
ATOM 6660 O O . ILE B 1 241 ? -12.375 9.945 21.906 1 94.06 241 ILE B O 1
ATOM 6664 N N . ASN B 1 242 ? -12.539 12.023 22.578 1 94.31 242 ASN B N 1
ATOM 6665 C CA . ASN B 1 242 ? -13.469 11.68 23.656 1 94.31 242 ASN B CA 1
ATOM 6666 C C . ASN B 1 242 ? -14.836 11.273 23.109 1 94.31 242 ASN B C 1
ATOM 6668 O O . ASN B 1 242 ? -15.594 10.57 23.766 1 94.31 242 ASN B O 1
ATOM 6672 N N . MET B 1 243 ? -15.18 11.766 21.984 1 93.69 243 MET B N 1
ATOM 6673 C CA . MET B 1 243 ? -16.391 11.289 21.328 1 93.69 243 MET B CA 1
ATOM 6674 C C . MET B 1 243 ? -16.312 9.781 21.094 1 93.69 243 MET B C 1
ATOM 6676 O O . MET B 1 243 ? -17.297 9.07 21.312 1 93.69 243 MET B O 1
ATOM 6680 N N . VAL B 1 244 ? -15.156 9.336 20.672 1 91.5 244 VAL B N 1
ATOM 6681 C CA . VAL B 1 244 ? -14.961 7.914 20.391 1 91.5 244 VAL B CA 1
ATOM 6682 C C . VAL B 1 244 ? -15.047 7.117 21.688 1 91.5 244 VAL B C 1
ATOM 6684 O O . VAL B 1 244 ? -15.531 5.98 21.688 1 91.5 244 VAL B O 1
ATOM 6687 N N . GLN B 1 245 ? -14.734 7.723 22.766 1 91.69 245 GLN B N 1
ATOM 6688 C CA . GLN B 1 245 ? -14.789 7.074 24.062 1 91.69 245 GLN B CA 1
ATOM 6689 C C . GLN B 1 245 ? -16.156 7.238 24.703 1 91.69 245 GLN B C 1
ATOM 6691 O O . GLN B 1 245 ? -16.391 6.77 25.828 1 91.69 245 GLN B O 1
ATOM 6696 N N . ASN B 1 246 ? -17.062 7.941 24.047 1 92.31 246 ASN B N 1
ATOM 6697 C CA . ASN B 1 246 ? -18.406 8.234 24.516 1 92.31 246 ASN B CA 1
ATOM 6698 C C . ASN B 1 246 ? -18.375 8.938 25.875 1 92.31 246 ASN B C 1
ATOM 6700 O O . ASN B 1 246 ? -19.188 8.625 26.75 1 92.31 246 ASN B O 1
ATOM 6704 N N . ASP B 1 247 ? -17.391 9.672 26.078 1 94.44 247 ASP B N 1
ATOM 6705 C CA . ASP B 1 247 ? -17.312 10.5 27.281 1 94.44 247 ASP B CA 1
ATOM 6706 C C . ASP B 1 247 ? -17.922 11.883 27.031 1 94.44 247 ASP B C 1
ATOM 6708 O O . ASP B 1 247 ? -17.188 12.852 26.828 1 94.44 247 ASP B O 1
ATOM 6712 N N . LYS B 1 248 ? -19.125 12.078 27.203 1 95.12 248 LYS B N 1
ATOM 6713 C CA . LYS B 1 248 ? -19.875 13.289 26.859 1 95.12 248 LYS B CA 1
ATOM 6714 C C . LYS B 1 248 ? -19.406 14.477 27.703 1 95.12 248 LYS B C 1
ATOM 6716 O O . LYS B 1 248 ? -19.391 15.609 27.219 1 95.12 248 LYS B O 1
ATOM 6721 N N . ALA B 1 249 ? -19.125 14.195 28.969 1 96.56 249 ALA B N 1
ATOM 6722 C CA . ALA B 1 249 ? -18.688 15.273 29.844 1 96.56 249 ALA B CA 1
ATOM 6723 C C . ALA B 1 249 ? -17.406 15.93 29.328 1 96.56 249 ALA B C 1
ATOM 6725 O O . ALA B 1 249 ? -17.312 17.156 29.281 1 96.56 249 ALA B O 1
ATOM 6726 N N . GLN B 1 250 ? -16.453 15.133 28.938 1 96.69 250 GLN B N 1
ATOM 6727 C CA . GLN B 1 250 ? -15.203 15.656 28.422 1 96.69 250 GLN B CA 1
ATOM 6728 C C . GLN B 1 250 ? -15.406 16.328 27.062 1 96.69 250 GLN B C 1
ATOM 6730 O O . GLN B 1 250 ? -14.742 17.328 26.75 1 96.69 250 GLN B O 1
ATOM 6735 N N . VAL B 1 251 ? -16.266 15.797 26.25 1 97.25 251 VAL B N 1
ATOM 6736 C CA . VAL B 1 251 ? -16.562 16.422 24.969 1 97.25 251 VAL B CA 1
ATOM 6737 C C . VAL B 1 251 ? -17.094 17.828 25.188 1 97.25 251 VAL B C 1
ATOM 6739 O O . VAL B 1 251 ? -16.625 18.781 24.531 1 97.25 251 VAL B O 1
ATOM 6742 N N . LEU B 1 252 ? -18.047 17.953 26.125 1 97.38 252 LEU B N 1
ATOM 6743 C CA . LEU B 1 252 ? -18.641 19.25 26.406 1 97.38 252 LEU B CA 1
ATOM 6744 C C . LEU B 1 252 ? -17.594 20.219 26.969 1 97.38 252 LEU B C 1
ATOM 6746 O O . LEU B 1 252 ? -17.609 21.406 26.641 1 97.38 252 LEU B O 1
ATOM 6750 N N . TYR B 1 253 ? -16.734 19.719 27.812 1 97.19 253 TYR B N 1
ATOM 6751 C CA . TYR B 1 253 ? -15.664 20.547 28.375 1 97.19 253 TYR B CA 1
ATOM 6752 C C . TYR B 1 253 ? -14.789 21.125 27.281 1 97.19 253 TYR B C 1
ATOM 6754 O O . TYR B 1 253 ? -14.578 22.344 27.234 1 97.19 253 TYR B O 1
ATOM 6762 N N . TYR B 1 254 ? -14.32 20.344 26.438 1 97.06 254 TYR B N 1
ATOM 6763 C CA . TYR B 1 254 ? -13.406 20.797 25.391 1 97.06 254 TYR B CA 1
ATOM 6764 C C . TYR B 1 254 ? -14.148 21.562 24.312 1 97.06 254 TYR B C 1
ATOM 6766 O O . TYR B 1 254 ? -13.586 22.453 23.656 1 97.06 254 TYR B O 1
ATOM 6774 N N . LEU B 1 255 ? -15.414 21.234 24.062 1 97.25 255 LEU B N 1
ATOM 6775 C CA . LEU B 1 255 ? -16.25 22.031 23.156 1 97.25 255 LEU B CA 1
ATOM 6776 C C . LEU B 1 255 ? -16.312 23.484 23.609 1 97.25 255 LEU B C 1
ATOM 6778 O O . LEU B 1 255 ? -16.125 24.391 22.812 1 97.25 255 LEU B O 1
ATOM 6782 N N . ASN B 1 256 ? -16.531 23.641 24.875 1 96.88 256 ASN B N 1
ATOM 6783 C CA . ASN B 1 256 ? -16.594 24.984 25.438 1 96.88 256 ASN B CA 1
ATOM 6784 C C . ASN B 1 256 ? -15.258 25.703 25.266 1 96.88 256 ASN B C 1
ATOM 6786 O O . ASN B 1 256 ? -15.234 26.906 24.953 1 96.88 256 ASN B O 1
ATOM 6790 N N . LYS B 1 257 ? -14.18 25.031 25.516 1 95.88 257 LYS B N 1
ATOM 6791 C CA . LYS B 1 257 ? -12.859 25.625 25.344 1 95.88 257 LYS B CA 1
ATOM 6792 C C . LYS B 1 257 ? -12.609 26 23.891 1 95.88 257 LYS B C 1
ATOM 6794 O O . LYS B 1 257 ? -12.062 27.078 23.609 1 95.88 257 LYS B O 1
ATOM 6799 N N . ALA B 1 258 ? -13.008 25.125 23 1 96.06 258 ALA B N 1
ATOM 6800 C CA . ALA B 1 258 ? -12.828 25.359 21.578 1 96.06 258 ALA B CA 1
ATOM 6801 C C . ALA B 1 258 ? -13.648 26.562 21.109 1 96.06 258 ALA B C 1
ATOM 6803 O O . ALA B 1 258 ? -13.172 27.391 20.344 1 96.06 258 ALA B O 1
ATOM 6804 N N . GLU B 1 259 ? -14.859 26.672 21.547 1 95.56 259 GLU B N 1
ATOM 6805 C CA . GLU B 1 259 ? -15.734 27.781 21.172 1 95.56 259 GLU B CA 1
ATOM 6806 C C . GLU B 1 259 ? -15.172 29.109 21.656 1 95.56 259 GLU B C 1
ATOM 6808 O O . GLU B 1 259 ? -15.219 30.109 20.938 1 95.56 259 GLU B O 1
ATOM 6813 N N . THR B 1 260 ? -14.633 29.078 22.844 1 93 260 THR B N 1
ATOM 6814 C CA . THR B 1 260 ? -14.023 30.281 23.406 1 93 260 THR B CA 1
ATOM 6815 C C . THR B 1 260 ? -12.859 30.75 22.531 1 93 260 THR B C 1
ATOM 6817 O O . THR B 1 260 ? -12.719 31.938 22.266 1 93 260 THR B O 1
ATOM 6820 N N . GLU B 1 261 ? -12.039 29.828 22.109 1 90.25 261 GLU B N 1
ATOM 6821 C CA . GLU B 1 261 ? -10.898 30.156 21.266 1 90.25 261 GLU B CA 1
ATOM 6822 C C . GLU B 1 261 ? -11.352 30.594 19.875 1 90.25 261 GLU B C 1
ATOM 6824 O O . GLU B 1 261 ? -10.766 31.5 19.281 1 90.25 261 GLU B O 1
ATOM 6829 N N . ASN B 1 262 ? -12.328 29.922 19.312 1 89.75 262 ASN B N 1
ATOM 6830 C CA . ASN B 1 262 ? -12.82 30.219 17.984 1 89.75 262 ASN B CA 1
ATOM 6831 C C . ASN B 1 262 ? -13.367 31.641 17.891 1 89.75 262 ASN B C 1
ATOM 6833 O O . ASN B 1 262 ? -13.258 32.312 16.859 1 89.75 262 ASN B O 1
ATOM 6837 N N . ASN B 1 263 ? -13.945 32.062 18.906 1 86.69 263 ASN B N 1
ATOM 6838 C CA . ASN B 1 263 ? -14.539 33.406 18.953 1 86.69 263 ASN B CA 1
ATOM 6839 C C . ASN B 1 263 ? -13.477 34.5 18.875 1 86.69 263 ASN B C 1
ATOM 6841 O O . ASN B 1 263 ? -13.781 35.656 18.547 1 86.69 263 ASN B O 1
ATOM 6845 N N . LYS B 1 264 ? -12.25 34.094 19.141 1 80.81 264 LYS B N 1
ATOM 6846 C CA . LYS B 1 264 ? -11.156 35.062 19.109 1 80.81 264 LYS B CA 1
ATOM 6847 C C . LYS B 1 264 ? -10.539 35.156 17.703 1 80.81 264 LYS B C 1
ATOM 6849 O O . LYS B 1 264 ? -9.719 36.031 17.438 1 80.81 264 LYS B O 1
ATOM 6854 N N . ASN B 1 265 ? -11 34.219 16.875 1 77.88 265 ASN B N 1
ATOM 6855 C CA . ASN B 1 265 ? -10.43 34.188 15.539 1 77.88 265 ASN B CA 1
ATOM 6856 C C . ASN B 1 265 ? -10.867 35.375 14.703 1 77.88 265 ASN B C 1
ATOM 6858 O O . ASN B 1 265 ? -12.047 35.75 14.711 1 77.88 265 ASN B O 1
ATOM 6862 N N . THR B 1 266 ? -9.859 35.969 14.062 1 74.31 266 THR B N 1
ATOM 6863 C CA . THR B 1 266 ? -10.18 37.125 13.25 1 74.31 266 THR B CA 1
ATOM 6864 C C . THR B 1 266 ? -10.148 36.781 11.766 1 74.31 266 THR B C 1
ATOM 6866 O O . THR B 1 266 ? -10.672 37.531 10.938 1 74.31 266 THR B O 1
ATOM 6869 N N . SER B 1 267 ? -9.625 35.688 11.391 1 77.5 267 SER B N 1
ATOM 6870 C CA . SER B 1 267 ? -9.578 35.281 9.992 1 77.5 267 SER B CA 1
ATOM 6871 C C . SER B 1 267 ? -10.859 34.562 9.586 1 77.5 267 SER B C 1
ATOM 6873 O O . SER B 1 267 ? -11.297 33.625 10.258 1 77.5 267 SER B O 1
ATOM 6875 N N . GLU B 1 268 ? -11.422 35.031 8.477 1 81.69 268 GLU B N 1
ATOM 6876 C CA . GLU B 1 268 ? -12.656 34.438 7.988 1 81.69 268 GLU B CA 1
ATOM 6877 C C . GLU B 1 268 ? -12.469 32.969 7.656 1 81.69 268 GLU B C 1
ATOM 6879 O O . GLU B 1 268 ? -13.359 32.125 7.891 1 81.69 268 GLU B O 1
ATOM 6884 N N . ARG B 1 269 ? -11.406 32.625 7.109 1 81.88 269 ARG B N 1
ATOM 6885 C CA . ARG B 1 269 ? -11.141 31.234 6.738 1 81.88 269 ARG B CA 1
ATOM 6886 C C . ARG B 1 269 ? -11.047 30.359 7.977 1 81.88 269 ARG B C 1
ATOM 6888 O O . ARG B 1 269 ? -11.578 29.234 7.992 1 81.88 269 ARG B O 1
ATOM 6895 N N . ASP B 1 270 ? -10.336 30.859 8.938 1 84.75 270 ASP B N 1
ATOM 6896 C CA . ASP B 1 270 ? -10.211 30.109 10.18 1 84.75 270 ASP B CA 1
ATOM 6897 C C . ASP B 1 270 ? -11.57 29.938 10.859 1 84.75 270 ASP B C 1
ATOM 6899 O O . ASP B 1 270 ? -11.852 28.875 11.438 1 84.75 270 ASP B O 1
ATOM 6903 N N . PHE B 1 271 ? -12.273 30.984 10.703 1 88.19 271 PHE B N 1
ATOM 6904 C CA . PHE B 1 271 ? -13.617 30.938 11.273 1 88.19 271 PHE B CA 1
ATOM 6905 C C . PHE B 1 271 ? -14.469 29.891 10.57 1 88.19 271 PHE B C 1
ATOM 6907 O O . PHE B 1 271 ? -15.203 29.141 11.227 1 88.19 271 PHE B O 1
ATOM 6914 N N . ALA B 1 272 ? -14.422 29.844 9.289 1 89.81 272 ALA B N 1
ATOM 6915 C CA . ALA B 1 272 ? -15.156 28.844 8.516 1 89.81 272 ALA B CA 1
ATOM 6916 C C . ALA B 1 272 ? -14.75 27.438 8.914 1 89.81 272 ALA B C 1
ATOM 6918 O O . ALA B 1 272 ? -15.609 26.562 9.117 1 89.81 272 ALA B O 1
ATOM 6919 N N . THR B 1 273 ? -13.5 27.172 9.023 1 90.19 273 THR B N 1
ATOM 6920 C CA . THR B 1 273 ? -12.992 25.875 9.438 1 90.19 273 THR B CA 1
ATOM 6921 C C . THR B 1 273 ? -13.469 25.531 10.852 1 90.19 273 THR B C 1
ATOM 6923 O O . THR B 1 273 ? -13.898 24.406 11.109 1 90.19 273 THR B O 1
ATOM 6926 N N . GLY B 1 274 ? -13.305 26.516 11.711 1 92.69 274 GLY B N 1
ATOM 6927 C CA . GLY B 1 274 ? -13.766 26.312 13.078 1 92.69 274 GLY B CA 1
ATOM 6928 C C . GLY B 1 274 ? -15.234 25.969 13.172 1 92.69 274 GLY B C 1
ATOM 6929 O O . GLY B 1 274 ? -15.617 25.031 13.898 1 92.69 274 GLY B O 1
ATOM 6930 N N . ASN B 1 275 ? -16.016 26.719 12.43 1 94.75 275 ASN B N 1
ATOM 6931 C CA . ASN B 1 275 ? -17.453 26.453 12.438 1 94.75 275 ASN B CA 1
ATOM 6932 C C . ASN B 1 275 ? -17.766 25.047 11.969 1 94.75 275 ASN B C 1
ATOM 6934 O O . ASN B 1 275 ? -18.656 24.375 12.516 1 94.75 275 ASN B O 1
ATOM 6938 N N . ALA B 1 276 ? -17.109 24.609 10.953 1 94.75 276 ALA B N 1
ATOM 6939 C CA . AL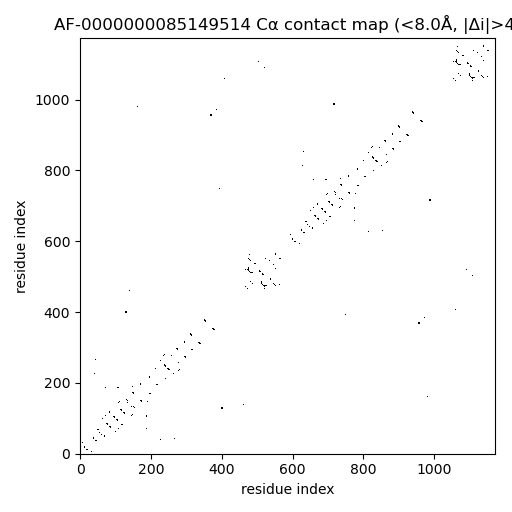A B 1 276 ? -17.344 23.266 10.438 1 94.75 276 ALA B CA 1
ATOM 6940 C C . ALA B 1 276 ? -17.031 22.219 11.508 1 94.75 276 ALA B C 1
ATOM 6942 O O . ALA B 1 276 ? -17.812 21.266 11.688 1 94.75 276 ALA B O 1
ATOM 6943 N N . LEU B 1 277 ? -15.953 22.344 12.164 1 95.31 277 LEU B N 1
ATOM 6944 C CA . LEU B 1 277 ? -15.523 21.391 13.18 1 95.31 277 LEU B CA 1
ATOM 6945 C C . LEU B 1 277 ? -16.469 21.422 14.383 1 95.31 277 LEU B C 1
ATOM 6947 O O . LEU B 1 277 ? -16.828 20.375 14.914 1 95.31 277 LEU B O 1
ATOM 6951 N N . LEU B 1 278 ? -16.828 22.594 14.781 1 96.75 278 LEU B N 1
ATOM 6952 C CA . LEU B 1 278 ? -17.75 22.75 15.898 1 96.75 278 LEU B CA 1
ATOM 6953 C C . LEU B 1 278 ? -19.109 22.141 15.57 1 96.75 278 LEU B C 1
ATOM 6955 O O . LEU B 1 278 ? -19.766 21.562 16.438 1 96.75 278 LEU B O 1
ATOM 6959 N N . ALA B 1 279 ? -19.547 22.344 14.344 1 96.69 279 ALA B N 1
ATOM 6960 C CA . ALA B 1 279 ? -20.812 21.766 13.914 1 96.69 279 ALA B CA 1
ATOM 6961 C C . ALA B 1 279 ? -20.859 20.266 14.156 1 96.69 279 ALA B C 1
ATOM 6963 O O . ALA B 1 279 ? -21.859 19.719 14.617 1 96.69 279 ALA B O 1
ATOM 6964 N N . SER B 1 280 ? -19.812 19.625 13.844 1 96.19 280 SER B N 1
ATOM 6965 C CA . SER B 1 280 ? -19.734 18.172 14.016 1 96.19 280 SER B CA 1
ATOM 6966 C C . SER B 1 280 ? -19.828 17.781 15.484 1 96.19 280 SER B C 1
ATOM 6968 O O . SER B 1 280 ? -20.453 16.766 15.828 1 96.19 280 SER B O 1
ATOM 6970 N N . ILE B 1 281 ? -19.219 18.516 16.328 1 96.19 281 ILE B N 1
ATOM 6971 C CA . ILE B 1 281 ? -19.234 18.203 17.75 1 96.19 281 ILE B CA 1
ATOM 6972 C C . ILE B 1 281 ? -20.625 18.484 18.312 1 96.19 281 ILE B C 1
ATOM 6974 O O . ILE B 1 281 ? -21.141 17.719 19.125 1 96.19 281 ILE B O 1
ATOM 6978 N N . HIS B 1 282 ? -21.172 19.609 17.875 1 97.19 282 HIS B N 1
ATOM 6979 C CA . HIS B 1 282 ? -22.531 19.906 18.312 1 97.19 282 HIS B CA 1
ATOM 6980 C C . HIS B 1 282 ? -23.516 18.844 17.859 1 97.19 282 HIS B C 1
ATOM 6982 O O . HIS B 1 282 ? -24.5 18.547 18.547 1 97.19 282 HIS B O 1
ATOM 6988 N N . LEU B 1 283 ? -23.328 18.344 16.703 1 96 283 LEU B N 1
ATOM 6989 C CA . LEU B 1 283 ? -24.141 17.219 16.25 1 96 283 LEU B CA 1
ATOM 6990 C C . LEU B 1 283 ? -24.062 16.062 17.234 1 96 283 LEU B C 1
ATOM 6992 O O . LEU B 1 283 ? -25.078 15.461 17.578 1 96 283 LEU B O 1
ATOM 6996 N N . TYR B 1 284 ? -22.922 15.742 17.672 1 94.88 284 TYR B N 1
ATOM 6997 C CA . TYR B 1 284 ? -22.703 14.633 18.594 1 94.88 284 TYR B CA 1
ATOM 6998 C C . TYR B 1 284 ? -23.406 14.898 19.938 1 94.88 284 TYR B C 1
ATOM 7000 O O . TYR B 1 284 ? -24 13.992 20.516 1 94.88 284 TYR B O 1
ATOM 7008 N N . VAL B 1 285 ? -23.328 16.109 20.406 1 96.38 285 VAL B N 1
ATOM 7009 C CA . VAL B 1 285 ? -23.828 16.406 21.734 1 96.38 285 VAL B CA 1
ATOM 7010 C C . VAL B 1 285 ? -25.344 16.625 21.672 1 96.38 285 VAL B C 1
ATOM 7012 O O . VAL B 1 285 ? -26 16.766 22.719 1 96.38 285 VAL B O 1
ATOM 7015 N N . GLY B 1 286 ? -25.938 16.75 20.484 1 96.25 286 GLY B N 1
ATOM 7016 C CA . GLY B 1 286 ? -27.391 16.781 20.359 1 96.25 286 GLY B CA 1
ATOM 7017 C C . GLY B 1 286 ? -27.922 18.188 20.141 1 96.25 286 GLY B C 1
ATOM 7018 O O . GLY B 1 286 ? -29.141 18.422 20.203 1 96.25 286 GLY B O 1
ATOM 7019 N N . ASP B 1 287 ? -27.016 19.125 19.969 1 97.12 287 ASP B N 1
ATOM 7020 C CA . ASP B 1 287 ? -27.422 20.5 19.656 1 97.12 287 ASP B CA 1
ATOM 7021 C C . ASP B 1 287 ? -27.562 20.688 18.141 1 97.12 287 ASP B C 1
ATOM 7023 O O . ASP B 1 287 ? -26.75 21.391 17.547 1 97.12 287 ASP B O 1
ATOM 7027 N N . TYR B 1 288 ? -28.578 20.234 17.609 1 97.81 288 TYR B N 1
ATOM 7028 C CA . TYR B 1 288 ? -28.719 20.109 16.156 1 97.81 288 TYR B CA 1
ATOM 7029 C C . TYR B 1 288 ? -28.938 21.484 15.523 1 97.81 288 TYR B C 1
ATOM 7031 O O . TYR B 1 288 ? -28.453 21.75 14.422 1 97.81 288 TYR B O 1
ATOM 7039 N N . ASN B 1 289 ? -29.641 22.375 16.188 1 97.94 289 ASN B N 1
ATOM 7040 C CA . ASN B 1 289 ? -29.875 23.703 15.641 1 97.94 289 ASN B CA 1
ATOM 7041 C C . ASN B 1 289 ? -28.578 24.5 15.523 1 97.94 289 ASN B C 1
ATOM 7043 O O . ASN B 1 289 ? -28.344 25.188 14.523 1 97.94 289 ASN B O 1
ATOM 7047 N N . ILE B 1 290 ? -27.812 24.422 16.578 1 97.88 290 ILE B N 1
ATOM 7048 C CA . ILE B 1 290 ? -26.531 25.109 16.562 1 97.88 290 ILE B CA 1
ATOM 7049 C C . ILE B 1 290 ? -25.641 24.5 15.484 1 97.88 290 ILE B C 1
ATOM 7051 O O . ILE B 1 290 ? -24.984 25.219 14.734 1 97.88 290 ILE B O 1
ATOM 7055 N N . ALA B 1 291 ? -25.625 23.188 15.422 1 98 291 ALA B N 1
ATOM 7056 C CA . ALA B 1 291 ? -24.844 22.484 14.414 1 98 291 ALA B CA 1
ATOM 7057 C C . ALA B 1 291 ? -25.234 22.938 13.008 1 98 291 ALA B C 1
ATOM 7059 O O . ALA B 1 291 ? -24.375 23.172 12.156 1 98 291 ALA B O 1
ATOM 7060 N N . GLU B 1 292 ? -26.5 23.016 12.742 1 98.19 292 GLU B N 1
ATOM 7061 C CA . GLU B 1 292 ? -27.016 23.438 11.438 1 98.19 292 GLU B CA 1
ATOM 7062 C C . GLU B 1 292 ? -26.531 24.844 11.094 1 98.19 292 GLU B C 1
ATOM 7064 O O . GLU B 1 292 ? -26.031 25.078 9.992 1 98.19 292 GLU B O 1
ATOM 7069 N N . LYS B 1 293 ? -26.688 25.703 12.031 1 98.19 293 LYS B N 1
ATOM 7070 C CA . LYS B 1 293 ? -26.297 27.094 11.812 1 98.19 293 LYS B CA 1
ATOM 7071 C C . LYS B 1 293 ? -24.797 27.203 11.508 1 98.19 293 LYS B C 1
ATOM 7073 O O . LYS B 1 293 ? -24.391 27.922 10.594 1 98.19 293 LYS B O 1
ATOM 7078 N N . LEU B 1 294 ? -24.016 26.547 12.336 1 97.44 294 LEU B N 1
ATOM 7079 C CA . LEU B 1 294 ? -22.578 26.562 12.156 1 97.44 294 LEU B CA 1
ATOM 7080 C C . LEU B 1 294 ? -22.188 25.969 10.797 1 97.44 294 LEU B C 1
ATOM 7082 O O . LEU B 1 294 ? -21.344 26.531 10.094 1 97.44 294 LEU B O 1
ATOM 7086 N N . ALA B 1 295 ? -22.781 24.844 10.406 1 97.81 295 ALA B N 1
ATOM 7087 C CA . ALA B 1 295 ? -22.5 24.203 9.125 1 97.81 295 ALA B CA 1
ATOM 7088 C C . ALA B 1 295 ? -22.844 25.125 7.961 1 97.81 295 ALA B C 1
ATOM 7090 O O . ALA B 1 295 ? -22.062 25.281 7.027 1 97.81 295 ALA B O 1
ATOM 7091 N N . LEU B 1 296 ? -24.031 25.703 8.031 1 97.94 296 LEU B N 1
ATOM 7092 C CA . LEU B 1 296 ? -24.5 26.578 6.961 1 97.94 296 LEU B CA 1
ATOM 7093 C C . LEU B 1 296 ? -23.562 27.781 6.824 1 97.94 296 LEU B C 1
ATOM 7095 O O . LEU B 1 296 ? -23.234 28.203 5.711 1 97.94 296 LEU B O 1
ATOM 7099 N N . SER B 1 297 ? -23.188 28.344 7.961 1 96.56 297 SER B N 1
ATOM 7100 C CA . SER B 1 297 ? -22.266 29.469 7.945 1 96.56 297 SER B CA 1
ATOM 7101 C C . SER B 1 297 ? -20.938 29.078 7.297 1 96.56 297 SER B C 1
ATOM 7103 O O . SER B 1 297 ? -20.391 29.828 6.492 1 96.56 297 SER B O 1
ATOM 7105 N N . SER B 1 298 ? -20.453 27.953 7.703 1 96 298 SER B N 1
ATOM 7106 C CA . SER B 1 298 ? -19.203 27.453 7.141 1 96 298 SER B CA 1
ATOM 7107 C C . SER B 1 298 ? -19.328 27.234 5.641 1 96 298 SER B C 1
ATOM 7109 O O . SER B 1 298 ? -18.422 27.594 4.879 1 96 298 SER B O 1
ATOM 7111 N N . ILE B 1 299 ? -20.391 26.656 5.16 1 96.44 299 ILE B N 1
ATOM 7112 C CA . ILE B 1 299 ? -20.625 26.391 3.746 1 96.44 299 ILE B CA 1
ATOM 7113 C C . ILE B 1 299 ? -20.641 27.703 2.965 1 96.44 299 ILE B C 1
ATOM 7115 O O . ILE B 1 299 ? -20.047 27.797 1.892 1 96.44 299 ILE B O 1
ATOM 7119 N N . GLU B 1 300 ? -21.281 28.672 3.512 1 96.12 300 GLU B N 1
ATOM 7120 C CA . GLU B 1 300 ? -21.359 29.969 2.863 1 96.12 300 GLU B CA 1
ATOM 7121 C C . GLU B 1 300 ? -19.969 30.562 2.656 1 96.12 300 GLU B C 1
ATOM 7123 O O . GLU B 1 300 ? -19.641 31.031 1.562 1 96.12 300 GLU B O 1
ATOM 7128 N N . LEU B 1 301 ? -19.188 30.516 3.693 1 91.94 301 LEU B N 1
ATOM 7129 C CA . LEU B 1 301 ? -17.859 31.109 3.643 1 91.94 301 LEU B CA 1
ATOM 7130 C C . LEU B 1 301 ? -16.953 30.328 2.689 1 91.94 301 LEU B C 1
ATOM 7132 O O . LEU B 1 301 ? -16.266 30.922 1.859 1 91.94 301 LEU B O 1
ATOM 7136 N N . PHE B 1 302 ? -16.953 29.016 2.74 1 91.62 302 PHE B N 1
ATOM 7137 C CA . PHE B 1 302 ? -16.094 28.203 1.883 1 91.62 302 PHE B CA 1
ATOM 7138 C C . PHE B 1 302 ? -16.562 28.266 0.435 1 91.62 302 PHE B C 1
ATOM 7140 O O . PHE B 1 302 ? -15.766 28.094 -0.49 1 91.62 302 PHE B O 1
ATOM 7147 N N . THR B 1 303 ? -17.828 28.453 0.215 1 92.94 303 THR B N 1
ATOM 7148 C CA . THR B 1 303 ? -18.312 28.703 -1.139 1 92.94 303 THR B CA 1
ATOM 7149 C C . THR B 1 303 ? -17.766 30 -1.688 1 92.94 303 THR B C 1
ATOM 7151 O O . THR B 1 303 ? -17.344 30.062 -2.844 1 92.94 303 THR B O 1
ATOM 7154 N N . LYS B 1 304 ? -17.781 31.016 -0.794 1 88.5 304 LYS B N 1
ATOM 7155 C CA . LYS B 1 304 ? -17.219 32.312 -1.158 1 88.5 304 LYS B CA 1
ATOM 7156 C C . LYS B 1 304 ? -15.75 32.188 -1.56 1 88.5 304 LYS B C 1
ATOM 7158 O O . LYS B 1 304 ? -15.297 32.844 -2.504 1 88.5 304 LYS B O 1
ATOM 7163 N N . TYR B 1 305 ? -15.062 31.328 -0.896 1 80.75 305 TYR B N 1
ATOM 7164 C CA . TYR B 1 305 ? -13.633 31.172 -1.14 1 80.75 305 TYR B CA 1
ATOM 7165 C C . TYR B 1 305 ? -13.367 30.109 -2.195 1 80.75 305 TYR B C 1
ATOM 7167 O O . TYR B 1 305 ? -12.219 29.719 -2.432 1 80.75 305 TYR B O 1
ATOM 7175 N N . GLN B 1 306 ? -14.43 29.516 -2.838 1 84 306 GLN B N 1
ATOM 7176 C CA . GLN B 1 306 ? -14.344 28.562 -3.928 1 84 306 GLN B CA 1
ATOM 7177 C C . GLN B 1 306 ? -13.539 27.328 -3.52 1 84 306 GLN B C 1
ATOM 7179 O O . GLN B 1 306 ? -12.594 26.938 -4.211 1 84 306 GLN B O 1
ATOM 7184 N N . GLU B 1 307 ? -13.945 26.781 -2.379 1 85.94 307 GLU B N 1
ATOM 7185 C CA . GLU B 1 307 ? -13.367 25.547 -1.858 1 85.94 307 GLU B CA 1
ATOM 7186 C C . GLU B 1 307 ? -14.383 24.406 -1.873 1 85.94 307 GLU B C 1
ATOM 7188 O O . GLU B 1 307 ? -14.922 24.047 -0.828 1 85.94 307 GLU B O 1
ATOM 7193 N N . PRO B 1 308 ? -14.469 23.781 -2.979 1 88.69 308 PRO B N 1
ATOM 7194 C CA . PRO B 1 308 ? -15.586 22.859 -3.148 1 88.69 308 PRO B CA 1
ATOM 7195 C C . PRO B 1 308 ? -15.445 21.594 -2.301 1 88.69 308 PRO B C 1
ATOM 7197 O O . PRO B 1 308 ? -16.438 21.031 -1.853 1 88.69 308 PRO B O 1
ATOM 7200 N N . ILE B 1 309 ? -14.273 21.125 -2.078 1 88.5 309 ILE B N 1
ATOM 7201 C CA . ILE B 1 309 ? -14.07 19.906 -1.313 1 88.5 309 ILE B CA 1
ATOM 7202 C C . ILE B 1 309 ? -14.484 20.125 0.139 1 88.5 309 ILE B C 1
ATOM 7204 O O . ILE B 1 309 ? -15.133 19.266 0.743 1 88.5 309 ILE B O 1
ATOM 7208 N N . TYR B 1 310 ? -14.164 21.25 0.682 1 88.75 310 TYR B N 1
ATOM 7209 C CA . TYR B 1 310 ? -14.578 21.578 2.039 1 88.75 310 TYR B CA 1
ATOM 7210 C C . TYR B 1 310 ? -16.094 21.688 2.135 1 88.75 310 TYR B C 1
ATOM 7212 O O . TYR B 1 310 ? -16.703 21.156 3.072 1 88.75 310 TYR B O 1
ATOM 7220 N N . VAL B 1 311 ? -16.641 22.359 1.156 1 94.19 311 VAL B N 1
ATOM 7221 C CA . VAL B 1 311 ? -18.094 22.516 1.132 1 94.19 311 VAL B CA 1
ATOM 7222 C C . VAL B 1 311 ? -18.766 21.141 1.113 1 94.19 311 VAL B C 1
ATOM 7224 O O . VAL B 1 311 ? -19.688 20.891 1.883 1 94.19 311 VAL B O 1
ATOM 7227 N N . MET B 1 312 ? -18.219 20.281 0.251 1 94.88 312 MET B N 1
ATOM 7228 C CA . MET B 1 312 ? -18.75 18.922 0.106 1 94.88 312 MET B CA 1
ATOM 7229 C C . MET B 1 312 ? -18.703 18.172 1.433 1 94.88 312 MET B C 1
ATOM 7231 O O . MET B 1 312 ? -19.688 17.547 1.839 1 94.88 312 MET B O 1
ATOM 7235 N N . ARG B 1 313 ? -17.656 18.297 2.164 1 94.81 313 ARG B N 1
ATOM 7236 C CA . ARG B 1 313 ? -17.453 17.578 3.414 1 94.81 313 ARG B CA 1
ATOM 7237 C C . ARG B 1 313 ? -18.344 18.141 4.523 1 94.81 313 ARG B C 1
ATOM 7239 O O . ARG B 1 313 ? -18.844 17.391 5.363 1 94.81 313 ARG B O 1
ATOM 7246 N N . ILE B 1 314 ? -18.547 19.422 4.52 1 96.12 314 ILE B N 1
ATOM 7247 C CA . ILE B 1 314 ? -19.406 20.031 5.523 1 96.12 314 ILE B CA 1
ATOM 7248 C C . ILE B 1 314 ? -20.875 19.672 5.23 1 96.12 314 ILE B C 1
ATOM 7250 O O . ILE B 1 314 ? -21.656 19.469 6.156 1 96.12 314 ILE B O 1
ATOM 7254 N N . LYS B 1 315 ? -21.172 19.594 3.973 1 97.38 315 LYS B N 1
ATOM 7255 C CA . LYS B 1 315 ? -22.516 19.188 3.602 1 97.38 315 LYS B CA 1
ATOM 7256 C C . LYS B 1 315 ? -22.812 17.781 4.109 1 97.38 315 LYS B C 1
ATOM 7258 O O . LYS B 1 315 ? -23.953 17.469 4.445 1 97.38 315 LYS B O 1
ATOM 7263 N N . ARG B 1 316 ? -21.812 16.938 4.164 1 97.12 316 ARG B N 1
ATOM 7264 C CA . ARG B 1 316 ? -21.984 15.617 4.781 1 97.12 316 ARG B CA 1
ATOM 7265 C C . ARG B 1 316 ? -22.438 15.75 6.23 1 97.12 316 ARG B C 1
ATOM 7267 O O . ARG B 1 316 ? -23.391 15.078 6.652 1 97.12 316 ARG B O 1
ATOM 7274 N N . THR B 1 317 ? -21.75 16.609 6.965 1 96.75 317 THR B N 1
ATOM 7275 C CA . THR B 1 317 ? -22.125 16.859 8.352 1 96.75 317 THR B CA 1
ATOM 7276 C C . THR B 1 317 ? -23.547 17.406 8.445 1 96.75 317 THR B C 1
ATOM 7278 O O . THR B 1 317 ? -24.328 17 9.305 1 96.75 317 THR B O 1
ATOM 7281 N N . LEU B 1 318 ? -23.859 18.328 7.551 1 97.94 318 LEU B N 1
ATOM 7282 C CA . LEU B 1 318 ? -25.188 18.922 7.531 1 97.94 318 LEU B CA 1
ATOM 7283 C C . LEU B 1 318 ? -26.25 17.875 7.25 1 97.94 318 LEU B C 1
ATOM 7285 O O . LEU B 1 318 ? -27.328 17.906 7.852 1 97.94 318 LEU B O 1
ATOM 7289 N N . ALA B 1 319 ? -25.984 17 6.344 1 98 319 ALA B N 1
ATOM 7290 C CA . ALA B 1 319 ? -26.922 15.914 6.062 1 98 319 ALA B CA 1
ATOM 7291 C C . ALA B 1 319 ? -27.203 15.086 7.312 1 98 319 ALA B C 1
ATOM 7293 O O . ALA B 1 319 ? -28.344 14.719 7.586 1 98 319 ALA B O 1
ATOM 7294 N N . LYS B 1 320 ? -26.172 14.758 8.039 1 97.31 320 LYS B N 1
ATOM 7295 C CA . LYS B 1 320 ? -26.328 14 9.281 1 97.31 320 LYS B CA 1
ATOM 7296 C C . LYS B 1 320 ? -27.172 14.781 10.289 1 97.31 320 LYS B C 1
ATOM 7298 O O . LYS B 1 320 ? -27.969 14.195 11.023 1 97.31 320 LYS B O 1
ATOM 7303 N N . VAL B 1 321 ? -26.922 16.094 10.328 1 97.75 321 VAL B N 1
ATOM 7304 C CA . VAL B 1 321 ? -27.734 16.953 11.195 1 97.75 321 VAL B CA 1
ATOM 7305 C C . VAL B 1 321 ? -29.203 16.875 10.789 1 97.75 321 VAL B C 1
ATOM 7307 O O . VAL B 1 321 ? -30.078 16.734 11.641 1 97.75 321 VAL B O 1
ATOM 7310 N N . TYR B 1 322 ? -29.453 16.938 9.531 1 98.25 322 TYR B N 1
ATOM 7311 C CA . TYR B 1 322 ? -30.812 16.875 9.031 1 98.25 322 TYR B CA 1
ATOM 7312 C C . TYR B 1 322 ? -31.469 15.539 9.367 1 98.25 322 TYR B C 1
ATOM 7314 O O . TYR B 1 322 ? -32.625 15.484 9.75 1 98.25 322 TYR B O 1
ATOM 7322 N N . PHE B 1 323 ? -30.766 14.445 9.18 1 97.06 323 PHE B N 1
ATOM 7323 C CA . PHE B 1 323 ? -31.312 13.156 9.602 1 97.06 323 PHE B CA 1
ATOM 7324 C C . PHE B 1 323 ? -31.688 13.188 11.078 1 97.06 323 PHE B C 1
ATOM 7326 O O . PHE B 1 323 ? -32.75 12.711 11.461 1 97.06 323 PHE B O 1
ATOM 7333 N N . ALA B 1 324 ? -30.797 13.734 11.93 1 96.12 324 ALA B N 1
ATOM 7334 C CA . ALA B 1 324 ? -31.031 13.797 13.367 1 96.12 324 ALA B CA 1
ATOM 7335 C C . ALA B 1 324 ? -32.25 14.648 13.695 1 96.12 324 ALA B C 1
ATOM 7337 O O . ALA B 1 324 ? -32.938 14.422 14.695 1 96.12 324 ALA B O 1
ATOM 7338 N N . GLN B 1 325 ? -32.531 15.562 12.812 1 97.5 325 GLN B N 1
ATOM 7339 C CA . GLN B 1 325 ? -33.688 16.453 12.984 1 97.5 325 GLN B CA 1
ATOM 7340 C C . GLN B 1 325 ? -34.938 15.883 12.297 1 97.5 325 GLN B C 1
ATOM 7342 O O . GLN B 1 325 ? -35.938 16.578 12.172 1 97.5 325 GLN B O 1
ATOM 7347 N N . ASN B 1 326 ? -34.812 14.719 11.719 1 96.62 326 ASN B N 1
ATOM 7348 C CA . ASN B 1 326 ? -35.875 14.031 11.016 1 96.62 326 ASN B CA 1
ATOM 7349 C C . ASN B 1 326 ? -36.25 14.758 9.727 1 96.62 326 ASN B C 1
ATOM 7351 O O . ASN B 1 326 ? -37.438 14.805 9.367 1 96.62 326 ASN B O 1
ATOM 7355 N N . LYS B 1 327 ? -35.312 15.5 9.227 1 97.69 327 LYS B N 1
ATOM 7356 C CA . LYS B 1 327 ? -35.438 16.094 7.902 1 97.69 327 LYS B CA 1
ATOM 7357 C C . LYS B 1 327 ? -34.844 15.203 6.828 1 97.69 327 LYS B C 1
ATOM 7359 O O . LYS B 1 327 ? -33.906 15.617 6.121 1 97.69 327 LYS B O 1
ATOM 7364 N N . ASP B 1 328 ? -35.406 14.078 6.617 1 97.38 328 ASP B N 1
ATOM 7365 C CA . ASP B 1 328 ? -34.844 13 5.816 1 97.38 328 ASP B CA 1
ATOM 7366 C C . ASP B 1 328 ? -34.719 13.406 4.352 1 97.38 328 ASP B C 1
ATOM 7368 O O . ASP B 1 328 ? -33.719 13.141 3.705 1 97.38 328 ASP B O 1
ATOM 7372 N N . ASN B 1 329 ? -35.75 14.062 3.818 1 97.44 329 ASN B N 1
ATOM 7373 C CA . ASN B 1 329 ? -35.719 14.461 2.414 1 97.44 329 ASN B CA 1
ATOM 7374 C C . ASN B 1 329 ? -34.562 15.438 2.125 1 97.44 329 ASN B C 1
ATOM 7376 O O . ASN B 1 329 ? -33.906 15.328 1.095 1 97.44 329 ASN B O 1
ATOM 7380 N N . GLN B 1 330 ? -34.406 16.359 3.047 1 97.5 330 GLN B N 1
ATOM 7381 C CA . GLN B 1 330 ? -33.312 17.328 2.891 1 97.5 330 GLN B CA 1
ATOM 7382 C C . GLN B 1 330 ? -31.969 16.625 2.984 1 97.5 330 GLN B C 1
ATOM 7384 O O . GLN B 1 330 ? -31.062 16.922 2.207 1 97.5 330 GLN B O 1
ATOM 7389 N N . ALA B 1 331 ? -31.844 15.727 3.926 1 98.12 331 ALA B N 1
ATOM 7390 C CA . ALA B 1 331 ? -30.609 14.984 4.117 1 98.12 331 ALA B CA 1
ATOM 7391 C C . ALA B 1 331 ? -30.266 14.164 2.881 1 98.12 331 ALA B C 1
ATOM 7393 O O . ALA B 1 331 ? -29.125 14.195 2.4 1 98.12 331 ALA B O 1
ATOM 7394 N N . LEU B 1 332 ? -31.266 13.453 2.357 1 97.69 332 LEU B N 1
ATOM 7395 C CA . LEU B 1 332 ? -31.047 12.586 1.2 1 97.69 332 LEU B CA 1
ATOM 7396 C C . LEU B 1 332 ? -30.703 13.406 -0.035 1 97.69 332 LEU B C 1
ATOM 7398 O O . LEU B 1 332 ? -29.859 13 -0.834 1 97.69 332 LEU B O 1
ATOM 7402 N N . SER B 1 333 ? -31.391 14.547 -0.189 1 97.62 333 SER B N 1
ATOM 7403 C CA . SER B 1 333 ? -31.078 15.438 -1.309 1 97.62 333 SER B CA 1
ATOM 7404 C C . SER B 1 333 ? -29.641 15.914 -1.251 1 97.62 333 SER B C 1
ATOM 7406 O O . SER B 1 333 ? -28.938 15.906 -2.264 1 97.62 333 SER B O 1
ATOM 7408 N N . LEU B 1 334 ? -29.203 16.297 -0.056 1 97.5 334 LEU B N 1
ATOM 7409 C CA . LEU B 1 334 ? -27.844 16.766 0.14 1 97.5 334 LEU B CA 1
ATOM 7410 C C . LEU B 1 334 ? -26.844 15.648 -0.124 1 97.5 334 LEU B C 1
ATOM 7412 O O . LEU B 1 334 ? -25.812 15.867 -0.765 1 97.5 334 LEU B O 1
ATOM 7416 N N . LEU B 1 335 ? -27.094 14.469 0.375 1 97.75 335 LEU B N 1
ATOM 7417 C CA . LEU B 1 335 ? -26.203 13.336 0.2 1 97.75 335 LEU B CA 1
ATOM 7418 C C . LEU B 1 335 ? -26.078 12.961 -1.274 1 97.75 335 LEU B C 1
ATOM 7420 O O . LEU B 1 335 ? -24.969 12.68 -1.756 1 97.75 335 LEU B O 1
ATOM 7424 N N . ASN B 1 336 ? -27.172 12.961 -1.981 1 97.25 336 ASN B N 1
ATOM 7425 C CA . ASN B 1 336 ? -27.125 12.656 -3.408 1 97.25 336 ASN B CA 1
ATOM 7426 C C . ASN B 1 336 ? -26.297 13.68 -4.168 1 97.25 336 ASN B C 1
ATOM 7428 O O . ASN B 1 336 ? -25.547 13.328 -5.086 1 97.25 336 ASN B O 1
ATOM 7432 N N . GLU B 1 337 ? -26.469 14.922 -3.771 1 97.31 337 GLU B N 1
ATOM 7433 C CA . GLU B 1 337 ? -25.688 15.992 -4.383 1 97.31 337 GLU B CA 1
ATOM 7434 C C . GLU B 1 337 ? -24.188 15.766 -4.191 1 97.31 337 GLU B C 1
ATOM 7436 O O . GLU B 1 337 ? -23.422 15.844 -5.148 1 97.31 337 GLU B O 1
ATOM 7441 N N . ILE B 1 338 ? -23.797 15.43 -2.986 1 97.12 338 ILE B N 1
ATOM 7442 C CA . ILE B 1 338 ? -22.359 15.352 -2.713 1 97.12 338 ILE B CA 1
ATOM 7443 C C . ILE B 1 338 ? -21.812 14.023 -3.229 1 97.12 338 ILE B C 1
ATOM 7445 O O . ILE B 1 338 ? -20.609 13.898 -3.498 1 97.12 338 ILE B O 1
ATOM 7449 N N . ILE B 1 339 ? -22.594 12.992 -3.365 1 97.31 339 ILE B N 1
ATOM 7450 C CA . ILE B 1 339 ? -22.156 11.75 -4 1 97.31 339 ILE B CA 1
ATOM 7451 C C . ILE B 1 339 ? -21.781 12.016 -5.453 1 97.31 339 ILE B C 1
ATOM 7453 O O . ILE B 1 339 ? -20.75 11.555 -5.926 1 97.31 339 ILE B O 1
ATOM 7457 N N . GLU B 1 340 ? -22.609 12.781 -6.168 1 96.19 340 GLU B N 1
ATOM 7458 C CA . GLU B 1 340 ? -22.297 13.164 -7.543 1 96.19 340 GLU B CA 1
ATOM 7459 C C . GLU B 1 340 ? -21.016 13.984 -7.617 1 96.19 340 GLU B C 1
ATOM 7461 O O . GLU B 1 340 ? -20.172 13.75 -8.484 1 96.19 340 GLU B O 1
ATOM 7466 N N . GLN B 1 341 ? -20.922 14.914 -6.688 1 95.06 341 GLN B N 1
ATOM 7467 C CA . GLN B 1 341 ? -19.75 15.773 -6.652 1 95.06 341 GLN B CA 1
ATOM 7468 C C . GLN B 1 341 ? -18.484 14.969 -6.379 1 95.06 341 GLN B C 1
ATOM 7470 O O . GLN B 1 341 ? -17.438 15.188 -7.016 1 95.06 341 GLN B O 1
ATOM 7475 N N . ALA B 1 342 ? -18.562 14.078 -5.371 1 94.94 342 ALA B N 1
ATOM 7476 C CA . ALA B 1 342 ? -17.406 13.25 -5.012 1 94.94 342 ALA B CA 1
ATOM 7477 C C . ALA B 1 342 ? -17 12.359 -6.176 1 94.94 342 ALA B C 1
ATOM 7479 O O . ALA B 1 342 ? -15.805 12.102 -6.375 1 94.94 342 ALA B O 1
ATOM 7480 N N . THR B 1 343 ? -17.938 11.828 -6.941 1 93.88 343 THR B N 1
ATOM 7481 C CA . THR B 1 343 ? -17.672 11.008 -8.117 1 93.88 343 THR B CA 1
ATOM 7482 C C . THR B 1 343 ? -16.938 11.812 -9.188 1 93.88 343 THR B C 1
ATOM 7484 O O . THR B 1 343 ? -15.93 11.359 -9.727 1 93.88 343 THR B O 1
ATOM 7487 N N . GLU B 1 344 ? -17.375 13.062 -9.414 1 92.25 344 GLU B N 1
ATOM 7488 C CA . GLU B 1 344 ? -16.781 13.938 -10.422 1 92.25 344 GLU B CA 1
ATOM 7489 C C . GLU B 1 344 ? -15.367 14.344 -10.039 1 92.25 344 GLU B C 1
ATOM 7491 O O . GLU B 1 344 ? -14.484 14.406 -10.891 1 92.25 344 GLU B O 1
ATOM 7496 N N . LEU B 1 345 ? -15.227 14.539 -8.719 1 88.44 345 LEU B N 1
ATOM 7497 C CA . LEU B 1 345 ? -13.93 15.023 -8.234 1 88.44 345 LEU B CA 1
ATOM 7498 C C . LEU B 1 345 ? -13.016 13.852 -7.891 1 88.44 345 LEU B C 1
ATOM 7500 O O . LEU B 1 345 ? -11.891 14.062 -7.434 1 88.44 345 LEU B O 1
ATOM 7504 N N . GLU B 1 346 ? -13.492 12.586 -8.016 1 89.56 346 GLU B N 1
ATOM 7505 C CA . GLU B 1 346 ? -12.742 11.367 -7.73 1 89.56 346 GLU B CA 1
ATOM 7506 C C . GLU B 1 346 ? -12.266 11.328 -6.281 1 89.56 346 GLU B C 1
ATOM 7508 O O . GLU B 1 346 ? -11.102 11.023 -6.012 1 89.56 346 GLU B O 1
ATOM 7513 N N . GLN B 1 347 ? -13.094 11.883 -5.395 1 90.81 347 GLN B N 1
ATOM 7514 C CA . GLN B 1 347 ? -12.867 11.766 -3.959 1 90.81 347 GLN B CA 1
ATOM 7515 C C . GLN B 1 347 ? -13.477 10.484 -3.406 1 90.81 347 GLN B C 1
ATOM 7517 O O . GLN B 1 347 ? -14.508 10.516 -2.738 1 90.81 347 GLN B O 1
ATOM 7522 N N . PHE B 1 348 ? -12.773 9.398 -3.562 1 91.44 348 PHE B N 1
ATOM 7523 C CA . PHE B 1 348 ? -13.359 8.078 -3.385 1 91.44 348 PHE B CA 1
ATOM 7524 C C . PHE B 1 348 ? -13.5 7.738 -1.905 1 91.44 348 PHE B C 1
ATOM 7526 O O . PHE B 1 348 ? -14.438 7.043 -1.507 1 91.44 348 PHE B O 1
ATOM 7533 N N . SER B 1 349 ? -12.594 8.227 -1.087 1 89.88 349 SER B N 1
ATOM 7534 C CA . SER B 1 349 ? -12.742 8.008 0.347 1 89.88 349 SER B CA 1
ATOM 7535 C C . SER B 1 349 ? -14 8.688 0.887 1 89.88 349 SER B C 1
ATOM 7537 O O . SER B 1 349 ? -14.711 8.117 1.715 1 89.88 349 SER B O 1
ATOM 7539 N N . ASP B 1 350 ? -14.211 9.906 0.439 1 92.44 350 ASP B N 1
ATOM 7540 C CA . ASP B 1 350 ? -15.438 10.602 0.809 1 92.44 350 ASP B CA 1
ATOM 7541 C C . ASP B 1 350 ? -16.672 9.867 0.281 1 92.44 350 ASP B C 1
ATOM 7543 O O . ASP B 1 350 ? -17.656 9.703 1.003 1 92.44 350 ASP B O 1
ATOM 7547 N N . LEU B 1 351 ? -16.547 9.438 -0.968 1 95.06 351 LEU B N 1
ATOM 7548 C CA . LEU B 1 351 ? -17.641 8.727 -1.609 1 95.06 351 LEU B CA 1
ATOM 7549 C C . LEU B 1 351 ? -18.016 7.473 -0.821 1 95.06 351 LEU B C 1
ATOM 7551 O O . LEU B 1 351 ? -19.188 7.141 -0.685 1 95.06 351 LEU B O 1
ATOM 7555 N N . GLU B 1 352 ? -17 6.766 -0.381 1 95.56 352 GLU B N 1
ATOM 7556 C CA . GLU B 1 352 ? -17.234 5.59 0.456 1 95.56 352 GLU B CA 1
ATOM 7557 C C . GLU B 1 352 ? -18.062 5.945 1.689 1 95.56 352 GLU B C 1
ATOM 7559 O O . GLU B 1 352 ? -19.016 5.25 2.021 1 95.56 352 GLU B O 1
ATOM 7564 N N . GLU B 1 353 ? -17.703 7.012 2.355 1 94.69 353 GLU B N 1
ATOM 7565 C CA . GLU B 1 353 ? -18.406 7.43 3.561 1 94.69 353 GLU B CA 1
ATOM 7566 C C . GLU B 1 353 ? -19.844 7.855 3.238 1 94.69 353 GLU B C 1
ATOM 7568 O O . GLU B 1 353 ? -20.781 7.516 3.967 1 94.69 353 GLU B O 1
ATOM 7573 N N . PHE B 1 354 ? -20.062 8.664 2.172 1 97.75 354 PHE B N 1
ATOM 7574 C CA . PHE B 1 354 ? -21.391 9.133 1.802 1 97.75 354 PHE B CA 1
ATOM 7575 C C . PHE B 1 354 ? -22.312 7.957 1.527 1 97.75 354 PHE B C 1
ATOM 7577 O O . PHE B 1 354 ? -23.453 7.93 2.012 1 97.75 354 PHE B O 1
ATOM 7584 N N . ASN B 1 355 ? -21.781 7 0.778 1 97.38 355 ASN B N 1
ATOM 7585 C CA . ASN B 1 355 ? -22.578 5.805 0.489 1 97.38 355 ASN B CA 1
ATOM 7586 C C . ASN B 1 355 ? -22.875 5.008 1.757 1 97.38 355 ASN B C 1
ATOM 7588 O O . ASN B 1 355 ? -23.938 4.391 1.872 1 97.38 355 ASN B O 1
ATOM 7592 N N . GLN B 1 356 ? -21.969 4.992 2.693 1 96.56 356 GLN B N 1
ATOM 7593 C CA . GLN B 1 356 ? -22.219 4.328 3.971 1 96.56 356 GLN B CA 1
ATOM 7594 C C . GLN B 1 356 ? -23.391 4.965 4.711 1 96.56 356 GLN B C 1
ATOM 7596 O O . GLN B 1 356 ? -24.25 4.258 5.238 1 96.56 356 GLN B O 1
ATOM 7601 N N . ILE B 1 357 ? -23.406 6.281 4.75 1 96.5 357 ILE B N 1
ATOM 7602 C CA . ILE B 1 357 ? -24.422 7.016 5.484 1 96.5 357 ILE B CA 1
ATOM 7603 C C . ILE B 1 357 ? -25.797 6.707 4.895 1 96.5 357 ILE B C 1
ATOM 7605 O O . ILE B 1 357 ? -26.734 6.371 5.621 1 96.5 357 ILE B O 1
ATOM 7609 N N . ILE B 1 358 ? -25.906 6.758 3.584 1 97.19 358 ILE B N 1
ATOM 7610 C CA . ILE B 1 358 ? -27.203 6.566 2.934 1 97.19 358 ILE B CA 1
ATOM 7611 C C . ILE B 1 358 ? -27.609 5.102 3.033 1 97.19 358 ILE B C 1
ATOM 7613 O O . ILE B 1 358 ? -28.797 4.797 3.227 1 97.19 358 ILE B O 1
ATOM 7617 N N . SER B 1 359 ? -26.656 4.18 2.84 1 97.12 359 SER B N 1
ATOM 7618 C CA . SER B 1 359 ? -26.938 2.754 2.984 1 97.12 359 SER B CA 1
ATOM 7619 C C . SER B 1 359 ? -27.484 2.438 4.367 1 97.12 359 SER B C 1
ATOM 7621 O O . SER B 1 359 ? -28.484 1.716 4.492 1 97.12 359 SER B O 1
ATOM 7623 N N . GLN B 1 360 ? -26.891 2.961 5.379 1 95.88 360 GLN B N 1
ATOM 7624 C CA . GLN B 1 360 ? -27.312 2.734 6.754 1 95.88 360 GLN B CA 1
ATOM 7625 C C . GLN B 1 360 ? -28.703 3.311 7 1 95.88 360 GLN B C 1
ATOM 7627 O O . GLN B 1 360 ? -29.531 2.705 7.699 1 95.88 360 GLN B O 1
ATOM 7632 N N . TYR B 1 361 ? -29 4.547 6.398 1 95.94 361 TYR B N 1
ATOM 7633 C CA . TYR B 1 361 ? -30.328 5.156 6.512 1 95.94 361 TYR B CA 1
ATOM 7634 C C . TYR B 1 361 ? -31.406 4.223 5.973 1 95.94 361 TYR B C 1
ATOM 7636 O O . TYR B 1 361 ? -32.406 3.953 6.652 1 95.94 361 TYR B O 1
ATOM 7644 N N . TYR B 1 362 ? -31.188 3.674 4.828 1 96.94 362 TYR B N 1
ATOM 7645 C CA . TYR B 1 362 ? -32.188 2.814 4.199 1 96.94 362 TYR B CA 1
ATOM 7646 C C . TYR B 1 362 ? -32.312 1.498 4.953 1 96.94 362 TYR B C 1
ATOM 7648 O O . TYR B 1 362 ? -33.406 0.949 5.059 1 96.94 362 TYR B O 1
ATOM 7656 N N . ALA B 1 363 ? -31.25 0.979 5.438 1 96.44 363 ALA B N 1
ATOM 7657 C CA . ALA B 1 363 ? -31.312 -0.246 6.227 1 96.44 363 ALA B CA 1
ATOM 7658 C C . ALA B 1 363 ? -32.125 -0.037 7.492 1 96.44 363 ALA B C 1
ATOM 7660 O O . ALA B 1 363 ? -32.938 -0.898 7.867 1 96.44 363 ALA B O 1
ATOM 7661 N N . GLU B 1 364 ? -31.953 1.125 8.156 1 95.12 364 GLU B N 1
ATOM 7662 C CA . GLU B 1 364 ? -32.688 1.446 9.367 1 95.12 364 GLU B CA 1
ATOM 7663 C C . GLU B 1 364 ? -34.188 1.615 9.07 1 95.12 364 GLU B C 1
ATOM 7665 O O . GLU B 1 364 ? -35.031 1.363 9.93 1 95.12 364 GLU B O 1
ATOM 7670 N N . GLN B 1 365 ? -34.531 2.033 7.832 1 95.81 365 GLN B N 1
ATOM 7671 C CA . GLN B 1 365 ? -35.906 2.18 7.398 1 95.81 365 GLN B CA 1
ATOM 7672 C C . GLN B 1 365 ? -36.469 0.868 6.836 1 95.81 365 GLN B C 1
ATOM 7674 O O . GLN B 1 365 ? -37.562 0.834 6.27 1 95.81 365 GLN B O 1
ATOM 7679 N N . ASN B 1 366 ? -35.656 -0.22 6.875 1 96.19 366 ASN B N 1
ATOM 7680 C CA . ASN B 1 366 ? -36 -1.549 6.391 1 96.19 366 ASN B CA 1
ATOM 7681 C C . ASN B 1 366 ? -36.219 -1.557 4.879 1 96.19 366 ASN B C 1
ATOM 7683 O O . ASN B 1 366 ? -37.062 -2.273 4.367 1 96.19 366 ASN B O 1
ATOM 7687 N N . GLN B 1 367 ? -35.656 -0.549 4.238 1 96.75 367 GLN B N 1
ATOM 7688 C CA . GLN B 1 367 ? -35.625 -0.537 2.779 1 96.75 367 GLN B CA 1
ATOM 7689 C C . GLN B 1 367 ? -34.312 -1.165 2.273 1 96.75 367 GLN B C 1
ATOM 7691 O O . GLN B 1 367 ? -33.438 -0.467 1.757 1 96.75 367 GLN B O 1
ATOM 7696 N N . PHE B 1 368 ? -34.25 -2.447 2.285 1 96.62 368 PHE B N 1
ATOM 7697 C CA . PHE B 1 368 ? -33 -3.176 2.158 1 96.62 368 PHE B CA 1
ATOM 7698 C C . PHE B 1 368 ? -32.562 -3.227 0.705 1 96.62 368 PHE B C 1
ATOM 7700 O O . PHE B 1 368 ? -31.359 -3.408 0.424 1 96.62 368 PHE B O 1
ATOM 7707 N N . GLU B 1 369 ? -33.469 -3.086 -0.249 1 96.75 369 GLU B N 1
ATOM 7708 C CA . GLU B 1 369 ? -33.031 -3.021 -1.641 1 96.75 369 GLU B CA 1
ATOM 7709 C C . GLU B 1 369 ? -32.125 -1.806 -1.885 1 96.75 369 GLU B C 1
ATOM 7711 O O . GLU B 1 369 ? -31.047 -1.928 -2.463 1 96.75 369 GLU B O 1
ATOM 7716 N N . SER B 1 370 ? -32.656 -0.679 -1.419 1 96.75 370 SER B N 1
ATOM 7717 C CA . SER B 1 370 ? -31.859 0.545 -1.537 1 96.75 370 SER B CA 1
ATOM 7718 C C . SER B 1 370 ? -30.594 0.463 -0.708 1 96.75 370 SER B C 1
ATOM 7720 O O . SER B 1 370 ? -29.516 0.874 -1.165 1 96.75 370 SER B O 1
ATOM 7722 N N . ALA B 1 371 ? -30.703 -0.071 0.483 1 97.44 371 ALA B N 1
ATOM 7723 C CA . ALA B 1 371 ? -29.531 -0.226 1.347 1 97.44 371 ALA B CA 1
ATOM 7724 C C . ALA B 1 371 ? -28.453 -1.055 0.662 1 97.44 371 ALA B C 1
ATOM 7726 O O . ALA B 1 371 ? -27.266 -0.7 0.702 1 97.44 371 ALA B O 1
ATOM 7727 N N . TYR B 1 372 ? -28.906 -2.119 0.013 1 97.06 372 TYR B N 1
ATOM 7728 C CA . TYR B 1 372 ? -28 -3.018 -0.687 1 97.06 372 TYR B CA 1
ATOM 7729 C C . TYR B 1 372 ? -27.297 -2.301 -1.835 1 97.06 372 TYR B C 1
ATOM 7731 O O . TYR B 1 372 ? -26.078 -2.422 -2.004 1 97.06 372 TYR B O 1
ATOM 7739 N N . GLN B 1 373 ? -28.031 -1.561 -2.582 1 96.5 373 GLN B N 1
ATOM 7740 C CA . GLN B 1 373 ? -27.453 -0.866 -3.734 1 96.5 373 GLN B CA 1
ATOM 7741 C C . GLN B 1 373 ? -26.391 0.13 -3.303 1 96.5 373 GLN B C 1
ATOM 7743 O O . GLN B 1 373 ? -25.312 0.192 -3.904 1 96.5 373 GLN B O 1
ATOM 7748 N N . PHE B 1 374 ? -26.625 0.891 -2.24 1 96.81 374 PHE B N 1
ATOM 7749 C CA . PHE B 1 374 ? -25.656 1.878 -1.777 1 96.81 374 PHE B CA 1
ATOM 7750 C C . PHE B 1 374 ? -24.469 1.199 -1.101 1 96.81 374 PHE B C 1
ATOM 7752 O O . PHE B 1 374 ? -23.359 1.734 -1.098 1 96.81 374 PHE B O 1
ATOM 7759 N N . GLN B 1 375 ? -24.719 0.039 -0.541 1 96.56 375 GLN B N 1
ATOM 7760 C CA . GLN B 1 375 ? -23.609 -0.726 0.029 1 96.56 375 GLN B CA 1
ATOM 7761 C C . GLN B 1 375 ? -22.672 -1.236 -1.063 1 96.56 375 GLN B C 1
ATOM 7763 O O . GLN B 1 375 ? -21.453 -1.297 -0.868 1 96.56 375 GLN B O 1
ATOM 7768 N N . VAL B 1 376 ? -23.281 -1.666 -2.186 1 96.62 376 VAL B N 1
ATOM 7769 C CA . VAL B 1 376 ? -22.469 -2.068 -3.336 1 96.62 376 VAL B CA 1
ATOM 7770 C C . VAL B 1 376 ? -21.641 -0.884 -3.83 1 96.62 376 VAL B C 1
ATOM 7772 O O . VAL B 1 376 ? -20.453 -1.026 -4.113 1 96.62 376 VAL B O 1
ATOM 7775 N N . GLN B 1 377 ? -22.25 0.269 -3.869 1 96.06 377 GLN B N 1
ATOM 7776 C CA . GLN B 1 377 ? -21.547 1.476 -4.289 1 96.06 377 GLN B CA 1
ATOM 7777 C C . GLN B 1 377 ? -20.453 1.839 -3.301 1 96.06 377 GLN B C 1
ATOM 7779 O O . GLN B 1 377 ? -19.391 2.326 -3.697 1 96.06 377 GLN B O 1
ATOM 7784 N N . ARG B 1 378 ? -20.719 1.646 -2.006 1 96.5 378 ARG B N 1
ATOM 7785 C CA . ARG B 1 378 ? -19.703 1.867 -0.981 1 96.5 378 ARG B CA 1
ATOM 7786 C C . ARG B 1 378 ? -18.484 0.993 -1.228 1 96.5 378 ARG B C 1
ATOM 7788 O O . ARG B 1 378 ? -17.344 1.468 -1.145 1 96.5 378 ARG B O 1
ATOM 7795 N N . PHE B 1 379 ? -18.766 -0.263 -1.544 1 95.38 379 PHE B N 1
ATOM 7796 C CA . PHE B 1 379 ? -17.688 -1.206 -1.817 1 95.38 379 PHE B CA 1
ATOM 7797 C C . PHE B 1 379 ? -16.859 -0.751 -3.016 1 95.38 379 PHE B C 1
ATOM 7799 O O . PHE B 1 379 ? -15.633 -0.761 -2.967 1 95.38 379 PHE B O 1
ATOM 7806 N N . ASP B 1 380 ? -17.516 -0.377 -4.066 1 93.25 380 ASP B N 1
ATOM 7807 C CA . ASP B 1 380 ? -16.828 0.073 -5.277 1 93.25 380 ASP B CA 1
ATOM 7808 C C . ASP B 1 380 ? -15.977 1.307 -4.996 1 93.25 380 ASP B C 1
ATOM 7810 O O . ASP B 1 380 ? -14.844 1.4 -5.469 1 93.25 380 ASP B O 1
ATOM 7814 N N . ALA B 1 381 ? -16.531 2.225 -4.23 1 93.06 381 ALA B N 1
ATOM 7815 C CA . ALA B 1 381 ? -15.781 3.428 -3.859 1 93.06 381 ALA B CA 1
ATOM 7816 C C . ALA B 1 381 ? -14.547 3.078 -3.043 1 93.06 381 ALA B C 1
ATOM 7818 O O . ALA B 1 381 ? -13.477 3.66 -3.244 1 93.06 381 ALA B O 1
ATOM 7819 N N . ALA B 1 382 ? -14.719 2.154 -2.146 1 92.19 382 ALA B N 1
ATOM 7820 C CA . ALA B 1 382 ? -13.602 1.722 -1.314 1 92.19 382 ALA B CA 1
ATOM 7821 C C . ALA B 1 382 ? -12.492 1.105 -2.164 1 92.19 382 ALA B C 1
ATOM 7823 O O . ALA B 1 382 ? -11.305 1.329 -1.907 1 92.19 382 ALA B O 1
ATOM 7824 N N . LYS B 1 383 ? -12.852 0.32 -3.129 1 88.62 383 LYS B N 1
ATOM 7825 C CA . LYS B 1 383 ? -11.875 -0.289 -4.023 1 88.62 383 LYS B CA 1
ATOM 7826 C C . LYS B 1 383 ? -11.109 0.773 -4.812 1 88.62 383 LYS B C 1
ATOM 7828 O O . LYS B 1 383 ? -9.891 0.675 -4.977 1 88.62 383 LYS B O 1
ATOM 7833 N N . GLN B 1 384 ? -11.828 1.723 -5.246 1 87.25 384 GLN B N 1
ATOM 7834 C CA . GLN B 1 384 ? -11.195 2.812 -5.98 1 87.25 384 GLN B CA 1
ATOM 7835 C C . GLN B 1 384 ? -10.281 3.627 -5.074 1 87.25 384 GLN B C 1
ATOM 7837 O O . GLN B 1 384 ? -9.203 4.055 -5.496 1 87.25 384 GLN B O 1
ATOM 7842 N N . ALA B 1 385 ? -10.727 3.877 -3.873 1 86.5 385 ALA B N 1
ATOM 7843 C CA . ALA B 1 385 ? -9.891 4.598 -2.908 1 86.5 385 ALA B CA 1
ATOM 7844 C C . ALA B 1 385 ? -8.594 3.846 -2.633 1 86.5 385 ALA B C 1
ATOM 7846 O O . ALA B 1 385 ? -7.523 4.453 -2.566 1 86.5 385 ALA B O 1
ATOM 7847 N N . THR B 1 386 ? -8.703 2.605 -2.502 1 81.5 386 THR B N 1
ATOM 7848 C CA . THR B 1 386 ? -7.535 1.766 -2.258 1 81.5 386 THR B CA 1
ATOM 7849 C C . THR B 1 386 ? -6.582 1.807 -3.447 1 81.5 386 THR B C 1
ATOM 7851 O O . THR B 1 386 ? -5.363 1.863 -3.271 1 81.5 386 THR B O 1
ATOM 7854 N N . ALA B 1 387 ? -7.102 1.719 -4.59 1 77.12 387 ALA B N 1
ATOM 7855 C CA . ALA B 1 387 ? -6.27 1.808 -5.785 1 77.12 387 ALA B CA 1
ATOM 7856 C C . ALA B 1 387 ? -5.508 3.129 -5.828 1 77.12 387 ALA B C 1
ATOM 7858 O O . ALA B 1 387 ? -4.32 3.158 -6.16 1 77.12 387 ALA B O 1
ATOM 7859 N N . LYS B 1 388 ? -6.18 4.148 -5.473 1 77.06 388 LYS B N 1
ATOM 7860 C CA . LYS B 1 388 ? -5.547 5.465 -5.43 1 77.06 388 LYS B CA 1
ATOM 7861 C C . LYS B 1 388 ? -4.449 5.508 -4.371 1 77.06 388 LYS B C 1
ATOM 7863 O O . LYS B 1 388 ? -3.389 6.098 -4.594 1 77.06 388 LYS B O 1
ATOM 7868 N N . LEU B 1 389 ? -4.738 4.949 -3.26 1 75.81 389 LEU B N 1
ATOM 7869 C CA . LEU B 1 389 ? -3.758 4.895 -2.178 1 75.81 389 LEU B CA 1
ATOM 7870 C C . LEU B 1 389 ? -2.523 4.105 -2.604 1 75.81 389 LEU B C 1
ATOM 7872 O O . LEU B 1 389 ? -1.396 4.508 -2.307 1 75.81 389 LEU B O 1
ATOM 7876 N N . ASN B 1 390 ? -2.693 3.047 -3.25 1 69.38 390 ASN B N 1
ATOM 7877 C CA . ASN B 1 390 ? -1.583 2.242 -3.746 1 69.38 390 ASN B CA 1
ATOM 7878 C C . ASN B 1 390 ? -0.715 3.025 -4.727 1 69.38 390 ASN B C 1
ATOM 7880 O O . ASN B 1 390 ? 0.512 2.924 -4.691 1 69.38 390 ASN B O 1
ATOM 7884 N N . ASN B 1 391 ? -1.334 3.768 -5.512 1 67.5 391 ASN B N 1
ATOM 7885 C CA . ASN B 1 391 ? -0.595 4.625 -6.434 1 67.5 391 ASN B CA 1
ATOM 7886 C C . ASN B 1 391 ? 0.221 5.676 -5.688 1 67.5 391 ASN B C 1
ATOM 7888 O O . ASN B 1 391 ? 1.351 5.98 -6.074 1 67.5 391 ASN B O 1
ATOM 7892 N N . ALA B 1 392 ? -0.423 6.156 -4.672 1 72.12 392 ALA B N 1
ATOM 7893 C CA . ALA B 1 392 ? 0.287 7.137 -3.857 1 72.12 392 ALA B CA 1
ATOM 7894 C C . ALA B 1 392 ? 1.505 6.516 -3.182 1 72.12 392 ALA B C 1
ATOM 7896 O O . ALA B 1 392 ? 2.559 7.145 -3.082 1 72.12 392 ALA B O 1
ATOM 7897 N N . HIS B 1 393 ? 1.407 5.352 -2.689 1 68.56 393 HIS B N 1
ATOM 7898 C CA . HIS B 1 393 ? 2.545 4.617 -2.146 1 68.56 393 HIS B CA 1
ATOM 7899 C C . HIS B 1 393 ? 3.664 4.496 -3.176 1 68.56 393 HIS B C 1
ATOM 7901 O O . HIS B 1 393 ? 4.836 4.707 -2.854 1 68.56 393 HIS B O 1
ATOM 7907 N N . PHE B 1 394 ? 3.287 4.152 -4.344 1 61.84 394 PHE B N 1
ATOM 7908 C CA . PHE B 1 394 ? 4.254 3.986 -5.422 1 61.84 394 PHE B CA 1
ATOM 7909 C C . PHE B 1 394 ? 4.992 5.293 -5.691 1 61.84 394 PHE B C 1
ATOM 7911 O O . PHE B 1 394 ? 6.215 5.301 -5.855 1 61.84 394 PHE B O 1
ATOM 7918 N N . MET B 1 395 ? 4.266 6.383 -5.711 1 65.56 395 MET B N 1
ATOM 7919 C CA . MET B 1 395 ? 4.867 7.691 -5.957 1 65.56 395 MET B CA 1
ATOM 7920 C C . MET B 1 395 ? 5.836 8.062 -4.844 1 65.56 395 MET B C 1
ATOM 7922 O O . MET B 1 395 ? 6.891 8.648 -5.102 1 65.56 395 MET B O 1
ATOM 7926 N N . GLN B 1 396 ? 5.398 7.816 -3.635 1 72 396 GLN B N 1
ATOM 7927 C CA . GLN B 1 396 ? 6.281 8.078 -2.502 1 72 396 GLN B CA 1
ATOM 7928 C C . GLN B 1 396 ? 7.578 7.281 -2.617 1 72 396 GLN B C 1
ATOM 7930 O O . GLN B 1 396 ? 8.664 7.805 -2.354 1 72 396 GLN B O 1
ATOM 7935 N N . TYR B 1 397 ? 7.484 6.125 -3.008 1 62.66 397 TYR B N 1
ATOM 7936 C CA . TYR B 1 397 ? 8.664 5.277 -3.176 1 62.66 397 TYR B CA 1
ATOM 7937 C C . TYR B 1 397 ? 9.562 5.809 -4.285 1 62.66 397 TYR B C 1
ATOM 7939 O O . TYR B 1 397 ? 10.781 5.879 -4.121 1 62.66 397 TYR B O 1
ATOM 7947 N N . LYS B 1 398 ? 8.93 6.133 -5.324 1 60.28 398 LYS B N 1
ATOM 7948 C CA . LYS B 1 398 ? 9.68 6.695 -6.441 1 60.28 398 LYS B CA 1
ATOM 7949 C C . LYS B 1 398 ? 10.43 7.961 -6.02 1 60.28 398 LYS B C 1
ATOM 7951 O O . LYS B 1 398 ? 11.586 8.156 -6.387 1 60.28 398 LYS B O 1
ATOM 7956 N N . ALA B 1 399 ? 9.711 8.773 -5.293 1 66.31 399 ALA B N 1
ATOM 7957 C CA . ALA B 1 399 ? 10.32 10 -4.797 1 66.31 399 ALA B CA 1
ATOM 7958 C C . ALA B 1 399 ? 11.516 9.695 -3.898 1 66.31 399 ALA B C 1
ATOM 7960 O O . ALA B 1 399 ? 12.547 10.375 -3.969 1 66.31 399 ALA B O 1
ATOM 7961 N N . ARG B 1 400 ? 11.375 8.742 -3.088 1 67.31 400 ARG B N 1
ATOM 7962 C CA . ARG B 1 400 ? 12.445 8.367 -2.168 1 67.31 400 ARG B CA 1
ATOM 7963 C C . ARG B 1 400 ? 13.648 7.805 -2.922 1 67.31 400 ARG B C 1
ATOM 7965 O O . ARG B 1 400 ? 14.797 8.133 -2.605 1 67.31 400 ARG B O 1
ATOM 7972 N N . ILE B 1 401 ? 13.312 7.039 -3.961 1 58.97 401 ILE B N 1
ATOM 7973 C CA . ILE B 1 401 ? 14.375 6.461 -4.773 1 58.97 401 ILE B CA 1
ATOM 7974 C C . ILE B 1 401 ? 15.094 7.566 -5.547 1 58.97 401 ILE B C 1
ATOM 7976 O O . ILE B 1 401 ? 16.328 7.566 -5.648 1 58.97 401 ILE B O 1
ATOM 7980 N N . THR B 1 402 ? 14.266 8.469 -6.059 1 57.03 402 THR B N 1
ATOM 7981 C CA . THR B 1 402 ? 14.828 9.586 -6.816 1 57.03 402 THR B CA 1
ATOM 7982 C C . THR B 1 402 ? 15.703 10.461 -5.922 1 57.03 402 THR B C 1
ATOM 7984 O O . THR B 1 402 ? 16.781 10.875 -6.324 1 57.03 402 THR B O 1
ATOM 7987 N N . ALA B 1 403 ? 15.109 10.734 -4.785 1 60.69 403 ALA B N 1
ATOM 7988 C CA . ALA B 1 403 ? 15.859 11.555 -3.842 1 60.69 403 ALA B CA 1
ATOM 7989 C C . ALA B 1 403 ? 17.156 10.867 -3.426 1 60.69 403 ALA B C 1
ATOM 7991 O O . ALA B 1 403 ? 18.188 11.516 -3.252 1 60.69 403 ALA B O 1
ATOM 7992 N N . GLN B 1 404 ? 16.969 9.578 -3.412 1 55.06 404 GLN B N 1
ATOM 7993 C CA . GLN B 1 404 ? 18.141 8.797 -3.039 1 55.06 404 GLN B CA 1
ATOM 7994 C C . GLN B 1 404 ? 19.125 8.695 -4.199 1 55.06 404 GLN B C 1
ATOM 7996 O O . GLN B 1 404 ? 20.344 8.703 -3.994 1 55.06 404 GLN B O 1
ATOM 8001 N N . SER B 1 405 ? 18.406 8.688 -5.484 1 49.97 405 SER B N 1
ATOM 8002 C CA . SER B 1 405 ? 19.25 8.641 -6.684 1 49.97 405 SER B CA 1
ATOM 8003 C C . SER B 1 405 ? 19.891 9.992 -6.973 1 49.97 405 SER B C 1
ATOM 8005 O O . SER B 1 405 ? 21.031 10.062 -7.438 1 49.97 405 SER B O 1
ATOM 8007 N N . GLU B 1 406 ? 19.031 11.234 -6.973 1 45.75 406 GLU B N 1
ATOM 8008 C CA . GLU B 1 406 ? 19.547 12.586 -7.18 1 45.75 406 GLU B CA 1
ATOM 8009 C C . GLU B 1 406 ? 20.578 12.953 -6.121 1 45.75 406 GLU B C 1
ATOM 8011 O O . GLU B 1 406 ? 21.438 13.805 -6.359 1 45.75 406 GLU B O 1
ATOM 8016 N N . ALA B 1 407 ? 20.219 12.609 -5.043 1 45.66 407 ALA B N 1
ATOM 8017 C CA . ALA B 1 407 ? 21.234 12.797 -4.008 1 45.66 407 ALA B CA 1
ATOM 8018 C C . ALA B 1 407 ? 22.578 12.242 -4.461 1 45.66 407 ALA B C 1
ATOM 8020 O O . ALA B 1 407 ? 23.641 12.75 -4.059 1 45.66 407 ALA B O 1
ATOM 8021 N N . SER B 1 408 ? 22.359 11.328 -5.609 1 37.97 408 SER B N 1
ATOM 8022 C CA . SER B 1 408 ? 23.578 10.758 -6.176 1 37.97 408 SER B CA 1
ATOM 8023 C C . SER B 1 408 ? 24.031 11.531 -7.406 1 37.97 408 SER B C 1
ATOM 8025 O O . SER B 1 408 ? 25.109 11.273 -7.949 1 37.97 408 SER B O 1
ATOM 8027 N N . THR B 1 409 ? 23.094 12.484 -8.188 1 35.97 409 THR B N 1
ATOM 8028 C CA . THR B 1 409 ? 23.547 13.25 -9.352 1 35.97 409 THR B CA 1
ATOM 8029 C C . THR B 1 409 ? 24.062 14.625 -8.93 1 35.97 409 THR B C 1
ATOM 8031 O O . THR B 1 409 ? 23.375 15.352 -8.211 1 35.97 409 THR B O 1
ATOM 8034 N N . PRO B 1 410 ? 25.188 15.156 -9.281 1 32.31 410 PRO B N 1
ATOM 8035 C CA . PRO B 1 410 ? 25.562 16.547 -9.078 1 32.31 410 PRO B CA 1
ATOM 8036 C C . PRO B 1 410 ? 24.641 17.531 -9.812 1 32.31 410 PRO B C 1
ATOM 8038 O O . PRO B 1 410 ? 24.016 17.156 -10.812 1 32.31 410 PRO B O 1
ATOM 8041 N N . PRO B 1 411 ? 24.188 18.719 -9.367 1 32.47 411 PRO B N 1
ATOM 8042 C CA . PRO B 1 411 ? 23.375 19.719 -10.055 1 32.47 411 PRO B CA 1
ATOM 8043 C C . PRO B 1 411 ? 23.719 19.859 -11.531 1 32.47 411 PRO B C 1
ATOM 8045 O O . PRO B 1 411 ? 24.906 19.906 -11.891 1 32.47 411 PRO B O 1
ATOM 8048 N N . GLU B 1 412 ? 22.906 19.516 -12.461 1 32.44 412 GLU B N 1
ATOM 8049 C CA . GLU B 1 412 ? 23.141 19.812 -13.875 1 32.44 412 GLU B CA 1
ATOM 8050 C C . GLU B 1 412 ? 23.5 21.281 -14.078 1 32.44 412 GLU B C 1
ATOM 8052 O O . GLU B 1 412 ? 22.844 22.156 -13.516 1 32.44 412 GLU B O 1
ATOM 8057 N N . LYS B 1 413 ? 24.531 21.672 -14.734 1 32.81 413 LYS B N 1
ATOM 8058 C CA . LYS B 1 413 ? 24.766 23 -15.273 1 32.81 413 LYS B CA 1
ATOM 8059 C C . LYS B 1 413 ? 23.594 23.438 -16.156 1 32.81 413 LYS B C 1
ATOM 8061 O O . LYS B 1 413 ? 23.094 22.656 -16.969 1 32.81 413 LYS B O 1
ATOM 8066 N N . PRO B 1 414 ? 22.906 24.547 -15.906 1 25.84 414 PRO B N 1
ATOM 8067 C CA . PRO B 1 414 ? 21.906 25.094 -16.828 1 25.84 414 PRO B CA 1
ATOM 8068 C C . PRO B 1 414 ? 22.375 25.078 -18.281 1 25.84 414 PRO B C 1
ATOM 8070 O O . PRO B 1 414 ? 23.484 25.516 -18.578 1 25.84 414 PRO B O 1
ATOM 8073 N N . VAL B 1 415 ? 22.062 24.172 -19.078 1 27.81 415 VAL B N 1
ATOM 8074 C CA . VAL B 1 415 ? 22.328 24.266 -20.516 1 27.81 415 VAL B CA 1
ATOM 8075 C C . VAL B 1 415 ? 21.734 25.562 -21.062 1 27.81 415 VAL B C 1
ATOM 8077 O O . VAL B 1 415 ? 20.531 25.797 -20.984 1 27.81 415 VAL B O 1
ATOM 8080 N N . SER B 1 416 ? 22.5 26.703 -21.094 1 26.58 416 SER B N 1
ATOM 8081 C CA . SER B 1 416 ? 22.281 27.891 -21.906 1 26.58 416 SER B CA 1
ATOM 8082 C C . SER B 1 416 ? 21.906 27.531 -23.344 1 26.58 416 SER B C 1
ATOM 8084 O O . SER B 1 416 ? 22.469 26.578 -23.906 1 26.58 416 SER B O 1
ATOM 8086 N N . ASN B 1 417 ? 20.688 27.672 -23.75 1 26.06 417 ASN B N 1
ATOM 8087 C CA . ASN B 1 417 ? 20.188 27.781 -25.109 1 26.06 417 ASN B CA 1
ATOM 8088 C C . ASN B 1 417 ? 21.156 28.562 -26 1 26.06 417 ASN B C 1
ATOM 8090 O O . ASN B 1 417 ? 21.188 29.797 -25.953 1 26.06 417 ASN B O 1
ATOM 8094 N N . ILE B 1 418 ? 22.328 28.062 -26.297 1 27.5 418 ILE B N 1
ATOM 8095 C CA . ILE B 1 418 ? 23.312 28.641 -27.203 1 27.5 418 ILE B CA 1
ATOM 8096 C C . ILE B 1 418 ? 22.75 28.719 -28.625 1 27.5 418 ILE B C 1
ATOM 8098 O O . ILE B 1 418 ? 23.438 29.109 -29.547 1 27.5 418 ILE B O 1
ATOM 8102 N N . ASN B 1 419 ? 21.578 28.297 -29.062 1 27.31 419 ASN B N 1
ATOM 8103 C CA . ASN B 1 419 ? 21.453 28.625 -30.469 1 27.31 419 ASN B CA 1
ATOM 8104 C C . ASN B 1 419 ? 21.438 30.141 -30.688 1 27.31 419 ASN B C 1
ATOM 8106 O O . ASN B 1 419 ? 21.5 30.609 -31.828 1 27.31 419 ASN B O 1
ATOM 8110 N N . GLN B 1 420 ? 20.875 30.953 -30.016 1 26.06 420 GLN B N 1
ATOM 8111 C CA . GLN B 1 420 ? 20.938 32.312 -30.562 1 26.06 420 GLN B CA 1
ATOM 8112 C C . GLN B 1 420 ? 22.359 32.812 -30.594 1 26.06 420 GLN B C 1
ATOM 8114 O O . GLN B 1 420 ? 22.734 33.594 -31.469 1 26.06 420 GLN B O 1
ATOM 8119 N N . ASN B 1 421 ? 23.266 32.719 -29.75 1 24.92 421 ASN B N 1
ATOM 8120 C CA . ASN B 1 421 ? 24.5 33.438 -30.094 1 24.92 421 ASN B CA 1
ATOM 8121 C C . ASN B 1 421 ? 25.359 32.625 -31.062 1 24.92 421 ASN B C 1
ATOM 8123 O O . ASN B 1 421 ? 26.531 32.938 -31.266 1 24.92 421 ASN B O 1
ATOM 8127 N N . LEU B 1 422 ? 25 31.75 -32 1 27.3 422 LEU B N 1
ATOM 8128 C CA . LEU B 1 422 ? 25.672 31.844 -33.312 1 27.3 422 LEU B CA 1
ATOM 8129 C C . LEU B 1 422 ? 25.422 33.219 -33.938 1 27.3 422 LEU B C 1
ATOM 8131 O O . LEU B 1 422 ? 26.188 33.656 -34.812 1 27.3 422 LEU B O 1
ATOM 8135 N N . THR B 1 423 ? 24.594 34.094 -33.906 1 25.47 423 THR B N 1
ATOM 8136 C CA . THR B 1 423 ? 25.078 35.406 -34.281 1 25.47 423 THR B CA 1
ATOM 8137 C C . THR B 1 423 ? 26.109 35.938 -33.25 1 25.47 423 THR B C 1
ATOM 8139 O O . THR B 1 423 ? 27.156 36.469 -33.656 1 25.47 423 THR B O 1
ATOM 8142 N N . ILE B 1 424 ? 25.906 36.031 -31.984 1 26.38 424 ILE B N 1
ATOM 8143 C CA . ILE B 1 424 ? 26.922 36.812 -31.297 1 26.38 424 ILE B CA 1
ATOM 8144 C C . ILE B 1 424 ? 28.125 35.938 -30.984 1 26.38 424 ILE B C 1
ATOM 8146 O O . ILE B 1 424 ? 29.281 36.375 -31.031 1 26.38 424 ILE B O 1
ATOM 8150 N N . THR B 1 425 ? 28.062 34.594 -30.969 1 27.64 425 THR B N 1
ATOM 8151 C CA . THR B 1 425 ? 29.391 34.031 -30.734 1 27.64 425 THR B CA 1
ATOM 8152 C C . THR B 1 425 ? 30.25 34.125 -32 1 27.64 425 THR B C 1
ATOM 8154 O O . THR B 1 425 ? 31.469 34.062 -31.922 1 27.64 425 THR B O 1
ATOM 8157 N N . ALA B 1 426 ? 29.797 34.312 -33.156 1 29.38 426 ALA B N 1
ATOM 8158 C CA . ALA B 1 426 ? 30.719 34.875 -34.156 1 29.38 426 ALA B CA 1
ATOM 8159 C C . ALA B 1 426 ? 31.297 36.188 -33.688 1 29.38 426 ALA B C 1
ATOM 8161 O O . ALA B 1 426 ? 32.469 36.469 -33.906 1 29.38 426 ALA B O 1
ATOM 8162 N N . LEU B 1 427 ? 30.516 37.125 -33.062 1 28.12 427 LEU B N 1
ATOM 8163 C CA . LEU B 1 427 ? 31.141 38.375 -32.656 1 28.12 427 LEU B CA 1
ATOM 8164 C C . LEU B 1 427 ? 32.094 38.125 -31.5 1 28.12 427 LEU B C 1
ATOM 8166 O O . LEU B 1 427 ? 33.219 38.656 -31.484 1 28.12 427 LEU B O 1
ATOM 8170 N N . ILE B 1 428 ? 31.766 37.406 -30.438 1 30.25 428 ILE B N 1
ATOM 8171 C CA . ILE B 1 428 ? 32.781 37.5 -29.406 1 30.25 428 ILE B CA 1
ATOM 8172 C C . ILE B 1 428 ? 33.938 36.562 -29.75 1 30.25 428 ILE B C 1
ATOM 8174 O O . ILE B 1 428 ? 35.094 36.812 -29.391 1 30.25 428 ILE B O 1
ATOM 8178 N N . ILE B 1 429 ? 33.969 35.562 -30.703 1 33.06 429 ILE B N 1
ATOM 8179 C CA . ILE B 1 429 ? 35.25 35.031 -31.172 1 33.06 429 ILE B CA 1
ATOM 8180 C C . ILE B 1 429 ? 36.062 36.156 -31.781 1 33.06 429 ILE B C 1
ATOM 8182 O O . ILE B 1 429 ? 37.281 36.25 -31.578 1 33.06 429 ILE B O 1
ATOM 8186 N N . LEU B 1 430 ? 35.469 37.125 -32.469 1 30.22 430 LEU B N 1
ATOM 8187 C CA . LEU B 1 430 ? 36.156 38.281 -32.969 1 30.22 430 LEU B CA 1
ATOM 8188 C C . LEU B 1 430 ? 36.625 39.188 -31.812 1 30.22 430 LEU B C 1
ATOM 8190 O O . LEU B 1 430 ? 37.75 39.688 -31.812 1 30.22 430 LEU B O 1
ATOM 8194 N N . LEU B 1 431 ? 35.906 39.5 -30.766 1 29.53 431 LEU B N 1
ATOM 8195 C CA . LEU B 1 431 ? 36.438 40.406 -29.766 1 29.53 431 LEU B CA 1
ATOM 8196 C C . LEU B 1 431 ? 37.406 39.688 -28.828 1 29.53 431 LEU B C 1
ATOM 8198 O O . LEU B 1 431 ? 38.406 40.281 -28.406 1 29.53 431 LEU B O 1
ATOM 8202 N N . LEU B 1 432 ? 37.375 38.438 -28.406 1 31.64 432 LEU B N 1
ATOM 8203 C CA . LEU B 1 432 ? 38.5 37.969 -27.594 1 31.64 432 LEU B CA 1
ATOM 8204 C C . LEU B 1 432 ? 39.719 37.719 -28.453 1 31.64 432 LEU B C 1
ATOM 8206 O O . LEU B 1 432 ? 40.812 37.469 -27.938 1 31.64 432 LEU B O 1
ATOM 8210 N N . SER B 1 433 ? 39.844 37.75 -29.688 1 29.73 433 SER B N 1
ATOM 8211 C CA . SER B 1 433 ? 41.188 37.969 -30.25 1 29.73 433 SER B CA 1
ATOM 8212 C C . SER B 1 433 ? 41.781 39.281 -29.766 1 29.73 433 SER B C 1
ATOM 8214 O O . SER B 1 433 ? 43 39.375 -29.562 1 29.73 433 SER B O 1
ATOM 8216 N N . VAL B 1 434 ? 41 40.375 -29.594 1 29.44 434 VAL B N 1
ATOM 8217 C CA . VAL B 1 434 ? 41.625 41.656 -29.266 1 29.44 434 VAL B CA 1
ATOM 8218 C C . VAL B 1 434 ? 41.969 41.688 -27.781 1 29.44 434 VAL B C 1
ATOM 8220 O O . VAL B 1 434 ? 43.031 42.188 -27.406 1 29.44 434 VAL B O 1
ATOM 8223 N N . GLY B 1 435 ? 41.156 41.312 -26.781 1 26.08 435 GLY B N 1
ATOM 8224 C CA . GLY B 1 435 ? 41.5 41.625 -25.406 1 26.08 435 GLY B CA 1
ATOM 8225 C C . GLY B 1 435 ? 42.594 40.75 -24.812 1 26.08 435 GLY B C 1
ATOM 8226 O O . GLY B 1 435 ? 42.938 40.906 -23.641 1 26.08 435 GLY B O 1
ATOM 8227 N N . LEU B 1 436 ? 43.219 39.656 -25.344 1 30.19 436 LEU B N 1
ATOM 8228 C CA . LEU B 1 436 ? 44.469 39.031 -24.906 1 30.19 436 LEU B CA 1
ATOM 8229 C C . LEU B 1 436 ? 45.531 40.062 -24.578 1 30.19 436 LEU B C 1
ATOM 8231 O O . LEU B 1 436 ? 46.281 39.906 -23.625 1 30.19 436 LEU B O 1
ATOM 8235 N N . VAL B 1 437 ? 45.594 41.062 -25.328 1 28.45 437 VAL B N 1
ATOM 8236 C CA . VAL B 1 437 ? 46.75 41.969 -25.203 1 28.45 437 VAL B CA 1
ATOM 8237 C C . VAL B 1 437 ? 46.688 42.719 -23.875 1 28.45 437 VAL B C 1
ATOM 8239 O O . VAL B 1 437 ? 47.688 42.875 -23.188 1 28.45 437 VAL B O 1
ATOM 8242 N N . LEU B 1 438 ? 45.531 43.312 -23.547 1 25.94 438 LEU B N 1
ATOM 8243 C CA . LEU B 1 438 ? 45.688 44.312 -22.5 1 25.94 438 LEU B CA 1
ATOM 8244 C C . LEU B 1 438 ? 45.75 43.656 -21.125 1 25.94 438 LEU B C 1
ATOM 8246 O O . LEU B 1 438 ? 46.25 44.25 -20.172 1 25.94 438 LEU B O 1
ATOM 8250 N N . PHE B 1 439 ? 45.125 42.5 -20.875 1 27.55 439 PHE B N 1
ATOM 8251 C CA . PHE B 1 439 ? 45.156 42.094 -19.484 1 27.55 439 PHE B CA 1
ATOM 8252 C C . PHE B 1 439 ? 46.562 41.688 -19.047 1 27.55 439 PHE B C 1
ATOM 8254 O O . PHE B 1 439 ? 46.781 41.312 -17.891 1 27.55 439 PHE B O 1
ATOM 8261 N N . LEU B 1 440 ? 47.688 41.625 -19.703 1 26.92 440 LEU B N 1
ATOM 8262 C CA . LEU B 1 440 ? 49 41.531 -19.094 1 26.92 440 LEU B CA 1
ATOM 8263 C C . LEU B 1 440 ? 49.156 42.562 -17.969 1 26.92 440 LEU B C 1
ATOM 8265 O O . LEU B 1 440 ? 49.875 42.344 -17 1 26.92 440 LEU B O 1
ATOM 8269 N N . ALA B 1 441 ? 48.75 43.75 -18.156 1 24.84 441 ALA B N 1
ATOM 8270 C CA . ALA B 1 441 ? 49.469 44.75 -17.359 1 24.84 441 ALA B CA 1
ATOM 8271 C C . ALA B 1 441 ? 48.906 44.812 -15.938 1 24.84 441 ALA B C 1
ATOM 8273 O O . ALA B 1 441 ? 49.562 45.312 -15.031 1 24.84 441 ALA B O 1
ATOM 8274 N N . ARG B 1 442 ? 47.5 44.875 -15.664 1 27.36 442 ARG B N 1
ATOM 8275 C CA . ARG B 1 442 ? 47.312 45.594 -14.414 1 27.36 442 ARG B CA 1
ATOM 8276 C C . ARG B 1 442 ? 47.469 44.656 -13.211 1 27.36 442 ARG B C 1
ATOM 8278 O O . ARG B 1 442 ? 47.125 43.5 -13.289 1 27.36 442 ARG B O 1
ATOM 8285 N N . LYS B 1 443 ? 48.125 45 -12.078 1 25.94 443 LYS B N 1
ATOM 8286 C CA . LYS B 1 443 ? 48.688 44.594 -10.797 1 25.94 443 LYS B CA 1
ATOM 8287 C C . LYS B 1 443 ? 47.594 44.156 -9.828 1 25.94 443 LYS B C 1
ATOM 8289 O O . LYS B 1 443 ? 46.688 44.938 -9.492 1 25.94 443 LYS B O 1
ATOM 8294 N N . PRO B 1 444 ? 47.031 42.906 -9.859 1 26.38 444 PRO B N 1
ATOM 8295 C CA . PRO B 1 444 ? 45.844 42.469 -9.141 1 26.38 444 PRO B CA 1
ATOM 8296 C C . PRO B 1 444 ? 45.969 42.594 -7.629 1 26.38 444 PRO B C 1
ATOM 8298 O O . PRO B 1 444 ? 47.031 42.219 -7.062 1 26.38 444 PRO B O 1
ATOM 8301 N N . GLN B 1 445 ? 45.438 43.594 -6.938 1 23.47 445 GLN B N 1
ATOM 8302 C CA . GLN B 1 445 ? 45.531 43.875 -5.508 1 23.47 445 GLN B CA 1
ATOM 8303 C C . GLN B 1 445 ? 44.938 42.719 -4.688 1 23.47 445 GLN B C 1
ATOM 8305 O O . GLN B 1 445 ? 43.906 42.156 -5.051 1 23.47 445 GLN B O 1
ATOM 8310 N N . ARG B 1 446 ? 45.594 42.031 -3.561 1 25.7 446 ARG B N 1
ATOM 8311 C CA . ARG B 1 446 ? 45.656 40.938 -2.598 1 25.7 446 ARG B CA 1
ATOM 8312 C C . ARG B 1 446 ? 44.531 41.031 -1.586 1 25.7 446 ARG B C 1
ATOM 8314 O O . ARG B 1 446 ? 44.781 41.031 -0.376 1 25.7 446 ARG B O 1
ATOM 8321 N N . LEU B 1 447 ? 43.344 41.562 -1.824 1 26.08 447 LEU B N 1
ATOM 8322 C CA . LEU B 1 447 ? 42.562 41.781 -0.63 1 26.08 447 LEU B CA 1
ATOM 8323 C C . LEU B 1 447 ? 42.281 40.469 0.114 1 26.08 447 LEU B C 1
ATOM 8325 O O . LEU B 1 447 ? 42.25 39.406 -0.496 1 26.08 447 LEU B O 1
ATOM 8329 N N . ASN B 1 448 ? 42.062 40.438 1.591 1 25.53 448 ASN B N 1
ATOM 8330 C CA . ASN B 1 448 ? 42.062 39.656 2.834 1 25.53 448 ASN B CA 1
ATOM 8331 C C . ASN B 1 448 ? 40.906 38.656 2.854 1 25.53 448 ASN B C 1
ATOM 8333 O O . ASN B 1 448 ? 39.844 38.938 3.393 1 25.53 448 ASN B O 1
ATOM 8337 N N . SER B 1 449 ? 40.562 38 1.827 1 29.53 449 SER B N 1
ATOM 8338 C CA . SER B 1 449 ? 39.406 37.156 1.715 1 29.53 449 SER B CA 1
ATOM 8339 C C . SER B 1 449 ? 39.531 35.938 2.627 1 29.53 449 SER B C 1
ATOM 8341 O O . SER B 1 449 ? 39.75 34.812 2.152 1 29.53 449 SER B O 1
ATOM 8343 N N . VAL B 1 450 ? 40.188 35.969 3.877 1 29.09 450 VAL B N 1
ATOM 8344 C CA . VAL B 1 450 ? 40.5 34.875 4.766 1 29.09 450 VAL B CA 1
ATOM 8345 C C . VAL B 1 450 ? 39.219 34.25 5.297 1 29.09 450 VAL B C 1
ATOM 8347 O O . VAL B 1 450 ? 39.125 33.031 5.41 1 29.09 450 VAL B O 1
ATOM 8350 N N . ASN B 1 451 ? 38.344 35.094 5.777 1 31.48 451 ASN B N 1
ATOM 8351 C CA . ASN B 1 451 ? 37.312 34.594 6.684 1 31.48 451 ASN B CA 1
ATOM 8352 C C . ASN B 1 451 ? 36.344 33.656 5.961 1 31.48 451 ASN B C 1
ATOM 8354 O O . ASN B 1 451 ? 35.625 32.875 6.605 1 31.48 451 ASN B O 1
ATOM 8358 N N . ALA B 1 452 ? 36.125 33.812 4.773 1 35.16 452 ALA B N 1
ATOM 8359 C CA . ALA B 1 452 ? 35.156 33.031 4.016 1 35.16 452 ALA B CA 1
ATOM 8360 C C . ALA B 1 452 ? 35.656 31.609 3.793 1 35.16 452 ALA B C 1
ATOM 8362 O O . ALA B 1 452 ? 34.875 30.703 3.531 1 35.16 452 ALA B O 1
ATOM 8363 N N . GLN B 1 453 ? 36.906 31.328 4.031 1 40.72 453 GLN B N 1
ATOM 8364 C CA . GLN B 1 453 ? 37.5 30.031 3.695 1 40.72 453 GLN B CA 1
ATOM 8365 C C . GLN B 1 453 ? 37.25 29 4.801 1 40.72 453 GLN B C 1
ATOM 8367 O O . GLN B 1 453 ? 37.031 27.828 4.527 1 40.72 453 GLN B O 1
ATOM 8372 N N . GLU B 1 454 ? 37.219 29.438 6.039 1 45.41 454 GLU B N 1
ATOM 8373 C CA . GLU B 1 454 ? 37.125 28.516 7.172 1 45.41 454 GLU B CA 1
ATOM 8374 C C . GLU B 1 454 ? 35.719 27.922 7.285 1 45.41 454 GLU B C 1
ATOM 8376 O O . GLU B 1 454 ? 35.562 26.75 7.598 1 45.41 454 GLU B O 1
ATOM 8381 N N . GLU B 1 455 ? 34.781 28.719 7.207 1 46.91 455 GLU B N 1
ATOM 8382 C CA . GLU B 1 455 ? 33.406 28.266 7.285 1 46.91 455 GLU B CA 1
ATOM 8383 C C . GLU B 1 455 ? 33.094 27.234 6.211 1 46.91 455 GLU B C 1
ATOM 8385 O O . GLU B 1 455 ? 32.375 26.266 6.461 1 46.91 455 GLU B O 1
ATOM 8390 N N . ASP B 1 456 ? 33.875 27.312 5.207 1 57.69 456 ASP B N 1
ATOM 8391 C CA . ASP B 1 456 ? 33.719 26.422 4.062 1 57.69 456 ASP B CA 1
ATOM 8392 C C . ASP B 1 456 ? 34.344 25.047 4.352 1 57.69 456 ASP B C 1
ATOM 8394 O O . ASP B 1 456 ? 33.781 24.016 4.008 1 57.69 456 ASP B O 1
ATOM 8398 N N . GLN B 1 457 ? 35.25 25.047 5.18 1 64.88 457 GLN B N 1
ATOM 8399 C CA . GLN B 1 457 ? 35.938 23.797 5.52 1 64.88 457 GLN B CA 1
ATOM 8400 C C . GLN B 1 457 ? 35.125 22.969 6.508 1 64.88 457 GLN B C 1
ATOM 8402 O O . GLN B 1 457 ? 35 21.75 6.355 1 64.88 457 GLN B O 1
ATOM 8407 N N . GLN B 1 458 ? 34.625 23.641 7.422 1 63.25 458 GLN B N 1
ATOM 8408 C CA . GLN B 1 458 ? 33.875 22.938 8.445 1 63.25 458 GLN B CA 1
ATOM 8409 C C . GLN B 1 458 ? 32.594 22.328 7.871 1 63.25 458 GLN B C 1
ATOM 8411 O O . GLN B 1 458 ? 32.219 21.188 8.188 1 63.25 458 GLN B O 1
ATOM 8416 N N . GLN B 1 459 ? 32.062 22.984 7.078 1 65.31 459 GLN B N 1
ATOM 8417 C CA . GLN B 1 459 ? 30.875 22.469 6.402 1 65.31 459 GLN B CA 1
ATOM 8418 C C . GLN B 1 459 ? 31.219 21.266 5.52 1 65.31 459 GLN B C 1
ATOM 8420 O O . GLN B 1 459 ? 30.453 20.297 5.469 1 65.31 459 GLN B O 1
ATOM 8425 N N . ARG B 1 460 ? 32.312 21.297 4.953 1 71.25 460 ARG B N 1
ATOM 8426 C CA . ARG B 1 460 ? 32.781 20.188 4.129 1 71.25 460 ARG B CA 1
ATOM 8427 C C . ARG B 1 460 ? 33.062 18.953 4.98 1 71.25 460 ARG B C 1
ATOM 8429 O O . ARG B 1 460 ? 32.688 17.828 4.598 1 71.25 460 ARG B O 1
ATOM 8436 N N . ILE B 1 461 ? 33.438 19.234 6.086 1 76.25 461 ILE B N 1
ATOM 8437 C CA . ILE B 1 461 ? 33.75 18.125 6.992 1 76.25 461 ILE B CA 1
ATOM 8438 C C . ILE B 1 461 ? 32.469 17.531 7.559 1 76.25 461 ILE B C 1
ATOM 8440 O O . ILE B 1 461 ? 32.281 16.312 7.547 1 76.25 461 ILE B O 1
ATOM 8444 N N . ASP B 1 462 ? 31.688 18.328 7.883 1 72.12 462 ASP B N 1
ATOM 8445 C CA . ASP B 1 462 ? 30.438 17.859 8.461 1 72.12 462 ASP B CA 1
ATOM 8446 C C . ASP B 1 462 ? 29.609 17.109 7.418 1 72.12 462 ASP B C 1
ATOM 8448 O O . ASP B 1 462 ? 29.016 16.062 7.723 1 72.12 462 ASP B O 1
ATOM 8452 N N . ASN B 1 463 ? 29.75 17.453 6.312 1 70.88 463 ASN B N 1
ATOM 8453 C CA . ASN B 1 463 ? 29.094 16.75 5.211 1 70.88 463 ASN B CA 1
ATOM 8454 C C . ASN B 1 463 ? 29.703 15.375 4.992 1 70.88 463 ASN B C 1
ATOM 8456 O O . ASN B 1 463 ? 28.984 14.398 4.746 1 70.88 463 ASN B O 1
ATOM 8460 N N . MET B 1 464 ? 30.891 15.266 5.07 1 75.69 464 MET B N 1
ATOM 8461 C CA . MET B 1 464 ? 31.578 13.984 4.91 1 75.69 464 MET B CA 1
ATOM 8462 C C . MET B 1 464 ? 31.219 13.023 6.035 1 75.69 464 MET B C 1
ATOM 8464 O O . MET B 1 464 ? 31.016 11.828 5.797 1 75.69 464 MET B O 1
ATOM 8468 N N . LEU B 1 465 ? 31.016 13.617 7.176 1 76 465 LEU B N 1
ATOM 8469 C CA . LEU B 1 465 ? 30.672 12.781 8.328 1 76 465 LEU B CA 1
ATOM 8470 C C . LEU B 1 465 ? 29.219 12.312 8.242 1 76 465 LEU B C 1
ATOM 8472 O O . LEU B 1 465 ? 28.938 11.141 8.484 1 76 465 LEU B O 1
ATOM 8476 N N . ASP B 1 466 ? 28.547 13.109 7.867 1 70.38 466 ASP B N 1
ATOM 8477 C CA . ASP B 1 466 ? 27.125 12.781 7.746 1 70.38 466 ASP B CA 1
ATOM 8478 C C . ASP B 1 466 ? 26.875 11.82 6.59 1 70.38 466 ASP B C 1
ATOM 8480 O O . ASP B 1 466 ? 26.078 10.883 6.707 1 70.38 466 ASP B O 1
ATOM 8484 N N . ASN B 1 467 ? 27.609 11.961 5.598 1 66.75 467 ASN B N 1
ATOM 8485 C CA . ASN B 1 467 ? 27.562 11.031 4.477 1 66.75 467 ASN B CA 1
ATOM 8486 C C . ASN B 1 467 ? 27.984 9.625 4.895 1 66.75 467 ASN B C 1
ATOM 8488 O O . ASN B 1 467 ? 27.375 8.641 4.469 1 66.75 467 ASN B O 1
ATOM 8492 N N . ALA B 1 468 ? 28.812 9.578 5.68 1 68.12 468 ALA B N 1
ATOM 8493 C CA . ALA B 1 468 ? 29.312 8.297 6.164 1 68.12 468 ALA B CA 1
ATOM 8494 C C . ALA B 1 468 ? 28.312 7.629 7.098 1 68.12 468 ALA B C 1
ATOM 8496 O O . ALA B 1 468 ? 28.078 6.418 7.02 1 68.12 468 ALA B O 1
ATOM 8497 N N . LYS B 1 469 ? 27.672 8.398 7.777 1 65 469 LYS B N 1
ATOM 8498 C CA . LYS B 1 469 ? 26.672 7.898 8.719 1 65 469 LYS B CA 1
ATOM 8499 C C . LYS B 1 469 ? 25.406 7.441 7.988 1 65 469 LYS B C 1
ATOM 8501 O O . LYS B 1 469 ? 24.875 6.371 8.281 1 65 469 LYS B O 1
ATOM 8506 N N . GLN B 1 470 ? 25.078 8.094 7.035 1 56.62 470 GLN B N 1
ATOM 8507 C CA . GLN B 1 470 ? 23.891 7.793 6.246 1 56.62 470 GLN B CA 1
ATOM 8508 C C . GLN B 1 470 ? 24.141 6.656 5.266 1 56.62 470 GLN B C 1
ATOM 8510 O O . GLN B 1 470 ? 23.281 5.809 5.043 1 56.62 470 GLN B O 1
ATOM 8515 N N . GLY B 1 471 ? 25.312 6.703 4.809 1 52.62 471 GLY B N 1
ATOM 8516 C CA . GLY B 1 471 ? 25.75 5.695 3.852 1 52.62 471 GLY B CA 1
ATOM 8517 C C . GLY B 1 471 ? 26.281 4.438 4.512 1 52.62 471 GLY B C 1
ATOM 8518 O O . GLY B 1 471 ? 26.703 3.504 3.826 1 52.62 471 GLY B O 1
ATOM 8519 N N . HIS B 1 472 ? 26.203 4.539 5.746 1 55.41 472 HIS B N 1
ATOM 8520 C CA . HIS B 1 472 ? 26.656 3.459 6.613 1 55.41 472 HIS B CA 1
ATOM 8521 C C . HIS B 1 472 ? 27.984 2.904 6.152 1 55.41 472 HIS B C 1
ATOM 8523 O O . HIS B 1 472 ? 28.172 1.687 6.082 1 55.41 472 HIS B O 1
ATOM 8529 N N . TYR B 1 473 ? 28.859 3.9 5.773 1 63.19 473 TYR B N 1
ATOM 8530 C CA . TYR B 1 473 ? 30.234 3.484 5.508 1 63.19 473 TYR B CA 1
ATOM 8531 C C . TYR B 1 473 ? 31.188 4.051 6.551 1 63.19 473 TYR B C 1
ATOM 8533 O O . TYR B 1 473 ? 30.875 5.059 7.195 1 63.19 473 TYR B O 1
ATOM 8541 N N . GLN B 1 474 ? 32.25 3.465 6.582 1 72.44 474 GLN B N 1
ATOM 8542 C CA . GLN B 1 474 ? 33.219 3.875 7.574 1 72.44 474 GLN B CA 1
ATOM 8543 C C . GLN B 1 474 ? 33.969 5.145 7.137 1 72.44 474 GLN B C 1
ATOM 8545 O O . GLN B 1 474 ? 34.219 5.332 5.945 1 72.44 474 GLN B O 1
ATOM 8550 N N . LEU B 1 475 ? 34.062 5.91 8.086 1 79.69 475 LEU B N 1
ATOM 8551 C CA . LEU B 1 475 ? 34.875 7.117 7.902 1 79.69 475 LEU B CA 1
ATOM 8552 C C . LEU B 1 475 ? 35.844 7.32 9.07 1 79.69 475 LEU B C 1
ATOM 8554 O O . LEU B 1 475 ? 35.438 7.188 10.234 1 79.69 475 LEU B O 1
ATOM 8558 N N . SER B 1 476 ? 37.031 7.598 8.633 1 86.81 476 SER B N 1
ATOM 8559 C CA . SER B 1 476 ? 38.031 7.906 9.656 1 86.81 476 SER B CA 1
ATOM 8560 C C . SER B 1 476 ? 38.594 9.305 9.461 1 86.81 476 SER B C 1
ATOM 8562 O O . SER B 1 476 ? 38.688 9.797 8.328 1 86.81 476 SER B O 1
ATOM 8564 N N . MET B 1 477 ? 38.969 9.867 10.516 1 88.94 477 MET B N 1
ATOM 8565 C CA . MET B 1 477 ? 39.594 11.188 10.516 1 88.94 477 MET B CA 1
ATOM 8566 C C . MET B 1 477 ? 41 11.117 11.094 1 88.94 477 MET B C 1
ATOM 8568 O O . MET B 1 477 ? 41.25 10.422 12.078 1 88.94 477 MET B O 1
ATOM 8572 N N . LEU B 1 478 ? 41.844 11.82 10.414 1 90.56 478 LEU B N 1
ATOM 8573 C CA . LEU B 1 478 ? 43.188 11.961 10.914 1 90.56 478 LEU B CA 1
ATOM 8574 C C . LEU B 1 478 ? 43.469 13.391 11.375 1 90.56 478 LEU B C 1
ATOM 8576 O O . LEU B 1 478 ? 43.094 14.344 10.695 1 90.56 478 LEU B O 1
ATOM 8580 N N . LEU B 1 479 ? 43.938 13.516 12.531 1 88.25 479 LEU B N 1
ATOM 8581 C CA . LEU B 1 479 ? 44.406 14.789 13.07 1 88.25 479 LEU B CA 1
ATOM 8582 C C . LEU B 1 479 ? 45.906 14.844 13.094 1 88.25 479 LEU B C 1
ATOM 8584 O O . LEU B 1 479 ? 46.562 14.055 13.789 1 88.25 479 LEU B O 1
ATOM 8588 N N . ILE B 1 480 ? 46.406 15.711 12.297 1 87.06 480 ILE B N 1
ATOM 8589 C CA . ILE B 1 480 ? 47.844 15.812 12.18 1 87.06 480 ILE B CA 1
ATOM 8590 C C . ILE B 1 480 ? 48.344 17.078 12.883 1 87.06 480 ILE B C 1
ATOM 8592 O O . ILE B 1 480 ? 48 18.188 12.484 1 87.06 480 ILE B O 1
ATOM 8596 N N . ASN B 1 481 ? 49.062 16.922 13.898 1 81.69 481 ASN B N 1
ATOM 8597 C CA . ASN B 1 481 ? 49.656 18.047 14.609 1 81.69 481 ASN B CA 1
ATOM 8598 C C . ASN B 1 481 ? 51.094 18.281 14.148 1 81.69 481 ASN B C 1
ATOM 8600 O O . ASN B 1 481 ? 51.938 17.391 14.234 1 81.69 481 ASN B O 1
ATOM 8604 N N . ILE B 1 482 ? 51.281 19.391 13.648 1 76.44 482 ILE B N 1
ATOM 8605 C CA . ILE B 1 482 ? 52.625 19.781 13.211 1 76.44 482 ILE B CA 1
ATOM 8606 C C . ILE B 1 482 ? 53.312 20.562 14.32 1 76.44 482 ILE B C 1
ATOM 8608 O O . ILE B 1 482 ? 52.75 21.516 14.867 1 76.44 482 ILE B O 1
ATOM 8612 N N . ASN B 1 483 ? 54.406 20.203 14.805 1 71.56 483 ASN B N 1
ATOM 8613 C CA . ASN B 1 483 ? 55.156 20.875 15.852 1 71.56 483 ASN B CA 1
ATOM 8614 C C . ASN B 1 483 ? 55.406 22.344 15.508 1 71.56 483 ASN B C 1
ATOM 8616 O O . ASN B 1 483 ? 55.594 22.688 14.344 1 71.56 483 ASN B O 1
ATOM 8620 N N . HIS B 1 484 ? 55.344 23.219 16.469 1 65.75 484 HIS B N 1
ATOM 8621 C CA . HIS B 1 484 ? 55.469 24.656 16.359 1 65.75 484 HIS B CA 1
ATOM 8622 C C . HIS B 1 484 ? 56.75 25.047 15.586 1 65.75 484 HIS B C 1
ATOM 8624 O O . HIS B 1 484 ? 56.75 26.062 14.891 1 65.75 484 HIS B O 1
ATOM 8630 N N . ASN B 1 485 ? 57.781 24.156 15.648 1 63.88 485 ASN B N 1
ATOM 8631 C CA . ASN B 1 485 ? 59.062 24.469 15 1 63.88 485 ASN B CA 1
ATOM 8632 C C . ASN B 1 485 ? 59 24.219 13.5 1 63.88 485 ASN B C 1
ATOM 8634 O O . ASN B 1 485 ? 59.906 24.609 12.766 1 63.88 485 ASN B O 1
ATOM 8638 N N . ASN B 1 486 ? 57.875 23.578 13.078 1 70.25 486 ASN B N 1
ATOM 8639 C CA . ASN B 1 486 ? 57.812 23.203 11.664 1 70.25 486 ASN B CA 1
ATOM 8640 C C . ASN B 1 486 ? 56.594 23.828 10.984 1 70.25 486 ASN B C 1
ATOM 8642 O O . ASN B 1 486 ? 56.156 23.359 9.93 1 70.25 486 ASN B O 1
ATOM 8646 N N . ILE B 1 487 ? 56.062 24.875 11.5 1 71.19 487 ILE B N 1
ATOM 8647 C CA . ILE B 1 487 ? 54.875 25.516 10.961 1 71.19 487 ILE B CA 1
ATOM 8648 C C . ILE B 1 487 ? 55.188 26.141 9.602 1 71.19 487 ILE B C 1
ATOM 8650 O O . ILE B 1 487 ? 54.344 26.172 8.711 1 71.19 487 ILE B O 1
ATOM 8654 N N . ALA B 1 488 ? 56.406 26.562 9.43 1 73.44 488 ALA B N 1
ATOM 8655 C CA . ALA B 1 488 ? 56.844 27.188 8.18 1 73.44 488 ALA B CA 1
ATOM 8656 C C . ALA B 1 488 ? 56.844 26.172 7.039 1 73.44 488 ALA B C 1
ATOM 8658 O O . ALA B 1 488 ? 56.844 26.562 5.867 1 73.44 488 ALA B O 1
ATOM 8659 N N . ASP B 1 489 ? 56.875 24.953 7.398 1 75.25 489 ASP B N 1
ATOM 8660 C CA . ASP B 1 489 ? 56.969 23.922 6.379 1 75.25 489 ASP B CA 1
ATOM 8661 C C . ASP B 1 489 ? 55.594 23.484 5.898 1 75.25 489 ASP B C 1
ATOM 8663 O O . ASP B 1 489 ? 55.469 22.656 4.992 1 75.25 489 ASP B O 1
ATOM 8667 N N . ILE B 1 490 ? 54.531 24.094 6.391 1 75.44 490 ILE B N 1
ATOM 8668 C CA . ILE B 1 490 ? 53.188 23.641 6.113 1 75.44 490 ILE B CA 1
ATOM 8669 C C . ILE B 1 490 ? 52.875 23.812 4.629 1 75.44 490 ILE B C 1
ATOM 8671 O O . ILE B 1 490 ? 52.312 22.922 4.004 1 75.44 490 ILE B O 1
ATOM 8675 N N . PRO B 1 491 ? 53.312 24.797 4.023 1 77.19 491 PRO B N 1
ATOM 8676 C CA . PRO B 1 491 ? 53 24.938 2.594 1 77.19 491 PRO B CA 1
ATOM 8677 C C . PRO B 1 491 ? 53.688 23.859 1.743 1 77.19 491 PRO B C 1
ATOM 8679 O O . PRO B 1 491 ? 53.219 23.547 0.646 1 77.19 491 PRO B O 1
ATOM 8682 N N . PHE B 1 492 ? 54.719 23.266 2.289 1 77.62 492 PHE B N 1
ATOM 8683 C CA . PHE B 1 492 ? 55.438 22.203 1.591 1 77.62 492 PHE B CA 1
ATOM 8684 C C . PHE B 1 492 ? 54.844 20.828 1.942 1 77.62 492 PHE B C 1
ATOM 8686 O O . PHE B 1 492 ? 54.906 19.891 1.145 1 77.62 492 PHE B O 1
ATOM 8693 N N . ILE B 1 493 ? 54.219 20.766 3.096 1 79.38 493 ILE B N 1
ATOM 8694 C CA . ILE B 1 493 ? 53.656 19.516 3.59 1 79.38 493 ILE B CA 1
ATOM 8695 C C . ILE B 1 493 ? 52.344 19.25 2.883 1 79.38 493 ILE B C 1
ATOM 8697 O O . ILE B 1 493 ? 52.062 18.125 2.48 1 79.38 493 ILE B O 1
ATOM 8701 N N . ILE B 1 494 ? 51.625 20.234 2.621 1 79.81 494 ILE B N 1
ATOM 8702 C CA . ILE B 1 494 ? 50.25 20.109 2.133 1 79.81 494 ILE B CA 1
ATOM 8703 C C . ILE B 1 494 ? 50.281 19.469 0.743 1 79.81 494 ILE B C 1
ATOM 8705 O O . ILE B 1 494 ? 49.531 18.5 0.49 1 79.81 494 ILE B O 1
ATOM 8709 N N . PRO B 1 495 ? 51.062 19.875 -0.122 1 80 495 PRO B N 1
ATOM 8710 C CA . PRO B 1 495 ? 51.062 19.219 -1.43 1 80 495 PRO B CA 1
ATOM 8711 C C . PRO B 1 495 ? 51.531 17.766 -1.357 1 80 495 PRO B C 1
ATOM 8713 O O . PRO B 1 495 ? 51.031 16.922 -2.111 1 80 495 PRO B O 1
ATOM 8716 N N . ARG B 1 496 ? 52.344 17.391 -0.492 1 78.69 496 ARG B N 1
ATOM 8717 C CA . ARG B 1 496 ? 52.844 16.016 -0.312 1 78.69 496 ARG B CA 1
ATOM 8718 C C . ARG B 1 496 ? 51.75 15.125 0.281 1 78.69 496 ARG B C 1
ATOM 8720 O O . ARG B 1 496 ? 51.594 13.969 -0.11 1 78.69 496 ARG B O 1
ATOM 8727 N N . LEU B 1 497 ? 51 15.797 1.225 1 79.81 497 LEU B N 1
ATOM 8728 C CA . LEU B 1 497 ? 49.844 15.07 1.768 1 79.81 497 LEU B CA 1
ATOM 8729 C C . LEU B 1 497 ? 48.812 14.836 0.694 1 79.81 497 LEU B C 1
ATOM 8731 O O . LEU B 1 497 ? 48.25 13.734 0.572 1 79.81 497 LEU B O 1
ATOM 8735 N N . LYS B 1 498 ? 48.594 15.789 -0.064 1 80.25 498 LYS B N 1
ATOM 8736 C CA . LYS B 1 498 ? 47.562 15.703 -1.104 1 80.25 498 LYS B CA 1
ATOM 8737 C C . LYS B 1 498 ? 47.938 14.633 -2.135 1 80.25 498 LYS B C 1
ATOM 8739 O O . LYS B 1 498 ? 47.062 13.938 -2.645 1 80.25 498 LYS B O 1
ATOM 8744 N N . ASN B 1 499 ? 49.156 14.438 -2.318 1 73.69 499 ASN B N 1
ATOM 8745 C CA . ASN B 1 499 ? 49.625 13.422 -3.25 1 73.69 499 ASN B CA 1
ATOM 8746 C C . ASN B 1 499 ? 49.438 12.008 -2.693 1 73.69 499 ASN B C 1
ATOM 8748 O O . ASN B 1 499 ? 49.406 11.039 -3.449 1 73.69 499 ASN B O 1
ATOM 8752 N N . THR B 1 500 ? 49.219 11.93 -1.396 1 74.88 500 THR B N 1
ATOM 8753 C CA . THR B 1 500 ? 49.031 10.641 -0.73 1 74.88 500 THR B CA 1
ATOM 8754 C C . THR B 1 500 ? 47.531 10.328 -0.602 1 74.88 500 THR B C 1
ATOM 8756 O O . THR B 1 500 ? 47.156 9.164 -0.441 1 74.88 500 THR B O 1
ATOM 8759 N N . LEU B 1 501 ? 46.75 11.367 -0.883 1 77 501 LEU B N 1
ATOM 8760 C CA . LEU B 1 501 ? 45.312 11.234 -0.648 1 77 501 LEU B CA 1
ATOM 8761 C C . LEU B 1 501 ? 44.594 10.938 -1.947 1 77 501 LEU B C 1
ATOM 8763 O O . LEU B 1 501 ? 45.062 11.258 -3.033 1 77 501 LEU B O 1
ATOM 8767 N N . ARG B 1 502 ? 43.5 10.32 -1.877 1 75.94 502 ARG B N 1
ATOM 8768 C CA . ARG B 1 502 ? 42.656 10.008 -3.012 1 75.94 502 ARG B CA 1
ATOM 8769 C C . ARG B 1 502 ? 41.656 11.141 -3.266 1 75.94 502 ARG B C 1
ATOM 8771 O O . ARG B 1 502 ? 41.594 12.094 -2.488 1 75.94 502 ARG B O 1
ATOM 8778 N N . GLU B 1 503 ? 40.938 10.891 -4.336 1 69.38 503 GLU B N 1
ATOM 8779 C CA . GLU B 1 503 ? 40 11.898 -4.809 1 69.38 503 GLU B CA 1
ATOM 8780 C C . GLU B 1 503 ? 38.938 12.211 -3.75 1 69.38 503 GLU B C 1
ATOM 8782 O O . GLU B 1 503 ? 38.531 13.359 -3.598 1 69.38 503 GLU B O 1
ATOM 8787 N N . GLN B 1 504 ? 38.656 11.219 -2.967 1 72.69 504 GLN B N 1
ATOM 8788 C CA . GLN B 1 504 ? 37.562 11.398 -2.012 1 72.69 504 GLN B CA 1
ATOM 8789 C C . GLN B 1 504 ? 38.094 11.938 -0.681 1 72.69 504 GLN B C 1
ATOM 8791 O O . GLN B 1 504 ? 37.312 12.406 0.151 1 72.69 504 GLN B O 1
ATOM 8796 N N . ASP B 1 505 ? 39.344 11.852 -0.542 1 81.38 505 ASP B N 1
ATOM 8797 C CA . ASP B 1 505 ? 39.969 12.352 0.686 1 81.38 505 ASP B CA 1
ATOM 8798 C C . ASP B 1 505 ? 40.062 13.875 0.66 1 81.38 505 ASP B C 1
ATOM 8800 O O . ASP B 1 505 ? 40.344 14.461 -0.388 1 81.38 505 ASP B O 1
ATOM 8804 N N . GLN B 1 506 ? 39.875 14.328 1.875 1 83.06 506 GLN B N 1
ATOM 8805 C CA . GLN B 1 506 ? 39.969 15.781 1.909 1 83.06 506 GLN B CA 1
ATOM 8806 C C . GLN B 1 506 ? 40.906 16.234 3.049 1 83.06 506 GLN B C 1
ATOM 8808 O O . GLN B 1 506 ? 40.781 15.727 4.168 1 83.06 506 GLN B O 1
ATOM 8813 N N . LEU B 1 507 ? 41.719 17.156 2.67 1 85 507 LEU B N 1
ATOM 8814 C CA . LEU B 1 507 ? 42.625 17.766 3.629 1 85 507 LEU B CA 1
ATOM 8815 C C . LEU B 1 507 ? 42.156 19.156 4.027 1 85 507 LEU B C 1
ATOM 8817 O O . LEU B 1 507 ? 41.812 19.969 3.168 1 85 507 LEU B O 1
ATOM 8821 N N . PHE B 1 508 ? 42.062 19.312 5.262 1 81.5 508 PHE B N 1
ATOM 8822 C CA . PHE B 1 508 ? 41.625 20.609 5.797 1 81.5 508 PHE B CA 1
ATOM 8823 C C . PHE B 1 508 ? 42.656 21.172 6.754 1 81.5 508 PHE B C 1
ATOM 8825 O O . PHE B 1 508 ? 43.375 20.422 7.441 1 81.5 508 PHE B O 1
ATOM 8832 N N . ARG B 1 509 ? 42.688 22.438 6.758 1 77.69 509 ARG B N 1
ATOM 8833 C CA . ARG B 1 509 ? 43.438 23.109 7.816 1 77.69 509 ARG B CA 1
ATOM 8834 C C . ARG B 1 509 ? 42.531 23.344 9.039 1 77.69 509 ARG B C 1
ATOM 8836 O O . ARG B 1 509 ? 41.438 23.891 8.922 1 77.69 509 ARG B O 1
ATOM 8843 N N . HIS B 1 510 ? 42.812 22.859 10.18 1 76.19 510 HIS B N 1
ATOM 8844 C CA . HIS B 1 510 ? 42 22.984 11.398 1 76.19 510 HIS B CA 1
ATOM 8845 C C . HIS B 1 510 ? 42.469 24.156 12.25 1 76.19 510 HIS B C 1
ATOM 8847 O O . HIS B 1 510 ? 41.656 24.953 12.719 1 76.19 510 HIS B O 1
ATOM 8853 N N . ASN B 1 511 ? 43.75 24.281 12.609 1 68.88 511 ASN B N 1
ATOM 8854 C CA . ASN B 1 511 ? 44.406 25.375 13.328 1 68.88 511 ASN B CA 1
ATOM 8855 C C . ASN B 1 511 ? 45.781 25.719 12.711 1 68.88 511 ASN B C 1
ATOM 8857 O O . ASN B 1 511 ? 46.156 25.156 11.688 1 68.88 511 ASN B O 1
ATOM 8861 N N . THR B 1 512 ? 46.406 26.625 13.273 1 70.06 512 THR B N 1
ATOM 8862 C CA . THR B 1 512 ? 47.688 27.094 12.789 1 70.06 512 THR B CA 1
ATOM 8863 C C . THR B 1 512 ? 48.688 25.938 12.68 1 70.06 512 THR B C 1
ATOM 8865 O O . THR B 1 512 ? 49.531 25.938 11.797 1 70.06 512 THR B O 1
ATOM 8868 N N . ASN B 1 513 ? 48.5 24.906 13.531 1 72.44 513 ASN B N 1
ATOM 8869 C CA . ASN B 1 513 ? 49.469 23.844 13.562 1 72.44 513 ASN B CA 1
ATOM 8870 C C . ASN B 1 513 ? 48.844 22.469 13.352 1 72.44 513 ASN B C 1
ATOM 8872 O O . ASN B 1 513 ? 49.469 21.438 13.562 1 72.44 513 ASN B O 1
ATOM 8876 N N . GLU B 1 514 ? 47.625 22.531 13.031 1 81.44 514 GLU B N 1
ATOM 8877 C CA . GLU B 1 514 ? 46.906 21.266 12.914 1 81.44 514 GLU B CA 1
ATOM 8878 C C . GLU B 1 514 ? 46.219 21.141 11.555 1 81.44 514 GLU B C 1
ATOM 8880 O O . GLU B 1 514 ? 45.656 22.109 11.055 1 81.44 514 GLU B O 1
ATOM 8885 N N . LEU B 1 515 ? 46.406 19.953 11 1 84.62 515 LEU B N 1
ATOM 8886 C CA . LEU B 1 515 ? 45.719 19.562 9.781 1 84.62 515 LEU B CA 1
ATOM 8887 C C . LEU B 1 515 ? 44.75 18.422 10.039 1 84.62 515 LEU B C 1
ATOM 8889 O O . LEU B 1 515 ? 45 17.562 10.891 1 84.62 515 LEU B O 1
ATOM 8893 N N . ILE B 1 516 ? 43.656 18.406 9.32 1 86.31 516 ILE B N 1
ATOM 8894 C CA . ILE B 1 516 ? 42.656 17.344 9.398 1 86.31 516 ILE B CA 1
ATOM 8895 C C . ILE B 1 516 ? 42.469 16.703 8.023 1 86.31 516 ILE B C 1
ATOM 8897 O O . ILE B 1 516 ? 42.375 17.391 7.008 1 86.31 516 ILE B O 1
ATOM 8901 N N . ILE B 1 517 ? 42.531 15.352 8.062 1 88.12 517 ILE B N 1
ATOM 8902 C CA . ILE B 1 517 ? 42.219 14.578 6.867 1 88.12 517 ILE B CA 1
ATOM 8903 C C . ILE B 1 517 ? 41 13.711 7.133 1 88.12 517 ILE B C 1
ATOM 8905 O O . ILE B 1 517 ? 40.938 12.961 8.109 1 88.12 517 ILE B O 1
ATOM 8909 N N . ILE B 1 518 ? 40.156 13.836 6.273 1 87.5 518 ILE B N 1
ATOM 8910 C CA . ILE B 1 518 ? 38.969 13.008 6.328 1 87.5 518 ILE B CA 1
ATOM 8911 C C . ILE B 1 518 ? 39.031 11.93 5.25 1 87.5 518 ILE B C 1
ATOM 8913 O O . ILE B 1 518 ? 39.25 12.234 4.074 1 87.5 518 ILE B O 1
ATOM 8917 N N . LEU B 1 519 ? 38.875 10.695 5.672 1 85.44 519 LEU B N 1
ATOM 8918 C CA . LEU B 1 519 ? 39 9.508 4.836 1 85.44 519 LEU B CA 1
ATOM 8919 C C . LEU B 1 519 ? 37.688 8.781 4.723 1 85.44 519 LEU B C 1
ATOM 8921 O O . LEU B 1 519 ? 37.375 7.914 5.543 1 85.44 519 LEU B O 1
ATOM 8925 N N . PRO B 1 520 ? 37.031 9.086 3.746 1 80.5 520 PRO B N 1
ATOM 8926 C CA . PRO B 1 520 ? 35.781 8.336 3.535 1 80.5 520 PRO B CA 1
ATOM 8927 C C . PRO B 1 520 ? 36.031 6.891 3.107 1 80.5 520 PRO B C 1
ATOM 8929 O O . PRO B 1 520 ? 37.031 6.613 2.416 1 80.5 520 PRO B O 1
ATOM 8932 N N . HIS B 1 521 ? 35.281 5.938 3.648 1 71.06 521 HIS B N 1
ATOM 8933 C CA . HIS B 1 521 ? 35.281 4.516 3.32 1 71.06 521 HIS B CA 1
ATOM 8934 C C . HIS B 1 521 ? 36.531 3.832 3.869 1 71.06 521 HIS B C 1
ATOM 8936 O O . HIS B 1 521 ? 36.969 2.826 3.318 1 71.06 521 HIS B O 1
ATOM 8942 N N . ALA B 1 522 ? 37 4.512 4.949 1 75.56 522 ALA B N 1
ATOM 8943 C CA . ALA B 1 522 ? 38.156 3.924 5.613 1 75.56 522 ALA B CA 1
ATOM 8944 C C . ALA B 1 522 ? 37.844 3.535 7.051 1 75.56 522 ALA B C 1
ATOM 8946 O O . ALA B 1 522 ? 37.312 4.344 7.812 1 75.56 522 ALA B O 1
ATOM 8947 N N . SER B 1 523 ? 38.156 2.334 7.301 1 74.56 523 SER B N 1
ATOM 8948 C CA . SER B 1 523 ? 38.062 1.863 8.68 1 74.56 523 SER B CA 1
ATOM 8949 C C . SER B 1 523 ? 39.281 2.342 9.492 1 74.56 523 SER B C 1
ATOM 8951 O O . SER B 1 523 ? 40.156 3.006 8.961 1 74.56 523 SER B O 1
ATOM 8953 N 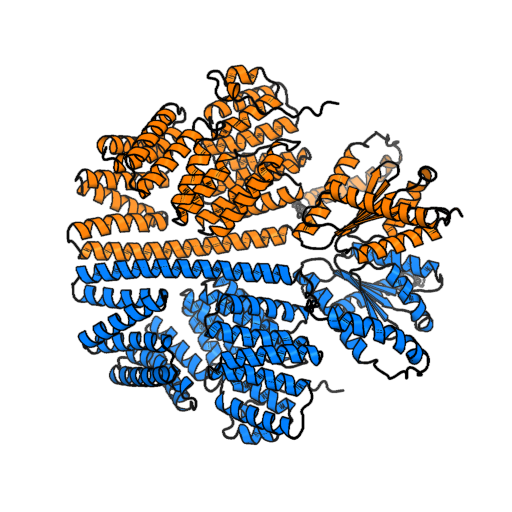N . SER B 1 524 ? 39.188 1.919 10.758 1 76.06 524 SER B N 1
ATOM 8954 C CA . SER B 1 524 ? 40.312 2.248 11.609 1 76.06 524 SER B CA 1
ATOM 8955 C C . SER B 1 524 ? 41.594 1.616 11.086 1 76.06 524 SER B C 1
ATOM 8957 O O . SER B 1 524 ? 42.656 2.225 11.156 1 76.06 524 SER B O 1
ATOM 8959 N N . VAL B 1 525 ? 41.438 0.517 10.516 1 72.94 525 VAL B N 1
ATOM 8960 C CA . VAL B 1 525 ? 42.594 -0.186 9.969 1 72.94 525 VAL B CA 1
ATOM 8961 C C . VAL B 1 525 ? 43.062 0.497 8.688 1 72.94 525 VAL B C 1
ATOM 8963 O O . VAL B 1 525 ? 44.281 0.669 8.461 1 72.94 525 VAL B O 1
ATOM 8966 N N . GLY B 1 526 ? 42.031 0.935 7.93 1 76.56 526 GLY B N 1
ATOM 8967 C CA . GLY B 1 526 ? 42.375 1.68 6.719 1 76.56 526 GLY B CA 1
ATOM 8968 C C . GLY B 1 526 ? 43.031 3.01 7 1 76.56 526 GLY B C 1
ATOM 8969 O O . GLY B 1 526 ? 43.969 3.389 6.305 1 76.56 526 GLY B O 1
ATOM 8970 N N . ALA B 1 527 ? 42.562 3.545 7.941 1 83 527 ALA B N 1
ATOM 8971 C CA . ALA B 1 527 ? 43.125 4.832 8.336 1 83 527 ALA B CA 1
ATOM 8972 C C . ALA B 1 527 ? 44.562 4.68 8.828 1 83 527 ALA B C 1
ATOM 8974 O O . ALA B 1 527 ? 45.406 5.523 8.555 1 83 527 ALA B O 1
ATOM 8975 N N . ALA B 1 528 ? 44.812 3.621 9.539 1 80.12 528 ALA B N 1
ATOM 8976 C CA . ALA B 1 528 ? 46.156 3.35 10.039 1 80.12 528 ALA B CA 1
ATOM 8977 C C . ALA B 1 528 ? 47.125 3.168 8.891 1 80.12 528 ALA B C 1
ATOM 8979 O O . ALA B 1 528 ? 48.281 3.59 8.977 1 80.12 528 ALA B O 1
ATOM 8980 N N . ARG B 1 529 ? 46.688 2.723 7.855 1 79.88 529 ARG B N 1
ATOM 8981 C CA . ARG B 1 529 ? 47.5 2.557 6.668 1 79.88 529 ARG B CA 1
ATOM 8982 C C . ARG B 1 529 ? 47.844 3.906 6.047 1 79.88 529 ARG B C 1
ATOM 8984 O O . ARG B 1 529 ? 49 4.129 5.617 1 79.88 529 ARG B O 1
ATOM 8991 N N . VAL B 1 530 ? 46.844 4.715 6.07 1 83.94 530 VAL B N 1
ATOM 8992 C CA . VAL B 1 530 ? 47.062 6.051 5.523 1 83.94 530 VAL B CA 1
ATOM 8993 C C . VAL B 1 530 ? 48.062 6.809 6.383 1 83.94 530 VAL B C 1
ATOM 8995 O O . VAL B 1 530 ? 48.938 7.52 5.855 1 83.94 530 VAL B O 1
ATOM 8998 N N . ILE B 1 531 ? 47.938 6.543 7.594 1 84.94 531 ILE B N 1
ATOM 8999 C CA . ILE B 1 531 ? 48.875 7.18 8.523 1 84.94 531 ILE B CA 1
ATOM 9000 C C . ILE B 1 531 ? 50.312 6.73 8.211 1 84.94 531 ILE B C 1
ATOM 9002 O O . ILE B 1 531 ? 51.219 7.551 8.156 1 84.94 531 ILE B O 1
ATOM 9006 N N . THR B 1 532 ? 50.469 5.438 7.969 1 82.12 532 THR B N 1
ATOM 9007 C CA . THR B 1 532 ? 51.781 4.891 7.652 1 82.12 532 THR B CA 1
ATOM 9008 C C . THR B 1 532 ? 52.312 5.496 6.359 1 82.12 532 THR B C 1
ATOM 9010 O O . THR B 1 532 ? 53.5 5.812 6.262 1 82.12 532 THR B O 1
ATOM 9013 N N . GLN B 1 533 ? 51.469 5.766 5.457 1 81.94 533 GLN B N 1
ATOM 9014 C CA . GLN B 1 533 ? 51.844 6.363 4.18 1 81.94 533 GLN B CA 1
ATOM 9015 C C . GLN B 1 533 ? 52.281 7.816 4.363 1 81.94 533 GLN B C 1
ATOM 9017 O O . GLN B 1 533 ? 53.281 8.25 3.768 1 81.94 533 GLN B O 1
ATOM 9022 N N . ILE B 1 534 ? 51.531 8.398 5.133 1 83.31 534 ILE B N 1
ATOM 9023 C CA . ILE B 1 534 ? 51.812 9.805 5.406 1 83.31 534 ILE B CA 1
ATOM 9024 C C . ILE B 1 534 ? 53.156 9.93 6.113 1 83.31 534 ILE B C 1
ATOM 9026 O O . ILE B 1 534 ? 53.969 10.773 5.75 1 83.31 534 ILE B O 1
ATOM 9030 N N . GLU B 1 535 ? 53.344 9.07 7.043 1 81.38 535 GLU B N 1
ATOM 9031 C CA . GLU B 1 535 ? 54.594 9.086 7.797 1 81.38 535 GLU B CA 1
ATOM 9032 C C . GLU B 1 535 ? 55.781 8.781 6.891 1 81.38 535 GLU B C 1
ATOM 9034 O O . GLU B 1 535 ? 56.844 9.383 7.035 1 81.38 535 GLU B O 1
ATOM 9039 N N . GLN B 1 536 ? 55.562 7.953 6.047 1 80.25 536 GLN B N 1
ATOM 9040 C CA . GLN B 1 536 ? 56.625 7.598 5.109 1 80.25 536 GLN B CA 1
ATOM 9041 C C . GLN B 1 536 ? 56.938 8.766 4.18 1 80.25 536 GLN B C 1
ATOM 9043 O O . GLN B 1 536 ? 5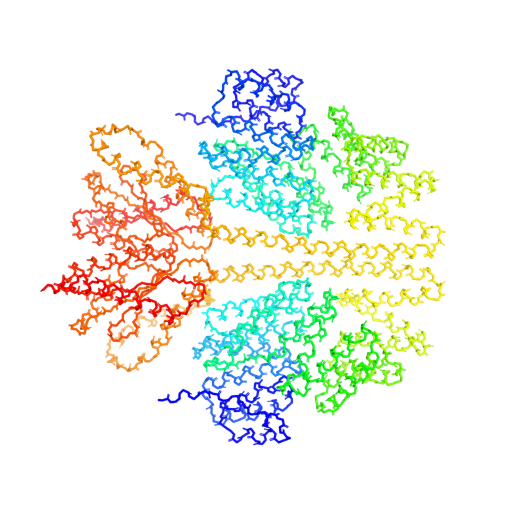8.125 9.078 3.967 1 80.25 536 GLN B O 1
ATOM 9048 N N . VAL B 1 537 ? 55.938 9.398 3.658 1 80.12 537 VAL B N 1
ATOM 9049 C CA . VAL B 1 537 ? 56.094 10.484 2.701 1 80.12 537 VAL B CA 1
ATOM 9050 C C . VAL B 1 537 ? 56.781 11.672 3.385 1 80.12 537 VAL B C 1
ATOM 9052 O O . VAL B 1 537 ? 57.688 12.297 2.82 1 80.12 537 VAL B O 1
ATOM 9055 N N . LEU B 1 538 ? 56.375 11.852 4.531 1 81.19 538 LEU B N 1
ATOM 9056 C CA . LEU B 1 538 ? 56.938 12.977 5.266 1 81.19 538 LEU B CA 1
ATOM 9057 C C . LEU B 1 538 ? 58.375 12.656 5.742 1 81.19 538 LEU B C 1
ATOM 9059 O O . LEU B 1 538 ? 59.25 13.531 5.723 1 81.19 538 LEU B O 1
ATOM 9063 N N . GLY B 1 539 ? 58.562 11.398 6.172 1 79.94 539 GLY B N 1
ATOM 9064 C CA . GLY B 1 539 ? 59.875 10.953 6.59 1 79.94 539 GLY B CA 1
ATOM 9065 C C . GLY B 1 539 ? 60.906 11 5.473 1 79.94 539 GLY B C 1
ATOM 9066 O O . GLY B 1 539 ? 62.062 11.312 5.703 1 79.94 539 GLY B O 1
ATOM 9067 N N . GLU B 1 540 ? 60.469 10.742 4.367 1 77.19 540 GLU B N 1
ATOM 9068 C CA . GLU B 1 540 ? 61.344 10.734 3.211 1 77.19 540 GLU B CA 1
ATOM 9069 C C . GLU B 1 540 ? 61.719 12.156 2.801 1 77.19 540 GLU B C 1
ATOM 9071 O O . GLU B 1 540 ? 62.844 12.391 2.307 1 77.19 540 GLU B O 1
ATOM 9076 N N . TRP B 1 541 ? 60.75 13.055 2.945 1 76.94 541 TRP B N 1
ATOM 9077 C CA . TRP B 1 541 ? 61 14.453 2.617 1 76.94 541 TRP B CA 1
ATOM 9078 C C . TRP B 1 541 ? 61.938 15.102 3.654 1 76.94 541 TRP B C 1
ATOM 9080 O O . TRP B 1 541 ? 62.906 15.766 3.301 1 76.94 541 TRP B O 1
ATOM 9090 N N . LYS B 1 542 ? 61.594 14.797 4.934 1 79.12 542 LYS B N 1
ATOM 9091 C CA . LYS B 1 542 ? 62.344 15.359 6.043 1 79.12 542 LYS B CA 1
ATOM 9092 C C . LYS B 1 542 ? 62.312 14.422 7.25 1 79.12 542 LYS B C 1
ATOM 9094 O O . LYS B 1 542 ? 61.312 14.344 7.961 1 79.12 542 LYS B O 1
ATOM 9099 N N . PRO B 1 543 ? 63.344 13.68 7.375 1 74.81 543 PRO B N 1
ATOM 9100 C CA . PRO B 1 543 ? 63.406 12.664 8.43 1 74.81 543 PRO B CA 1
ATOM 9101 C C . PRO B 1 543 ? 63.188 13.25 9.828 1 74.81 543 PRO B C 1
ATOM 9103 O O . PRO B 1 543 ? 62.719 12.547 10.727 1 74.81 543 PRO B O 1
ATOM 9106 N N . GLU B 1 544 ? 63.469 14.562 10.07 1 71.75 544 GLU B N 1
ATOM 9107 C CA . GLU B 1 544 ? 63.375 15.18 11.391 1 71.75 544 GLU B CA 1
ATOM 9108 C C . GLU B 1 544 ? 61.938 15.633 11.68 1 71.75 544 GLU B C 1
ATOM 9110 O O . GLU B 1 544 ? 61.625 16.016 12.812 1 71.75 544 GLU B O 1
ATOM 9115 N N . ILE B 1 545 ? 61.062 15.469 10.766 1 69.25 545 ILE B N 1
ATOM 9116 C CA . ILE B 1 545 ? 59.688 15.938 10.969 1 69.25 545 ILE B CA 1
ATOM 9117 C C . ILE B 1 545 ? 58.906 14.883 11.734 1 69.25 545 ILE B C 1
ATOM 9119 O O . ILE B 1 545 ? 58.812 13.734 11.305 1 69.25 545 ILE B O 1
ATOM 9123 N N . LYS B 1 546 ? 58.625 15.219 12.945 1 72.44 546 LYS B N 1
ATOM 9124 C CA . LYS B 1 546 ? 57.781 14.375 13.781 1 72.44 546 LYS B CA 1
ATOM 9125 C C . LYS B 1 546 ? 56.344 14.883 13.773 1 72.44 546 LYS B C 1
ATOM 9127 O O . LYS B 1 546 ? 56.094 16.047 14.07 1 72.44 546 LYS B O 1
ATOM 9132 N N . VAL B 1 547 ? 55.469 14.039 13.234 1 74.81 547 VAL B N 1
ATOM 9133 C CA . VAL B 1 547 ? 54.031 14.406 13.25 1 74.81 547 VAL B CA 1
ATOM 9134 C C . VAL B 1 547 ? 53.281 13.438 14.141 1 74.81 547 VAL B C 1
ATOM 9136 O O . VAL B 1 547 ? 53.562 12.242 14.18 1 74.81 547 VAL B O 1
ATOM 9139 N N . ASN B 1 548 ? 52.562 14.023 15.039 1 80.38 548 ASN B N 1
ATOM 9140 C CA . ASN B 1 548 ? 51.594 13.234 15.82 1 80.38 548 ASN B CA 1
ATOM 9141 C C . ASN B 1 548 ? 50.25 13.164 15.141 1 80.38 548 ASN B C 1
ATOM 9143 O O . ASN B 1 548 ? 49.594 14.195 14.914 1 80.38 548 ASN B O 1
ATOM 9147 N N . ILE B 1 549 ? 49.938 11.914 14.75 1 84.94 549 ILE B N 1
ATOM 9148 C CA . ILE B 1 549 ? 48.688 11.742 14.039 1 84.94 549 ILE B CA 1
ATOM 9149 C C . ILE B 1 549 ? 47.688 10.961 14.906 1 84.94 549 ILE B C 1
ATOM 9151 O O . ILE B 1 549 ? 48 9.852 15.352 1 84.94 549 ILE B O 1
ATOM 9155 N N . GLY B 1 550 ? 46.594 11.578 15.234 1 85.81 550 GLY B N 1
ATOM 9156 C CA . GLY B 1 550 ? 45.469 10.922 15.875 1 85.81 550 GLY B CA 1
ATOM 9157 C C . GLY B 1 550 ? 44.406 10.438 14.883 1 85.81 550 GLY B C 1
ATOM 9158 O O . GLY B 1 550 ? 44.25 11.008 13.805 1 85.81 550 GLY B O 1
ATOM 9159 N N . MET B 1 551 ? 43.812 9.328 15.281 1 86.75 551 MET B N 1
ATOM 9160 C CA . MET B 1 551 ? 42.781 8.805 14.414 1 86.75 551 MET B CA 1
ATOM 9161 C C . MET B 1 551 ? 41.5 8.555 15.195 1 86.75 551 MET B C 1
ATOM 9163 O O . MET B 1 551 ? 41.531 8.219 16.375 1 86.75 551 MET B O 1
ATOM 9167 N N . ALA B 1 552 ? 40.375 8.766 14.508 1 84.94 552 ALA B N 1
ATOM 9168 C CA . ALA B 1 552 ? 39.031 8.469 15.047 1 84.94 552 ALA B CA 1
ATOM 9169 C C . ALA B 1 552 ? 38.094 7.934 13.961 1 84.94 552 ALA B C 1
ATOM 9171 O O . ALA B 1 552 ? 38.094 8.438 12.836 1 84.94 552 ALA B O 1
ATOM 9172 N N . SER B 1 553 ? 37.562 6.91 14.273 1 83.75 553 SER B N 1
ATOM 9173 C CA . SER B 1 553 ? 36.562 6.371 13.367 1 83.75 553 SER B CA 1
ATOM 9174 C C . SER B 1 553 ? 35.156 6.887 13.719 1 83.75 553 SER B C 1
ATOM 9176 O O . SER B 1 553 ? 34.781 6.949 14.891 1 83.75 553 SER B O 1
ATOM 9178 N N . LEU B 1 554 ? 34.5 7.07 12.789 1 78.12 554 LEU B N 1
ATOM 9179 C CA . LEU B 1 554 ? 33.219 7.695 12.945 1 78.12 554 LEU B CA 1
ATOM 9180 C C . LEU B 1 554 ? 32.188 6.684 13.438 1 78.12 554 LEU B C 1
ATOM 9182 O O . LEU B 1 554 ? 32.094 5.574 12.914 1 78.12 554 LEU B O 1
ATOM 9186 N N . GLN B 1 555 ? 31.516 6.973 14.484 1 69.62 555 GLN B N 1
ATOM 9187 C CA . GLN B 1 555 ? 30.359 6.234 14.969 1 69.62 555 GLN B CA 1
ATOM 9188 C C . GLN B 1 555 ? 29.078 7.023 14.742 1 69.62 555 GLN B C 1
ATOM 9190 O O . GLN B 1 555 ? 29.109 8.242 14.547 1 69.62 555 GLN B O 1
ATOM 9195 N N . GLN B 1 556 ? 28.062 6.293 14.836 1 67.19 556 GLN B N 1
ATOM 9196 C CA . GLN B 1 556 ? 26.766 6.812 14.414 1 67.19 556 GLN B CA 1
ATOM 9197 C C . GLN B 1 556 ? 26.422 8.102 15.156 1 67.19 556 GLN B C 1
ATOM 9199 O O . GLN B 1 556 ? 25.828 9.016 14.586 1 67.19 556 GLN B O 1
ATOM 9204 N N . LEU B 1 557 ? 26.891 8.297 16.312 1 60.41 557 LEU B N 1
ATOM 9205 C CA . LEU B 1 557 ? 26.516 9.438 17.141 1 60.41 557 LEU B CA 1
ATOM 9206 C C . LEU B 1 557 ? 27.641 10.461 17.219 1 60.41 557 LEU B C 1
ATOM 9208 O O . LEU B 1 557 ? 27.5 11.484 17.891 1 60.41 557 LEU B O 1
ATOM 9212 N N . ASP B 1 558 ? 28.547 10.445 16.469 1 70.31 558 ASP B N 1
ATOM 9213 C CA . ASP B 1 558 ? 29.703 11.32 16.578 1 70.31 558 ASP B CA 1
ATOM 9214 C C . ASP B 1 558 ? 29.5 12.617 15.797 1 70.31 558 ASP B C 1
ATOM 9216 O O . ASP B 1 558 ? 28.938 12.609 14.695 1 70.31 558 ASP B O 1
ATOM 9220 N N . THR B 1 559 ? 29.906 13.711 16.406 1 65.5 559 THR B N 1
ATOM 9221 C CA . THR B 1 559 ? 30.094 14.984 15.719 1 65.5 559 THR B CA 1
ATOM 9222 C C . THR B 1 559 ? 31.562 15.195 15.359 1 65.5 559 THR B C 1
ATOM 9224 O O . THR B 1 559 ? 32.438 14.445 15.82 1 65.5 559 THR B O 1
ATOM 9227 N N . PHE B 1 560 ? 31.688 16.219 14.594 1 76.88 560 PHE B N 1
ATOM 9228 C CA . PHE B 1 560 ? 33.062 16.547 14.242 1 76.88 560 PHE B CA 1
ATOM 9229 C C . PHE B 1 560 ? 33.875 16.844 15.484 1 76.88 560 PHE B C 1
ATOM 9231 O O . PHE B 1 560 ? 35.031 16.359 15.609 1 76.88 560 PHE B O 1
ATOM 9238 N N . GLU B 1 561 ? 33.219 17.469 16.328 1 69.12 561 GLU B N 1
ATOM 9239 C CA . GLU B 1 561 ? 33.969 17.844 17.531 1 69.12 561 GLU B CA 1
ATOM 9240 C C . GLU B 1 561 ? 34.312 16.609 18.375 1 69.12 561 GLU B C 1
ATOM 9242 O O . GLU B 1 561 ? 35.406 16.516 18.922 1 69.12 561 GLU B O 1
ATOM 9247 N N . VAL B 1 562 ? 33.344 15.75 18.375 1 75.25 562 VAL B N 1
ATOM 9248 C CA . VAL B 1 562 ? 33.562 14.516 19.125 1 75.25 562 VAL B CA 1
ATOM 9249 C C . VAL B 1 562 ? 34.656 13.703 18.422 1 75.25 562 VAL B C 1
ATOM 9251 O O . VAL B 1 562 ? 35.531 13.125 19.078 1 75.25 562 VAL B O 1
ATOM 9254 N N . LEU B 1 563 ? 34.625 13.766 17.25 1 81.19 563 LEU B N 1
ATOM 9255 C CA . LEU B 1 563 ? 35.594 13.039 16.453 1 81.19 563 LEU B CA 1
ATOM 9256 C C . LEU B 1 563 ? 37 13.625 16.656 1 81.19 563 LEU B C 1
ATOM 9258 O O . LEU B 1 563 ? 37.969 12.883 16.766 1 81.19 563 LEU B O 1
ATOM 9262 N N . VAL B 1 564 ? 36.938 14.828 16.719 1 81.06 564 VAL B N 1
ATOM 9263 C CA . VAL B 1 564 ? 38.188 15.5 16.969 1 81.06 564 VAL B CA 1
ATOM 9264 C C . VAL B 1 564 ? 38.719 15.148 18.359 1 81.06 564 VAL B C 1
ATOM 9266 O O . VAL B 1 564 ? 39.906 14.844 18.531 1 81.06 564 VAL B O 1
ATOM 9269 N N . LYS B 1 565 ? 37.844 15.188 19.234 1 75.06 565 LYS B N 1
ATOM 9270 C CA . LYS B 1 565 ? 38.219 14.836 20.594 1 75.06 565 LYS B CA 1
ATOM 9271 C C . LYS B 1 565 ? 38.75 13.406 20.672 1 75.06 565 LYS B C 1
ATOM 9273 O O . LYS B 1 565 ? 39.75 13.148 21.344 1 75.06 565 LYS B O 1
ATOM 9278 N N . LYS B 1 566 ? 38.094 12.609 20 1 80.88 566 LYS B N 1
ATOM 9279 C CA . LYS B 1 566 ? 38.531 11.211 19.953 1 80.88 566 LYS B CA 1
ATOM 9280 C C . LYS B 1 566 ? 39.906 11.102 19.312 1 80.88 566 LYS B C 1
ATOM 9282 O O . LYS B 1 566 ? 40.75 10.328 19.781 1 80.88 566 LYS B O 1
ATOM 9287 N N . ALA B 1 567 ? 40.031 11.852 18.391 1 83.56 567 ALA B N 1
ATOM 9288 C CA . ALA B 1 567 ? 41.312 11.82 17.688 1 83.56 567 ALA B CA 1
ATOM 9289 C C . ALA B 1 567 ? 42.438 12.406 18.547 1 83.56 567 ALA B C 1
ATOM 9291 O O . ALA B 1 567 ? 43.562 11.898 18.547 1 83.56 567 ALA B O 1
ATOM 9292 N N . VAL B 1 568 ? 42.031 13.391 19.25 1 77.19 568 VAL B N 1
ATOM 9293 C CA . VAL B 1 568 ? 43 14.008 20.156 1 77.19 568 VAL B CA 1
ATOM 9294 C C . VAL B 1 568 ? 43.375 13.016 21.266 1 77.19 568 VAL B C 1
ATOM 9296 O O . VAL B 1 568 ? 44.562 12.875 21.609 1 77.19 568 VAL B O 1
ATOM 9299 N N . ILE B 1 569 ? 42.406 12.391 21.734 1 75.31 569 ILE B N 1
ATOM 9300 C CA . ILE B 1 569 ? 42.625 11.406 22.781 1 75.31 569 ILE B CA 1
ATOM 9301 C C . ILE B 1 569 ? 43.531 10.297 22.25 1 75.31 569 ILE B C 1
ATOM 9303 O O . ILE B 1 569 ? 44.469 9.859 22.938 1 75.31 569 ILE B O 1
ATOM 9307 N N . ASN B 1 570 ? 43.25 9.961 21.062 1 79.62 570 ASN B N 1
ATOM 9308 C CA . ASN B 1 570 ? 44.062 8.945 20.406 1 79.62 570 ASN B CA 1
ATOM 9309 C C . ASN B 1 570 ? 45.5 9.406 20.266 1 79.62 570 ASN B C 1
ATOM 9311 O O . ASN B 1 570 ? 46.438 8.625 20.5 1 79.62 570 ASN B O 1
ATOM 9315 N N . GLN B 1 571 ? 45.531 10.562 20.016 1 77.5 571 GLN B N 1
ATOM 9316 C CA . GLN B 1 571 ? 46.875 11.172 19.859 1 77.5 571 GLN B CA 1
ATOM 9317 C C . GLN B 1 571 ? 47.625 11.195 21.188 1 77.5 571 GLN B C 1
ATOM 9319 O O . GLN B 1 571 ? 48.812 10.867 21.25 1 77.5 571 GLN B O 1
ATOM 9324 N N . LEU B 1 572 ? 46.875 11.586 22.172 1 70.88 572 LEU B N 1
ATOM 9325 C CA . LEU B 1 572 ? 47.469 11.711 23.516 1 70.88 572 LEU B CA 1
ATOM 9326 C C . LEU B 1 572 ? 47.844 10.344 24.062 1 70.88 572 LEU B C 1
ATOM 9328 O O . LEU B 1 572 ? 48.875 10.195 24.703 1 70.88 572 LEU B O 1
ATOM 9332 N N . ASN B 1 573 ? 47.062 9.43 23.797 1 71.81 573 ASN B N 1
ATOM 9333 C CA . ASN B 1 573 ? 47.312 8.07 24.25 1 71.81 573 ASN B CA 1
ATOM 9334 C C . ASN B 1 573 ? 48.562 7.488 23.594 1 71.81 573 ASN B C 1
ATOM 9336 O O . ASN B 1 573 ? 49.344 6.773 24.234 1 71.81 573 ASN B O 1
ATOM 9340 N N . LYS B 1 574 ? 48.688 7.898 22.391 1 72.25 574 LYS B N 1
ATOM 9341 C CA . LYS B 1 574 ? 49.875 7.441 21.656 1 72.25 574 LYS B CA 1
ATOM 9342 C C . LYS B 1 574 ? 51.125 8.117 22.172 1 72.25 574 LYS B C 1
ATOM 9344 O O . LYS B 1 574 ? 52.188 7.48 22.297 1 72.25 574 LYS B O 1
ATOM 9349 N N . ILE B 1 575 ? 50.875 9.289 22.531 1 65.12 575 ILE B N 1
ATOM 9350 C CA . ILE B 1 575 ? 52 10.055 23.078 1 65.12 575 ILE B CA 1
ATOM 9351 C C . ILE B 1 575 ? 52.344 9.539 24.469 1 65.12 575 ILE B C 1
ATOM 9353 O O . ILE B 1 575 ? 53.531 9.375 24.797 1 65.12 575 ILE B O 1
ATOM 9357 N N . LYS B 1 576 ? 51.438 9.266 25.266 1 61.94 576 LYS B N 1
ATOM 9358 C CA . LYS B 1 576 ? 51.656 8.781 26.625 1 61.94 576 LYS B CA 1
ATOM 9359 C C . LYS B 1 576 ? 52.312 7.395 26.609 1 61.94 576 LYS B C 1
ATOM 9361 O O . LYS B 1 576 ? 53.188 7.098 27.422 1 61.94 576 LYS B O 1
ATOM 9366 N N . SER B 1 577 ? 51.812 6.723 25.734 1 60.16 577 SER B N 1
ATOM 9367 C CA . SER B 1 577 ? 52.375 5.375 25.625 1 60.16 577 SER B CA 1
ATOM 9368 C C . SER B 1 577 ? 53.812 5.395 25.141 1 60.16 577 SER B C 1
ATOM 9370 O O . SER B 1 577 ? 54.625 4.578 25.562 1 60.16 577 SER B O 1
ATOM 9372 N N . GLN B 1 578 ? 53.938 6.324 24.438 1 57.06 578 GLN B N 1
ATOM 9373 C CA . GLN B 1 578 ? 55.312 6.508 23.984 1 57.06 578 GLN B CA 1
ATOM 9374 C C . GLN B 1 578 ? 56.188 7.121 25.062 1 57.06 578 GLN B C 1
ATOM 9376 O O . GLN B 1 578 ? 57.375 6.805 25.172 1 57.06 578 GLN B O 1
ATOM 9381 N N . GLU B 1 579 ? 55.562 7.926 25.859 1 53.94 579 GLU B N 1
ATOM 9382 C CA . GLU B 1 579 ? 56.281 8.523 26.984 1 53.94 579 GLU B CA 1
ATOM 9383 C C . GLU B 1 579 ? 56.469 7.512 28.109 1 53.94 579 GLU B C 1
ATOM 9385 O O . GLU B 1 579 ? 57.5 7.535 28.797 1 53.94 579 GLU B O 1
ATOM 9390 N N . LYS B 1 580 ? 55.531 6.727 28.453 1 53.81 580 LYS B N 1
ATOM 9391 C CA . LYS B 1 580 ? 55.719 5.699 29.484 1 53.81 580 LYS B CA 1
ATOM 9392 C C . LYS B 1 580 ? 56.812 4.703 29.062 1 53.81 580 LYS B C 1
ATOM 9394 O O . LYS B 1 580 ? 57.531 4.184 29.906 1 53.81 580 LYS B O 1
ATOM 9399 N N . SER B 1 581 ? 56.625 4.555 27.875 1 48.53 581 SER B N 1
ATOM 9400 C CA . SER B 1 581 ? 57.625 3.611 27.438 1 48.53 581 SER B CA 1
ATOM 9401 C C . SER B 1 581 ? 59.031 4.219 27.562 1 48.53 581 SER B C 1
ATOM 9403 O O . SER B 1 581 ? 60.031 3.496 27.641 1 48.53 581 SER B O 1
ATOM 9405 N N . ASN B 1 582 ? 58.875 5.52 27.562 1 44.88 582 ASN B N 1
ATOM 9406 C CA . ASN B 1 582 ? 60.188 6.168 27.734 1 44.88 582 ASN B CA 1
ATOM 9407 C C . ASN B 1 582 ? 60.438 6.504 29.203 1 44.88 582 ASN B C 1
ATOM 9409 O O . ASN B 1 582 ? 61.438 7.184 29.5 1 44.88 582 ASN B O 1
ATOM 9413 N N . SER B 1 583 ? 59.281 6.43 30 1 43.53 583 SER B N 1
ATOM 9414 C CA . SER B 1 583 ? 59.688 6.734 31.375 1 43.53 583 SER B CA 1
ATOM 9415 C C . SER B 1 583 ? 60.625 5.668 31.922 1 43.53 583 SER B C 1
ATOM 9417 O O . SER B 1 583 ? 60.312 4.477 31.875 1 43.53 583 SER B O 1
ATOM 9419 N N . PRO B 1 584 ? 61.625 5.926 32.125 1 41.19 584 PRO B N 1
ATOM 9420 C CA . PRO B 1 584 ? 62.656 5.078 32.75 1 41.19 584 PRO B CA 1
ATOM 9421 C C . PRO B 1 584 ? 62.219 4.531 34.094 1 41.19 584 PRO B C 1
ATOM 9423 O O . PRO B 1 584 ? 61.469 5.195 34.844 1 41.19 584 PRO B O 1
ATOM 9426 N N . ASP B 1 585 ? 61.906 3.303 34.281 1 37.16 585 ASP B N 1
ATOM 9427 C CA . ASP B 1 585 ? 61.969 2.658 35.594 1 37.16 585 ASP B CA 1
ATOM 9428 C C . ASP B 1 585 ? 63.094 3.26 36.438 1 37.16 585 ASP B C 1
ATOM 9430 O O . ASP B 1 585 ? 64.25 3.229 36.031 1 37.16 585 ASP B O 1
ATOM 9434 N N . GLU B 1 586 ? 62.812 4.359 37 1 30.36 586 GLU B N 1
ATOM 9435 C CA . GLU B 1 586 ? 63.75 4.645 38.094 1 30.36 586 GLU B CA 1
ATOM 9436 C C . GLU B 1 586 ? 63.844 3.459 39.062 1 30.36 586 GLU B C 1
ATOM 9438 O O . GLU B 1 586 ? 62.844 3.043 39.656 1 30.36 586 GLU B O 1
ATOM 9443 N N . ASN B 1 587 ? 64.812 2.607 38.875 1 26.48 587 ASN B N 1
ATOM 9444 C CA . ASN B 1 587 ? 65.562 2.049 40 1 26.48 587 ASN B CA 1
ATOM 9445 C C . ASN B 1 587 ? 66.062 3.143 40.938 1 26.48 587 ASN B C 1
ATOM 9447 O O . ASN B 1 587 ? 66.562 4.152 40.5 1 26.48 587 ASN B O 1
#

Sequence (1174 aa):
MTTAAFAQPSQRLLLSDDIIAETQQLSIREQLDVINNINTQSSADAKTLIDSLEQQHVKQPLANIDALRLTLLHCFNLLEFGEFNQAIVLAKQGESNARQFKYDTARPYFMQCQAAAHQSLGNTLQEQQLTEEALRLAKRYSEKQAIVNSLYARSRQNTSLENYNTAIEDLRFALDIFDEAQTQFQDWYILPKSYLQAEISNVFFSMGDIEEALHFAELTYKDSSTFGKLKFAFAINLARINMVQNDKAQVLYYLNKAETENNKNTSERDFATGNALLASIHLYVGDYNIAEKLALSSIELFTKYQEPIYVMRIKRTLAKVYFAQNKDNQALSLLNEIIEQATELEQFSDLEEFNQIISQYYAEQNQFESAYQFQVQRFDAAKQATAKLNNAHFMQYKARITAQSEASTPPEKPVSNINQNLTITALIILLLSVGLVLFLARKPQRLNSVNAQEEDQQQRIDNMLDNAKQGHYQLSMLLININHNNIADIPFIIPRLKNTLREQDQLFRHNTNELIIILPHASSVGAARVITQIEQVLGEWKPEIKVNIGMASLQQLDTFEVLVKKAVINQLNKIKSQEKSNSPDENMTTAAFAQPSQRLLLSDDIIAETQQLSIREQLDVINNINTQSSADAKTLIDSLEQQHVKQPLANIDALRLTLLHCFNLLEFGEFNQAIVLAKQGESNARQFKYDTARPYFMQCQAAAHQSLGNTLQEQQLTEEALRLAKRYSEKQAIVNSLYARSRQNTSLENYNTAIEDLRFALDIFDEAQTQFQDWYILPKSYLQAEISNVFFSMGDIEEALHFAELTYKDSSTFGKLKFAFAINLARINMVQNDKAQVLYYLNKAETENNKNTSERDFATGNALLASIHLYVGDYNIAEKLALSSIELFTKYQEPIYVMRIKRTLAKVYFAQNKDNQALSLLNEIIEQATELEQFSDLEEFNQIISQYYAEQNQFESAYQFQVQRFDAAKQATAKLNNAHFMQYKARITAQSEASTPPEKPVSNINQNLTITALIILLLSVGLVLFLARKPQRLNSVNAQEEDQQQRIDNMLDNAKQGHYQLSMLLININHNNIADIPFIIPRLKNTLREQDQLFRHNTNELIIILPHASSVGAARVITQIEQVLGEWKPEIKVNIGMASLQQLDTFEVLVKKAVINQLNKIKSQEKSNSPDEN

Radius of gyration: 36.85 Å; Cα contacts (8 Å, |Δi|>4): 1513; chains: 2; bounding box: 102×98×84 Å

Secondary structure (DSSP, 8-state):
----------HHHHT-TTHHHHHHTS-HHHHHHHHHHHTTTSHHHHHHHHHHHHHHHHHSPPPHHHHHHHHHHHHHHHHHTT-HHHHHHHHHHHHHHHHHTT-GGGHHHHHHHHHHHHHHHT-HHHHHHHHHHHHHHHHHTT-HHHHHHHHHHHHHHHHHTT-HHHHHHHHHHHHHTHHHHHT-SS------HHHHHHHHHHHHHHHT-HHHHHHHHHHHHH-TT--THHHHHHHHHHHHHHHHTT-HHHHHHHHHHHHHHHTT---HHHHHHHHHHHHHHHHHHT-HHHHHHHHHHHHHHHHHTT-HHHHHHHHHHHHHHHHHTT-HHHHHHHHHHHHHHHHHTT-HHHHHHHHHHHHHHHHHTT-HHHHHHHHHHHHHHHHHHHHHHHHHHHHHHHHHHHHHHHTTS---------STHHHHHHHHHHHHHHHTTGGGSS--------HHHHHHHHHHHHHHHHHHHHTT--EEEEEEEEPGGGGGGHHHHHHHHHHHS-TT-EEEEEETTEEEEEEET--HHHHHHHHHHHHHHHHHH-TT--EEEEEEE--TT--HHHHHHHHHHHHHHHHHHHHHSSS----/----------HHHHT-TTHHHHHHTS-HHHHHHHHHHHTTTSHHHHHHHHHHHHHHHHHSPPPHHHHHHHHHHHHHHHHHTT-HHHHHHHHHHHHHHHHHTT-GGGHHHHHHHHHHHHHHHT-HHHHHHHHHHHHHHHHHTT-HHHHHHHHHHHHHHHHHTT-HHHHHHHHHHHHHTHHHHHT-SS------HHHHHHHHHHHHHHHT-HHHHHHHHHHHHH-TT--HHHHHHHHHHHHHHHHHTT-HHHHHHHHHHHHHHHTT---HHHHHHHHHHHHHHHHHHT-HHHHHHHHHHHHHHHHHTT-HHHHHHHHHHHHHHHHHTT-HHHHHHHHHHHHHHHHHTT-HHHHHHHHHHHHHHHHHTT-HHHHHHHHHHHHHHHHHHHHHHHHHHHHHHHHHHHHHHHTTS---------STHHHHHHHHHHHHHHHTTGGGS---------HHHHHHHHHHHHHHHHHHHHTT--EEEEEEEEPGGGGGGHHHHHHHHHHHS-TT-EEEEEETTEEEEEEET--HHHHHHHHHHHHHHHHHH-TT--EEEEEEE--TT--HHHHHHHHHHHHHHHHHHHHHSSS----

Foldseek 3Di:
DPPPQVDQDDLCLLPDPPVLVVLVPDDLVSNLSSLQLCCQFPVVSSVVSLVVVVVVCVVPNDDLLSVLLSLLSVLQSCVVQLVLVVSLVSLVVSLVSCVVVVVNLCNLSSLLSNLSSCVVVVVLLSNLLSLLLSCLSCLLQVQLQSVLSSLLSVLVVCLVLVVLVSSLVSLVVSLVCVVVNVSDPRDRHHDDNLSSLQSNLVSCVSVVNLVSSLVSLVVSLPDSSHHALSNLVSLLSNLVSVVVVVNLVSNVVSLVVNVVSLVPDDRLLSNLVSLLSSLLSCLSNLVLVSSLVSLVSSLVSCVVVVNVVVNLVSLQSNLSSCVSVVVNVSSVVSLVVSLVVCVVVVVLVVNLVSLCVVLVVCVVVVNNVSSVVSNVSSVVSVVSVVVVSVVSVVSSVVSNVVSVVVSVPDDDDPPPPPPVVVVCVVVVVVVVVPPVPPVVDDDPDPDPPPPVVQVVQQSVVQSLQSCCLVVVAKKKKKKKFWDPVCLVCVVVLVVLLVVLDDPVKDWDDDDSGIIMIMDTRADPVRVVVSVVVSCVSVCVVPVPTDIQMFMFMHDNPDDPVNRVVNRVVRSVVVVVVVVVVVPDPPD/DPPPQPDQDDLCLLPDPPVLVVLVPDDLVSNLSSLQLCCQFPVVSSVVSLVVVVVVCVVPNDDLLSVLLSLLSVLQSCVVQLVLVVSLVSLVVSLVSCVVVVVNLCNLSSLLSNLSSCVVVVVLLSNLLSLLLSCLSCLLQVQLQSVLSSLLSVLVVCLVLVVLVSSLVSLVVSLVCVVVNVSDPRDRHHDDNLSSLQSNLVSCVSVVNLVSSLVSLVVSLPDSSHHALSNLVSLLSNLVSVLVVVNLVSNVVSLVVNVVSLVVDDRLLSNLVSLLSSLLSCVSNLVLVSSLVSLVSSLVSCVVVVNVVVNLVSLQSNLSSCVSVVVNVSSVVSLVVSLVVCVVVVVLVVNLVSLCVVLVVCVVVVVNVSSVVSNVSSVVSVVSVVVVSVVSVVSSVVSNVVSVVVSVPDPDDPPPPPPVVVVVVVVVVVVVVPPVPPVVDDDDDPDPPPPVVVVVVQSVVQSLQSCCLVVVAKKKKKKKFWDPVCLVCVVVLVVLLVVLDDPVKDWDDDDSGIIMIMDTRADPVRVVVSVVVSLVSVCVVPVPTDIQMFMFMHDNPDDPVNNVVNRVVRSVVVVVVVVVVVPDPPD

Nearest PDB structures (foldseek):
  4wne-assembly1_A  TM=5.891E-01  e=2.108E-06  Homo sapiens
  6hc2-assembly1_C  TM=4.932E-01  e=2.083E-07  Homo sapiens
  3sf4-assembly2_B  TM=4.875E-01  e=2.083E-07  Homo sapiens
  3sf4-assembly1_A  TM=4.794E-01  e=6.487E-07  Homo sapiens
  4jhr-assembly1_A  TM=6.018E-01  e=3.577E-04  Mus musculus